Protein 1B5P (pdb70)

Structure (mmCIF, N/CA/C/O backbone):
data_1B5P
#
_entry.id   1B5P
#
_cell.length_a   61.490
_cell.length_b   113.620
_cell.length_c   124.400
_cell.angle_alpha   90.00
_cell.angle_beta   90.00
_cell.angle_gamma   90.00
#
_symmetry.space_group_name_H-M   'P 21 21 21'
#
loop_
_entity.id
_entity.type
_entity.pdbx_description
1 polymer 'PROTEIN (ASPARTATE AMINOTRANSFERASE)'
2 non-polymer 'PHOSPHATE ION'
3 non-polymer "PYRIDOXAL-5'-PHOSPHATE"
4 water water
#
loop_
_atom_site.group_PDB
_atom_site.id
_atom_site.type_symbol
_atom_site.label_atom_id
_atom_site.label_alt_id
_atom_site.label_comp_id
_atom_site.label_asym_id
_atom_site.label_entity_id
_atom_site.label_seq_id
_atom_site.pdbx_PDB_ins_code
_atom_site.Cartn_x
_atom_site.Cartn_y
_atom_site.Cartn_z
_atom_site.occupancy
_atom_site.B_iso_or_equiv
_atom_site.auth_seq_id
_atom_site.auth_comp_id
_atom_site.auth_asym_id
_atom_site.auth_atom_id
_atom_site.pdbx_PDB_model_num
ATOM 1 N N . MET A 1 1 ? 54.800 70.705 81.205 1.00 31.93 1 MET A N 1
ATOM 2 C CA . MET A 1 1 ? 55.419 70.377 79.888 1.00 34.45 1 MET A CA 1
ATOM 3 C C . MET A 1 1 ? 54.375 70.102 78.792 1.00 31.35 1 MET A C 1
ATOM 4 O O . MET A 1 1 ? 53.209 69.868 79.091 1.00 30.81 1 MET A O 1
ATOM 9 N N . ARG A 1 2 ? 54.787 70.210 77.528 1.00 28.73 2 ARG A N 1
ATOM 10 C CA . ARG A 1 2 ? 53.905 69.970 76.380 1.00 26.43 2 ARG A CA 1
ATOM 11 C C . ARG A 1 2 ? 54.220 68.655 75.696 1.00 27.19 2 ARG A C 1
ATOM 12 O O . ARG A 1 2 ? 55.323 68.134 75.821 1.00 31.14 2 ARG A O 1
ATOM 20 N N . GLY A 1 3 ? 53.264 68.123 74.952 1.00 25.58 3 GLY A N 1
ATOM 21 C CA . GLY A 1 3 ? 53.541 66.877 74.277 1.00 24.99 3 GLY A CA 1
ATOM 22 C C . GLY A 1 3 ? 52.345 65.969 74.283 1.00 24.89 3 GLY A C 1
ATOM 23 O O . GLY A 1 3 ? 51.427 66.114 75.103 1.00 25.08 3 GLY A O 1
ATOM 24 N N . LEU A 1 4 ? 52.389 64.991 73.388 1.00 21.45 4 LEU A N 1
ATOM 25 C CA . LEU A 1 4 ? 51.302 64.051 73.240 1.00 17.97 4 LEU A CA 1
ATOM 26 C C . LEU A 1 4 ? 51.341 62.888 74.237 1.00 15.63 4 LEU A C 1
ATOM 27 O O . LEU A 1 4 ? 52.383 62.569 74.809 1.00 15.56 4 LEU A O 1
ATOM 32 N N . SER A 1 5 ? 50.161 62.345 74.500 1.00 13.06 5 SER A N 1
ATOM 33 C CA . SER A 1 5 ? 49.972 61.236 75.418 1.00 14.63 5 SER A CA 1
ATOM 34 C C . SER A 1 5 ? 50.447 59.950 74.758 1.00 16.60 5 SER A C 1
ATOM 35 O O . SER A 1 5 ? 50.499 59.857 73.534 1.00 14.95 5 SER A O 1
ATOM 38 N N . ARG A 1 6 ? 50.783 58.950 75.574 1.00 19.29 6 ARG A N 1
ATOM 39 C CA . ARG A 1 6 ? 51.243 57.657 75.071 1.00 21.34 6 ARG A CA 1
ATOM 40 C C . ARG A 1 6 ? 50.156 56.940 74.294 1.00 19.02 6 ARG A C 1
ATOM 41 O O . ARG A 1 6 ? 50.438 56.304 73.287 1.00 18.11 6 ARG A O 1
ATOM 49 N N . ARG A 1 7 ? 48.915 57.026 74.766 1.00 18.51 7 ARG A N 1
ATOM 50 C CA . ARG A 1 7 ? 47.834 56.323 74.087 1.00 20.26 7 ARG A CA 1
ATOM 51 C C . ARG A 1 7 ? 47.674 56.794 72.658 1.00 20.64 7 ARG A C 1
ATOM 52 O O . ARG A 1 7 ? 47.336 56.016 71.774 1.00 21.38 7 ARG A O 1
ATOM 60 N N . VAL A 1 8 ? 47.966 58.064 72.431 1.00 21.39 8 VAL A N 1
ATOM 61 C CA . VAL A 1 8 ? 47.839 58.629 71.103 1.00 25.29 8 VAL A CA 1
ATOM 62 C C . VAL A 1 8 ? 49.068 58.373 70.229 1.00 29.31 8 VAL A C 1
ATOM 63 O O . VAL A 1 8 ? 48.951 58.218 69.014 1.00 31.26 8 VAL A O 1
ATOM 67 N N . GLN A 1 9 ? 50.238 58.296 70.858 1.00 33.94 9 GLN A N 1
ATOM 68 C CA . GLN A 1 9 ? 51.476 58.025 70.136 1.00 38.71 9 GLN A CA 1
ATOM 69 C C . GLN A 1 9 ? 51.558 56.534 69.799 1.00 40.85 9 GLN A C 1
ATOM 70 O O . GLN A 1 9 ? 52.176 56.146 68.806 1.00 42.64 9 GLN A O 1
ATOM 76 N N . ALA A 1 10 ? 50.879 55.722 70.609 1.00 43.43 10 ALA A N 1
ATOM 77 C CA . ALA A 1 10 ? 50.857 54.266 70.470 1.00 46.25 10 ALA A CA 1
ATOM 78 C C . ALA A 1 10 ? 50.207 53.712 69.208 1.00 49.67 10 ALA A C 1
ATOM 79 O O . ALA A 1 10 ? 50.582 52.637 68.740 1.00 52.27 10 ALA A O 1
ATOM 81 N N . MET A 1 11 ? 49.209 54.412 68.683 1.00 53.43 11 MET A N 1
ATOM 82 C CA . MET A 1 11 ? 48.528 53.960 67.470 1.00 57.45 11 MET A CA 1
ATOM 83 C C . MET A 1 11 ? 49.559 53.792 66.350 1.00 59.80 11 MET A C 1
ATOM 84 O O . MET A 1 11 ? 50.408 54.661 66.149 1.00 59.67 11 MET A O 1
ATOM 89 N N . LYS A 1 12 ? 49.536 52.640 65.680 1.00 62.80 12 LYS A N 1
ATOM 90 C CA . LYS A 1 12 ? 50.496 52.366 64.605 1.00 66.41 12 LYS A CA 1
ATOM 91 C C . LYS A 1 12 ? 49.992 52.769 63.195 1.00 67.67 12 LYS A C 1
ATOM 92 O O . LYS A 1 12 ? 48.852 53.215 63.065 1.00 69.40 12 LYS A O 1
ATOM 98 N N . PRO A 1 13 ? 50.816 52.612 62.125 1.00 68.34 13 PRO A N 1
ATOM 99 C CA . PRO A 1 13 ? 50.369 53.008 60.778 1.00 67.79 13 PRO A CA 1
ATOM 100 C C . PRO A 1 13 ? 49.494 52.030 59.984 1.00 66.51 13 PRO A C 1
ATOM 101 O O . PRO A 1 13 ? 49.414 50.846 60.305 1.00 66.69 13 PRO A O 1
ATOM 105 N N . SER A 1 14 ? 48.899 52.541 58.906 1.00 64.76 14 SER A N 1
ATOM 106 C CA . SER A 1 14 ? 48.018 51.769 58.031 1.00 62.01 14 SER A CA 1
ATOM 107 C C . SER A 1 14 ? 48.553 51.584 56.609 1.00 60.58 14 SER A C 1
ATOM 108 O O . SER A 1 14 ? 49.047 52.530 55.990 1.00 61.46 14 SER A O 1
ATOM 111 N N . ALA A 1 15 ? 48.450 50.358 56.100 1.00 57.49 15 ALA A N 1
ATOM 112 C CA . ALA A 1 15 ? 48.884 50.045 54.741 1.00 56.25 15 ALA A CA 1
ATOM 113 C C . ALA A 1 15 ? 47.881 50.609 53.730 1.00 54.69 15 ALA A C 1
ATOM 114 O O . ALA A 1 15 ? 48.215 50.820 52.566 1.00 52.75 15 ALA A O 1
ATOM 116 N N . THR A 1 16 ? 46.643 50.801 54.187 1.00 55.20 16 THR A N 1
ATOM 117 C CA . THR A 1 16 ? 45.535 51.345 53.385 1.00 57.05 16 THR A CA 1
ATOM 118 C C . THR A 1 16 ? 45.846 52.775 52.972 1.00 56.93 16 THR A C 1
ATOM 119 O O . THR A 1 16 ? 45.725 53.160 51.810 1.00 54.85 16 THR A O 1
ATOM 123 N N . VAL A 1 17 ? 46.220 53.545 53.982 1.00 56.77 17 VAL A N 1
ATOM 124 C CA . VAL A 1 17 ? 46.562 54.943 53.882 1.00 56.43 17 VAL A CA 1
ATOM 125 C C . VAL A 1 17 ? 47.710 55.179 52.905 1.00 56.39 17 VAL A C 1
ATOM 126 O O . VAL A 1 17 ? 47.693 56.138 52.126 1.00 56.97 17 VAL A O 1
ATOM 130 N N . ALA A 1 18 ? 48.677 54.267 52.926 1.00 55.37 18 ALA A N 1
ATOM 131 C CA . ALA A 1 18 ? 49.850 54.352 52.067 1.00 55.08 18 ALA A CA 1
ATOM 132 C C . ALA A 1 18 ? 49.567 54.071 50.588 1.00 54.77 18 ALA A C 1
ATOM 133 O O . ALA A 1 18 ? 50.165 54.696 49.716 1.00 55.54 18 ALA A O 1
ATOM 135 N N . VAL A 1 19 ? 48.674 53.120 50.310 1.00 54.85 19 VAL A N 1
ATOM 136 C CA . VAL A 1 19 ? 48.299 52.764 48.932 1.00 53.00 19 VAL A CA 1
ATOM 137 C C . VAL A 1 19 ? 47.291 53.790 48.406 1.00 52.33 19 VAL A C 1
ATOM 138 O O . VAL A 1 19 ? 47.259 54.070 47.205 1.00 51.52 19 VAL A O 1
ATOM 142 N N . ASN A 1 20 ? 46.490 54.372 49.304 1.00 51.64 20 ASN A N 1
ATOM 143 C CA . ASN A 1 20 ? 45.522 55.386 48.883 1.00 51.93 20 ASN A CA 1
ATOM 144 C C . ASN A 1 20 ? 46.335 56.598 48.454 1.00 49.97 20 ASN A C 1
ATOM 145 O O . ASN A 1 20 ? 45.869 57.415 47.670 1.00 48.50 20 ASN A O 1
ATOM 150 N N . ALA A 1 21 ? 47.552 56.704 48.982 1.00 49.22 21 ALA A N 1
ATOM 151 C CA . ALA A 1 21 ? 48.453 57.789 48.623 1.00 51.28 21 ALA A CA 1
ATOM 152 C C . ALA A 1 21 ? 48.722 57.660 47.129 1.00 51.89 21 ALA A C 1
ATOM 153 O O . ALA A 1 21 ? 48.365 58.545 46.348 1.00 53.34 21 ALA A O 1
ATOM 155 N N . LYS A 1 22 ? 49.315 56.523 46.751 1.00 53.91 22 LYS A N 1
ATOM 156 C CA . LYS A 1 22 ? 49.648 56.176 45.362 1.00 54.62 22 LYS A CA 1
ATOM 157 C C . LYS A 1 22 ? 48.404 56.316 44.465 1.00 52.68 22 LYS A C 1
ATOM 158 O O . LYS A 1 22 ? 48.481 56.882 43.383 1.00 51.04 22 LYS A O 1
ATOM 164 N N . ALA A 1 23 ? 47.253 55.868 44.965 1.00 51.75 23 ALA A N 1
ATOM 165 C CA . ALA A 1 23 ? 45.992 55.952 44.236 1.00 52.55 23 ALA A CA 1
ATOM 166 C C . ALA A 1 23 ? 45.568 57.390 44.001 1.00 54.42 23 ALA A C 1
ATOM 167 O O . ALA A 1 23 ? 44.879 57.691 43.028 1.00 55.49 23 ALA A O 1
ATOM 169 N N . LEU A 1 24 ? 45.942 58.272 44.917 1.00 56.22 24 LEU A N 1
ATOM 170 C CA . LEU A 1 24 ? 45.572 59.675 44.793 1.00 58.69 24 LEU A CA 1
ATOM 171 C C . LEU A 1 24 ? 46.470 60.392 43.811 1.00 58.51 24 LEU A C 1
ATOM 172 O O . LEU A 1 24 ? 46.039 61.306 43.112 1.00 57.79 24 LEU A O 1
ATOM 177 N N . GLU A 1 25 ? 47.713 59.942 43.739 1.00 58.37 25 GLU A N 1
ATOM 178 C CA . GLU A 1 25 ? 48.675 60.522 42.833 1.00 60.33 25 GLU A CA 1
ATOM 179 C C . GLU A 1 25 ? 48.367 60.140 41.394 1.00 60.01 25 GLU A C 1
ATOM 180 O O . GLU A 1 25 ? 48.735 60.852 40.462 1.00 59.42 25 GLU A O 1
ATOM 186 N N . LEU A 1 26 ? 47.758 58.972 41.220 1.00 60.22 26 LEU A N 1
ATOM 187 C CA . LEU A 1 26 ? 47.419 58.494 39.891 1.00 59.86 26 LEU A CA 1
ATOM 188 C C . LEU A 1 26 ? 46.107 59.138 39.480 1.00 58.94 26 LEU A C 1
ATOM 189 O O . LEU A 1 26 ? 45.923 59.488 38.319 1.00 58.01 26 LEU A O 1
ATOM 194 N N . ARG A 1 27 ? 45.207 59.317 40.444 1.00 60.07 27 ARG A N 1
ATOM 195 C CA . ARG A 1 27 ? 43.944 59.993 40.169 1.00 64.89 27 ARG A CA 1
ATOM 196 C C . ARG A 1 27 ? 44.394 61.377 39.697 1.00 67.74 27 ARG A C 1
ATOM 197 O O . ARG A 1 27 ? 43.856 61.932 38.734 1.00 67.99 27 ARG A O 1
ATOM 205 N N . ARG A 1 28 ? 45.459 61.864 40.343 1.00 69.93 28 ARG A N 1
ATOM 206 C CA . ARG A 1 28 ? 46.078 63.164 40.075 1.00 70.08 28 ARG A CA 1
ATOM 207 C C . ARG A 1 28 ? 46.681 63.205 38.665 1.00 68.41 28 ARG A C 1
ATOM 208 O O . ARG A 1 28 ? 46.176 63.940 37.821 1.00 68.01 28 ARG A O 1
ATOM 216 N N . GLN A 1 29 ? 47.703 62.392 38.388 1.00 66.18 29 GLN A N 1
ATOM 217 C CA . GLN A 1 29 ? 48.322 62.393 37.063 1.00 65.26 29 GLN A CA 1
ATOM 218 C C . GLN A 1 29 ? 47.495 61.722 35.954 1.00 64.35 29 GLN A C 1
ATOM 219 O O . GLN A 1 29 ? 47.955 60.798 35.275 1.00 63.93 29 GLN A O 1
ATOM 225 N N . GLY A 1 30 ? 46.258 62.199 35.800 1.00 62.87 30 GLY A N 1
ATOM 226 C CA . GLY A 1 30 ? 45.342 61.730 34.771 1.00 60.62 30 GLY A CA 1
ATOM 227 C C . GLY A 1 30 ? 44.833 60.300 34.663 1.00 58.84 30 GLY A C 1
ATOM 228 O O . GLY A 1 30 ? 44.249 59.961 33.633 1.00 58.77 30 GLY A O 1
ATOM 229 N N . VAL A 1 31 ? 44.994 59.473 35.695 1.00 55.28 31 VAL A N 1
ATOM 230 C CA . VAL A 1 31 ? 44.538 58.082 35.618 1.00 50.80 31 VAL A CA 1
ATOM 231 C C . VAL A 1 31 ? 43.074 57.817 36.017 1.00 48.34 31 VAL A C 1
ATOM 232 O O . VAL A 1 31 ? 42.509 58.485 36.890 1.00 47.57 31 VAL A O 1
ATOM 236 N N . ASP A 1 32 ? 42.470 56.864 35.304 1.00 46.65 32 ASP A N 1
ATOM 237 C CA . ASP A 1 32 ? 41.092 56.410 35.509 1.00 43.21 32 ASP A CA 1
ATOM 238 C C . ASP A 1 32 ? 41.192 55.137 36.338 1.00 39.82 32 ASP A C 1
ATOM 239 O O . ASP A 1 32 ? 41.815 54.152 35.925 1.00 38.26 32 ASP A O 1
ATOM 244 N N . LEU A 1 33 ? 40.641 55.196 37.543 1.00 34.46 33 LEU A N 1
ATOM 245 C CA . LEU A 1 33 ? 40.661 54.064 38.446 1.00 28.25 33 LEU A CA 1
ATOM 246 C C . LEU A 1 33 ? 39.250 53.666 38.781 1.00 24.57 33 LEU A C 1
ATOM 247 O O . LEU A 1 33 ? 38.369 54.518 38.902 1.00 24.22 33 LEU A O 1
ATOM 252 N N . VAL A 1 34 ? 39.003 52.365 38.823 1.00 21.39 34 VAL A N 1
ATOM 253 C CA . VAL A 1 34 ? 37.693 51.910 39.238 1.00 18.79 34 VAL A CA 1
ATOM 254 C C . VAL A 1 34 ? 37.969 51.573 40.686 1.00 19.53 34 VAL A C 1
ATOM 255 O O . VAL A 1 34 ? 38.944 50.880 40.988 1.00 18.45 34 VAL A O 1
ATOM 259 N N . ALA A 1 35 ? 37.144 52.100 41.584 1.00 18.54 35 ALA A N 1
ATOM 260 C CA . ALA A 1 35 ? 37.312 51.869 43.014 1.00 18.70 35 ALA A CA 1
ATOM 261 C C . ALA A 1 35 ? 36.421 50.760 43.575 1.00 15.34 35 ALA A C 1
ATOM 262 O O . ALA A 1 35 ? 35.202 50.805 43.435 1.00 15.62 35 ALA A O 1
ATOM 264 N N . LEU A 1 36 ? 37.045 49.755 44.181 1.00 15.98 36 LEU A N 1
ATOM 265 C CA . LEU A 1 36 ? 36.329 48.650 44.815 1.00 16.85 36 LEU A CA 1
ATOM 266 C C . LEU A 1 36 ? 36.775 48.686 46.282 1.00 16.10 36 LEU A C 1
ATOM 267 O O . LEU A 1 36 ? 37.048 47.651 46.894 1.00 15.98 36 LEU A O 1
ATOM 272 N N . THR A 1 37 ? 36.822 49.897 46.832 1.00 14.99 37 THR A N 1
ATOM 273 C CA . THR A 1 37 ? 37.272 50.143 48.199 1.00 13.80 37 THR A CA 1
ATOM 274 C C . THR A 1 37 ? 36.195 50.516 49.239 1.00 15.36 37 THR A C 1
ATOM 275 O O . THR A 1 37 ? 36.449 50.443 50.441 1.00 13.50 37 THR A O 1
ATOM 279 N N . ALA A 1 38 ? 35.008 50.881 48.764 1.00 16.51 38 ALA A N 1
ATOM 280 C CA . ALA A 1 38 ? 33.866 51.325 49.586 1.00 18.04 38 ALA A CA 1
ATOM 281 C C . ALA A 1 38 ? 33.430 50.519 50.808 1.00 17.58 38 ALA A C 1
ATOM 282 O O . ALA A 1 38 ? 33.130 49.326 50.716 1.00 17.34 38 ALA A O 1
ATOM 284 N N . GLY A 1 39 ? 33.321 51.206 51.946 1.00 16.23 39 GLY A N 1
ATOM 285 C CA . GLY A 1 39 ? 32.865 50.557 53.158 1.00 11.77 39 GLY A CA 1
ATOM 286 C C . GLY A 1 39 ? 31.463 51.037 53.473 1.00 12.28 39 GLY A C 1
ATOM 287 O O . GLY A 1 39 ? 30.996 50.928 54.610 1.00 14.17 39 GLY A O 1
ATOM 288 N N . GLU A 1 40 ? 30.793 51.590 52.454 1.00 14.23 40 GLU A N 1
ATOM 289 C CA . GLU A 1 40 ? 29.431 52.116 52.606 1.00 14.88 40 GLU A CA 1
ATOM 290 C C . GLU A 1 40 ? 28.565 51.891 51.367 1.00 14.24 40 GLU A C 1
ATOM 291 O O . GLU A 1 40 ? 29.081 51.807 50.251 1.00 13.80 40 GLU A O 1
ATOM 297 N N . PRO A 1 41 ? 27.233 51.806 51.547 1.00 14.44 41 PRO A N 1
ATOM 298 C CA . PRO A 1 41 ? 26.325 51.596 50.418 1.00 14.51 41 PRO A CA 1
ATOM 299 C C . PRO A 1 41 ? 26.476 52.696 49.375 1.00 16.33 41 PRO A C 1
ATOM 300 O O . PRO A 1 41 ? 26.788 53.837 49.712 1.00 15.51 41 PRO A O 1
ATOM 304 N N . ASP A 1 42 ? 26.293 52.339 48.108 1.00 15.25 42 ASP A N 1
ATOM 305 C CA . ASP A 1 42 ? 26.379 53.314 47.024 1.00 17.17 42 ASP A CA 1
ATOM 306 C C . ASP A 1 42 ? 25.021 54.026 46.923 1.00 17.75 42 ASP A C 1
ATOM 307 O O . ASP A 1 42 ? 24.938 55.166 46.440 1.00 21.43 42 ASP A O 1
ATOM 312 N N . PHE A 1 43 ? 23.984 53.376 47.452 1.00 14.96 43 PHE A N 1
ATOM 313 C CA . PHE A 1 43 ? 22.638 53.927 47.475 1.00 16.17 43 PHE A CA 1
ATOM 314 C C . PHE A 1 43 ? 22.587 55.141 48.401 1.00 14.14 43 PHE A C 1
ATOM 315 O O . PHE A 1 43 ? 23.367 55.231 49.339 1.00 15.36 43 PHE A O 1
ATOM 323 N N . ASP A 1 44 ? 21.697 56.081 48.114 1.00 13.24 44 ASP A N 1
ATOM 324 C CA . ASP A 1 44 ? 21.519 57.266 48.958 1.00 13.59 44 ASP A CA 1
ATOM 325 C C . ASP A 1 44 ? 20.518 56.827 50.011 1.00 13.81 44 ASP A C 1
ATOM 326 O O . ASP A 1 44 ? 19.835 55.823 49.834 1.00 14.26 44 ASP A O 1
ATOM 331 N N . THR A 1 45 ? 20.413 57.571 51.104 1.00 13.54 45 THR A N 1
ATOM 332 C CA . THR A 1 45 ? 19.444 57.184 52.121 1.00 15.21 45 THR A CA 1
ATOM 333 C C . THR A 1 45 ? 18.013 57.355 51.573 1.00 16.76 45 THR A C 1
ATOM 334 O O . THR A 1 45 ? 17.746 58.244 50.754 1.00 17.40 45 THR A O 1
ATOM 338 N N . PRO A 1 46 ? 17.122 56.396 51.888 1.00 15.90 46 PRO A N 1
ATOM 339 C CA . PRO A 1 46 ? 15.728 56.423 51.434 1.00 16.73 46 PRO A CA 1
ATOM 340 C C . PRO A 1 46 ? 14.959 57.695 51.768 1.00 16.66 46 PRO A C 1
ATOM 341 O O . PRO A 1 46 ? 15.136 58.274 52.836 1.00 17.57 46 PRO A O 1
ATOM 345 N N . GLU A 1 47 ? 14.090 58.102 50.847 1.00 17.90 47 GLU A N 1
ATOM 346 C CA . GLU A 1 47 ? 13.275 59.312 50.994 1.00 19.42 47 GLU A CA 1
ATOM 347 C C . GLU A 1 47 ? 12.457 59.499 52.267 1.00 17.16 47 GLU A C 1
ATOM 348 O O . GLU A 1 47 ? 12.283 60.627 52.710 1.00 18.03 47 GLU A O 1
ATOM 354 N N . HIS A 1 48 ? 11.898 58.421 52.810 1.00 16.02 48 HIS A N 1
ATOM 355 C CA . HIS A 1 48 ? 11.102 58.530 54.021 1.00 15.00 48 HIS A CA 1
ATOM 356 C C . HIS A 1 48 ? 11.965 58.969 55.199 1.00 14.25 48 HIS A C 1
ATOM 357 O O . HIS A 1 48 ? 11.519 59.735 56.063 1.00 16.75 48 HIS A O 1
ATOM 364 N N . VAL A 1 49 ? 13.233 58.571 55.183 1.00 14.37 49 VAL A N 1
ATOM 365 C CA . VAL A 1 49 ? 14.148 58.956 56.259 1.00 15.67 49 VAL A CA 1
ATOM 366 C C . VAL A 1 49 ? 14.480 60.441 56.086 1.00 15.98 49 VAL A C 1
ATOM 367 O O . VAL A 1 49 ? 14.413 61.213 57.049 1.00 12.69 49 VAL A O 1
ATOM 371 N N . LYS A 1 50 ? 14.762 60.838 54.844 1.00 16.25 50 LYS A N 1
ATOM 372 C CA . LYS A 1 50 ? 15.059 62.225 54.524 1.00 17.53 50 LYS A CA 1
ATOM 373 C C . LYS A 1 50 ? 13.852 63.080 54.870 1.00 17.70 50 LYS A C 1
ATOM 374 O O . LYS A 1 50 ? 13.998 64.178 55.402 1.00 19.25 50 LYS A O 1
ATOM 380 N N . GLU A 1 51 ? 12.657 62.566 54.602 1.00 17.60 51 GLU A N 1
ATOM 381 C CA . GLU A 1 51 ? 11.459 63.337 54.908 1.00 21.83 51 GLU A CA 1
ATOM 382 C C . GLU A 1 51 ? 11.258 63.505 56.418 1.00 19.07 51 GLU A C 1
ATOM 383 O O . GLU A 1 51 ? 10.773 64.547 56.853 1.00 19.43 51 GLU A O 1
ATOM 389 N N . ALA A 1 52 ? 11.664 62.515 57.217 1.00 17.99 52 ALA A N 1
ATOM 390 C CA . ALA A 1 52 ? 11.549 62.631 58.672 1.00 15.61 52 ALA A CA 1
ATOM 391 C C . ALA A 1 52 ? 12.495 63.723 59.191 1.00 15.04 52 ALA A C 1
ATOM 392 O O . ALA A 1 52 ? 12.176 64.428 60.144 1.00 14.38 52 ALA A O 1
ATOM 394 N N . ALA A 1 53 ? 13.673 63.821 58.573 1.00 14.72 53 ALA A N 1
ATOM 395 C CA . ALA A 1 53 ? 14.671 64.830 58.927 1.00 13.49 53 ALA A CA 1
ATOM 396 C C . ALA A 1 53 ? 14.139 66.233 58.653 1.00 15.28 53 ALA A C 1
ATOM 397 O O . ALA A 1 53 ? 14.303 67.134 59.482 1.00 13.81 53 ALA A O 1
ATOM 399 N N . ARG A 1 54 ? 13.496 66.420 57.501 1.00 13.50 54 ARG A N 1
ATOM 400 C CA . ARG A 1 54 ? 12.944 67.729 57.159 1.00 15.73 54 ARG A CA 1
ATOM 401 C C . ARG A 1 54 ? 11.866 68.140 58.148 1.00 15.24 54 ARG A C 1
ATOM 402 O O . ARG A 1 54 ? 11.764 69.314 58.502 1.00 14.45 54 ARG A O 1
ATOM 410 N N . ARG A 1 55 ? 11.046 67.180 58.564 1.00 14.70 55 ARG A N 1
ATOM 411 C CA . ARG A 1 55 ? 9.992 67.447 59.537 1.00 18.70 55 ARG A CA 1
ATOM 412 C C . ARG A 1 55 ? 10.545 67.905 60.877 1.00 17.01 55 ARG A C 1
ATOM 413 O O . ARG A 1 55 ? 9.990 68.812 61.496 1.00 15.88 55 ARG A O 1
ATOM 421 N N . ALA A 1 56 ? 11.617 67.258 61.347 1.00 15.32 56 ALA A N 1
ATOM 422 C CA . ALA A 1 56 ? 12.202 67.638 62.630 1.00 14.92 56 ALA A CA 1
ATOM 423 C C . ALA A 1 56 ? 12.781 69.051 62.535 1.00 15.57 56 ALA A C 1
ATOM 424 O O . ALA A 1 56 ? 12.662 69.836 63.473 1.00 15.96 56 ALA A O 1
ATOM 426 N N . LEU A 1 57 ? 13.388 69.363 61.388 1.00 15.82 57 LEU A N 1
ATOM 427 C CA . LEU A 1 57 ? 13.956 70.683 61.133 1.00 16.74 57 LEU A CA 1
ATOM 428 C C . LEU A 1 57 ? 12.832 71.706 61.202 1.00 17.71 57 LEU A C 1
ATOM 429 O O . LEU A 1 57 ? 12.933 72.715 61.900 1.00 18.41 57 LEU A O 1
ATOM 434 N N . ALA A 1 58 ? 11.767 71.439 60.450 1.00 17.34 58 ALA A N 1
ATOM 435 C CA . ALA A 1 58 ? 10.596 72.304 60.411 1.00 17.68 58 ALA A CA 1
ATOM 436 C C . ALA A 1 58 ? 9.966 72.447 61.797 1.00 18.87 58 ALA A C 1
ATOM 437 O O . ALA A 1 58 ? 9.379 73.482 62.113 1.00 22.82 58 ALA A O 1
ATOM 439 N N . GLN A 1 59 ? 10.106 71.418 62.624 1.00 17.93 59 GLN A N 1
ATOM 440 C CA . GLN A 1 59 ? 9.538 71.451 63.974 1.00 21.41 59 GLN A CA 1
ATOM 441 C C . GLN A 1 59 ? 10.423 72.015 65.069 1.00 20.01 59 GLN A C 1
ATOM 442 O O . GLN A 1 59 ? 10.027 72.022 66.235 1.00 20.77 59 GLN A O 1
ATOM 448 N N . GLY A 1 60 ? 11.629 72.426 64.711 1.00 18.20 60 GLY A N 1
ATOM 449 C CA . GLY A 1 60 ? 12.529 72.986 65.695 1.00 17.05 60 GLY A CA 1
ATOM 450 C C . GLY A 1 60 ? 13.206 71.963 66.580 1.00 17.43 60 GLY A C 1
ATOM 451 O O . GLY A 1 60 ? 13.622 72.292 67.695 1.00 17.24 60 GLY A O 1
ATOM 452 N N . LYS A 1 61 ? 13.312 70.715 66.123 1.00 14.10 61 LYS A N 1
ATOM 453 C CA . LYS A 1 61 ? 13.987 69.708 66.939 1.00 13.45 61 LYS A CA 1
ATOM 454 C C . LYS A 1 61 ? 15.492 69.818 66.758 1.00 12.90 61 LYS A C 1
ATOM 455 O O . LYS A 1 61 ? 16.156 68.944 66.211 1.00 13.71 61 LYS A O 1
ATOM 461 N N . THR A 1 62 ? 16.024 70.892 67.328 1.00 11.87 62 THR A N 1
ATOM 462 C CA . THR A 1 62 ? 17.428 71.211 67.201 1.00 13.52 62 THR A CA 1
ATOM 463 C C . THR A 1 62 ? 18.128 71.469 68.542 1.00 13.54 62 THR A C 1
ATOM 464 O O . THR A 1 62 ? 19.201 72.066 68.583 1.00 14.14 62 THR A O 1
ATOM 468 N N . LYS A 1 63 ? 17.545 70.958 69.627 1.00 12.89 63 LYS A N 1
ATOM 469 C CA . LYS A 1 63 ? 18.084 71.148 70.969 1.00 12.36 63 LYS A CA 1
ATOM 470 C C . LYS A 1 63 ? 18.782 69.897 71.493 1.00 12.81 63 LYS A C 1
ATOM 471 O O . LYS A 1 63 ? 18.681 68.840 70.886 1.00 12.20 63 LYS A O 1
ATOM 477 N N . TYR A 1 64 ? 19.484 70.025 72.620 1.00 12.13 64 TYR A N 1
ATOM 478 C CA . TYR A 1 64 ? 20.183 68.894 73.242 1.00 14.12 64 TYR A CA 1
ATOM 479 C C . TYR A 1 64 ? 19.238 67.737 73.582 1.00 14.17 64 TYR A C 1
ATOM 480 O O . TYR A 1 64 ? 18.168 67.943 74.147 1.00 13.89 64 TYR A O 1
ATOM 489 N N . ALA A 1 65 ? 19.642 66.525 73.228 1.00 15.73 65 ALA A N 1
ATOM 490 C CA . ALA A 1 65 ? 18.879 65.318 73.541 1.00 14.31 65 ALA A CA 1
ATOM 491 C C . ALA A 1 65 ? 19.609 64.695 74.732 1.00 12.19 65 ALA A C 1
ATOM 492 O O . ALA A 1 65 ? 20.742 65.080 75.025 1.00 12.39 65 ALA A O 1
ATOM 494 N N . PRO A 1 66 ? 18.948 63.775 75.482 1.00 13.54 66 PRO A N 1
ATOM 495 C CA . PRO A 1 66 ? 19.585 63.127 76.632 1.00 11.70 66 PRO A CA 1
ATOM 496 C C . PRO A 1 66 ? 20.764 62.314 76.130 1.00 12.70 66 PRO A C 1
ATOM 497 O O . PRO A 1 66 ? 20.744 61.831 74.997 1.00 12.31 66 PRO A O 1
ATOM 501 N N . PRO A 1 67 ? 21.749 62.056 76.998 1.00 13.64 67 PRO A N 1
ATOM 502 C CA . PRO A 1 67 ? 22.951 61.292 76.649 1.00 15.66 67 PRO A CA 1
ATOM 503 C C . PRO A 1 67 ? 22.718 59.906 76.049 1.00 18.09 67 PRO A C 1
ATOM 504 O O . PRO A 1 67 ? 23.480 59.500 75.187 1.00 16.10 67 PRO A O 1
ATOM 508 N N . ALA A 1 68 ? 21.676 59.183 76.470 1.00 16.09 68 ALA A N 1
ATOM 509 C CA . ALA A 1 68 ? 21.445 57.851 75.919 1.00 15.86 68 ALA A CA 1
ATOM 510 C C . ALA A 1 68 ? 20.580 57.864 74.655 1.00 15.51 68 ALA A C 1
ATOM 511 O O . ALA A 1 68 ? 20.360 56.828 74.034 1.00 16.79 68 ALA A O 1
ATOM 513 N N . GLY A 1 69 ? 20.065 59.045 74.307 1.00 16.49 69 GLY A N 1
ATOM 514 C CA . GLY A 1 69 ? 19.225 59.195 73.130 1.00 14.08 69 GLY A CA 1
ATOM 515 C C . GLY A 1 69 ? 17.810 59.613 73.472 1.00 13.54 69 GLY A C 1
ATOM 516 O O . GLY A 1 69 ? 17.407 59.494 74.624 1.00 16.06 69 GLY A O 1
ATOM 517 N N . ILE A 1 70 ? 17.064 60.131 72.495 1.00 14.77 70 ILE A N 1
ATOM 518 C CA . ILE A 1 70 ? 15.677 60.551 72.756 1.00 17.30 70 ILE A CA 1
ATOM 519 C C . ILE A 1 70 ? 14.882 59.310 73.173 1.00 20.31 70 ILE A C 1
ATOM 520 O O . ILE A 1 70 ? 15.144 58.201 72.692 1.00 17.85 70 ILE A O 1
ATOM 525 N N . PRO A 1 71 ? 13.958 59.468 74.140 1.00 19.13 71 PRO A N 1
ATOM 526 C CA . PRO A 1 71 ? 13.118 58.373 74.651 1.00 18.90 71 PRO A CA 1
ATOM 527 C C . PRO A 1 71 ? 12.305 57.630 73.600 1.00 18.30 71 PRO A C 1
ATOM 528 O O . PRO A 1 71 ? 12.070 56.429 73.719 1.00 20.56 71 PRO A O 1
ATOM 532 N N . GLU A 1 72 ? 11.877 58.348 72.572 1.00 17.89 72 GLU A N 1
ATOM 533 C CA . GLU A 1 72 ? 11.102 57.754 71.497 1.00 19.06 72 GLU A CA 1
ATOM 534 C C . GLU A 1 72 ? 11.946 56.732 70.757 1.00 18.07 72 GLU A C 1
ATOM 535 O O . GLU A 1 72 ? 11.453 55.680 70.369 1.00 20.25 72 GLU A O 1
ATOM 541 N N . LEU A 1 73 ? 13.228 57.048 70.579 1.00 18.23 73 LEU A N 1
ATOM 542 C CA . LEU A 1 73 ? 14.144 56.150 69.883 1.00 18.07 73 LEU A CA 1
ATOM 543 C C . LEU A 1 73 ? 14.553 54.953 70.739 1.00 18.72 73 LEU A C 1
ATOM 544 O O . LEU A 1 73 ? 14.743 53.858 70.211 1.00 19.67 73 LEU A O 1
ATOM 549 N N . ARG A 1 74 ? 14.701 55.143 72.044 1.00 16.09 74 ARG A N 1
ATOM 550 C CA . ARG A 1 74 ? 15.096 54.023 72.886 1.00 18.10 74 ARG A CA 1
ATOM 551 C C . ARG A 1 74 ? 13.996 52.988 72.935 1.00 20.20 74 ARG A C 1
ATOM 552 O O . ARG A 1 74 ? 14.240 51.784 72.907 1.00 20.86 74 ARG A O 1
ATOM 560 N N . GLU A 1 75 ? 12.774 53.475 72.865 1.00 21.77 75 GLU A N 1
ATOM 561 C CA . GLU A 1 75 ? 11.637 52.597 72.883 1.00 25.67 75 GLU A CA 1
ATOM 562 C C . GLU A 1 75 ? 11.521 51.813 71.593 1.00 24.43 75 GLU A C 1
ATOM 563 O O . GLU A 1 75 ? 11.223 50.620 71.607 1.00 22.16 75 GLU A O 1
ATOM 569 N N . ALA A 1 76 ? 11.725 52.510 70.480 1.00 22.30 76 ALA A N 1
ATOM 570 C CA . ALA A 1 76 ? 11.648 51.905 69.158 1.00 19.04 76 ALA A CA 1
ATOM 571 C C . ALA A 1 76 ? 12.752 50.877 69.017 1.00 19.30 76 ALA A C 1
ATOM 572 O O . ALA A 1 76 ? 12.599 49.872 68.332 1.00 19.94 76 ALA A O 1
ATOM 574 N N . LEU A 1 77 ? 13.876 51.159 69.663 1.00 19.89 77 LEU A N 1
ATOM 575 C CA . LEU A 1 77 ? 15.031 50.273 69.645 1.00 20.58 77 LEU A CA 1
ATOM 576 C C . LEU A 1 77 ? 14.665 48.979 70.366 1.00 23.18 77 LEU A C 1
ATOM 577 O O . LEU A 1 77 ? 14.963 47.895 69.879 1.00 21.33 77 LEU A O 1
ATOM 582 N N . ALA A 1 78 ? 14.002 49.100 71.518 1.00 23.07 78 ALA A N 1
ATOM 583 C CA . ALA A 1 78 ? 13.584 47.930 72.291 1.00 24.05 78 ALA A CA 1
ATOM 584 C C . ALA A 1 78 ? 12.670 47.022 71.458 1.00 22.60 78 ALA A C 1
ATOM 585 O O . ALA A 1 78 ? 12.786 45.803 71.523 1.00 22.57 78 ALA A O 1
ATOM 587 N N . GLU A 1 79 ? 11.782 47.635 70.678 1.00 23.06 79 GLU A N 1
ATOM 588 C CA . GLU A 1 79 ? 10.858 46.918 69.809 1.00 25.83 79 GLU A CA 1
ATOM 589 C C . GLU A 1 79 ? 11.668 46.196 68.722 1.00 24.06 79 GLU A C 1
ATOM 590 O O . GLU A 1 79 ? 11.470 45.007 68.480 1.00 22.33 79 GLU A O 1
ATOM 596 N N . LYS A 1 80 ? 12.616 46.908 68.114 1.00 22.79 80 LYS A N 1
ATOM 597 C CA . LYS A 1 80 ? 13.480 46.351 67.068 1.00 19.36 80 LYS A CA 1
ATOM 598 C C . LYS A 1 80 ? 14.297 45.173 67.576 1.00 19.17 80 LYS A C 1
ATOM 599 O O . LYS A 1 80 ? 14.405 44.154 66.900 1.00 22.17 80 LYS A O 1
ATOM 605 N N . PHE A 1 81 ? 14.886 45.308 68.755 1.00 19.69 81 PHE A N 1
ATOM 606 C CA . PHE A 1 81 ? 15.691 44.212 69.313 1.00 23.31 81 PHE A CA 1
ATOM 607 C C . PHE A 1 81 ? 14.844 43.023 69.748 1.00 25.15 81 PHE A C 1
ATOM 608 O O . PHE A 1 81 ? 15.283 41.890 69.651 1.00 23.02 81 PHE A O 1
ATOM 616 N N . ARG A 1 82 ? 13.617 43.282 70.180 1.00 26.64 82 ARG A N 1
ATOM 617 C CA . ARG A 1 82 ? 12.732 42.217 70.619 1.00 31.68 82 ARG A CA 1
ATOM 618 C C . ARG A 1 82 ? 12.137 41.512 69.380 1.00 30.58 82 ARG A C 1
ATOM 619 O O . ARG A 1 82 ? 12.309 40.303 69.204 1.00 28.87 82 ARG A O 1
ATOM 627 N N . ARG A 1 83 ? 11.625 42.310 68.448 1.00 29.34 83 ARG A N 1
ATOM 628 C CA . ARG A 1 83 ? 10.997 41.823 67.218 1.00 30.91 83 ARG A CA 1
ATOM 629 C C . ARG A 1 83 ? 11.952 41.184 66.188 1.00 30.38 83 ARG A C 1
ATOM 630 O O . ARG A 1 83 ? 11.781 40.026 65.817 1.00 31.37 83 ARG A O 1
ATOM 638 N N . GLU A 1 84 ? 12.989 41.904 65.779 1.00 25.59 84 GLU A N 1
ATOM 639 C CA . GLU A 1 84 ? 13.911 41.384 64.774 1.00 21.10 84 GLU A CA 1
ATOM 640 C C . GLU A 1 84 ? 14.926 40.358 65.220 1.00 23.11 84 GLU A C 1
ATOM 641 O O . GLU A 1 84 ? 15.279 39.453 64.449 1.00 23.50 84 GLU A O 1
ATOM 647 N N . ASN A 1 85 ? 15.398 40.505 66.457 1.00 21.53 85 ASN A N 1
ATOM 648 C CA . ASN A 1 85 ? 16.445 39.642 66.991 1.00 20.81 85 ASN A CA 1
ATOM 649 C C . ASN A 1 85 ? 16.115 38.672 68.117 1.00 22.70 85 ASN A C 1
ATOM 650 O O . ASN A 1 85 ? 16.994 37.922 68.543 1.00 22.20 85 ASN A O 1
ATOM 655 N N . GLY A 1 86 ? 14.895 38.727 68.646 1.00 24.62 86 GLY A N 1
ATOM 656 C CA . GLY A 1 86 ? 14.523 37.831 69.729 1.00 27.18 86 GLY A CA 1
ATOM 657 C C . GLY A 1 86 ? 15.263 38.140 71.014 1.00 29.62 86 GLY A C 1
ATOM 658 O O . GLY A 1 86 ? 15.509 37.257 71.841 1.00 29.01 86 GLY A O 1
ATOM 659 N N . LEU A 1 87 ? 15.642 39.403 71.165 1.00 30.01 87 LEU A N 1
ATOM 660 C CA . LEU A 1 87 ? 16.362 39.862 72.342 1.00 31.38 87 LEU A CA 1
ATOM 661 C C . LEU A 1 87 ? 15.330 40.451 73.286 1.00 34.57 87 LEU A C 1
ATOM 662 O O . LEU A 1 87 ? 14.400 41.133 72.842 1.00 36.73 87 LEU A O 1
ATOM 667 N N . SER A 1 88 ? 15.406 40.121 74.569 1.00 36.62 88 SER A N 1
ATOM 668 C CA . SER A 1 88 ? 14.426 40.706 75.463 1.00 40.09 88 SER A CA 1
ATOM 669 C C . SER A 1 88 ? 15.029 41.871 76.212 1.00 40.10 88 SER A C 1
ATOM 670 O O . SER A 1 88 ? 15.769 41.695 77.193 1.00 41.86 88 SER A O 1
ATOM 673 N N . VAL A 1 89 ? 14.756 43.071 75.704 1.00 35.93 89 VAL A N 1
ATOM 674 C CA . VAL A 1 89 ? 15.309 44.260 76.320 1.00 32.54 89 VAL A CA 1
ATOM 675 C C . VAL A 1 89 ? 14.289 45.380 76.520 1.00 32.04 89 VAL A C 1
ATOM 676 O O . VAL A 1 89 ? 13.250 45.423 75.847 1.00 31.57 89 VAL A O 1
ATOM 680 N N . THR A 1 90 ? 14.529 46.186 77.557 1.00 29.31 90 THR A N 1
ATOM 681 C CA . THR A 1 90 ? 13.695 47.344 77.880 1.00 27.02 90 THR A CA 1
ATOM 682 C C . THR A 1 90 ? 14.400 48.556 77.265 1.00 23.69 90 THR A C 1
ATOM 683 O O . THR A 1 90 ? 15.587 48.480 76.945 1.00 21.55 90 THR A O 1
ATOM 687 N N . PRO A 1 91 ? 13.678 49.673 77.071 1.00 24.68 91 PRO A N 1
ATOM 688 C CA . PRO A 1 91 ? 14.290 50.880 76.491 1.00 22.36 91 PRO A CA 1
ATOM 689 C C . PRO A 1 91 ? 15.499 51.329 77.304 1.00 21.79 91 PRO A C 1
ATOM 690 O O . PRO A 1 91 ? 16.415 51.958 76.787 1.00 22.85 91 PRO A O 1
ATOM 694 N N . GLU A 1 92 ? 15.498 50.976 78.581 1.00 22.20 92 GLU A N 1
ATOM 695 C CA . GLU A 1 92 ? 16.581 51.346 79.474 1.00 24.07 92 GLU A CA 1
ATOM 696 C C . GLU A 1 92 ? 17.855 50.524 79.265 1.00 21.87 92 GLU A C 1
ATOM 697 O O . GLU A 1 92 ? 18.917 50.884 79.764 1.00 22.00 92 GLU A O 1
ATOM 703 N N . GLU A 1 93 ? 17.749 49.402 78.559 1.00 19.76 93 GLU A N 1
ATOM 704 C CA . GLU A 1 93 ? 18.930 48.573 78.294 1.00 19.99 93 GLU A CA 1
ATOM 705 C C . GLU A 1 93 ? 19.315 48.805 76.845 1.00 20.38 93 GLU A C 1
ATOM 706 O O . GLU A 1 93 ? 20.031 48.027 76.220 1.00 16.70 93 GLU A O 1
ATOM 712 N N . THR A 1 94 ? 18.951 49.996 76.394 1.00 21.54 94 THR A N 1
ATOM 713 C CA . THR A 1 94 ? 19.113 50.451 75.032 1.00 20.58 94 THR A CA 1
ATOM 714 C C . THR A 1 94 ? 19.881 51.795 75.020 1.00 20.64 94 THR A C 1
ATOM 715 O O . THR A 1 94 ? 19.679 52.606 75.926 1.00 18.71 94 THR A O 1
ATOM 719 N N . ILE A 1 95 ? 20.810 52.001 74.069 1.00 17.63 95 ILE A N 1
ATOM 720 C CA . ILE A 1 95 ? 21.554 53.277 73.984 1.00 14.05 95 ILE A CA 1
ATOM 721 C C . ILE A 1 95 ? 21.796 53.724 72.521 1.00 15.46 95 ILE A C 1
ATOM 722 O O . ILE A 1 95 ? 22.030 52.877 71.646 1.00 14.43 95 ILE A O 1
ATOM 727 N N . VAL A 1 96 ? 21.671 55.032 72.249 1.00 12.53 96 VAL A N 1
ATOM 728 C CA . VAL A 1 96 ? 21.905 55.607 70.905 1.00 12.84 96 VAL A CA 1
ATOM 729 C C . VAL A 1 96 ? 23.278 56.278 70.962 1.00 12.35 96 VAL A C 1
ATOM 730 O O . VAL A 1 96 ? 23.571 57.020 71.903 1.00 12.77 96 VAL A O 1
ATOM 734 N N . THR A 1 97 ? 24.091 56.056 69.936 1.00 9.37 97 THR A N 1
ATOM 735 C CA . THR A 1 97 ? 25.451 56.576 69.903 1.00 8.43 97 THR A CA 1
ATOM 736 C C . THR A 1 97 ? 25.765 57.200 68.535 1.00 8.73 97 THR A C 1
ATOM 737 O O . THR A 1 97 ? 24.957 57.130 67.611 1.00 9.39 97 THR A O 1
ATOM 741 N N . VAL A 1 98 ? 26.928 57.841 68.428 1.00 10.94 98 VAL A N 1
ATOM 742 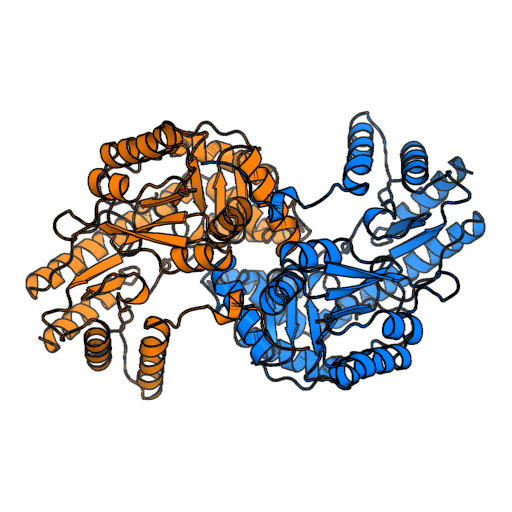C CA . VAL A 1 98 ? 27.386 58.479 67.191 1.00 10.21 98 VAL A CA 1
ATOM 743 C C . VAL A 1 98 ? 28.079 57.385 66.373 1.00 5.16 98 VAL A C 1
ATOM 744 O O . VAL A 1 98 ? 29.300 57.225 66.399 1.00 8.84 98 VAL A O 1
ATOM 748 N N . GLY A 1 99 ? 27.248 56.632 65.663 1.00 9.43 99 GLY A N 1
ATOM 749 C CA . GLY A 1 99 ? 27.702 55.528 64.854 1.00 7.96 99 GLY A CA 1
ATOM 750 C C . GLY A 1 99 ? 27.881 54.303 65.727 1.00 10.78 99 GLY A C 1
ATOM 751 O O . GLY A 1 99 ? 27.902 54.393 66.958 1.00 10.18 99 GLY A O 1
ATOM 752 N N . GLY A 1 100 ? 27.900 53.141 65.091 1.00 11.81 100 GLY A N 1
ATOM 753 C CA . GLY A 1 100 ? 28.123 51.910 65.819 1.00 8.94 100 GLY A CA 1
ATOM 754 C C . GLY A 1 100 ? 29.551 51.986 66.304 1.00 9.63 100 GLY A C 1
ATOM 755 O O . GLY A 1 100 ? 29.912 51.334 67.276 1.00 11.37 100 GLY A O 1
ATOM 756 N N . SER A 1 101 ? 30.375 52.811 65.655 1.00 9.88 101 SER A N 1
ATOM 757 C CA . SER A 1 101 ? 31.754 52.910 66.100 1.00 6.17 101 SER A CA 1
ATOM 758 C C . SER A 1 101 ? 31.832 53.498 67.504 1.00 9.26 101 SER A C 1
ATOM 759 O O . SER A 1 101 ? 32.645 53.048 68.309 1.00 8.99 101 SER A O 1
ATOM 762 N N . GLN A 1 102 ? 30.955 54.446 67.834 1.00 10.86 102 GLN A N 1
ATOM 763 C CA . GLN A 1 102 ? 31.007 55.033 69.176 1.00 10.35 102 GLN A CA 1
ATOM 764 C C . GLN A 1 102 ? 30.491 54.069 70.230 1.00 10.06 102 GLN A C 1
ATOM 765 O O . GLN A 1 102 ? 30.920 54.112 71.375 1.00 12.39 102 GLN A O 1
ATOM 771 N N . ALA A 1 103 ? 29.526 53.240 69.851 1.00 12.00 103 ALA A N 1
ATOM 772 C CA . ALA A 1 103 ? 28.988 52.230 70.766 1.00 9.99 103 ALA A CA 1
ATOM 773 C C . ALA A 1 103 ? 30.148 51.333 71.208 1.00 10.35 103 ALA A C 1
ATOM 774 O O . ALA A 1 103 ? 30.332 51.082 72.394 1.00 8.13 103 ALA A O 1
ATOM 776 N N . LEU A 1 104 ? 30.954 50.883 70.242 1.00 10.38 104 LEU A N 1
ATOM 777 C CA . LEU A 1 104 ? 32.094 50.044 70.549 1.00 10.21 104 LEU A CA 1
ATOM 778 C C . LEU A 1 104 ? 33.144 50.788 71.344 1.00 10.78 104 LEU A C 1
ATOM 779 O O . LEU A 1 104 ? 33.702 50.258 72.297 1.00 12.61 104 LEU A O 1
ATOM 784 N N . PHE A 1 105 ? 33.409 52.030 70.958 1.00 11.03 105 PHE A N 1
ATOM 785 C CA . PHE A 1 105 ? 34.406 52.830 71.673 1.00 12.17 105 PHE A CA 1
ATOM 786 C C . PHE A 1 105 ? 34.004 53.031 73.139 1.00 10.64 105 PHE A C 1
ATOM 787 O O . PHE A 1 105 ? 34.789 52.747 74.040 1.00 13.29 105 PHE A O 1
ATOM 795 N N . ASN A 1 106 ? 32.766 53.462 73.368 1.00 11.96 106 ASN A N 1
ATOM 796 C CA . ASN A 1 106 ? 32.257 53.691 74.724 1.00 12.49 106 ASN A CA 1
ATOM 797 C C . ASN A 1 106 ? 32.210 52.406 75.539 1.00 13.50 106 ASN A C 1
ATOM 798 O O . ASN A 1 106 ? 32.373 52.432 76.760 1.00 12.83 106 ASN A O 1
ATOM 803 N N . LEU A 1 107 ? 31.940 51.296 74.862 1.00 15.02 107 LEU A N 1
ATOM 804 C CA . LEU A 1 107 ? 31.872 49.983 75.499 1.00 15.02 107 LEU A CA 1
ATOM 805 C C . LEU A 1 107 ? 33.230 49.600 76.075 1.00 15.63 107 LEU A C 1
ATOM 806 O O . LEU A 1 107 ? 33.319 49.224 77.242 1.00 17.03 107 LEU A O 1
ATOM 811 N N . PHE A 1 108 ? 34.294 49.736 75.275 1.00 11.49 108 PHE A N 1
ATOM 812 C CA . PHE A 1 108 ? 35.617 49.373 75.752 1.00 11.44 108 PHE A CA 1
ATOM 813 C C . PHE A 1 108 ? 36.108 50.317 76.855 1.00 13.57 108 PHE A C 1
ATOM 814 O O . PHE A 1 108 ? 36.760 49.886 77.810 1.00 15.06 108 PHE A O 1
ATOM 822 N N . GLN A 1 109 ? 35.742 51.591 76.759 1.00 12.33 109 GLN A N 1
ATOM 823 C CA . GLN A 1 109 ? 36.124 52.560 77.780 1.00 12.25 109 GLN A CA 1
ATOM 824 C C . GLN A 1 109 ? 35.412 52.206 79.088 1.00 11.43 109 GLN A C 1
ATOM 825 O O . GLN A 1 109 ? 36.002 52.307 80.162 1.00 17.46 109 GLN A O 1
ATOM 831 N N . ALA A 1 110 ? 34.181 51.718 78.977 1.00 12.56 110 ALA A N 1
ATOM 832 C CA . ALA A 1 110 ? 33.376 51.343 80.139 1.00 11.98 110 ALA A CA 1
ATOM 833 C C . ALA A 1 110 ? 33.725 50.009 80.795 1.00 17.17 110 ALA A C 1
ATOM 834 O O . ALA A 1 110 ? 33.470 49.834 81.993 1.00 18.03 110 ALA A O 1
ATOM 836 N N . ILE A 1 111 ? 34.309 49.073 80.044 1.00 16.99 111 ILE A N 1
ATOM 837 C CA . ILE A 1 111 ? 34.625 47.764 80.630 1.00 17.38 111 ILE A CA 1
ATOM 838 C C . ILE A 1 111 ? 36.093 47.369 80.741 1.00 16.84 111 ILE A C 1
ATOM 839 O O . ILE A 1 111 ? 36.404 46.374 81.374 1.00 20.57 111 ILE A O 1
ATOM 844 N N . LEU A 1 112 ? 36.999 48.107 80.114 1.00 16.81 112 LEU A N 1
ATOM 845 C CA . LEU A 1 112 ? 38.395 47.697 80.179 1.00 16.45 112 LEU A CA 1
ATOM 846 C C . LEU A 1 112 ? 39.335 48.488 81.056 1.00 20.41 112 LEU A C 1
ATOM 847 O O . LEU A 1 112 ? 39.363 49.712 81.000 1.00 19.79 112 LEU A O 1
ATOM 852 N N . ASP A 1 113 ? 40.094 47.778 81.888 1.00 19.48 113 ASP A N 1
ATOM 853 C CA . ASP A 1 113 ? 41.135 48.413 82.680 1.00 18.15 113 ASP A CA 1
ATOM 854 C C . ASP A 1 113 ? 42.396 47.983 81.961 1.00 18.87 113 ASP A C 1
ATOM 855 O O . ASP A 1 113 ? 42.413 46.960 81.270 1.00 17.39 113 ASP A O 1
ATOM 860 N N . PRO A 1 114 ? 43.477 48.751 82.120 1.00 22.14 114 PRO A N 1
ATOM 861 C CA . PRO A 1 114 ? 44.770 48.463 81.498 1.00 23.22 114 PRO A CA 1
ATOM 862 C C . PRO A 1 114 ? 45.175 47.021 81.825 1.00 23.05 114 PRO A C 1
ATOM 863 O O . PRO A 1 114 ? 45.124 46.605 82.981 1.00 24.53 114 PRO A O 1
ATOM 867 N N . GLY A 1 115 ? 45.521 46.249 80.802 1.00 20.75 115 GLY A N 1
ATOM 868 C CA . GLY A 1 115 ? 45.896 44.869 81.040 1.00 19.95 115 GLY A CA 1
ATOM 869 C C . GLY A 1 115 ? 44.815 43.855 80.725 1.00 18.29 115 GLY A C 1
ATOM 870 O O . GLY A 1 115 ? 45.126 42.690 80.479 1.00 23.02 115 GLY A O 1
ATOM 871 N N . ASP A 1 116 ? 43.549 44.265 80.776 1.00 17.90 116 ASP A N 1
ATOM 872 C CA . ASP A 1 116 ? 42.454 43.346 80.457 1.00 18.19 116 ASP A CA 1
ATOM 873 C C . ASP A 1 116 ? 42.582 42.864 79.020 1.00 19.23 116 ASP A C 1
ATOM 874 O O . ASP A 1 116 ? 42.947 43.631 78.134 1.00 17.52 116 ASP A O 1
ATOM 879 N N . GLU A 1 117 ? 42.258 41.597 78.784 1.00 17.72 117 GLU A N 1
ATOM 880 C CA . GLU A 1 117 ? 42.389 41.035 77.449 1.00 17.84 117 GLU A CA 1
ATOM 881 C C . GLU A 1 117 ? 41.089 40.966 76.683 1.00 15.98 117 GLU A C 1
ATOM 882 O O . GLU A 1 117 ? 40.020 40.730 77.247 1.00 18.07 117 GLU A O 1
ATOM 888 N N . VAL A 1 118 ? 41.195 41.151 75.373 1.00 13.93 118 VAL A N 1
ATOM 889 C CA . VAL A 1 118 ? 40.029 41.114 74.506 1.00 14.11 118 VAL A CA 1
ATOM 890 C C . VAL A 1 118 ? 40.380 40.196 73.335 1.00 13.66 118 VAL A C 1
ATOM 891 O O . VAL A 1 118 ? 41.439 40.354 72.719 1.00 15.40 118 VAL A O 1
ATOM 895 N N . ILE A 1 119 ? 39.563 39.177 73.105 1.00 14.11 119 ILE A N 1
ATOM 896 C CA . ILE A 1 119 ? 39.821 38.258 71.999 1.00 15.20 119 ILE A CA 1
ATOM 897 C C . ILE A 1 119 ? 39.114 38.743 70.738 1.00 12.95 119 ILE A C 1
ATOM 898 O O . ILE A 1 119 ? 37.910 39.026 70.748 1.00 13.04 119 ILE A O 1
ATOM 903 N N . VAL A 1 120 ? 39.890 38.899 69.668 1.00 15.76 120 VAL A N 1
ATOM 904 C CA . VAL A 1 120 ? 39.368 39.340 68.383 1.00 16.61 120 VAL A CA 1
ATOM 905 C C . VAL A 1 120 ? 39.648 38.239 67.361 1.00 16.44 120 VAL A C 1
ATOM 906 O O . VAL A 1 120 ? 40.706 37.601 67.390 1.00 20.21 120 VAL A O 1
ATOM 910 N N . LEU A 1 121 ? 38.693 38.009 66.480 1.00 15.84 121 LEU A N 1
ATOM 911 C CA . LEU A 1 121 ? 38.813 36.978 65.447 1.00 18.73 121 LEU A CA 1
ATOM 912 C C . LEU A 1 121 ? 39.303 37.554 64.111 1.00 20.25 121 LEU A C 1
ATOM 913 O O . LEU A 1 121 ? 38.620 38.386 63.515 1.00 20.11 121 LEU A O 1
ATOM 918 N N . SER A 1 122 ? 40.486 37.145 63.662 1.00 19.32 122 SER A N 1
ATOM 919 C CA . SER A 1 122 ? 41.018 37.637 62.389 1.00 20.99 122 SER A CA 1
ATOM 920 C C . SER A 1 122 ? 40.547 36.750 61.229 1.00 21.39 122 SER A C 1
ATOM 921 O O . SER A 1 122 ? 40.313 35.561 61.418 1.00 22.04 122 SER A O 1
ATOM 924 N N . PRO A 1 123 ? 40.291 37.333 60.039 1.00 21.88 123 PRO A N 1
ATOM 925 C CA . PRO A 1 123 ? 40.389 38.756 59.676 1.00 19.24 123 PRO A CA 1
ATOM 926 C C . PRO A 1 123 ? 39.369 39.605 60.436 1.00 17.70 123 PRO A C 1
ATOM 927 O O . PRO A 1 123 ? 38.199 39.213 60.560 1.00 16.01 123 PRO A O 1
ATOM 931 N N . TYR A 1 124 ? 39.786 40.776 60.916 1.00 17.55 124 TYR A N 1
ATOM 932 C CA . TYR A 1 124 ? 38.870 41.644 61.657 1.00 15.97 124 TYR A CA 1
ATOM 933 C C . TYR A 1 124 ? 38.812 43.058 61.118 1.00 15.64 124 TYR A C 1
ATOM 934 O O . TYR A 1 124 ? 39.715 43.523 60.423 1.00 14.82 124 TYR A O 1
ATOM 943 N N . TRP A 1 125 ? 37.718 43.728 61.449 1.00 16.76 125 TRP A N 1
ATOM 944 C CA . TRP A 1 125 ? 37.508 45.116 61.087 1.00 14.12 125 TRP A CA 1
ATOM 945 C C . TRP A 1 125 ? 38.666 45.876 61.735 1.00 13.53 125 TRP A C 1
ATOM 946 O O . TRP A 1 125 ? 39.001 45.638 62.896 1.00 12.66 125 TRP A O 1
ATOM 957 N N . VAL A 1 126 ? 39.271 46.790 60.984 1.00 11.02 126 VAL A N 1
ATOM 958 C CA . VAL A 1 126 ? 40.430 47.551 61.445 1.00 14.94 126 VAL A CA 1
ATOM 959 C C . VAL A 1 126 ? 40.330 48.287 62.790 1.00 13.04 126 VAL A C 1
ATOM 960 O O . VAL A 1 126 ? 41.308 48.388 63.514 1.00 14.15 126 VAL A O 1
ATOM 964 N N . SER A 1 127 ? 39.139 48.753 63.140 1.00 13.22 127 SER A N 1
ATOM 965 C CA . SER A 1 127 ? 38.929 49.503 64.379 1.00 16.49 127 SER A CA 1
ATOM 966 C C . SER A 1 127 ? 38.923 48.747 65.703 1.00 16.55 127 SER A C 1
ATOM 967 O O . SER A 1 127 ? 39.159 49.356 66.753 1.00 14.54 127 SER A O 1
ATOM 970 N N . TYR A 1 128 ? 38.630 47.443 65.675 1.00 16.58 128 TYR A N 1
ATOM 971 C CA . TYR A 1 128 ? 38.556 46.655 66.916 1.00 15.41 128 TYR A CA 1
ATOM 972 C C . TYR A 1 128 ? 39.829 46.739 67.750 1.00 13.65 128 TYR A C 1
ATOM 973 O O . TYR A 1 128 ? 39.791 47.161 68.899 1.00 13.60 128 TYR A O 1
ATOM 982 N N . PRO A 1 129 ? 40.978 46.323 67.182 1.00 15.24 129 PRO A N 1
ATOM 983 C CA . PRO A 1 129 ? 42.236 46.381 67.932 1.00 16.45 129 PRO A CA 1
ATOM 984 C C . PRO A 1 129 ? 42.638 47.803 68.360 1.00 16.81 129 PRO A C 1
ATOM 985 O O . PRO A 1 129 ? 43.213 47.979 69.436 1.00 18.10 129 PRO A O 1
ATOM 989 N N . GLU A 1 130 ? 42.326 48.798 67.520 1.00 17.01 130 GLU A N 1
ATOM 990 C CA . GLU A 1 130 ? 42.592 50.232 67.788 1.00 19.50 130 GLU A CA 1
ATOM 991 C C . GLU A 1 130 ? 41.866 50.633 69.082 1.00 15.04 130 GLU A C 1
ATOM 992 O O . GLU A 1 130 ? 42.452 51.243 69.977 1.00 16.94 130 GLU A O 1
ATOM 998 N N . MET A 1 131 ? 40.564 50.342 69.120 1.00 12.12 131 MET A N 1
ATOM 999 C CA . MET A 1 131 ? 39.716 50.685 70.249 1.00 13.17 131 MET A CA 1
ATOM 1000 C C . MET A 1 131 ? 40.094 50.015 71.566 1.00 15.44 131 MET A C 1
ATOM 1001 O O . MET A 1 131 ? 40.018 50.629 72.630 1.00 13.83 131 MET A O 1
ATOM 1006 N N . VAL A 1 132 ? 40.473 48.741 71.488 1.00 16.04 132 VAL A N 1
ATOM 1007 C CA . VAL A 1 132 ? 40.897 47.960 72.646 1.00 14.53 132 VAL A CA 1
ATOM 1008 C C . VAL A 1 132 ? 42.186 48.536 73.250 1.00 14.40 132 VAL A C 1
ATOM 1009 O O . VAL A 1 132 ? 42.248 48.795 74.448 1.00 16.92 132 VAL A O 1
ATOM 1013 N N . ARG A 1 133 ? 43.198 48.779 72.413 1.00 13.83 133 ARG A N 1
ATOM 1014 C CA . ARG A 1 133 ? 44.466 49.318 72.902 1.00 15.59 133 ARG A CA 1
ATOM 1015 C C . ARG A 1 133 ? 44.372 50.748 73.384 1.00 17.71 133 ARG A C 1
ATOM 1016 O O . ARG A 1 133 ? 45.210 51.190 74.181 1.00 17.65 133 ARG A O 1
ATOM 1024 N N . PHE A 1 134 ? 43.401 51.500 72.863 1.00 16.37 134 PHE A N 1
ATOM 1025 C CA . PHE A 1 134 ? 43.279 52.888 73.263 1.00 16.59 134 PHE A CA 1
ATOM 1026 C C . PHE A 1 134 ? 42.802 52.982 74.723 1.00 18.05 134 PHE A C 1
ATOM 1027 O O . PHE A 1 134 ? 43.218 53.878 75.454 1.00 19.10 134 PHE A O 1
ATOM 1035 N N . ALA A 1 135 ? 42.032 51.980 75.154 1.00 14.48 135 ALA A N 1
ATOM 1036 C CA . ALA A 1 135 ? 41.505 51.881 76.513 1.00 14.39 135 ALA A CA 1
ATOM 1037 C C . ALA A 1 135 ? 42.453 51.127 77.454 1.00 15.38 135 ALA A C 1
ATOM 1038 O O . ALA A 1 135 ? 42.101 50.833 78.593 1.00 18.87 135 ALA A O 1
ATOM 1040 N N . GLY A 1 136 ? 43.642 50.801 76.962 1.00 15.95 136 GLY A N 1
ATOM 1041 C CA . GLY A 1 136 ? 44.610 50.065 77.759 1.00 18.07 136 GLY A CA 1
ATOM 1042 C C . GLY A 1 136 ? 44.559 48.547 77.628 1.00 19.53 136 GLY A C 1
ATOM 1043 O O . GLY A 1 136 ? 45.324 47.852 78.283 1.00 21.78 136 GLY A O 1
ATOM 1044 N N . GLY A 1 137 ? 43.659 48.038 76.795 1.00 17.18 137 GLY A N 1
ATOM 1045 C CA . GLY A 1 137 ? 43.538 46.606 76.600 1.00 19.04 137 GLY A CA 1
ATOM 1046 C C . GLY A 1 137 ? 44.668 45.947 75.836 1.00 18.01 137 GLY A C 1
ATOM 1047 O O . GLY A 1 137 ? 45.488 46.602 75.197 1.00 17.78 137 GLY A O 1
ATOM 1048 N N . VAL A 1 138 ? 44.691 44.624 75.907 1.00 20.36 138 VAL A N 1
ATOM 1049 C CA . VAL A 1 138 ? 45.696 43.798 75.245 1.00 19.94 138 VAL A CA 1
ATOM 1050 C C . VAL A 1 138 ? 44.920 43.017 74.208 1.00 19.03 138 VAL A C 1
ATOM 1051 O O . VAL A 1 138 ? 43.883 42.421 74.514 1.00 17.60 138 VAL A O 1
ATOM 1055 N N . VAL A 1 139 ? 45.364 43.070 72.964 1.00 19.27 139 VAL A N 1
ATOM 1056 C CA . VAL A 1 139 ? 44.647 42.343 71.937 1.00 20.49 139 VAL A CA 1
ATOM 1057 C C . VAL A 1 139 ? 45.164 40.909 71.792 1.00 18.91 139 VAL A C 1
ATOM 1058 O O . VAL A 1 139 ? 46.376 40.684 71.678 1.00 18.08 139 VAL A O 1
ATOM 1062 N N . VAL A 1 140 ? 44.255 39.953 71.953 1.00 18.09 140 VAL A N 1
ATOM 1063 C CA . VAL A 1 140 ? 44.583 38.539 71.792 1.00 20.74 140 VAL A CA 1
ATOM 1064 C C . VAL A 1 140 ? 43.860 38.081 70.530 1.00 21.08 140 VAL A C 1
ATOM 1065 O O . VAL A 1 140 ? 42.627 38.079 70.457 1.00 21.39 140 VAL A O 1
ATOM 1069 N N . GLU A 1 141 ? 44.646 37.721 69.525 1.00 23.87 141 GLU A N 1
ATOM 1070 C CA . GLU A 1 141 ? 44.102 37.307 68.243 1.00 24.94 141 GLU A CA 1
ATOM 1071 C C . GLU A 1 141 ? 43.913 35.810 68.018 1.00 24.03 141 GLU A C 1
ATOM 1072 O O . GLU A 1 141 ? 44.820 35.013 68.250 1.00 25.22 141 GLU A O 1
ATOM 1078 N N . VAL A 1 142 ? 42.719 35.451 67.553 1.00 21.75 142 VAL A N 1
ATOM 1079 C CA . VAL A 1 142 ? 42.371 34.074 67.222 1.00 23.41 142 VAL A CA 1
ATOM 1080 C C . VAL A 1 142 ? 42.014 34.080 65.728 1.00 24.48 142 VAL A C 1
ATOM 1081 O O . VAL A 1 142 ? 41.115 34.789 65.292 1.00 23.13 142 VAL A O 1
ATOM 1085 N N . GLU A 1 143 ? 42.769 33.320 64.946 1.00 26.80 143 GLU A N 1
ATOM 1086 C CA . GLU A 1 143 ? 42.593 33.260 63.496 1.00 28.53 143 GLU A CA 1
ATOM 1087 C C . GLU A 1 143 ? 41.474 32.344 62.996 1.00 25.87 143 GLU A C 1
ATOM 1088 O O . GLU A 1 143 ? 41.220 31.291 63.578 1.00 24.47 143 GLU A O 1
ATOM 1094 N N . THR A 1 144 ? 40.734 32.817 61.989 1.00 24.71 144 THR A N 1
ATOM 1095 C CA . THR A 1 144 ? 39.704 32.000 61.346 1.00 23.86 144 THR A CA 1
ATOM 1096 C C . THR A 1 144 ? 40.345 31.680 59.997 1.00 24.36 144 THR A C 1
ATOM 1097 O O . THR A 1 144 ? 41.090 32.487 59.441 1.00 21.68 144 THR A O 1
ATOM 1101 N N . LEU A 1 145 ? 40.032 30.503 59.472 1.00 25.83 145 LEU A N 1
ATOM 1102 C CA . LEU A 1 145 ? 40.628 29.995 58.253 1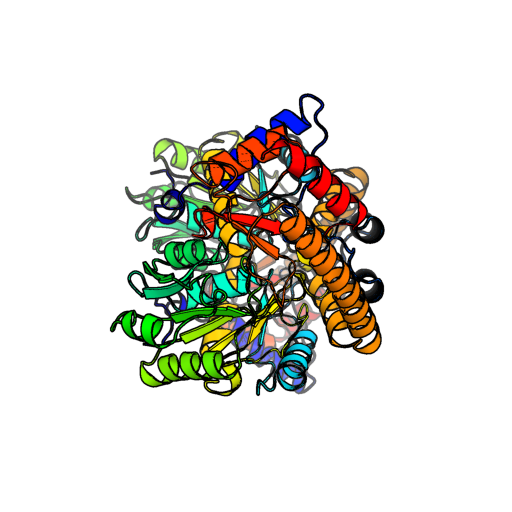.00 24.64 145 LEU A CA 1
ATOM 1103 C C . LEU A 1 145 ? 39.773 29.987 57.008 1.00 22.21 145 LEU A C 1
ATOM 1104 O O . LEU A 1 145 ? 38.610 29.600 57.052 1.00 23.13 145 LEU A O 1
ATOM 1109 N N . PRO A 1 146 ? 40.400 30.279 55.854 1.00 23.84 146 PRO A N 1
ATOM 1110 C CA . PRO A 1 146 ? 39.799 30.323 54.512 1.00 24.96 146 PRO A CA 1
ATOM 1111 C C . PRO A 1 146 ? 39.178 28.948 54.228 1.00 26.12 146 PRO A C 1
ATOM 1112 O O . PRO A 1 146 ? 38.052 28.855 53.738 1.00 22.82 146 PRO A O 1
ATOM 1116 N N . GLU A 1 147 ? 39.936 27.897 54.561 1.00 29.28 147 GLU A N 1
ATOM 1117 C CA . GLU A 1 147 ? 39.517 26.499 54.408 1.00 32.45 147 GLU A CA 1
ATOM 1118 C C . GLU A 1 147 ? 38.243 26.251 55.172 1.00 33.11 147 GLU A C 1
ATOM 1119 O O . GLU A 1 147 ? 37.471 25.341 54.840 1.00 33.27 147 GLU A O 1
ATOM 1125 N N . GLU A 1 148 ? 38.088 26.990 56.267 1.00 32.54 148 GLU A N 1
ATOM 1126 C CA . GLU A 1 148 ? 36.913 26.862 57.113 1.00 30.92 148 GLU A CA 1
ATOM 1127 C C . GLU A 1 148 ? 35.837 27.917 56.859 1.00 27.23 148 GLU A C 1
ATOM 1128 O O . GLU A 1 148 ? 34.887 28.038 57.630 1.00 26.89 148 GLU A O 1
ATOM 1134 N N . GLY A 1 149 ? 35.961 28.606 55.724 1.00 25.22 149 GLY A N 1
ATOM 1135 C CA . GLY A 1 149 ? 35.022 29.647 55.331 1.00 24.60 149 GLY A CA 1
ATOM 1136 C C . GLY A 1 149 ? 35.088 30.839 56.271 1.00 22.60 149 GLY A C 1
ATOM 1137 O O . GLY A 1 149 ? 34.137 31.607 56.395 1.00 21.14 149 GLY A O 1
ATOM 1138 N N . PHE A 1 150 ? 36.242 31.031 56.887 1.00 20.90 150 PHE A N 1
ATOM 1139 C CA . PHE A 1 150 ? 36.423 32.110 57.849 1.00 22.14 150 PHE A CA 1
ATOM 1140 C C . PHE A 1 150 ? 35.404 32.034 59.000 1.00 23.59 150 PHE A C 1
ATOM 1141 O O . PHE A 1 150 ? 35.041 33.061 59.577 1.00 25.38 150 PHE A O 1
ATOM 1149 N N . VAL A 1 151 ? 34.907 30.832 59.303 1.00 21.37 151 VAL A N 1
ATOM 1150 C CA . VAL A 1 151 ? 33.975 30.670 60.423 1.00 20.87 151 VAL A CA 1
ATOM 1151 C C . VAL A 1 151 ? 34.821 30.213 61.621 1.00 22.32 151 VAL A C 1
ATOM 1152 O O . VAL A 1 151 ? 35.636 29.295 61.496 1.00 23.27 151 VAL A O 1
ATOM 1156 N N . PRO A 1 152 ? 34.690 30.880 62.791 1.00 22.15 152 PRO A N 1
ATOM 1157 C CA . PRO A 1 152 ? 35.521 30.431 63.906 1.00 21.69 152 PRO A CA 1
ATOM 1158 C C . PRO A 1 152 ? 35.214 29.062 64.490 1.00 21.34 152 PRO A C 1
ATOM 1159 O O . PRO A 1 152 ? 34.069 28.603 64.481 1.00 19.95 152 PRO A O 1
ATOM 1163 N N . ASP A 1 153 ? 36.275 28.455 65.018 1.00 23.71 153 ASP A N 1
ATOM 1164 C CA . ASP A 1 153 ? 36.264 27.151 65.674 1.00 26.76 153 ASP A CA 1
ATOM 1165 C C . ASP A 1 153 ? 36.297 27.494 67.163 1.00 25.32 153 ASP A C 1
ATOM 1166 O O . ASP A 1 153 ? 37.299 28.017 67.653 1.00 27.01 153 ASP A O 1
ATOM 1171 N N . PRO A 1 154 ? 35.199 27.216 67.887 1.00 27.17 154 PRO A N 1
ATOM 1172 C CA . PRO A 1 154 ? 35.073 27.484 69.331 1.00 28.72 154 PRO A CA 1
ATOM 1173 C C . PRO A 1 154 ? 36.249 26.964 70.151 1.00 28.91 154 PRO A C 1
ATOM 1174 O O . PRO A 1 154 ? 36.623 27.562 71.154 1.00 28.19 154 PRO A O 1
ATOM 1178 N N . GLU A 1 155 ? 36.808 25.829 69.729 1.00 31.73 155 GLU A N 1
ATOM 1179 C CA . GLU A 1 155 ? 37.947 25.219 70.406 1.00 32.64 155 GLU A CA 1
ATOM 1180 C C . GLU A 1 155 ? 39.183 26.100 70.344 1.00 30.57 155 GLU A C 1
ATOM 1181 O O . GLU A 1 155 ? 39.934 26.176 71.316 1.00 32.30 155 GLU A O 1
ATOM 1187 N N . ARG A 1 156 ? 39.425 26.721 69.187 1.00 28.26 156 ARG A N 1
ATOM 1188 C CA . ARG A 1 156 ? 40.578 27.616 69.036 1.00 27.28 156 ARG A CA 1
ATOM 1189 C C . ARG A 1 156 ? 40.424 28.808 69.963 1.00 24.96 156 ARG A C 1
ATOM 1190 O O . ARG A 1 156 ? 41.405 29.339 70.480 1.00 23.42 156 ARG A O 1
ATOM 1198 N N . VAL A 1 157 ? 39.178 29.255 70.098 1.00 23.54 157 VAL A N 1
ATOM 1199 C CA . VAL A 1 157 ? 38.812 30.378 70.939 1.00 23.38 157 VAL A CA 1
ATOM 1200 C C . VAL A 1 157 ? 39.037 29.970 72.392 1.00 25.86 157 VAL A C 1
ATOM 1201 O O . VAL A 1 157 ? 39.772 30.643 73.116 1.00 24.49 157 VAL A O 1
ATOM 1205 N N . ARG A 1 158 ? 38.465 28.831 72.781 1.00 27.46 158 ARG A N 1
ATOM 1206 C CA . ARG A 1 158 ? 38.614 28.293 74.130 1.00 28.78 158 ARG A CA 1
ATOM 1207 C C . ARG A 1 158 ? 40.091 28.274 74.523 1.00 28.60 158 ARG A C 1
ATOM 1208 O O . ARG A 1 158 ? 40.445 28.621 75.652 1.00 27.98 158 ARG A O 1
ATOM 1216 N N . ARG A 1 159 ? 40.949 27.920 73.570 1.00 29.53 159 ARG A N 1
ATOM 1217 C CA . ARG A 1 159 ? 42.391 27.850 73.817 1.00 29.03 159 ARG A CA 1
ATOM 1218 C C . ARG A 1 159 ? 43.016 29.229 74.079 1.00 29.14 159 ARG A C 1
ATOM 1219 O O . ARG A 1 159 ? 44.142 29.319 74.569 1.00 28.95 159 ARG A O 1
ATOM 1227 N N . ALA A 1 160 ? 42.288 30.298 73.757 1.00 25.92 160 ALA A N 1
ATOM 1228 C CA . ALA A 1 160 ? 42.790 31.660 73.966 1.00 26.38 160 ALA A CA 1
ATOM 1229 C C . ALA A 1 160 ? 42.385 32.345 75.278 1.00 25.14 160 ALA A C 1
ATOM 1230 O O . ALA A 1 160 ? 42.990 33.344 75.669 1.00 25.32 160 ALA A O 1
ATOM 1232 N N . ILE A 1 161 ? 41.400 31.782 75.969 1.00 24.11 161 ILE A N 1
ATOM 1233 C CA . ILE A 1 161 ? 40.908 32.338 77.225 1.00 22.62 161 ILE A CA 1
ATOM 1234 C C . ILE A 1 161 ? 41.932 32.236 78.362 1.00 23.37 161 ILE A C 1
ATOM 1235 O O . ILE A 1 161 ? 42.621 31.233 78.505 1.00 22.40 161 ILE A O 1
ATOM 1240 N N . THR A 1 162 ? 42.088 33.326 79.110 1.00 23.46 162 THR A N 1
ATOM 1241 C CA . THR A 1 162 ? 42.988 33.361 80.264 1.00 21.32 162 THR A CA 1
ATOM 1242 C C . THR A 1 162 ? 42.162 33.981 81.382 1.00 21.26 162 THR A C 1
ATOM 1243 O O . THR A 1 162 ? 41.002 34.358 81.173 1.00 22.53 162 THR A O 1
ATOM 1247 N N . PRO A 1 163 ? 42.748 34.109 82.581 1.00 21.87 163 PRO A N 1
ATOM 1248 C CA . PRO A 1 163 ? 41.994 34.710 83.685 1.00 23.69 163 PRO A CA 1
ATOM 1249 C C . PRO A 1 163 ? 41.828 36.230 83.465 1.00 23.45 163 PRO A C 1
ATOM 1250 O O . PRO A 1 163 ? 41.040 36.877 84.165 1.00 22.41 163 PRO A O 1
ATOM 1254 N N . ARG A 1 164 ? 42.578 36.781 82.498 1.00 25.03 164 ARG A N 1
ATOM 1255 C CA . ARG A 1 164 ? 42.534 38.207 82.139 1.00 23.24 164 ARG A CA 1
ATOM 1256 C C . ARG A 1 164 ? 41.548 38.580 81.026 1.00 24.53 164 ARG A C 1
ATOM 1257 O O . ARG A 1 164 ? 41.413 39.755 80.698 1.00 26.07 164 ARG A O 1
ATOM 1265 N N . THR A 1 165 ? 40.914 37.586 80.407 1.00 21.19 165 THR A N 1
ATOM 1266 C CA . THR A 1 165 ? 39.940 37.836 79.343 1.00 19.46 165 THR A CA 1
ATOM 1267 C C . THR A 1 165 ? 38.707 38.589 79.844 1.00 21.66 165 THR A C 1
ATOM 1268 O O . THR A 1 165 ? 37.989 38.073 80.698 1.00 21.75 165 THR A O 1
ATOM 1272 N N . LYS A 1 166 ? 38.429 39.775 79.288 1.00 19.19 166 LYS A N 1
ATOM 1273 C CA . LYS A 1 166 ? 37.258 40.565 79.685 1.00 16.99 166 LYS A CA 1
ATOM 1274 C C . LYS A 1 166 ? 36.170 40.494 78.630 1.00 14.95 166 LYS A C 1
ATOM 1275 O O . LYS A 1 166 ? 34.985 40.683 78.925 1.00 16.42 166 LYS A O 1
ATOM 1281 N N . ALA A 1 167 ? 36.590 40.303 77.385 1.00 15.17 167 ALA A N 1
ATOM 1282 C CA . ALA A 1 167 ? 35.646 40.215 76.282 1.00 16.72 167 ALA A CA 1
ATOM 1283 C C . ALA A 1 167 ? 36.165 39.468 75.068 1.00 11.59 167 ALA A C 1
ATOM 1284 O O . ALA A 1 167 ? 37.373 39.275 74.898 1.00 11.98 167 ALA A O 1
ATOM 1286 N N . LEU A 1 168 ? 35.205 39.072 74.244 1.00 14.91 168 LEU A N 1
ATOM 1287 C CA . LEU A 1 168 ? 35.404 38.362 72.986 1.00 15.71 168 LEU A CA 1
ATOM 1288 C C . LEU A 1 168 ? 34.533 39.102 71.969 1.00 12.36 168 LEU A C 1
ATOM 1289 O O . LEU A 1 168 ? 33.331 39.288 72.192 1.00 13.57 168 LEU A O 1
ATOM 1294 N N . VAL A 1 169 ? 35.145 39.572 70.884 1.00 15.31 169 VAL A N 1
ATOM 1295 C CA . VAL A 1 169 ? 34.420 40.302 69.828 1.00 14.99 169 VAL A CA 1
ATOM 1296 C C . VAL A 1 169 ? 34.064 39.401 68.625 1.00 11.83 169 VAL A C 1
ATOM 1297 O O . VAL A 1 169 ? 34.937 38.796 68.011 1.00 15.72 169 VAL A O 1
ATOM 1301 N N . VAL A 1 170 ? 32.780 39.334 68.310 1.00 11.54 170 VAL A N 1
ATOM 1302 C CA . VAL A 1 170 ? 32.255 38.527 67.208 1.00 14.60 170 VAL A CA 1
ATOM 1303 C C . VAL A 1 170 ? 31.478 39.430 66.248 1.00 14.96 170 VAL A C 1
ATOM 1304 O O . VAL A 1 170 ? 30.587 40.172 66.663 1.00 14.30 170 VAL A O 1
ATOM 1308 N N . ASN A 1 171 ? 31.771 39.312 64.951 1.00 14.80 171 ASN A N 1
ATOM 1309 C CA . ASN A 1 171 ? 31.147 40.156 63.944 1.00 12.78 171 ASN A CA 1
ATOM 1310 C C . ASN A 1 171 ? 30.533 39.329 62.807 1.00 13.00 171 ASN A C 1
ATOM 1311 O O . ASN A 1 171 ? 31.251 38.857 61.933 1.00 15.89 171 ASN A O 1
ATOM 1316 N N . SER A 1 172 ? 29.215 39.121 62.846 1.00 13.38 172 SER A N 1
ATOM 1317 C CA . SER A 1 172 ? 28.526 38.355 61.798 1.00 14.28 172 SER A CA 1
ATOM 1318 C C . SER A 1 172 ? 27.206 39.024 61.392 1.00 12.97 172 SER A C 1
ATOM 1319 O O . SER A 1 172 ? 26.393 39.354 62.257 1.00 15.75 172 SER A O 1
ATOM 1322 N N . PRO A 1 173 ? 27.007 39.308 60.085 1.00 12.82 173 PRO A N 1
ATOM 1323 C CA . PRO A 1 173 ? 27.946 39.064 58.979 1.00 12.32 173 PRO A CA 1
ATOM 1324 C C . PRO A 1 173 ? 29.241 39.840 59.160 1.00 13.10 173 PRO A C 1
ATOM 1325 O O . PRO A 1 173 ? 29.252 40.952 59.691 1.00 14.49 173 PRO A O 1
ATOM 1329 N N . ASN A 1 174 ? 30.309 39.274 58.631 1.00 10.92 174 ASN A N 1
ATOM 1330 C CA . ASN A 1 174 ? 31.638 39.811 58.809 1.00 12.94 174 ASN A CA 1
ATOM 1331 C C . ASN A 1 174 ? 32.218 40.789 57.784 1.00 15.34 174 ASN A C 1
ATOM 1332 O O . ASN A 1 174 ? 31.987 40.673 56.584 1.00 16.16 174 ASN A O 1
ATOM 1337 N N . ASN A 1 175 ? 32.920 41.792 58.309 1.00 15.01 175 ASN A N 1
ATOM 1338 C CA . ASN A 1 175 ? 33.657 42.769 57.518 1.00 15.43 175 ASN A CA 1
ATOM 1339 C C . ASN A 1 175 ? 35.026 42.370 58.052 1.00 12.66 175 ASN A C 1
ATOM 1340 O O . ASN A 1 175 ? 35.279 42.521 59.250 1.00 18.12 175 ASN A O 1
ATOM 1345 N N . PRO A 1 176 ? 35.981 42.015 57.164 1.00 11.38 176 PRO A N 1
ATOM 1346 C CA . PRO A 1 176 ? 35.974 41.955 55.696 1.00 13.63 176 PRO A CA 1
ATOM 1347 C C . PRO A 1 176 ? 35.682 40.665 54.904 1.00 16.70 176 PRO A C 1
ATOM 1348 O O . PRO A 1 176 ? 35.603 40.727 53.678 1.00 16.06 176 PRO A O 1
ATOM 1352 N N . THR A 1 177 ? 35.517 39.521 55.575 1.00 16.85 177 THR A N 1
ATOM 1353 C CA . THR A 1 177 ? 35.323 38.223 54.900 1.00 15.71 177 THR A CA 1
ATOM 1354 C C . THR A 1 177 ? 33.969 37.911 54.265 1.00 17.04 177 THR A C 1
ATOM 1355 O O . THR A 1 177 ? 33.875 37.063 53.366 1.00 19.10 177 THR A O 1
ATOM 1359 N N . GLY A 1 178 ? 32.918 38.558 54.765 1.00 16.36 178 GLY A N 1
ATOM 1360 C CA . GLY A 1 178 ? 31.583 38.303 54.261 1.00 15.93 178 GLY A CA 1
ATOM 1361 C C . GLY A 1 178 ? 30.953 37.041 54.846 1.00 16.63 178 GLY A C 1
ATOM 1362 O O . GLY A 1 178 ? 29.832 36.701 54.478 1.00 17.03 178 GLY A O 1
ATOM 1363 N N . ALA A 1 179 ? 31.651 36.374 55.761 1.00 14.61 179 ALA A N 1
ATOM 1364 C CA . ALA A 1 179 ? 31.150 35.147 56.385 1.00 16.74 179 ALA A CA 1
ATOM 1365 C C . ALA A 1 179 ? 29.952 35.399 57.290 1.00 19.37 179 ALA A C 1
ATOM 1366 O O . ALA A 1 179 ? 29.869 36.444 57.932 1.00 19.81 179 ALA A O 1
ATOM 1368 N N . VAL A 1 180 ? 29.003 34.468 57.307 1.00 18.01 180 VAL A N 1
ATOM 1369 C CA . VAL A 1 180 ? 27.860 34.587 58.209 1.00 18.95 180 VAL A CA 1
ATOM 1370 C C . VAL A 1 180 ? 28.011 33.371 59.109 1.00 20.61 180 VAL A C 1
ATOM 1371 O O . VAL A 1 180 ? 28.065 32.254 58.613 1.00 23.76 180 VAL A O 1
ATOM 1375 N N . TYR A 1 181 ? 28.127 33.577 60.415 1.00 21.50 181 TYR A N 1
ATOM 1376 C CA . TYR A 1 181 ? 28.309 32.446 61.339 1.00 20.64 181 TYR A CA 1
ATOM 1377 C C . TYR A 1 181 ? 27.007 31.691 61.655 1.00 23.58 181 TYR A C 1
ATOM 1378 O O . TYR A 1 181 ? 25.947 32.300 61.828 1.00 22.11 181 TYR A O 1
ATOM 1387 N N . PRO A 1 182 ? 27.068 30.342 61.704 1.00 23.79 182 PRO A N 1
ATOM 1388 C CA . PRO A 1 182 ? 25.879 29.533 62.000 1.00 22.96 182 PRO A CA 1
ATOM 1389 C C . PRO A 1 182 ? 25.458 29.650 63.466 1.00 22.46 182 PRO A C 1
ATOM 1390 O O . PRO A 1 182 ? 26.304 29.816 64.350 1.00 23.31 182 PRO A O 1
ATOM 1394 N N . LYS A 1 183 ? 24.151 29.593 63.710 1.00 22.65 183 LYS A N 1
ATOM 1395 C CA . LYS A 1 183 ? 23.604 29.695 65.061 1.00 25.84 183 LYS A CA 1
ATOM 1396 C C . LYS A 1 183 ? 24.351 28.866 66.088 1.00 27.26 183 LYS A C 1
ATOM 1397 O O . LYS A 1 183 ? 24.563 29.284 67.217 1.00 28.13 183 LYS A O 1
ATOM 1403 N N . GLU A 1 184 ? 24.761 27.682 65.664 1.00 29.66 184 GLU A N 1
ATOM 1404 C CA . GLU A 1 184 ? 25.452 26.744 66.529 1.00 32.15 184 GLU A CA 1
ATOM 1405 C C . GLU A 1 184 ? 26.839 27.217 66.934 1.00 29.35 184 GLU A C 1
ATOM 1406 O O . GLU A 1 184 ? 27.275 26.945 68.050 1.00 30.54 184 GLU A O 1
ATOM 1412 N N . VAL A 1 185 ? 27.549 27.896 66.037 1.00 27.97 185 VAL A N 1
ATOM 1413 C CA . VAL A 1 185 ? 28.855 28.417 66.427 1.00 27.87 185 VAL A CA 1
ATOM 1414 C C . VAL A 1 185 ? 28.613 29.636 67.330 1.00 26.27 185 VAL A C 1
ATOM 1415 O O . VAL A 1 185 ? 29.326 29.820 68.316 1.00 25.10 185 VAL A O 1
ATOM 1419 N N . LEU A 1 186 ? 27.581 30.427 67.034 1.00 26.16 186 LEU A N 1
ATOM 1420 C CA . LEU A 1 186 ? 27.272 31.603 67.858 1.00 27.01 186 LEU A CA 1
ATOM 1421 C C . LEU A 1 186 ? 26.910 31.197 69.290 1.00 28.67 186 LEU A C 1
ATOM 1422 O O . LEU A 1 186 ? 27.332 31.846 70.248 1.00 26.71 186 LEU A O 1
ATOM 1427 N N . GLU A 1 187 ? 26.168 30.096 69.430 1.00 29.95 187 GLU A N 1
ATOM 1428 C CA . GLU A 1 187 ? 25.786 29.568 70.740 1.00 27.86 187 GLU A CA 1
ATOM 1429 C C . GLU A 1 187 ? 27.012 29.074 71.503 1.00 25.67 187 GLU A C 1
ATOM 1430 O O . GLU A 1 187 ? 27.136 29.321 72.698 1.00 28.32 187 GLU A O 1
ATOM 1436 N N . ALA A 1 188 ? 27.902 28.366 70.809 1.00 24.12 188 ALA A N 1
ATOM 1437 C CA . ALA A 1 188 ? 29.131 27.830 71.413 1.00 23.82 188 ALA A CA 1
ATOM 1438 C C . ALA A 1 188 ? 29.989 28.951 71.991 1.00 26.03 188 ALA A C 1
ATOM 1439 O O . ALA A 1 188 ? 30.612 28.804 73.047 1.00 26.43 188 ALA A O 1
ATOM 1441 N N . LEU A 1 189 ? 30.054 30.054 71.249 1.00 26.00 189 LEU A N 1
ATOM 1442 C CA . LEU A 1 189 ? 30.804 31.230 71.655 1.00 23.62 189 LEU A CA 1
ATOM 1443 C C . LEU A 1 189 ? 30.156 31.869 72.878 1.00 21.77 189 LEU A C 1
ATOM 1444 O O . LEU A 1 189 ? 30.851 32.196 73.841 1.00 22.64 189 LEU A O 1
ATOM 1449 N N . ALA A 1 190 ? 28.830 32.006 72.853 1.00 22.17 190 ALA A N 1
ATOM 1450 C CA . ALA A 1 190 ? 28.102 32.591 73.981 1.00 25.72 190 ALA A CA 1
ATOM 1451 C C . ALA A 1 190 ? 28.382 31.750 75.219 1.00 28.95 190 ALA A C 1
ATOM 1452 O O . ALA A 1 190 ? 28.699 32.284 76.289 1.00 25.55 190 ALA A O 1
ATOM 1454 N N . ARG A 1 191 ? 28.313 30.427 75.052 1.00 29.30 191 ARG A N 1
ATOM 1455 C CA . ARG A 1 191 ? 28.559 29.515 76.154 1.00 29.77 191 ARG A CA 1
ATOM 1456 C C . ARG A 1 191 ? 29.900 29.746 76.832 1.00 28.37 191 ARG A C 1
ATOM 1457 O O . ARG A 1 191 ? 29.954 29.811 78.052 1.00 29.16 191 ARG A O 1
ATOM 1465 N N . LEU A 1 192 ? 30.960 29.956 76.054 1.00 25.23 192 LEU A N 1
ATOM 1466 C CA . LEU A 1 192 ? 32.280 30.187 76.637 1.00 24.64 192 LEU A CA 1
ATOM 1467 C C . LEU A 1 192 ? 32.288 31.424 77.517 1.00 25.28 192 LEU A C 1
ATOM 1468 O O . LEU A 1 192 ? 32.920 31.435 78.572 1.00 23.31 192 LEU A O 1
ATOM 1473 N N . ALA A 1 193 ? 31.554 32.446 77.092 1.00 25.42 193 ALA A N 1
ATOM 1474 C CA . ALA A 1 193 ? 31.465 33.707 77.831 1.00 26.29 193 ALA A CA 1
ATOM 1475 C C . ALA A 1 193 ? 30.760 33.476 79.158 1.00 25.22 193 ALA A C 1
ATOM 1476 O O . ALA A 1 193 ? 31.164 34.013 80.184 1.00 23.73 193 ALA A O 1
ATOM 1478 N N . VAL A 1 194 ? 29.714 32.656 79.132 1.00 26.35 194 VAL A N 1
ATOM 1479 C CA . VAL A 1 194 ? 28.968 32.348 80.342 1.00 27.30 194 VAL A CA 1
ATOM 1480 C C . VAL A 1 194 ? 29.787 31.432 81.244 1.00 27.67 194 VAL A C 1
ATOM 1481 O O . VAL A 1 194 ? 29.831 31.618 82.455 1.00 27.53 194 VAL A O 1
ATOM 1485 N N . GLU A 1 195 ? 30.474 30.483 80.617 1.00 27.57 195 GLU A N 1
ATOM 1486 C CA . GLU A 1 195 ? 31.293 29.484 81.284 1.00 28.24 195 GLU A CA 1
ATOM 1487 C C . GLU A 1 195 ? 32.573 30.076 81.882 1.00 29.07 195 GLU A C 1
ATOM 1488 O O . GLU A 1 195 ? 33.023 29.647 82.949 1.00 28.16 195 GLU A O 1
ATOM 1494 N N . HIS A 1 196 ? 33.178 31.048 81.199 1.00 26.73 196 HIS A N 1
ATOM 1495 C CA . HIS A 1 196 ? 34.405 31.645 81.724 1.00 26.16 196 HIS A CA 1
ATOM 1496 C C . HIS A 1 196 ? 34.236 33.073 82.233 1.00 24.33 196 HIS A C 1
ATOM 1497 O O . HIS A 1 196 ? 35.216 33.767 82.487 1.00 23.88 196 HIS A O 1
ATOM 1504 N N . ASP A 1 197 ? 32.982 33.505 82.354 1.00 25.24 197 ASP A N 1
ATOM 1505 C CA . ASP A 1 197 ? 32.630 34.817 82.886 1.00 24.90 197 ASP A CA 1
ATOM 1506 C C . ASP A 1 197 ? 33.284 36.026 82.211 1.00 24.94 197 ASP A C 1
ATOM 1507 O O . ASP A 1 197 ? 34.161 36.658 82.790 1.00 25.67 197 ASP A O 1
ATOM 1512 N N . PHE A 1 198 ? 32.912 36.308 80.973 1.00 19.49 198 PHE A N 1
ATOM 1513 C CA . PHE A 1 198 ? 33.433 37.491 80.319 1.00 19.54 198 PHE A CA 1
ATOM 1514 C C . PHE A 1 198 ? 32.367 38.024 79.389 1.00 18.44 198 PHE A C 1
ATOM 1515 O O . PHE A 1 198 ? 31.294 37.428 79.256 1.00 19.21 198 PHE A O 1
ATOM 1523 N N . TYR A 1 199 ? 32.594 39.221 78.848 1.00 21.04 199 TYR A N 1
ATOM 1524 C CA . TYR A 1 199 ? 31.620 39.818 77.938 1.00 19.23 199 TYR A CA 1
ATOM 1525 C C . TYR A 1 199 ? 31.738 39.353 76.505 1.00 16.75 199 TYR A C 1
ATOM 1526 O O . TYR A 1 199 ? 32.834 39.204 75.978 1.00 19.78 199 TYR A O 1
ATOM 1535 N N . LEU A 1 200 ? 30.588 39.236 75.863 1.00 16.09 200 LEU A N 1
ATOM 1536 C CA . LEU A 1 200 ? 30.518 38.839 74.483 1.00 18.36 200 LEU A CA 1
ATOM 1537 C C . LEU A 1 200 ? 29.993 40.067 73.746 1.00 17.89 200 LEU A C 1
ATOM 1538 O O . LEU A 1 200 ? 28.879 40.525 74.019 1.00 16.30 200 LEU A O 1
ATOM 1543 N N . VAL A 1 201 ? 30.820 40.650 72.878 1.00 15.65 201 VAL A N 1
ATOM 1544 C CA . VAL A 1 201 ? 30.424 41.829 72.105 1.00 14.32 201 VAL A CA 1
ATOM 1545 C C . VAL A 1 201 ? 30.043 41.352 70.701 1.00 12.72 201 VAL A C 1
ATOM 1546 O O . VAL A 1 201 ? 30.879 40.824 69.983 1.00 14.87 201 VAL A O 1
ATOM 1550 N N . SER A 1 202 ? 28.791 41.545 70.320 1.00 11.25 202 SER A N 1
ATOM 1551 C CA . SER A 1 202 ? 28.317 41.095 69.022 1.00 14.36 202 SER A CA 1
ATOM 1552 C C . SER A 1 202 ? 28.006 42.265 68.084 1.00 12.17 202 SER A C 1
ATOM 1553 O O . SER A 1 202 ? 27.032 42.986 68.289 1.00 16.10 202 SER A O 1
ATOM 1556 N N . ASP A 1 203 ? 28.862 42.457 67.082 1.00 11.69 203 ASP A N 1
ATOM 1557 C CA . ASP A 1 203 ? 28.721 43.531 66.095 1.00 11.55 203 ASP A CA 1
ATOM 1558 C C . ASP A 1 203 ? 27.842 43.017 64.967 1.00 10.69 203 ASP A C 1
ATOM 1559 O O . ASP A 1 203 ? 28.313 42.348 64.045 1.00 12.00 203 ASP A O 1
ATOM 1564 N N . GLU A 1 204 ? 26.569 43.384 65.034 1.00 9.60 204 GLU A N 1
ATOM 1565 C CA . GLU A 1 204 ? 25.598 42.927 64.072 1.00 10.39 204 GLU A CA 1
ATOM 1566 C C . GLU A 1 204 ? 25.129 43.976 63.051 1.00 12.52 204 GLU A C 1
ATOM 1567 O O . GLU A 1 204 ? 24.030 43.823 62.502 1.00 12.93 204 GLU A O 1
ATOM 1573 N N . ILE A 1 205 ? 25.962 44.972 62.713 1.00 12.08 205 ILE A N 1
ATOM 1574 C CA . ILE A 1 205 ? 25.511 46.008 61.752 1.00 15.46 205 ILE A CA 1
ATOM 1575 C C . ILE A 1 205 ? 25.078 45.499 60.375 1.00 14.10 205 ILE A C 1
ATOM 1576 O O . ILE A 1 205 ? 24.281 46.162 59.721 1.00 14.99 205 ILE A O 1
ATOM 1581 N N . TYR A 1 206 ? 25.625 44.376 59.903 1.00 13.45 206 TYR A N 1
ATOM 1582 C CA . TYR A 1 206 ? 25.266 43.864 58.569 1.00 16.86 206 TYR A CA 1
ATOM 1583 C C . TYR A 1 206 ? 24.134 42.854 58.531 1.00 18.43 206 TYR A C 1
ATOM 1584 O O . TYR A 1 206 ? 23.886 42.246 57.496 1.00 19.16 206 TYR A O 1
ATOM 1593 N N . GLU A 1 207 ? 23.436 42.698 59.651 1.00 18.46 207 GLU A N 1
ATOM 1594 C CA . GLU A 1 207 ? 22.346 41.742 59.766 1.00 20.98 207 GLU A CA 1
ATOM 1595 C C . GLU A 1 207 ? 21.383 41.719 58.583 1.00 20.82 207 GLU A C 1
ATOM 1596 O O . GLU A 1 207 ? 20.989 40.646 58.161 1.00 21.34 207 GLU A O 1
ATOM 1602 N N . HIS A 1 208 ? 21.048 42.885 58.021 1.00 20.38 208 HIS A N 1
ATOM 1603 C CA . HIS A 1 208 ? 20.114 42.945 56.893 1.00 20.80 208 HIS A CA 1
ATOM 1604 C C . HIS A 1 208 ? 20.719 42.741 55.495 1.00 19.61 208 HIS A C 1
ATOM 1605 O O . HIS A 1 208 ? 20.002 42.765 54.493 1.00 21.14 208 HIS A O 1
ATOM 1612 N N . LEU A 1 209 ? 22.038 42.616 55.442 1.00 19.32 209 LEU A N 1
ATOM 1613 C CA . LEU A 1 209 ? 22.782 42.400 54.206 1.00 20.22 209 LEU A CA 1
ATOM 1614 C C . LEU A 1 209 ? 23.193 40.928 54.317 1.00 20.73 209 LEU A C 1
ATOM 1615 O O . LEU A 1 209 ? 24.351 40.600 54.576 1.00 21.22 209 LEU A O 1
ATOM 1620 N N . LEU A 1 210 ? 22.205 40.053 54.149 1.00 23.97 210 LEU A N 1
ATOM 1621 C CA . LEU A 1 210 ? 22.346 38.594 54.266 1.00 23.96 210 LEU A CA 1
ATOM 1622 C C . LEU A 1 210 ? 21.794 37.922 53.003 1.00 23.20 210 LEU A C 1
ATOM 1623 O O . LEU A 1 210 ? 20.616 38.104 52.684 1.00 23.03 210 LEU A O 1
ATOM 1628 N N . TYR A 1 211 ? 22.590 37.078 52.345 1.00 22.74 211 TYR A N 1
ATOM 1629 C CA . TYR A 1 211 ? 22.136 36.431 51.101 1.00 26.03 211 TYR A CA 1
ATOM 1630 C C . TYR A 1 211 ? 21.772 34.980 51.311 1.00 26.61 211 TYR A C 1
ATOM 1631 O O . TYR A 1 211 ? 21.072 34.386 50.492 1.00 27.47 211 TYR A O 1
ATOM 1640 N N . GLU A 1 212 ? 22.357 34.369 52.331 1.00 26.37 212 GLU A N 1
ATOM 1641 C CA . GLU A 1 212 ? 21.973 33.018 52.652 1.00 27.90 212 GLU A CA 1
ATOM 1642 C C . GLU A 1 212 ? 22.299 32.611 54.053 1.00 27.85 212 GLU A C 1
ATOM 1643 O O . GLU A 1 212 ? 23.364 32.899 54.597 1.00 28.07 212 GLU A O 1
ATOM 1649 N N . GLY A 1 213 ? 21.262 32.065 54.665 1.00 28.86 213 GLY A N 1
ATOM 1650 C CA . GLY A 1 213 ? 21.325 31.613 56.031 1.00 29.08 213 GLY A CA 1
ATOM 1651 C C . GLY A 1 213 ? 20.352 32.471 56.813 1.00 29.62 213 GLY A C 1
ATOM 1652 O O . GLY A 1 213 ? 19.379 33.006 56.261 1.00 28.71 213 GLY A O 1
ATOM 1653 N N . GLU A 1 214 ? 20.604 32.592 58.108 1.00 30.36 214 GLU A N 1
ATOM 1654 C CA . GLU A 1 214 ? 19.752 33.396 58.980 1.00 33.08 214 GLU A CA 1
ATOM 1655 C C . GLU A 1 214 ? 20.631 34.110 60.015 1.00 30.41 214 GLU A C 1
ATOM 1656 O O . GLU A 1 214 ? 21.683 33.590 60.404 1.00 29.79 214 GLU A O 1
ATOM 1662 N N . HIS A 1 215 ? 20.257 35.336 60.375 1.00 27.64 215 HIS A N 1
ATOM 1663 C CA . HIS A 1 215 ? 21.025 36.097 61.365 1.00 27.25 215 HIS A CA 1
ATOM 1664 C C . HIS A 1 215 ? 20.663 35.630 62.771 1.00 26.50 215 HIS A C 1
ATOM 1665 O O . HIS A 1 215 ? 19.482 35.599 63.125 1.00 28.75 215 HIS A O 1
ATOM 1672 N N . PHE A 1 216 ? 21.656 35.229 63.556 1.00 23.74 216 PHE A N 1
ATOM 1673 C CA . PHE A 1 216 ? 21.372 34.812 64.917 1.00 23.00 216 PHE A CA 1
ATOM 1674 C C . PHE A 1 216 ? 22.069 35.754 65.881 1.00 21.40 216 PHE A C 1
ATOM 1675 O O . PHE A 1 216 ? 23.236 36.091 65.684 1.00 23.55 216 PHE A O 1
ATOM 1683 N N . SER A 1 217 ? 21.334 36.233 66.881 1.00 20.30 217 SER A N 1
ATOM 1684 C CA . SER A 1 217 ? 21.911 37.132 67.882 1.00 19.92 217 SER A CA 1
ATOM 1685 C C . SER A 1 217 ? 22.225 36.311 69.134 1.00 20.70 217 SER A C 1
ATOM 1686 O O . SER A 1 217 ? 21.306 35.854 69.811 1.00 20.52 217 SER A O 1
ATOM 1689 N N . PRO A 1 218 ? 23.515 36.112 69.461 1.00 20.30 218 PRO A N 1
ATOM 1690 C CA . PRO A 1 218 ? 23.869 35.330 70.656 1.00 21.15 218 PRO A CA 1
ATOM 1691 C C . PRO A 1 218 ? 23.436 35.918 72.004 1.00 21.09 218 PRO A C 1
ATOM 1692 O O . PRO A 1 218 ? 23.528 35.252 73.029 1.00 21.51 218 PRO A O 1
ATOM 1696 N N . GLY A 1 219 ? 22.966 37.162 71.992 1.00 21.90 219 GLY A N 1
ATOM 1697 C CA . GLY A 1 219 ? 22.491 37.790 73.210 1.00 25.43 219 GLY A CA 1
ATOM 1698 C C . GLY A 1 219 ? 21.273 37.036 73.707 1.00 29.21 219 GLY A C 1
ATOM 1699 O O . GLY A 1 219 ? 20.771 37.293 74.805 1.00 28.04 219 GLY A O 1
ATOM 1700 N N . ARG A 1 220 ? 20.755 36.151 72.858 1.00 31.88 220 ARG A N 1
ATOM 1701 C CA . ARG A 1 220 ? 19.603 35.327 73.208 1.00 34.35 220 ARG A CA 1
ATOM 1702 C C . ARG A 1 220 ? 19.941 34.189 74.177 1.00 33.68 220 ARG A C 1
ATOM 1703 O O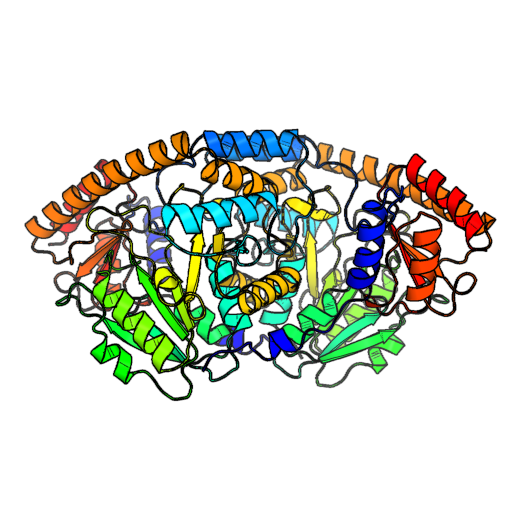 . ARG A 1 220 ? 19.058 33.729 74.892 1.00 33.97 220 ARG A O 1
ATOM 1711 N N . VAL A 1 221 ? 21.173 33.673 74.110 1.00 33.79 221 VAL A N 1
ATOM 1712 C CA . VAL A 1 221 ? 21.632 32.591 74.995 1.00 35.27 221 VAL A CA 1
ATOM 1713 C C . VAL A 1 221 ? 22.444 33.076 76.209 1.00 36.02 221 VAL A C 1
ATOM 1714 O O . VAL A 1 221 ? 22.602 32.334 77.191 1.00 36.98 221 VAL A O 1
ATOM 1718 N N . ALA A 1 222 ? 22.903 34.330 76.174 1.00 32.42 222 ALA A N 1
ATOM 1719 C CA . ALA A 1 222 ? 23.673 34.906 77.285 1.00 31.00 222 ALA A CA 1
ATOM 1720 C C . ALA A 1 222 ? 23.341 36.394 77.404 1.00 29.95 222 ALA A C 1
ATOM 1721 O O . ALA A 1 222 ? 24.222 37.245 77.277 1.00 29.75 222 ALA A O 1
ATOM 1723 N N . PRO A 1 223 ? 22.077 36.721 77.728 1.00 29.99 223 PRO A N 1
ATOM 1724 C CA . PRO A 1 223 ? 21.615 38.108 77.862 1.00 30.21 223 PRO A CA 1
ATOM 1725 C C . PRO A 1 223 ? 22.420 39.002 78.798 1.00 30.38 223 PRO A C 1
ATOM 1726 O O . PRO A 1 223 ? 22.658 40.178 78.495 1.00 30.86 223 PRO A O 1
ATOM 1730 N N . GLU A 1 224 ? 22.880 38.432 79.902 1.00 28.44 224 GLU A N 1
ATOM 1731 C CA . GLU A 1 224 ? 23.635 39.184 80.892 1.00 28.12 224 GLU A CA 1
ATOM 1732 C C . GLU A 1 224 ? 25.129 39.282 80.585 1.00 24.54 224 GLU A C 1
ATOM 1733 O O . GLU A 1 224 ? 25.860 40.024 81.237 1.00 24.20 224 GLU A O 1
ATOM 1739 N N . HIS A 1 225 ? 25.573 38.537 79.574 1.00 21.68 225 HIS A N 1
ATOM 1740 C CA . HIS A 1 225 ? 26.969 38.557 79.179 1.00 19.93 225 HIS A CA 1
ATOM 1741 C C . HIS A 1 225 ? 27.167 39.226 77.825 1.00 20.24 225 HIS A C 1
ATOM 1742 O O . HIS A 1 225 ? 28.307 39.492 77.440 1.00 22.10 225 HIS A O 1
ATOM 1749 N N . THR A 1 226 ? 26.078 39.548 77.138 1.00 19.10 226 THR A N 1
ATOM 1750 C CA . THR A 1 226 ? 26.166 40.088 75.776 1.00 20.79 226 THR A CA 1
ATOM 1751 C C . THR A 1 226 ? 25.769 41.530 75.499 1.00 19.21 226 THR A C 1
ATOM 1752 O O . THR A 1 226 ? 24.694 41.994 75.886 1.00 19.88 226 THR A O 1
ATOM 1756 N N . LEU A 1 227 ? 26.641 42.207 74.767 1.00 19.74 227 LEU A N 1
ATOM 1757 C CA . LEU A 1 227 ? 26.420 43.574 74.336 1.00 17.48 227 LEU A CA 1
ATOM 1758 C C . LEU A 1 227 ? 26.272 43.465 72.851 1.00 15.86 227 LEU A C 1
ATOM 1759 O O . LEU A 1 227 ? 27.194 43.040 72.155 1.00 17.90 227 LEU A O 1
ATOM 1764 N N . THR A 1 228 ? 25.091 43.815 72.382 1.00 13.62 228 THR A N 1
ATOM 1765 C CA . THR A 1 228 ? 24.778 43.763 70.974 1.00 16.17 228 THR A CA 1
ATOM 1766 C C . THR A 1 228 ? 24.919 45.165 70.398 1.00 16.57 228 THR A C 1
ATOM 1767 O O . THR A 1 228 ? 24.299 46.115 70.891 1.00 17.35 228 THR A O 1
ATOM 1771 N N . VAL A 1 229 ? 25.792 45.295 69.406 1.00 13.58 229 VAL A N 1
ATOM 1772 C CA . VAL A 1 229 ? 26.054 46.569 68.744 1.00 13.87 229 VAL A CA 1
ATOM 1773 C C . VAL A 1 229 ? 25.446 46.530 67.339 1.00 14.26 229 VAL A C 1
ATOM 1774 O O . VAL A 1 229 ? 25.571 45.537 66.626 1.00 15.93 229 VAL A O 1
ATOM 1778 N N . ASN A 1 230 ? 24.759 47.601 66.964 1.00 13.31 230 ASN A N 1
ATOM 1779 C CA . ASN A 1 230 ? 24.124 47.693 65.656 1.00 13.20 230 ASN A CA 1
ATOM 1780 C C . ASN A 1 230 ? 24.090 49.168 65.246 1.00 14.08 230 ASN A C 1
ATOM 1781 O O . ASN A 1 230 ? 24.760 49.997 65.864 1.00 13.69 230 ASN A O 1
ATOM 1786 N N . GLY A 1 231 ? 23.322 49.482 64.214 1.00 14.62 231 GLY A N 1
ATOM 1787 C CA . GLY A 1 231 ? 23.229 50.852 63.731 1.00 15.24 231 GLY A CA 1
ATOM 1788 C C . GLY A 1 231 ? 22.498 50.952 62.404 1.00 14.54 231 GLY A C 1
ATOM 1789 O O . GLY A 1 231 ? 22.273 49.943 61.727 1.00 15.58 231 GLY A O 1
ATOM 1790 N N . ALA A 1 232 ? 22.155 52.179 62.008 1.00 11.14 232 ALA A N 1
ATOM 1791 C CA . ALA A 1 232 ? 21.438 52.410 60.762 1.00 10.79 232 ALA A CA 1
ATOM 1792 C C . ALA A 1 232 ? 22.338 52.542 59.545 1.00 9.61 232 ALA A C 1
ATOM 1793 O O . ALA A 1 232 ? 21.870 52.476 58.413 1.00 13.93 232 ALA A O 1
ATOM 1795 N N . ALA A 1 233 ? 23.628 52.667 59.788 1.00 11.31 233 ALA A N 1
ATOM 1796 C CA . ALA A 1 233 ? 24.613 52.918 58.736 1.00 11.10 233 ALA A CA 1
ATOM 1797 C C . ALA A 1 233 ? 24.607 52.087 57.472 1.00 12.85 233 ALA A C 1
ATOM 1798 O O . ALA A 1 233 ? 24.493 52.633 56.376 1.00 9.93 233 ALA A O 1
ATOM 1800 N N . LYS A 1 234 ? 24.709 50.773 57.629 1.00 12.34 234 LYS 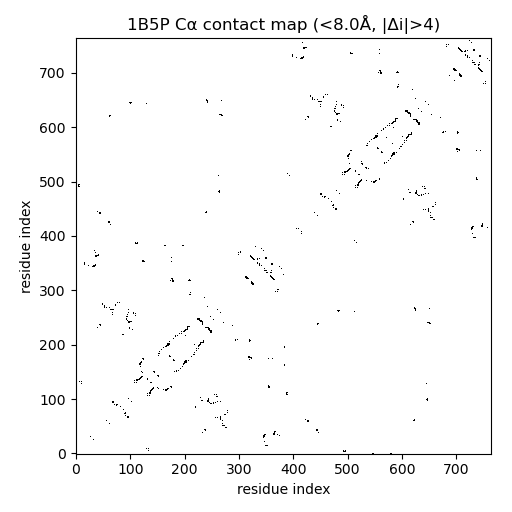A N 1
ATOM 1801 C CA . LYS A 1 234 ? 24.809 49.882 56.489 1.00 12.40 234 LYS A CA 1
ATOM 1802 C C . LYS A 1 234 ? 23.469 49.451 55.917 1.00 13.69 234 LYS A C 1
ATOM 1803 O O . LYS A 1 234 ? 23.308 49.367 54.698 1.00 17.68 234 LYS A O 1
ATOM 1809 N N . ALA A 1 235 ? 22.503 49.227 56.801 1.00 12.57 235 ALA A N 1
ATOM 1810 C CA . ALA A 1 235 ? 21.168 48.795 56.410 1.00 15.57 235 ALA A CA 1
ATOM 1811 C C . ALA A 1 235 ? 20.361 49.877 55.703 1.00 15.51 235 ALA A C 1
ATOM 1812 O O . ALA A 1 235 ? 19.672 49.597 54.727 1.00 18.28 235 ALA A O 1
ATOM 1814 N N . PHE A 1 236 ? 20.465 51.119 56.162 1.00 14.91 236 PHE A N 1
ATOM 1815 C CA . PHE A 1 236 ? 19.677 52.188 55.544 1.00 15.09 236 PHE A CA 1
ATOM 1816 C C . PHE A 1 236 ? 20.471 53.257 54.794 1.00 13.71 236 PHE A C 1
ATOM 1817 O O . PHE A 1 236 ? 19.970 54.351 54.556 1.00 17.35 236 PHE A O 1
ATOM 1825 N N . ALA A 1 237 ? 21.688 52.914 54.376 1.00 12.52 237 ALA A N 1
ATOM 1826 C CA . ALA A 1 237 ? 22.563 53.836 53.654 1.00 11.02 237 ALA A CA 1
ATOM 1827 C C . ALA A 1 237 ? 22.574 55.175 54.402 1.00 13.67 237 ALA A C 1
ATOM 1828 O O . ALA A 1 237 ? 22.223 56.220 53.843 1.00 12.12 237 ALA A O 1
ATOM 1830 N N . MET A 1 238 ? 22.917 55.107 55.690 1.00 12.52 238 MET A N 1
ATOM 1831 C CA . MET A 1 238 ? 22.976 56.273 56.572 1.00 12.09 238 MET A CA 1
ATOM 1832 C C . MET A 1 238 ? 24.333 56.432 57.256 1.00 11.96 238 MET A C 1
ATOM 1833 O O . MET A 1 238 ? 24.401 56.903 58.394 1.00 12.68 238 MET A O 1
ATOM 1838 N N . THR A 1 239 ? 25.407 56.079 56.555 1.00 9.96 239 THR A N 1
ATOM 1839 C CA . THR A 1 239 ? 26.757 56.178 57.125 1.00 11.03 239 THR A CA 1
ATOM 1840 C C . THR A 1 239 ? 27.135 57.594 57.569 1.00 9.88 239 THR A C 1
ATOM 1841 O O . THR A 1 239 ? 27.727 57.777 58.626 1.00 11.30 239 THR A O 1
ATOM 1845 N N . GLY A 1 240 ? 26.792 58.586 56.757 1.00 9.66 240 GLY A N 1
ATOM 1846 C CA . GLY A 1 240 ? 27.097 59.963 57.102 1.00 8.15 240 GLY A CA 1
ATOM 1847 C C . GLY A 1 240 ? 26.239 60.559 58.204 1.00 11.21 240 GLY A C 1
ATOM 1848 O O . GLY A 1 240 ? 26.572 61.620 58.728 1.00 13.46 240 GLY A O 1
ATOM 1849 N N . TRP A 1 241 ? 25.145 59.893 58.567 1.00 9.43 241 TRP A N 1
ATOM 1850 C CA . TRP A 1 241 ? 24.256 60.403 59.617 1.00 11.74 241 TRP A CA 1
ATOM 1851 C C . TRP A 1 241 ? 24.754 60.198 61.051 1.00 13.44 241 TRP A C 1
ATOM 1852 O O . TRP A 1 241 ? 24.294 60.878 61.979 1.00 12.79 241 TRP A O 1
ATOM 1863 N N . ARG A 1 242 ? 25.670 59.247 61.217 1.00 10.91 242 ARG A N 1
ATOM 1864 C CA . ARG A 1 242 ? 26.282 58.906 62.502 1.00 11.51 242 ARG A CA 1
ATOM 1865 C C . ARG A 1 242 ? 25.318 58.531 63.640 1.00 12.87 242 ARG A C 1
ATOM 1866 O O . ARG A 1 242 ? 25.260 59.200 64.680 1.00 11.00 242 ARG A O 1
ATOM 1874 N N . ILE A 1 243 ? 24.542 57.465 63.419 1.00 12.64 243 ILE A N 1
ATOM 1875 C CA . ILE A 1 243 ? 23.608 56.962 64.419 1.00 11.35 243 ILE A CA 1
ATOM 1876 C C . ILE A 1 243 ? 23.769 55.456 64.541 1.00 14.36 243 ILE A C 1
ATOM 1877 O O . ILE A 1 243 ? 23.560 54.709 63.586 1.00 15.15 243 ILE A O 1
ATOM 1882 N N . GLY A 1 244 ? 24.203 55.042 65.718 1.00 12.25 244 GLY A N 1
ATOM 1883 C CA . GLY A 1 244 ? 24.377 53.638 66.025 1.00 14.24 244 GLY A CA 1
ATOM 1884 C C . GLY A 1 244 ? 23.589 53.344 67.289 1.00 13.33 244 GLY A C 1
ATOM 1885 O O . GLY A 1 244 ? 23.025 54.258 67.897 1.00 9.82 244 GLY A O 1
ATOM 1886 N N . TYR A 1 245 ? 23.497 52.071 67.653 1.00 13.74 245 TYR A N 1
ATOM 1887 C CA . TYR A 1 245 ? 22.778 51.658 68.850 1.00 13.21 245 TYR A CA 1
ATOM 1888 C C . TYR A 1 245 ? 23.249 50.325 69.374 1.00 15.17 245 TYR A C 1
ATOM 1889 O O . TYR A 1 245 ? 23.725 49.483 68.623 1.00 17.35 245 TYR A O 1
ATOM 1898 N N . ALA A 1 246 ? 23.074 50.137 70.674 1.00 14.95 246 ALA A N 1
ATOM 1899 C CA . ALA A 1 246 ? 23.462 48.904 71.334 1.00 14.83 246 ALA A CA 1
ATOM 1900 C C . ALA A 1 246 ? 22.474 48.598 72.451 1.00 17.18 246 ALA A C 1
ATOM 1901 O O . ALA A 1 246 ? 21.686 49.454 72.856 1.00 18.24 246 ALA A O 1
ATOM 1903 N N . CYS A 1 247 ? 22.483 47.355 72.908 1.00 18.89 247 CYS A N 1
ATOM 1904 C CA . CYS A 1 247 ? 21.632 46.944 74.012 1.00 16.82 247 CYS A CA 1
ATOM 1905 C C . CYS A 1 247 ? 22.441 45.903 74.766 1.00 14.34 247 CYS A C 1
ATOM 1906 O O . CYS A 1 247 ? 23.436 45.397 74.262 1.00 17.10 247 CYS A O 1
ATOM 1909 N N . GLY A 1 248 ? 22.043 45.629 75.997 1.00 17.25 248 GLY A N 1
ATOM 1910 C CA . GLY A 1 248 ? 22.753 44.657 76.808 1.00 17.48 248 GLY A CA 1
ATOM 1911 C C . GLY A 1 248 ? 22.494 44.925 78.279 1.00 19.86 248 GLY A C 1
ATOM 1912 O O . GLY A 1 248 ? 21.573 45.674 78.598 1.00 19.96 248 GLY A O 1
ATOM 1913 N N . PRO A 1 249 ? 23.317 44.389 79.190 1.00 22.41 249 PRO A N 1
ATOM 1914 C CA . PRO A 1 249 ? 23.117 44.608 80.637 1.00 24.20 249 PRO A CA 1
ATOM 1915 C C . PRO A 1 249 ? 23.006 46.104 81.036 1.00 24.83 249 PRO A C 1
ATOM 1916 O O . PRO A 1 249 ? 23.858 46.909 80.672 1.00 22.96 249 PRO A O 1
ATOM 1920 N N . LYS A 1 250 ? 21.931 46.442 81.760 1.00 27.35 250 LYS A N 1
ATOM 1921 C CA . LYS A 1 250 ? 21.599 47.799 82.255 1.00 27.60 250 LYS A CA 1
ATOM 1922 C C . LYS A 1 250 ? 22.786 48.598 82.808 1.00 27.26 250 LYS A C 1
ATOM 1923 O O . LYS A 1 250 ? 22.964 49.773 82.485 1.00 24.70 250 LYS A O 1
ATOM 1929 N N . GLU A 1 251 ? 23.572 47.962 83.673 1.00 24.87 251 GLU A N 1
ATOM 1930 C CA . GLU A 1 251 ? 24.709 48.614 84.287 1.00 26.01 251 GLU A CA 1
ATOM 1931 C C . GLU A 1 251 ? 25.802 48.969 83.276 1.00 24.09 251 GLU A C 1
ATOM 1932 O O . GLU A 1 251 ? 26.526 49.955 83.450 1.00 20.56 251 GLU A O 1
ATOM 1938 N N . VAL A 1 252 ? 25.910 48.190 82.201 1.00 21.41 252 VAL A N 1
ATOM 1939 C CA . VAL A 1 252 ? 26.912 48.505 81.197 1.00 20.20 252 VAL A CA 1
ATOM 1940 C C . VAL A 1 252 ? 26.392 49.637 80.329 1.00 18.56 252 VAL A C 1
ATOM 1941 O O . VAL A 1 252 ? 27.117 50.591 80.047 1.00 19.04 252 VAL A O 1
ATOM 1945 N N . ILE A 1 253 ? 25.125 49.543 79.943 1.00 17.51 253 ILE A N 1
ATOM 1946 C CA . ILE A 1 253 ? 24.496 50.578 79.130 1.00 18.49 253 ILE A CA 1
ATOM 1947 C C . ILE A 1 253 ? 24.564 51.936 79.825 1.00 19.45 253 ILE A C 1
ATOM 1948 O O . ILE A 1 253 ? 24.904 52.945 79.215 1.00 18.68 253 ILE A O 1
ATOM 1953 N N . LYS A 1 254 ? 24.238 51.939 81.107 1.00 17.65 254 LYS A N 1
ATOM 1954 C CA . LYS A 1 254 ? 24.264 53.138 81.919 1.00 20.07 254 LYS A CA 1
ATOM 1955 C C . LYS A 1 254 ? 25.693 53.728 81.970 1.00 18.25 254 LYS A C 1
ATOM 1956 O O . LYS A 1 254 ? 25.869 54.944 81.913 1.00 18.90 254 LYS A O 1
ATOM 1962 N N . ALA A 1 255 ? 26.708 52.863 82.000 1.00 16.29 255 ALA A N 1
ATOM 1963 C CA . ALA A 1 255 ? 28.102 53.315 82.008 1.00 16.32 255 ALA A CA 1
ATOM 1964 C C . ALA A 1 255 ? 28.487 53.904 80.644 1.00 17.72 255 ALA A C 1
ATOM 1965 O O . ALA A 1 255 ? 29.267 54.859 80.570 1.00 14.92 255 ALA A O 1
ATOM 1967 N N . MET A 1 256 ? 27.938 53.341 79.567 1.00 17.23 256 MET A N 1
ATOM 1968 C CA . MET A 1 256 ? 28.228 53.834 78.216 1.00 18.93 256 MET A CA 1
ATOM 1969 C C . MET A 1 256 ? 27.624 55.234 78.012 1.00 18.03 256 MET A C 1
ATOM 1970 O O . MET A 1 256 ? 28.243 56.089 77.375 1.00 16.00 256 MET A O 1
ATOM 1975 N N . ALA A 1 257 ? 26.431 55.461 78.577 1.00 17.52 257 ALA A N 1
ATOM 1976 C CA . ALA A 1 257 ? 25.754 56.751 78.505 1.00 16.13 257 ALA A CA 1
ATOM 1977 C C . ALA A 1 257 ? 26.562 57.807 79.269 1.00 17.42 257 ALA A C 1
ATOM 1978 O O . ALA A 1 257 ? 26.551 58.988 78.905 1.00 16.54 257 ALA A O 1
ATOM 1980 N N . SER A 1 258 ? 27.242 57.395 80.341 1.00 16.27 258 SER A N 1
ATOM 1981 C CA . SER A 1 258 ? 28.058 58.337 81.114 1.00 17.94 258 SER A CA 1
ATOM 1982 C C . SER A 1 258 ? 29.285 58.785 80.321 1.00 17.24 258 SER A C 1
ATOM 1983 O O . SER A 1 258 ? 29.740 59.922 80.472 1.00 14.79 258 SER A O 1
ATOM 1986 N N . VAL A 1 259 ? 29.832 57.876 79.507 1.00 13.57 259 VAL A N 1
ATOM 1987 C CA . VAL A 1 259 ? 30.987 58.172 78.657 1.00 12.51 259 VAL A CA 1
ATOM 1988 C C . VAL A 1 259 ? 30.530 59.161 77.582 1.00 11.55 259 VAL A C 1
ATOM 1989 O O . VAL A 1 259 ? 31.282 60.055 77.204 1.00 13.36 259 VAL A O 1
ATOM 1993 N N . SER A 1 260 ? 29.302 58.993 77.091 1.00 11.99 260 SER A N 1
ATOM 1994 C CA . SER A 1 260 ? 28.760 59.895 76.076 1.00 13.84 260 SER A CA 1
ATOM 1995 C C . SER A 1 260 ? 28.556 61.286 76.652 1.00 14.20 260 SER A C 1
ATOM 1996 O O . SER A 1 260 ? 28.923 62.285 76.035 1.00 14.09 260 SER A O 1
ATOM 1999 N N . ARG A 1 261 ? 27.988 61.340 77.849 1.00 16.52 261 ARG A N 1
ATOM 2000 C CA . ARG A 1 261 ? 27.728 62.608 78.515 1.00 19.34 261 ARG A CA 1
ATOM 2001 C C . ARG A 1 261 ? 28.992 63.451 78.696 1.00 19.09 261 ARG A C 1
ATOM 2002 O O . ARG A 1 261 ? 28.936 64.678 78.673 1.00 20.37 261 ARG A O 1
ATOM 2010 N N . GLN A 1 262 ? 30.131 62.786 78.847 1.00 17.30 262 GLN A N 1
ATOM 2011 C CA . GLN A 1 262 ? 31.392 63.485 79.029 1.00 19.88 262 GLN A CA 1
ATOM 2012 C C . GLN A 1 262 ? 32.184 63.625 77.748 1.00 20.30 262 GLN A C 1
ATOM 2013 O O . GLN A 1 262 ? 33.346 64.053 77.779 1.00 21.37 262 GLN A O 1
ATOM 2019 N N . SER A 1 263 ? 31.609 63.220 76.625 1.00 17.11 263 SER A N 1
ATOM 2020 C CA . SER A 1 263 ? 32.362 63.318 75.390 1.00 14.18 263 SER A CA 1
ATOM 2021 C C . SER A 1 263 ? 31.607 63.996 74.257 1.00 13.53 263 SER A C 1
ATOM 2022 O O . SER A 1 263 ? 31.938 65.115 73.888 1.00 11.55 263 SER A O 1
ATOM 2025 N N . THR A 1 264 ? 30.552 63.355 73.765 1.00 10.76 264 THR A N 1
ATOM 2026 C CA . THR A 1 264 ? 29.772 63.902 72.661 1.00 10.48 264 THR A CA 1
ATOM 2027 C C . THR A 1 264 ? 28.456 64.534 73.104 1.00 11.91 264 THR A C 1
ATOM 2028 O O . THR A 1 264 ? 27.780 65.193 72.306 1.00 13.19 264 THR A O 1
ATOM 2032 N N . THR A 1 265 ? 28.120 64.339 74.382 1.00 11.49 265 THR A N 1
ATOM 2033 C CA . THR A 1 265 ? 26.868 64.796 74.994 1.00 11.91 265 THR A CA 1
ATOM 2034 C C . THR A 1 265 ? 25.666 63.918 74.576 1.00 14.03 265 THR A C 1
ATOM 2035 O O . THR A 1 265 ? 25.034 63.318 75.434 1.00 17.16 265 THR A O 1
ATOM 2039 N N . SER A 1 266 ? 25.372 63.848 73.274 1.00 10.85 266 SER A N 1
ATOM 2040 C CA . SER A 1 266 ? 24.286 63.031 72.710 1.00 12.48 266 SER A CA 1
ATOM 2041 C C . SER A 1 266 ? 24.407 63.128 71.193 1.00 13.65 266 SER A C 1
ATOM 2042 O O . SER A 1 266 ? 24.985 64.087 70.686 1.00 14.49 266 SER A O 1
ATOM 2045 N N . PRO A 1 267 ? 23.912 62.124 70.445 1.00 12.78 267 PRO A N 1
ATOM 2046 C CA . PRO A 1 267 ? 24.045 62.272 68.988 1.00 11.91 267 PRO A CA 1
ATOM 2047 C C . PRO A 1 267 ? 23.112 63.368 68.467 1.00 12.57 267 PRO A C 1
ATOM 2048 O O . PRO A 1 267 ? 22.181 63.780 69.159 1.00 14.36 267 PRO A O 1
ATOM 2052 N N . ASP A 1 268 ? 23.360 63.821 67.244 1.00 11.46 268 ASP A N 1
ATOM 2053 C CA . ASP A 1 268 ? 22.558 64.876 66.629 1.00 14.13 268 ASP A CA 1
ATOM 2054 C C . ASP A 1 268 ? 21.056 64.565 66.641 1.00 16.10 268 ASP A C 1
ATOM 2055 O O . ASP A 1 268 ? 20.606 63.510 66.174 1.00 14.28 268 ASP A O 1
ATOM 2060 N N . THR A 1 269 ? 20.289 65.494 67.208 1.00 12.29 269 THR A N 1
ATOM 2061 C CA . THR A 1 269 ? 18.841 65.361 67.351 1.00 10.81 269 THR A CA 1
ATOM 2062 C C . THR A 1 269 ? 18.056 65.112 66.075 1.00 10.73 269 THR A C 1
ATOM 2063 O O . THR A 1 269 ? 17.089 64.345 66.065 1.00 15.06 269 THR A O 1
ATOM 2067 N N . ILE A 1 270 ? 18.456 65.787 65.004 1.00 12.58 270 ILE A N 1
ATOM 2068 C CA . ILE A 1 270 ? 17.798 65.635 63.705 1.00 12.40 270 ILE A CA 1
ATOM 2069 C C . ILE A 1 270 ? 17.990 64.200 63.197 1.00 9.84 270 ILE A C 1
ATOM 2070 O O . ILE A 1 270 ? 17.041 63.568 62.745 1.00 11.40 270 ILE A O 1
ATOM 2075 N N . ALA A 1 271 ? 19.196 63.677 63.364 1.00 10.03 271 ALA A N 1
ATOM 2076 C CA . ALA A 1 271 ? 19.539 62.318 62.927 1.00 12.79 271 ALA A CA 1
ATOM 2077 C C . ALA A 1 271 ? 18.798 61.284 63.775 1.00 13.15 271 ALA A C 1
ATOM 2078 O O . ALA A 1 271 ? 18.434 60.222 63.279 1.00 12.09 271 ALA A O 1
ATOM 2080 N N . GLN A 1 272 ? 18.563 61.601 65.047 1.00 11.73 272 GLN A N 1
ATOM 2081 C CA . GLN A 1 272 ? 17.835 60.689 65.916 1.00 12.04 272 GLN A CA 1
ATOM 2082 C C . GLN A 1 272 ? 16.375 60.592 65.482 1.00 13.81 272 GLN A C 1
ATOM 2083 O O . GLN A 1 272 ? 15.801 59.501 65.473 1.00 13.06 272 GLN A O 1
ATOM 2089 N N . TRP A 1 273 ? 15.778 61.718 65.104 1.00 13.58 273 TRP A N 1
ATOM 2090 C CA . TRP A 1 273 ? 14.389 61.701 64.666 1.00 13.49 273 TRP A CA 1
ATOM 2091 C C . TRP A 1 273 ? 14.240 61.018 63.310 1.00 13.44 273 TRP A C 1
ATOM 2092 O O . TRP A 1 273 ? 13.248 60.316 63.078 1.00 15.73 273 TRP A O 1
ATOM 2103 N N . ALA A 1 274 ? 15.241 61.174 62.447 1.00 10.09 274 ALA A N 1
ATOM 2104 C CA . ALA A 1 274 ? 15.221 60.536 61.137 1.00 11.30 274 ALA A CA 1
ATOM 2105 C C . ALA A 1 274 ? 15.330 59.011 61.269 1.00 12.45 274 ALA A C 1
ATOM 2106 O O . ALA A 1 274 ? 14.704 58.270 60.510 1.00 13.61 274 ALA A O 1
ATOM 2108 N N . THR A 1 275 ? 16.107 58.560 62.256 1.00 13.97 275 THR A N 1
ATOM 2109 C CA . THR A 1 275 ? 16.324 57.138 62.518 1.00 15.79 275 THR A CA 1
ATOM 2110 C C . THR A 1 275 ? 15.063 56.503 63.107 1.00 18.06 275 THR A C 1
ATOM 2111 O O . THR A 1 275 ? 14.763 55.335 62.826 1.00 17.89 275 THR A O 1
ATOM 2115 N N . LEU A 1 276 ? 14.326 57.266 63.917 1.00 15.65 276 LEU A N 1
ATOM 2116 C CA . LEU A 1 276 ? 13.078 56.765 64.477 1.00 17.19 276 LEU A CA 1
ATOM 2117 C C . LEU A 1 276 ? 12.182 56.354 63.297 1.00 17.49 276 LEU A C 1
ATOM 2118 O O . LEU A 1 276 ? 11.520 55.317 63.356 1.00 16.17 276 LEU A O 1
ATOM 2123 N N . GLU A 1 277 ? 12.182 57.163 62.231 1.00 14.57 277 GLU A N 1
ATOM 2124 C CA . GLU A 1 277 ? 11.384 56.877 61.035 1.00 15.55 277 GLU A CA 1
ATOM 2125 C C . GLU A 1 277 ? 11.832 55.599 60.339 1.00 17.71 277 GLU A C 1
ATOM 2126 O O . GLU A 1 277 ? 11.004 54.833 59.846 1.00 18.92 277 GLU A O 1
ATOM 2132 N N . ALA A 1 278 ? 13.143 55.406 60.247 1.00 16.06 278 ALA A N 1
ATOM 2133 C CA . ALA A 1 278 ? 13.692 54.215 59.616 1.00 18.34 278 ALA A CA 1
ATOM 2134 C C . ALA A 1 278 ? 13.242 52.996 60.405 1.00 21.56 278 ALA A C 1
ATOM 2135 O O . ALA A 1 278 ? 12.994 51.929 59.842 1.00 23.43 278 ALA A O 1
ATOM 2137 N N . LEU A 1 279 ? 13.085 53.176 61.709 1.00 21.98 279 LEU A N 1
ATOM 2138 C CA . LEU A 1 279 ? 12.707 52.072 62.569 1.00 24.27 279 LEU A CA 1
ATOM 2139 C C . LEU A 1 279 ? 11.218 51.759 62.623 1.00 24.36 279 LEU A C 1
ATOM 2140 O O . LEU A 1 279 ? 10.828 50.589 62.631 1.00 24.30 279 LEU A O 1
ATOM 2145 N N . THR A 1 280 ? 10.387 52.790 62.564 1.00 23.43 280 THR A N 1
ATOM 2146 C CA . THR A 1 280 ? 8.956 52.585 62.680 1.00 23.72 280 THR A CA 1
ATOM 2147 C C . THR A 1 280 ? 8.175 52.472 61.372 1.00 24.84 280 THR A C 1
ATOM 2148 O O . THR A 1 280 ? 7.051 51.962 61.367 1.00 26.83 280 THR A O 1
ATOM 2152 N N . ASN A 1 281 ? 8.738 52.963 60.271 1.00 24.30 281 ASN A N 1
ATOM 2153 C CA . ASN A 1 281 ? 8.052 52.852 58.982 1.00 24.36 281 ASN A CA 1
ATOM 2154 C C . ASN A 1 281 ? 8.538 51.572 58.344 1.00 26.32 281 ASN A C 1
ATOM 2155 O O . ASN A 1 281 ? 9.219 51.583 57.323 1.00 25.09 281 ASN A O 1
ATOM 2160 N N . GLN A 1 282 ? 8.102 50.460 58.909 1.00 28.55 282 GLN A N 1
ATOM 2161 C CA . GLN A 1 282 ? 8.537 49.160 58.445 1.00 32.81 282 GLN A CA 1
ATOM 2162 C C . GLN A 1 282 ? 8.297 48.858 56.986 1.00 30.49 282 GLN A C 1
ATOM 2163 O O . GLN A 1 282 ? 9.138 48.255 56.335 1.00 30.70 282 GLN A O 1
ATOM 2169 N N . GLU A 1 283 ? 7.194 49.344 56.447 1.00 30.97 283 GLU A N 1
ATOM 2170 C CA . GLU A 1 283 ? 6.888 49.062 55.059 1.00 32.07 283 GLU A CA 1
ATOM 2171 C C . GLU A 1 283 ? 7.846 49.753 54.091 1.00 30.04 283 GLU A C 1
ATOM 2172 O O . GLU A 1 283 ? 8.382 49.107 53.191 1.00 29.90 283 GLU A O 1
ATOM 2178 N N . ALA A 1 284 ? 8.171 51.018 54.342 1.00 27.18 284 ALA A N 1
ATOM 2179 C CA . ALA A 1 284 ? 9.103 51.710 53.458 1.00 23.30 284 ALA A CA 1
ATOM 2180 C C . ALA A 1 284 ? 10.521 51.230 53.726 1.00 20.33 284 ALA A C 1
ATOM 2181 O O . ALA A 1 284 ? 11.306 51.050 52.791 1.00 20.71 284 ALA A O 1
ATOM 2183 N N . SER A 1 285 ? 10.828 50.965 54.992 1.00 18.71 285 SER A N 1
ATOM 2184 C CA . SER A 1 285 ? 12.166 50.511 55.350 1.00 19.36 285 SER A CA 1
ATOM 2185 C C . SER A 1 285 ? 12.492 49.122 54.814 1.00 21.60 285 SER A C 1
ATOM 2186 O O . SER A 1 285 ? 13.611 48.884 54.361 1.00 19.59 285 SER A O 1
ATOM 2189 N N . ARG A 1 286 ? 11.497 48.235 54.786 1.00 23.27 286 ARG A N 1
ATOM 2190 C CA . ARG A 1 286 ? 11.713 46.893 54.260 1.00 27.23 286 ARG A CA 1
ATOM 2191 C C . ARG A 1 286 ? 11.825 46.936 52.741 1.00 23.44 286 ARG A C 1
ATOM 2192 O O . ARG A 1 286 ? 12.623 46.210 52.161 1.00 22.30 286 ARG A O 1
ATOM 2200 N N . ALA A 1 287 ? 11.034 47.787 52.102 1.00 20.53 287 ALA A N 1
ATOM 2201 C CA . ALA A 1 287 ? 11.102 47.915 50.651 1.00 19.76 287 ALA A CA 1
ATOM 2202 C C . ALA A 1 287 ? 12.529 48.276 50.226 1.00 19.07 287 ALA A C 1
ATOM 2203 O O . ALA A 1 287 ? 13.048 47.737 49.251 1.00 17.96 287 ALA A O 1
ATOM 2205 N N . PHE A 1 288 ? 13.174 49.160 50.990 1.00 19.21 288 PHE A N 1
ATOM 2206 C CA . PHE A 1 288 ? 14.545 49.583 50.692 1.00 15.92 288 PHE A CA 1
ATOM 2207 C C . PHE A 1 288 ? 15.562 48.465 50.939 1.00 16.14 288 PHE A C 1
ATOM 2208 O O . PHE A 1 288 ? 16.395 48.184 50.076 1.00 16.31 288 PHE A O 1
ATOM 2216 N N . VAL A 1 289 ? 15.460 47.808 52.097 1.00 15.99 289 VAL A N 1
ATOM 2217 C CA . VAL A 1 289 ? 16.371 46.725 52.465 1.00 17.80 289 VAL A CA 1
ATOM 2218 C C . VAL A 1 289 ? 16.291 45.625 51.414 1.00 19.81 289 VAL A C 1
ATOM 2219 O O . VAL A 1 289 ? 17.310 45.175 50.896 1.00 18.36 289 VAL A O 1
ATOM 2223 N N . GLU A 1 290 ? 15.068 45.302 51.008 1.00 22.65 290 GLU A N 1
ATOM 2224 C CA . GLU A 1 290 ? 14.836 44.265 50.018 1.00 23.65 290 GLU A CA 1
ATOM 2225 C C . GLU A 1 290 ? 15.382 44.650 48.626 1.00 21.14 290 GLU A C 1
ATOM 2226 O O . GLU A 1 290 ? 15.979 43.821 47.949 1.00 19.81 290 GLU A O 1
ATOM 2232 N N . MET A 1 291 ? 15.240 45.921 48.250 1.00 20.37 291 MET A N 1
ATOM 2233 C CA . MET A 1 291 ? 15.744 46.456 46.979 1.00 20.74 291 MET A CA 1
ATOM 2234 C C . MET A 1 291 ? 17.282 46.410 46.959 1.00 21.66 291 MET A C 1
ATOM 2235 O O . MET A 1 291 ? 17.895 46.037 45.952 1.00 22.75 291 MET A O 1
ATOM 2240 N N . ALA A 1 292 ? 17.897 46.795 48.080 1.00 20.14 292 ALA A N 1
ATOM 2241 C CA . ALA A 1 292 ? 19.349 46.785 48.217 1.00 18.19 292 ALA A CA 1
ATOM 2242 C C . ALA A 1 292 ? 19.901 45.360 48.222 1.00 19.14 292 ALA A C 1
ATOM 2243 O O . ALA A 1 292 ? 20.853 45.071 47.505 1.00 17.79 292 ALA A O 1
ATOM 2245 N N . ARG A 1 293 ? 19.319 44.492 49.056 1.00 20.45 293 ARG A N 1
ATOM 2246 C CA . ARG A 1 293 ? 19.724 43.082 49.155 1.00 22.25 293 ARG A CA 1
ATOM 2247 C C . ARG A 1 293 ? 19.734 42.402 47.779 1.00 21.74 293 ARG A C 1
ATOM 2248 O O . ARG A 1 293 ? 20.654 41.649 47.464 1.00 20.88 293 ARG A O 1
ATOM 2256 N N . GLU A 1 294 ? 18.700 42.669 46.981 1.00 20.53 294 GLU A N 1
ATOM 2257 C CA . GLU A 1 294 ? 18.573 42.116 45.640 1.00 25.20 294 GLU A CA 1
ATOM 2258 C C . GLU A 1 294 ? 19.746 42.600 44.800 1.00 23.90 294 GLU A C 1
ATOM 2259 O O . GLU A 1 294 ? 20.461 41.805 44.180 1.00 23.89 294 GLU A O 1
ATOM 2265 N N . ALA A 1 295 ? 19.941 43.914 44.786 1.00 19.71 295 ALA A N 1
ATOM 2266 C CA . ALA A 1 295 ? 21.036 44.499 44.037 1.00 17.15 295 ALA A CA 1
ATOM 2267 C C . ALA A 1 295 ? 22.403 43.943 44.455 1.00 16.69 295 ALA A C 1
ATOM 2268 O O . ALA A 1 295 ? 23.190 43.563 43.598 1.00 15.10 295 ALA A O 1
ATOM 2270 N N . TYR A 1 296 ? 22.645 43.799 45.760 1.00 15.54 296 TYR A N 1
ATOM 2271 C CA . TYR A 1 296 ? 23.933 43.286 46.249 1.00 17.96 296 TYR A CA 1
ATOM 2272 C C . TYR A 1 296 ? 24.217 41.872 45.796 1.00 17.41 296 TYR A C 1
ATOM 2273 O O . TYR A 1 296 ? 25.334 41.540 45.406 1.00 18.24 296 TYR A O 1
ATOM 2282 N N . ARG A 1 297 ? 23.190 41.040 45.904 1.00 21.33 297 ARG A N 1
ATOM 2283 C CA . ARG A 1 297 ? 23.236 39.641 45.511 1.00 21.23 297 ARG A CA 1
ATOM 2284 C C . ARG A 1 297 ? 23.606 39.527 44.021 1.00 18.59 297 ARG A C 1
ATOM 2285 O O . ARG A 1 297 ? 24.433 38.708 43.657 1.00 17.53 297 ARG A O 1
ATOM 2293 N N . ARG A 1 298 ? 22.978 40.344 43.176 1.00 19.86 298 ARG A N 1
ATOM 2294 C CA . ARG A 1 298 ? 23.268 40.385 41.737 1.00 21.31 298 ARG A CA 1
ATOM 2295 C C . ARG A 1 298 ? 24.739 40.702 41.547 1.00 22.49 298 ARG A C 1
ATOM 2296 O O . ARG A 1 298 ? 25.443 40.039 40.777 1.00 23.00 298 ARG A O 1
ATOM 2304 N N . ARG A 1 299 ? 25.186 41.780 42.198 1.00 18.27 299 ARG A N 1
ATOM 2305 C CA . ARG A 1 299 ? 26.571 42.213 42.058 1.00 17.79 299 ARG A CA 1
ATOM 2306 C C . ARG A 1 299 ? 27.572 41.187 42.586 1.00 17.91 299 ARG A C 1
ATOM 2307 O O . ARG A 1 299 ? 28.630 40.996 41.984 1.00 15.95 299 ARG A O 1
ATOM 2315 N N . ARG A 1 300 ? 27.228 40.507 43.691 1.00 16.82 300 ARG A N 1
ATOM 2316 C CA . ARG A 1 300 ? 28.114 39.506 44.275 1.00 16.19 300 ARG A CA 1
ATOM 2317 C C . ARG A 1 300 ? 28.343 38.369 43.289 1.00 16.55 300 ARG A C 1
ATOM 2318 O O . ARG A 1 300 ? 29.486 37.991 43.022 1.00 18.57 300 ARG A O 1
ATOM 2326 N N . ASP A 1 301 ? 27.247 37.835 42.759 1.00 17.13 301 ASP A N 1
ATOM 2327 C CA . ASP A 1 301 ? 27.284 36.712 41.822 1.00 17.18 301 ASP A CA 1
ATOM 2328 C C . ASP A 1 301 ? 28.071 37.021 40.565 1.00 18.10 301 ASP A C 1
ATOM 2329 O O . ASP A 1 301 ? 28.837 36.201 40.072 1.00 20.97 301 ASP A O 1
ATOM 2334 N N . LEU A 1 302 ? 27.912 38.244 40.083 1.00 17.71 302 LEU A N 1
ATOM 2335 C CA . LEU A 1 302 ? 28.586 38.686 38.893 1.00 17.93 302 LEU A CA 1
ATOM 2336 C C . LEU A 1 302 ? 30.095 38.751 39.172 1.00 18.11 302 LEU A C 1
ATOM 2337 O O . LEU A 1 302 ? 30.897 38.255 38.375 1.00 16.48 302 LEU A O 1
ATOM 2342 N N . LEU A 1 303 ? 30.473 39.294 40.335 1.00 17.72 303 LEU A N 1
ATOM 2343 C CA . LEU A 1 303 ? 31.889 39.421 40.731 1.00 18.37 303 LEU A CA 1
ATOM 2344 C C . LEU A 1 303 ? 32.508 38.047 40.900 1.00 17.01 303 LEU A C 1
ATOM 2345 O O . LEU A 1 303 ? 33.637 37.813 40.473 1.00 19.22 303 LEU A O 1
ATOM 2350 N N . LEU A 1 304 ? 31.782 37.161 41.570 1.00 17.33 304 LEU A N 1
ATOM 2351 C CA . LEU A 1 304 ? 32.282 35.819 41.830 1.00 19.83 304 LEU A CA 1
ATOM 2352 C C . LEU A 1 304 ? 32.460 35.031 40.542 1.00 20.31 304 LEU A C 1
ATOM 2353 O O . LEU A 1 304 ? 33.479 34.358 40.367 1.00 19.66 304 LEU A O 1
ATOM 2358 N N . GLU A 1 305 ? 31.494 35.131 39.637 1.00 20.38 305 GLU A N 1
ATOM 2359 C CA . GLU A 1 305 ? 31.593 34.444 38.354 1.00 23.33 305 GLU A CA 1
ATOM 2360 C C . GLU A 1 305 ? 32.847 34.910 37.649 1.00 22.83 305 GLU A C 1
ATOM 2361 O O . GLU A 1 305 ? 33.637 34.101 37.148 1.00 22.75 305 GLU A O 1
ATOM 2367 N N . GLY A 1 306 ? 32.972 36.238 37.543 1.00 20.72 306 GLY A N 1
ATOM 2368 C CA . GLY A 1 306 ? 34.111 36.832 36.878 1.00 17.34 306 GLY A CA 1
ATOM 2369 C C . GLY A 1 306 ? 35.465 36.436 37.432 1.00 15.71 306 GLY A C 1
ATOM 2370 O O . GLY A 1 306 ? 36.398 36.217 36.673 1.00 16.74 306 GLY A O 1
ATOM 2371 N N . LEU A 1 307 ? 35.580 36.352 38.755 1.00 16.52 307 LEU A N 1
ATOM 2372 C CA . LEU A 1 307 ? 36.846 35.981 39.383 1.00 17.90 307 LEU A CA 1
ATOM 2373 C C . LEU A 1 307 ? 37.211 34.557 39.050 1.00 20.30 307 LEU A C 1
ATOM 2374 O O . LEU A 1 307 ? 38.350 34.238 38.710 1.00 21.77 307 LEU A O 1
ATOM 2379 N N . THR A 1 308 ? 36.227 33.698 39.241 1.00 22.97 308 THR A N 1
ATOM 2380 C CA . THR A 1 308 ? 36.344 32.285 38.981 1.00 24.65 308 THR A CA 1
ATOM 2381 C C . THR A 1 308 ? 36.871 32.072 37.562 1.00 24.28 308 THR A C 1
ATOM 2382 O O . THR A 1 308 ? 37.846 31.349 37.360 1.00 26.60 308 THR A O 1
ATOM 238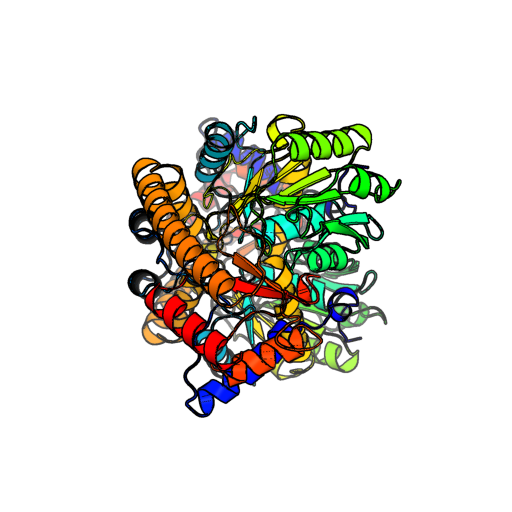6 N N . ALA A 1 309 ? 36.275 32.779 36.611 1.00 23.64 309 ALA A N 1
ATOM 2387 C CA . ALA A 1 309 ? 36.665 32.703 35.208 1.00 24.78 309 ALA A CA 1
ATOM 2388 C C . ALA A 1 309 ? 38.117 33.129 34.997 1.00 26.81 309 ALA A C 1
ATOM 2389 O O . ALA A 1 309 ? 38.775 32.670 34.061 1.00 29.76 309 ALA A O 1
ATOM 2391 N N . LEU A 1 310 ? 38.605 34.026 35.853 1.00 24.28 310 LEU A N 1
ATOM 2392 C CA . LEU A 1 310 ? 39.981 34.505 35.769 1.00 21.70 310 LEU A CA 1
ATOM 2393 C C . LEU A 1 310 ? 40.953 33.580 36.481 1.00 20.94 310 LEU A C 1
ATOM 2394 O O . LEU A 1 310 ? 42.167 33.760 36.394 1.00 20.83 310 LEU A O 1
ATOM 2399 N N . GLY A 1 311 ? 40.413 32.598 37.189 1.00 20.55 311 GLY A N 1
ATOM 2400 C CA . GLY A 1 311 ? 41.259 31.677 37.911 1.00 24.36 311 GLY A CA 1
ATOM 2401 C C . GLY A 1 311 ? 41.694 32.245 39.245 1.00 28.34 311 GLY A C 1
ATOM 2402 O O . GLY A 1 311 ? 42.676 31.780 39.828 1.00 29.64 311 GLY A O 1
ATOM 2403 N N . LEU A 1 312 ? 41.010 33.287 39.707 1.00 28.91 312 LEU A N 1
ATOM 2404 C CA . LEU A 1 312 ? 41.342 33.884 40.996 1.00 29.16 312 LEU A CA 1
ATOM 2405 C C . LEU A 1 312 ? 40.465 33.238 42.084 1.00 29.22 312 LEU A C 1
ATOM 2406 O O . LEU A 1 312 ? 39.324 32.852 41.815 1.00 29.30 312 LEU A O 1
ATOM 2411 N N . LYS A 1 313 ? 41.072 33.004 43.251 1.00 29.71 313 LYS A N 1
ATOM 2412 C CA . LYS A 1 313 ? 40.451 32.375 44.431 1.00 31.08 313 LYS A CA 1
ATOM 2413 C C . LYS A 1 313 ? 39.893 33.353 45.475 1.00 29.31 313 LYS A C 1
ATOM 2414 O O . LYS A 1 313 ? 40.564 34.303 45.851 1.00 27.66 313 LYS A O 1
ATOM 2420 N N . ALA A 1 314 ? 38.700 33.071 45.993 1.00 28.29 314 ALA A N 1
ATOM 2421 C CA . ALA A 1 314 ? 38.085 33.889 47.034 1.00 29.02 314 ALA A CA 1
ATOM 2422 C C . ALA A 1 314 ? 37.037 33.024 47.695 1.00 27.28 314 ALA A C 1
ATOM 2423 O O . ALA A 1 314 ? 36.503 32.113 47.066 1.00 27.81 314 ALA A O 1
ATOM 2425 N N . VAL A 1 315 ? 36.786 33.265 48.974 1.00 25.29 315 VAL A N 1
ATOM 2426 C CA . VAL A 1 315 ? 35.782 32.494 49.686 1.00 24.63 315 VAL A CA 1
ATOM 2427 C C . VAL A 1 315 ? 34.437 33.172 49.452 1.00 25.89 315 VAL A C 1
ATOM 2428 O O . VAL A 1 315 ? 34.316 34.387 49.589 1.00 27.34 315 VAL A O 1
ATOM 2432 N N . ARG A 1 316 ? 33.443 32.384 49.054 1.00 24.46 316 ARG A N 1
ATOM 2433 C CA . ARG A 1 316 ? 32.121 32.915 48.754 1.00 25.29 316 ARG A CA 1
ATOM 2434 C C . ARG A 1 316 ? 31.400 33.434 49.989 1.00 26.10 316 ARG A C 1
ATOM 2435 O O . ARG A 1 316 ? 31.063 32.677 50.901 1.00 27.17 316 ARG A O 1
ATOM 2443 N N . PRO A 1 317 ? 31.124 34.746 50.013 1.00 24.53 317 PRO A N 1
ATOM 2444 C CA . PRO A 1 317 ? 30.444 35.446 51.102 1.00 20.50 317 PRO A CA 1
ATOM 2445 C C . PRO A 1 317 ? 28.925 35.289 51.084 1.00 19.66 317 PRO A C 1
ATOM 2446 O O . PRO A 1 317 ? 28.302 35.185 50.030 1.00 19.76 317 PRO A O 1
ATOM 2450 N N . SER A 1 318 ? 28.339 35.298 52.281 1.00 19.87 318 SER A N 1
ATOM 2451 C CA . SER A 1 318 ? 26.898 35.168 52.465 1.00 19.51 318 SER A CA 1
ATOM 2452 C C . SER A 1 318 ? 26.255 36.443 52.990 1.00 17.46 318 SER A C 1
ATOM 2453 O O . SER A 1 318 ? 25.039 36.521 53.062 1.00 16.47 318 SER A O 1
ATOM 2456 N N . GLY A 1 319 ? 27.070 37.402 53.425 1.00 19.19 319 GLY A N 1
ATOM 2457 C CA . GLY A 1 319 ? 26.544 38.647 53.959 1.00 15.86 319 GLY A CA 1
ATOM 2458 C C . GLY A 1 319 ? 27.453 39.837 53.703 1.00 16.06 319 GLY A C 1
ATOM 2459 O O . GLY A 1 319 ? 28.589 39.659 53.267 1.00 15.24 319 GLY A O 1
ATOM 2460 N N . ALA A 1 320 ? 26.985 41.044 54.045 1.00 14.30 320 ALA A N 1
ATOM 2461 C CA . ALA A 1 320 ? 27.725 42.299 53.829 1.00 14.49 320 ALA A CA 1
ATOM 2462 C C . ALA A 1 320 ? 27.941 42.524 52.320 1.00 15.59 320 ALA A C 1
ATOM 2463 O O . ALA A 1 320 ? 27.174 41.995 51.519 1.00 17.00 320 ALA A O 1
ATOM 2465 N N . PHE A 1 321 ? 28.918 43.336 51.925 1.00 16.88 321 PHE A N 1
ATOM 2466 C CA . PHE A 1 321 ? 29.181 43.572 50.496 1.00 15.20 321 PHE A CA 1
ATOM 2467 C C . PHE A 1 321 ? 30.685 43.546 50.181 1.00 15.08 321 PHE A C 1
ATOM 2468 O O . PHE A 1 321 ? 31.195 44.353 49.393 1.00 14.90 321 PHE A O 1
ATOM 2476 N N . TYR A 1 322 ? 31.367 42.565 50.779 1.00 13.22 322 TYR A N 1
ATOM 2477 C CA . TYR A 1 322 ? 32.811 42.362 50.628 1.00 15.14 322 TYR A CA 1
ATOM 2478 C C . TYR A 1 322 ? 33.169 40.947 50.202 1.00 16.05 322 TYR A C 1
ATOM 2479 O O . TYR A 1 322 ? 32.451 39.990 50.492 1.00 18.65 322 TYR A O 1
ATOM 2488 N N . VAL A 1 323 ? 34.318 40.831 49.552 1.00 17.68 323 VAL A N 1
ATOM 2489 C CA . VAL A 1 323 ? 34.861 39.548 49.112 1.00 17.95 323 VAL A CA 1
ATOM 2490 C C . VAL A 1 323 ? 36.353 39.632 49.375 1.00 16.93 323 VAL A C 1
ATOM 2491 O O . VAL A 1 323 ? 36.993 40.617 49.020 1.00 18.27 323 VAL A O 1
ATOM 2495 N N . LEU A 1 324 ? 36.904 38.622 50.032 1.00 15.21 324 LEU A N 1
ATOM 2496 C CA . LEU A 1 324 ? 38.336 38.610 50.288 1.00 16.82 324 LEU A CA 1
ATOM 2497 C C . LEU A 1 324 ? 38.987 37.771 49.189 1.00 19.06 324 LEU A C 1
ATOM 2498 O O . LEU A 1 324 ? 38.738 36.570 49.091 1.00 19.74 324 LEU A O 1
ATOM 2503 N N . MET A 1 325 ? 39.800 38.409 48.353 1.00 18.89 325 MET A N 1
ATOM 2504 C CA . MET A 1 325 ? 40.448 37.716 47.253 1.00 19.80 325 MET A CA 1
ATOM 2505 C C . MET A 1 325 ? 41.914 37.375 47.498 1.00 20.42 325 MET A C 1
ATOM 2506 O O . MET A 1 325 ? 42.709 38.220 47.920 1.00 17.71 325 MET A O 1
ATOM 2511 N N . ASP A 1 326 ? 42.237 36.107 47.244 1.00 20.69 326 ASP A N 1
ATOM 2512 C CA . ASP A 1 326 ? 43.579 35.537 47.381 1.00 21.78 326 ASP A CA 1
ATOM 2513 C C . ASP A 1 326 ? 44.472 36.201 46.308 1.00 22.39 326 ASP A C 1
ATOM 2514 O O . ASP A 1 326 ? 44.158 36.154 45.121 1.00 22.68 326 ASP A O 1
ATOM 2519 N N . THR A 1 327 ? 45.561 36.843 46.733 1.00 22.50 327 THR A N 1
ATOM 2520 C CA . THR A 1 327 ? 46.458 37.552 45.807 1.00 25.69 327 THR A CA 1
ATOM 2521 C C . THR A 1 327 ? 47.710 36.813 45.357 1.00 26.97 327 THR A C 1
ATOM 2522 O O . THR A 1 327 ? 48.568 37.393 44.676 1.00 25.25 327 THR A O 1
ATOM 2526 N N . SER A 1 328 ? 47.818 35.552 45.765 1.00 28.40 328 SER A N 1
ATOM 2527 C CA . SER A 1 328 ? 48.942 34.693 45.408 1.00 30.26 328 SER A CA 1
ATOM 2528 C C . SER A 1 328 ? 49.307 34.800 43.928 1.00 29.13 328 SER A C 1
ATOM 2529 O O . SER A 1 328 ? 50.475 34.990 43.592 1.00 29.03 328 SER A O 1
ATOM 2532 N N . PRO A 1 329 ? 48.323 34.643 43.025 1.00 28.58 329 PRO A N 1
ATOM 2533 C CA . PRO A 1 329 ? 48.704 34.754 41.614 1.00 29.99 329 PRO A CA 1
ATOM 2534 C C . PRO A 1 329 ? 49.219 36.128 41.162 1.00 31.21 329 PRO A C 1
ATOM 2535 O O . PRO A 1 329 ? 49.943 36.213 40.169 1.00 32.61 329 PRO A O 1
ATOM 2539 N N . ILE A 1 330 ? 48.938 37.176 41.940 1.00 29.17 330 ILE A N 1
ATOM 2540 C CA . ILE A 1 330 ? 49.353 38.537 41.597 1.00 27.57 330 ILE A CA 1
ATOM 2541 C C . ILE A 1 330 ? 50.725 39.013 42.087 1.00 28.01 330 ILE A C 1
ATOM 2542 O O . ILE A 1 330 ? 51.584 39.371 41.285 1.00 26.43 330 ILE A O 1
ATOM 2547 N N . ALA A 1 331 ? 50.954 38.987 43.393 1.00 28.29 331 ALA A N 1
ATOM 2548 C CA . ALA A 1 331 ? 52.225 39.465 43.909 1.00 30.01 331 ALA A CA 1
ATOM 2549 C C . ALA A 1 331 ? 52.666 38.682 45.124 1.00 34.17 331 ALA A C 1
ATOM 2550 O O . ALA A 1 331 ? 51.894 37.908 45.691 1.00 34.73 331 ALA A O 1
ATOM 2552 N N . PRO A 1 332 ? 53.926 38.865 45.536 1.00 37.11 332 PRO A N 1
ATOM 2553 C CA . PRO A 1 332 ? 54.436 38.153 46.706 1.00 38.61 332 PRO A CA 1
ATOM 2554 C C . PRO A 1 332 ? 53.538 38.411 47.918 1.00 36.88 332 PRO A C 1
ATOM 2555 O O . PRO A 1 332 ? 53.162 37.469 48.612 1.00 37.75 332 PRO A O 1
ATOM 2559 N N . ASP A 1 333 ? 53.120 39.660 48.115 1.00 35.30 333 ASP A N 1
ATOM 2560 C CA . ASP A 1 333 ? 52.233 39.991 49.231 1.00 32.43 333 ASP A CA 1
ATOM 2561 C C . ASP A 1 333 ? 51.094 40.900 48.773 1.00 29.11 333 ASP A C 1
ATOM 2562 O O . ASP A 1 333 ? 51.114 41.416 47.662 1.00 26.53 333 ASP A O 1
ATOM 2567 N N . GLU A 1 334 ? 50.119 41.098 49.657 1.00 27.03 334 GLU A N 1
ATOM 2568 C CA . GLU A 1 334 ? 48.932 41.913 49.395 1.00 25.14 334 GLU A CA 1
ATOM 2569 C C . GLU A 1 334 ? 49.120 43.407 49.120 1.00 24.57 334 GLU A C 1
ATOM 2570 O O . GLU A 1 334 ? 48.305 44.018 48.425 1.00 22.74 334 GLU A O 1
ATOM 2576 N N . VAL A 1 335 ? 50.171 44.007 49.672 1.00 23.81 335 VAL A N 1
ATOM 2577 C CA . VAL A 1 335 ? 50.424 45.422 49.421 1.00 25.03 335 VAL A CA 1
ATOM 2578 C C . VAL A 1 335 ? 50.940 45.540 47.990 1.00 23.91 335 VAL A C 1
ATOM 2579 O O . VAL A 1 335 ? 50.524 46.410 47.232 1.00 21.89 335 VAL A O 1
ATOM 2583 N N . ARG A 1 336 ? 51.827 44.621 47.628 1.00 27.33 336 ARG A N 1
ATOM 2584 C CA . ARG A 1 336 ? 52.391 44.573 46.290 1.00 28.85 336 ARG A CA 1
ATOM 2585 C C . ARG A 1 336 ? 51.279 44.289 45.299 1.00 25.99 336 ARG A C 1
ATOM 2586 O O . ARG A 1 336 ? 51.190 44.935 44.257 1.00 25.99 336 ARG A O 1
ATOM 2594 N N . ALA A 1 337 ? 50.426 43.322 45.630 1.00 23.92 337 ALA A N 1
ATOM 2595 C CA . ALA A 1 337 ? 49.308 42.979 44.762 1.00 21.71 337 ALA A CA 1
ATOM 2596 C C . ALA A 1 337 ? 48.382 44.183 44.587 1.00 21.59 337 ALA A C 1
ATOM 2597 O O . ALA A 1 337 ? 47.912 44.437 43.484 1.00 21.64 337 ALA A O 1
ATOM 2599 N N . ALA A 1 338 ? 48.145 44.941 45.658 1.00 20.65 338 ALA A N 1
ATOM 2600 C CA . ALA A 1 338 ? 47.297 46.123 45.552 1.00 19.24 338 ALA A CA 1
ATOM 2601 C C . ALA A 1 338 ? 47.962 47.196 44.690 1.00 19.41 338 ALA A C 1
ATOM 2602 O O . ALA A 1 338 ? 47.276 47.917 43.964 1.00 20.53 338 ALA A O 1
ATOM 2604 N N . GLU A 1 339 ? 49.290 47.290 44.739 1.00 21.32 339 GLU A N 1
ATOM 2605 C CA . GLU A 1 339 ? 49.997 48.276 43.905 1.00 23.63 339 GLU A CA 1
ATOM 2606 C C . GLU A 1 339 ? 49.933 47.864 42.421 1.00 21.25 339 GLU A C 1
ATOM 2607 O O . GLU A 1 339 ? 49.740 48.719 41.573 1.00 20.30 339 GLU A O 1
ATOM 2613 N N . ARG A 1 340 ? 50.077 46.566 42.115 1.00 21.17 340 ARG A N 1
ATOM 2614 C CA . ARG A 1 340 ? 49.984 46.084 40.727 1.00 22.53 340 ARG A CA 1
ATOM 2615 C C . ARG A 1 340 ? 48.597 46.403 40.197 1.00 22.35 340 ARG A C 1
ATOM 2616 O O . ARG A 1 340 ? 48.448 46.870 39.064 1.00 24.89 340 ARG A O 1
ATOM 2624 N N . LEU A 1 341 ? 47.577 46.099 40.998 1.00 18.52 341 LEU A N 1
ATOM 2625 C CA . LEU A 1 341 ? 46.207 46.364 40.585 1.00 17.26 341 LEU A CA 1
ATOM 2626 C C . LEU A 1 341 ? 45.961 47.841 40.321 1.00 17.22 341 LEU A C 1
ATOM 2627 O O . LEU A 1 341 ? 45.208 48.177 39.409 1.00 18.44 341 LEU A O 1
ATOM 2632 N N . LEU A 1 342 ? 46.588 48.716 41.119 1.00 17.72 342 LEU A N 1
ATOM 2633 C CA . LEU A 1 342 ? 46.436 50.163 40.942 1.00 20.36 342 LEU A CA 1
ATOM 2634 C C . LEU A 1 342 ? 46.932 50.557 39.551 1.00 23.40 342 LEU A C 1
ATOM 2635 O O . LEU A 1 342 ? 46.280 51.330 38.845 1.00 21.35 342 LEU A O 1
ATOM 2640 N N . GLU A 1 343 ? 48.076 49.991 39.167 1.00 26.95 343 GLU A N 1
ATOM 2641 C CA . GLU A 1 343 ? 48.697 50.228 37.861 1.00 29.00 343 GLU A CA 1
ATOM 2642 C C . GLU A 1 343 ? 47.761 49.737 36.769 1.00 28.07 343 GLU A C 1
ATOM 2643 O O . GLU A 1 343 ? 47.722 50.308 35.681 1.00 28.00 343 GLU A O 1
ATOM 2649 N N . ALA A 1 344 ? 47.075 48.627 37.037 1.00 26.13 344 ALA A N 1
ATOM 2650 C CA . ALA A 1 344 ? 46.130 48.057 36.078 1.00 26.26 344 ALA A CA 1
ATOM 2651 C C . ALA A 1 344 ? 44.834 48.868 36.031 1.00 25.90 344 ALA A C 1
ATOM 2652 O O . ALA A 1 344 ? 43.942 48.580 35.233 1.00 28.01 344 ALA A O 1
ATOM 2654 N N . GLY A 1 345 ? 44.729 49.857 36.922 1.00 23.76 345 GLY A N 1
ATOM 2655 C CA . GLY A 1 345 ? 43.564 50.725 36.967 1.00 22.14 345 GLY A CA 1
ATOM 2656 C C . GLY A 1 345 ? 42.446 50.401 37.949 1.00 20.90 345 GLY A C 1
ATOM 2657 O O . GLY A 1 345 ? 41.355 50.960 37.829 1.00 21.46 345 GLY A O 1
ATOM 2658 N N . VAL A 1 346 ? 42.713 49.558 38.947 1.00 18.58 346 VAL A N 1
ATOM 2659 C CA . VAL A 1 346 ? 41.695 49.174 39.925 1.00 17.43 346 VAL A CA 1
ATOM 2660 C C . VAL A 1 346 ? 42.180 49.452 41.357 1.00 15.21 346 VAL A C 1
ATOM 2661 O O . VAL A 1 346 ? 43.283 49.067 41.724 1.00 16.17 346 VAL A O 1
ATOM 2665 N N . ALA A 1 347 ? 41.376 50.146 42.150 1.00 15.91 347 ALA A N 1
ATOM 2666 C CA . ALA A 1 347 ? 41.735 50.427 43.540 1.00 14.05 347 ALA A CA 1
ATOM 2667 C C . ALA A 1 347 ? 41.032 49.420 44.432 1.00 12.43 347 ALA A C 1
ATOM 2668 O O . ALA A 1 347 ? 39.817 49.278 44.370 1.00 15.15 347 ALA A O 1
ATOM 2670 N N . VAL A 1 348 ? 41.798 48.705 45.247 1.00 14.66 348 VAL A N 1
ATOM 2671 C CA . VAL A 1 348 ? 41.236 47.722 46.180 1.00 15.32 348 VAL A CA 1
ATOM 2672 C C . VAL A 1 348 ? 41.903 48.000 47.537 1.00 17.08 348 VAL A C 1
ATOM 2673 O O . VAL A 1 348 ? 42.846 48.793 47.611 1.00 19.11 348 VAL A O 1
ATOM 2677 N N . VAL A 1 349 ? 41.408 47.382 48.604 1.00 15.07 349 VAL A N 1
ATOM 2678 C CA . VAL A 1 349 ? 41.958 47.593 49.942 1.00 14.75 349 VAL A CA 1
ATOM 2679 C C . VAL A 1 349 ? 42.865 46.422 50.351 1.00 14.74 349 VAL A C 1
ATOM 2680 O O . VAL A 1 349 ? 42.401 45.285 50.394 1.00 15.55 349 VAL A O 1
ATOM 2684 N N . PRO A 1 350 ? 44.173 46.670 50.615 1.00 16.16 350 PRO A N 1
ATOM 2685 C CA . PRO A 1 350 ? 45.061 45.569 51.018 1.00 18.16 350 PRO A CA 1
ATOM 2686 C C . PRO A 1 350 ? 44.537 44.922 52.300 1.00 19.24 350 PRO A C 1
ATOM 2687 O O . PRO A 1 350 ? 43.973 45.601 53.154 1.00 21.34 350 PRO A O 1
ATOM 2691 N N . GLY A 1 351 ? 44.718 43.611 52.430 1.00 19.63 351 GLY A N 1
ATOM 2692 C CA . GLY A 1 351 ? 44.188 42.901 53.587 1.00 18.99 351 GLY A CA 1
ATOM 2693 C C . GLY A 1 351 ? 44.956 43.091 54.880 1.00 19.00 351 GLY A C 1
ATOM 2694 O O . GLY A 1 351 ? 44.487 42.735 55.961 1.00 19.13 351 GLY A O 1
ATOM 2695 N N . THR A 1 352 ? 46.125 43.698 54.746 1.00 20.17 352 THR A N 1
ATOM 2696 C CA . THR A 1 352 ? 47.057 43.970 55.827 1.00 21.28 352 THR A CA 1
ATOM 2697 C C . THR A 1 352 ? 46.492 44.447 57.163 1.00 21.69 352 THR A C 1
ATOM 2698 O O . THR A 1 352 ? 46.727 43.812 58.189 1.00 19.95 352 THR A O 1
ATOM 2702 N N . ASP A 1 353 ? 45.759 45.557 57.161 1.00 22.06 353 ASP A N 1
ATOM 2703 C CA . ASP A 1 353 ? 45.225 46.101 58.413 1.00 23.30 353 ASP A CA 1
ATOM 2704 C C . ASP A 1 353 ? 44.139 45.266 59.104 1.00 22.48 353 ASP A C 1
ATOM 2705 O O . ASP A 1 353 ? 43.830 45.512 60.270 1.00 23.32 353 ASP A O 1
ATOM 2710 N N . PHE A 1 354 ? 43.562 44.299 58.380 1.00 20.46 354 PHE A N 1
ATOM 2711 C CA . PHE A 1 354 ? 42.529 43.412 58.916 1.00 17.57 354 PHE A CA 1
ATOM 2712 C C . PHE A 1 354 ? 43.136 42.075 59.364 1.00 18.36 354 PHE A C 1
ATOM 2713 O O . PHE A 1 354 ? 42.417 41.197 59.853 1.00 18.30 354 PHE A O 1
ATOM 2721 N N . ALA A 1 355 ? 44.448 41.931 59.197 1.00 17.23 355 ALA A N 1
ATOM 2722 C CA . ALA A 1 355 ? 45.178 40.692 59.503 1.00 19.88 355 ALA A CA 1
ATOM 2723 C C . ALA A 1 355 ? 44.782 39.627 58.482 1.00 21.71 355 ALA A C 1
ATOM 2724 O O . ALA A 1 355 ? 44.703 38.439 58.788 1.00 22.57 355 ALA A O 1
ATOM 2726 N N . ALA A 1 356 ? 44.470 40.086 57.273 1.00 21.93 356 ALA A N 1
ATOM 2727 C CA . ALA A 1 356 ? 44.098 39.200 56.182 1.00 21.93 356 ALA A CA 1
ATOM 2728 C C . ALA A 1 356 ? 45.260 39.251 55.204 1.00 23.82 356 ALA A C 1
ATOM 2729 O O . ALA A 1 356 ? 45.147 39.820 54.111 1.00 22.31 356 ALA A O 1
ATOM 2731 N N . PHE A 1 357 ? 46.406 38.724 55.629 1.00 22.64 357 PHE A N 1
ATOM 2732 C CA . PHE A 1 357 ? 47.568 38.731 54.758 1.00 23.10 357 PHE A CA 1
ATOM 2733 C C . PHE A 1 357 ? 47.303 37.802 53.581 1.00 21.84 357 PHE A C 1
ATOM 2734 O O . PHE A 1 357 ? 46.508 36.867 53.676 1.00 21.29 357 PHE A O 1
ATOM 2742 N N . GLY A 1 358 ? 47.893 38.155 52.444 1.00 25.35 358 GLY A N 1
ATOM 2743 C CA . GLY A 1 358 ? 47.739 37.388 51.220 1.00 24.77 358 GLY A CA 1
ATOM 2744 C C . GLY A 1 358 ? 46.378 37.582 50.583 1.00 25.02 358 GLY A C 1
ATOM 2745 O O . GLY A 1 358 ? 45.980 36.802 49.715 1.00 25.24 358 GLY A O 1
ATOM 2746 N N . HIS A 1 359 ? 45.669 38.629 51.003 1.00 20.43 359 HIS A N 1
ATOM 2747 C CA . HIS A 1 359 ? 44.349 38.915 50.485 1.00 19.68 359 HIS A CA 1
ATOM 2748 C C . HIS A 1 359 ? 44.144 40.384 50.294 1.00 21.22 359 HIS A C 1
ATOM 2749 O O . HIS A 1 359 ? 44.829 41.218 50.890 1.00 21.53 359 HIS A O 1
ATOM 2756 N N . VAL A 1 360 ? 43.094 40.680 49.551 1.00 21.30 360 VAL A N 1
ATOM 2757 C CA . VAL A 1 360 ? 42.753 42.033 49.213 1.00 18.60 360 VAL A CA 1
ATOM 2758 C C . VAL A 1 360 ? 41.225 42.077 49.363 1.00 17.87 360 VAL A C 1
ATOM 2759 O O . VAL A 1 360 ? 40.547 41.087 49.073 1.00 17.35 360 VAL A O 1
ATOM 2763 N N . ARG A 1 361 ? 40.700 43.139 49.981 1.00 12.85 361 ARG A N 1
ATOM 2764 C CA . ARG A 1 361 ? 39.258 43.243 50.156 1.00 12.17 361 ARG A CA 1
ATOM 2765 C C . ARG A 1 361 ? 38.664 43.969 48.973 1.00 13.89 361 ARG A C 1
ATOM 2766 O O . ARG A 1 361 ? 39.139 45.031 48.578 1.00 13.26 361 ARG A O 1
ATOM 2774 N N . LEU A 1 362 ? 37.660 43.343 48.372 1.00 14.02 362 LEU A N 1
ATOM 2775 C CA . LEU A 1 362 ? 36.977 43.946 47.262 1.00 15.10 362 LEU A CA 1
ATOM 2776 C C . LEU A 1 362 ? 35.603 44.251 47.794 1.00 13.78 362 LEU A C 1
ATOM 2777 O O . LEU A 1 362 ? 35.041 43.480 48.567 1.00 14.99 362 LEU A O 1
ATOM 2782 N N . SER A 1 363 ? 35.075 45.409 47.411 1.00 12.69 363 SER A N 1
ATOM 2783 C CA . SER A 1 363 ? 33.753 45.801 47.840 1.00 14.90 363 SER A CA 1
ATOM 2784 C C . SER A 1 363 ? 32.798 45.860 46.658 1.00 14.05 363 SER A C 1
ATOM 2785 O O . SER A 1 363 ? 33.154 46.414 45.620 1.00 17.40 363 SER A O 1
ATOM 2788 N N . TYR A 1 364 ? 31.618 45.261 46.770 1.00 12.95 364 TYR A N 1
ATOM 2789 C CA . TYR A 1 364 ? 30.700 45.373 45.641 1.00 15.03 364 TYR A CA 1
ATOM 2790 C C . TYR A 1 364 ? 29.527 46.310 45.860 1.00 14.67 364 TYR A C 1
ATOM 2791 O O . TYR A 1 364 ? 28.410 46.102 45.366 1.00 12.70 364 TYR A O 1
ATOM 2800 N N . ALA A 1 365 ? 29.818 47.372 46.611 1.00 17.96 365 ALA A N 1
ATOM 2801 C CA . ALA A 1 365 ? 28.851 48.417 46.858 1.00 17.44 365 ALA A CA 1
ATOM 2802 C C . ALA A 1 365 ? 29.095 49.492 45.774 1.00 18.89 365 ALA A C 1
ATOM 2803 O O . ALA A 1 365 ? 29.476 50.612 46.096 1.00 18.11 365 ALA A O 1
ATOM 2805 N N . THR A 1 366 ? 29.030 49.075 44.494 1.00 17.54 366 THR A N 1
ATOM 2806 C CA . THR A 1 366 ? 29.146 49.954 43.310 1.00 18.07 366 THR A CA 1
ATOM 2807 C C . THR A 1 366 ? 28.281 49.339 42.246 1.00 15.29 366 THR A C 1
ATOM 2808 O O . THR A 1 366 ? 27.963 48.162 42.317 1.00 16.71 366 THR A O 1
ATOM 2812 N N . SER A 1 367 ? 28.142 50.060 41.140 1.00 15.37 367 SER A N 1
ATOM 2813 C CA . SER A 1 367 ? 27.341 49.574 40.023 1.00 15.86 367 SER A CA 1
ATOM 2814 C C . SER A 1 367 ? 27.946 48.362 39.309 1.00 16.98 367 SER A C 1
ATOM 2815 O O . SER A 1 367 ? 29.163 48.122 39.367 1.00 16.01 367 SER A O 1
ATOM 2818 N N . GLU A 1 368 ? 27.077 47.590 38.666 1.00 17.45 368 GLU A N 1
ATOM 2819 C CA . GLU A 1 368 ? 27.496 46.414 37.916 1.00 21.56 368 GLU A CA 1
ATOM 2820 C C . GLU A 1 368 ? 28.451 46.826 36.807 1.00 19.60 368 GLU A C 1
ATOM 2821 O O . GLU A 1 368 ? 29.405 46.116 36.503 1.00 20.44 368 GLU A O 1
ATOM 2827 N N . GLU A 1 369 ? 28.206 47.991 36.222 1.00 19.38 369 GLU A N 1
ATOM 2828 C CA . GLU A 1 369 ? 29.064 48.485 35.161 1.00 20.01 369 GLU A CA 1
ATOM 2829 C C . GLU A 1 369 ? 30.502 48.658 35.641 1.00 17.81 369 GLU A C 1
ATOM 2830 O O . GLU A 1 369 ? 31.442 48.329 34.929 1.00 18.09 369 GLU A O 1
ATOM 2836 N N . ASN A 1 370 ? 30.668 49.194 36.852 1.00 16.91 370 ASN A N 1
ATOM 2837 C CA . ASN A 1 370 ? 31.999 49.362 37.424 1.00 17.36 370 ASN A CA 1
ATOM 2838 C C . ASN A 1 370 ? 32.633 48.012 37.746 1.00 17.63 370 ASN A C 1
ATOM 2839 O O . ASN A 1 370 ? 33.848 47.851 37.605 1.00 17.90 370 ASN A O 1
ATOM 2844 N N . LEU A 1 371 ? 31.827 47.055 38.208 1.00 16.52 371 LEU A N 1
ATOM 2845 C CA . LEU A 1 371 ? 32.350 45.731 38.522 1.00 14.28 371 LEU A CA 1
ATOM 2846 C C . LEU A 1 371 ? 32.850 45.103 37.230 1.00 17.37 371 LEU A C 1
ATOM 2847 O O . LEU A 1 371 ? 33.945 44.520 37.205 1.00 16.97 371 LEU A O 1
ATOM 2852 N N . ARG A 1 372 ? 32.088 45.280 36.148 1.00 18.18 372 ARG A N 1
ATOM 2853 C CA . ARG A 1 372 ? 32.482 44.727 34.852 1.00 18.09 372 ARG A CA 1
ATOM 2854 C C . ARG A 1 372 ? 33.781 45.373 34.356 1.00 18.52 372 ARG A C 1
ATOM 2855 O O . ARG A 1 372 ? 34.653 44.685 33.829 1.00 19.74 372 ARG A O 1
ATOM 2863 N N . LYS A 1 373 ? 33.914 46.684 34.566 1.00 18.86 373 LYS A N 1
ATOM 2864 C CA . LYS A 1 373 ? 35.099 47.422 34.157 1.00 20.15 373 LYS A CA 1
ATOM 2865 C C . LYS A 1 373 ? 36.311 46.890 34.907 1.00 20.75 373 LYS A C 1
ATOM 2866 O O . LYS A 1 373 ? 37.387 46.736 34.332 1.00 20.13 373 LYS A O 1
ATOM 2872 N N . ALA A 1 374 ? 36.121 46.580 36.187 1.00 17.91 374 ALA A N 1
ATOM 2873 C CA . ALA A 1 374 ? 37.201 46.061 37.022 1.00 18.26 374 ALA A CA 1
ATOM 2874 C C . ALA A 1 374 ? 37.651 44.669 36.596 1.00 16.80 374 ALA A C 1
ATOM 2875 O O . ALA A 1 374 ? 38.848 44.415 36.474 1.00 20.00 374 ALA A O 1
ATOM 2877 N N . LEU A 1 375 ? 36.695 43.776 36.361 1.00 16.08 375 LEU A N 1
ATOM 2878 C CA . LEU A 1 375 ? 37.013 42.409 35.937 1.00 16.89 375 LEU A CA 1
ATOM 2879 C C . LEU A 1 375 ? 37.837 42.430 34.660 1.00 18.95 375 LEU A C 1
ATOM 2880 O O . LEU A 1 375 ? 38.795 41.673 34.508 1.00 20.01 375 LEU A O 1
ATOM 2885 N N . GLU A 1 376 ? 37.478 43.343 33.769 1.00 20.94 376 GLU A N 1
ATOM 2886 C CA . GLU A 1 376 ? 38.177 43.513 32.511 1.00 23.43 376 GLU A CA 1
ATOM 2887 C C . GLU A 1 376 ? 39.640 43.899 32.717 1.00 22.97 376 GLU A C 1
ATOM 2888 O O . GLU A 1 376 ? 40.527 43.352 32.061 1.00 22.03 376 GLU A O 1
ATOM 2894 N N . ARG A 1 377 ? 39.885 44.842 33.629 1.00 21.10 377 ARG A N 1
ATOM 2895 C CA . ARG A 1 377 ? 41.245 45.292 33.928 1.00 20.29 377 ARG A CA 1
ATOM 2896 C C . ARG A 1 377 ? 42.060 44.235 34.671 1.00 17.65 377 ARG A C 1
ATOM 2897 O O . ARG A 1 377 ? 43.288 44.279 34.636 1.00 18.73 377 ARG A O 1
ATOM 2905 N N . PHE A 1 378 ? 41.389 43.339 35.397 1.00 17.36 378 PHE A N 1
ATOM 2906 C CA . PHE A 1 378 ? 42.082 42.265 36.136 1.00 19.42 378 PHE A CA 1
ATOM 2907 C C . PHE A 1 378 ? 42.886 41.357 35.191 1.00 19.34 378 PHE A C 1
ATOM 2908 O O . PHE A 1 378 ? 43.801 40.662 35.627 1.00 18.56 378 PHE A O 1
ATOM 2916 N N . ALA A 1 379 ? 42.515 41.343 33.912 1.00 19.72 379 ALA A N 1
ATOM 2917 C CA . ALA A 1 379 ? 43.191 40.518 32.904 1.00 21.64 379 ALA A CA 1
ATOM 2918 C C . ALA A 1 379 ? 44.651 40.905 32.791 1.00 22.30 379 ALA A C 1
ATOM 2919 O O . ALA A 1 379 ? 45.519 40.071 32.538 1.00 23.12 379 ALA A O 1
ATOM 2921 N N . ARG A 1 380 ? 44.914 42.184 33.029 1.00 22.47 380 ARG A N 1
ATOM 2922 C CA . ARG A 1 380 ? 46.256 42.722 32.924 1.00 24.57 380 ARG A CA 1
ATOM 2923 C C . ARG A 1 380 ? 47.272 42.329 33.977 1.00 27.20 380 ARG A C 1
ATOM 2924 O O . ARG A 1 380 ? 48.468 42.477 33.745 1.00 30.05 380 ARG A O 1
ATOM 2932 N N . VAL A 1 381 ? 46.833 41.826 35.125 1.00 27.08 381 VAL A N 1
ATOM 2933 C CA . VAL A 1 381 ? 47.805 41.453 36.148 1.00 29.11 381 VAL A CA 1
ATOM 2934 C C . VAL A 1 381 ? 48.023 39.950 36.363 1.00 28.40 381 VAL A C 1
ATOM 2935 O O . VAL A 1 381 ? 48.396 39.522 37.453 1.00 28.39 381 VAL A O 1
ATOM 2939 N N . LEU A 1 382 ? 47.807 39.156 35.314 1.00 32.90 382 LEU A N 1
ATOM 2940 C CA . LEU A 1 382 ? 48.014 37.704 35.390 1.00 33.80 382 LEU A CA 1
ATOM 2941 C C . LEU A 1 382 ? 49.311 37.262 34.695 1.00 35.25 382 LEU A C 1
ATOM 2942 O O . LEU A 1 382 ? 49.583 36.042 34.671 1.00 37.20 382 LEU A O 1
ATOM 2947 N N . MET B 1 1 ? 36.410 37.851 83.370 1.00 40.69 1 MET B N 1
ATOM 2948 C CA . MET B 1 1 ? 35.668 38.545 84.458 1.00 40.08 1 MET B CA 1
ATOM 2949 C C . MET B 1 1 ? 34.790 39.634 83.867 1.00 37.22 1 MET B C 1
ATOM 2950 O O . MET B 1 1 ? 35.082 40.143 82.786 1.00 37.83 1 MET B O 1
ATOM 2955 N N . ARG B 1 2 ? 33.671 39.927 84.516 1.00 32.02 2 ARG B N 1
ATOM 2956 C CA . ARG B 1 2 ? 32.840 41.003 84.030 1.00 31.61 2 ARG B CA 1
ATOM 2957 C C . ARG B 1 2 ? 33.142 42.189 84.950 1.00 32.22 2 ARG B C 1
ATOM 2958 O O . ARG B 1 2 ? 34.167 42.178 85.635 1.00 34.98 2 ARG B O 1
ATOM 2966 N N . GLY B 1 3 ? 32.330 43.237 84.927 1.00 31.87 3 GLY B N 1
ATOM 2967 C CA . GLY B 1 3 ? 32.609 44.378 85.790 1.00 30.17 3 GLY B CA 1
ATOM 2968 C C . GLY B 1 3 ? 33.155 45.576 85.030 1.00 29.42 3 GLY B C 1
ATOM 2969 O O . GLY B 1 3 ? 33.965 45.426 84.106 1.00 30.05 3 GLY B O 1
ATOM 2970 N N . LEU B 1 4 ? 32.750 46.770 85.462 1.00 24.24 4 LEU B N 1
ATOM 2971 C CA . LEU B 1 4 ? 33.149 48.022 84.827 1.00 20.26 4 LEU B CA 1
ATOM 2972 C C . LEU B 1 4 ? 34.592 48.448 85.089 1.00 18.04 4 LEU B C 1
ATOM 2973 O O . LEU B 1 4 ? 35.215 48.016 86.054 1.00 16.65 4 LEU B O 1
ATOM 2978 N N . SER B 1 5 ? 35.121 49.304 84.215 1.00 16.89 5 SER B N 1
ATOM 2979 C CA . SER B 1 5 ? 36.482 49.808 84.351 1.00 16.57 5 SER B CA 1
ATOM 2980 C C . SER B 1 5 ? 36.516 50.763 85.524 1.00 16.93 5 SER B C 1
ATOM 2981 O O . SER B 1 5 ? 35.467 51.261 85.952 1.00 15.92 5 SER B O 1
ATOM 2984 N N . ARG B 1 6 ? 37.712 51.100 85.975 1.00 16.95 6 ARG B N 1
ATOM 2985 C CA . ARG B 1 6 ? 37.833 52.005 87.105 1.00 23.21 6 ARG B CA 1
ATOM 2986 C C . ARG B 1 6 ? 37.478 53.420 86.695 1.00 20.63 6 ARG B C 1
ATOM 2987 O O . ARG B 1 6 ? 36.832 54.135 87.450 1.00 23.40 6 ARG B O 1
ATOM 2995 N N . ARG B 1 7 ? 37.851 53.798 85.476 1.00 18.23 7 ARG B N 1
ATOM 2996 C CA . ARG B 1 7 ? 37.592 55.153 84.996 1.00 18.41 7 ARG B CA 1
ATOM 2997 C C . ARG B 1 7 ? 36.118 55.501 84.996 1.00 19.38 7 ARG B C 1
ATOM 2998 O O . ARG B 1 7 ? 35.732 56.622 85.330 1.00 21.04 7 ARG B O 1
ATOM 3006 N N . VAL B 1 8 ? 35.300 54.511 84.686 1.00 20.96 8 VAL B N 1
ATOM 3007 C CA . VAL B 1 8 ? 33.867 54.700 84.629 1.00 27.13 8 VAL B CA 1
ATOM 3008 C C . VAL B 1 8 ? 33.200 54.619 86.019 1.00 30.33 8 VAL B C 1
ATOM 3009 O O . VAL B 1 8 ? 32.181 55.267 86.257 1.00 30.95 8 VAL B O 1
ATOM 3013 N N . GLN B 1 9 ? 33.846 53.927 86.962 1.00 33.79 9 GLN B N 1
ATOM 3014 C CA . GLN B 1 9 ? 33.326 53.801 88.332 1.00 38.12 9 GLN B CA 1
ATOM 3015 C C . GLN B 1 9 ? 33.733 54.990 89.208 1.00 41.04 9 GLN B C 1
ATOM 3016 O O . GLN B 1 9 ? 33.155 55.224 90.271 1.00 40.49 9 GLN B O 1
ATOM 3022 N N . ALA B 1 10 ? 34.730 55.735 88.739 1.00 45.61 10 ALA B N 1
ATOM 3023 C CA . ALA B 1 10 ? 35.260 56.899 89.443 1.00 50.58 10 ALA B CA 1
ATOM 3024 C C . ALA B 1 10 ? 34.450 58.183 89.235 1.00 52.98 10 ALA B C 1
ATOM 3025 O O . ALA B 1 10 ? 34.749 59.209 89.849 1.00 55.34 10 ALA B O 1
ATOM 3027 N N . MET B 1 11 ? 33.413 58.122 88.400 1.00 55.79 11 MET B N 1
ATOM 3028 C CA . MET B 1 11 ? 32.584 59.294 88.127 1.00 56.45 11 MET B CA 1
ATOM 3029 C C . MET B 1 11 ? 31.686 59.744 89.288 1.00 56.78 11 MET B C 1
ATOM 3030 O O . MET B 1 11 ? 30.902 58.963 89.824 1.00 57.42 11 MET B O 1
ATOM 3035 N N . LYS B 1 12 ? 31.852 61.009 89.679 1.00 57.39 12 LYS B N 1
ATOM 3036 C CA . LYS B 1 12 ? 31.113 61.651 90.778 1.00 58.41 12 LYS B CA 1
ATOM 3037 C C . LYS B 1 12 ? 29.651 61.999 90.422 1.00 58.26 12 LYS B C 1
ATOM 3038 O O . LYS B 1 12 ? 29.355 62.322 89.271 1.00 58.18 12 LYS B O 1
ATOM 3044 N N . PRO B 1 13 ? 28.732 61.957 91.418 1.00 57.87 13 PRO B N 1
ATOM 3045 C CA . PRO B 1 13 ? 27.289 62.236 91.334 1.00 56.93 13 PRO B CA 1
ATOM 3046 C C . PRO B 1 13 ? 26.846 63.701 91.486 1.00 55.15 13 PRO B C 1
ATOM 3047 O O . PRO B 1 13 ? 27.035 64.326 92.534 1.00 54.29 13 PRO B O 1
ATOM 3051 N N . SER B 1 14 ? 26.175 64.190 90.443 1.00 51.48 14 SER B N 1
ATOM 3052 C CA . SER B 1 14 ? 25.671 65.556 90.323 1.00 45.43 14 SER B CA 1
ATOM 3053 C C . SER B 1 14 ? 24.515 65.983 91.239 1.00 43.80 14 SER B C 1
ATOM 3054 O O . SER B 1 14 ? 23.557 65.234 91.437 1.00 43.56 14 SER B O 1
ATOM 3057 N N . ALA B 1 15 ? 24.626 67.180 91.815 1.00 42.03 15 ALA B N 1
ATOM 3058 C CA . ALA B 1 15 ? 23.563 67.716 92.664 1.00 40.45 15 ALA B CA 1
ATOM 3059 C C . ALA B 1 15 ? 22.432 68.132 91.733 1.00 39.60 15 ALA B C 1
ATOM 3060 O O . ALA B 1 15 ? 21.259 67.977 92.061 1.00 40.23 15 ALA B O 1
ATOM 3062 N N . THR B 1 16 ? 22.804 68.615 90.550 1.00 39.06 16 THR B N 1
ATOM 3063 C CA . THR B 1 16 ? 21.838 69.036 89.538 1.00 40.43 16 THR B CA 1
ATOM 3064 C C . THR B 1 16 ? 20.808 67.953 89.244 1.00 41.47 16 THR B C 1
ATOM 3065 O O . THR B 1 16 ? 19.611 68.225 89.227 1.00 41.28 16 THR B O 1
ATOM 3069 N N . VAL B 1 17 ? 21.286 66.743 88.971 1.00 42.93 17 VAL B N 1
ATOM 3070 C CA . VAL B 1 17 ? 20.411 65.609 88.687 1.00 44.40 17 VAL B CA 1
ATOM 3071 C C . VAL B 1 17 ? 19.331 65.473 89.764 1.00 44.01 17 VAL B C 1
ATOM 3072 O O . VAL B 1 17 ? 18.139 65.550 89.457 1.00 44.95 17 VAL B O 1
ATOM 3076 N N . ALA B 1 18 ? 19.762 65.399 91.025 1.00 42.00 18 ALA B N 1
ATOM 3077 C CA . ALA B 1 18 ? 18.865 65.228 92.172 1.00 40.92 18 ALA B CA 1
ATOM 3078 C C . ALA B 1 18 ? 17.847 66.335 92.446 1.00 39.79 18 ALA B C 1
ATOM 3079 O O . ALA B 1 18 ? 16.812 66.076 93.064 1.00 40.03 18 ALA B O 1
ATOM 3081 N N . VAL B 1 19 ? 18.178 67.575 92.094 1.00 36.72 19 VAL B N 1
ATOM 3082 C CA . VAL B 1 19 ? 17.223 68.655 92.268 1.00 35.01 19 VAL B CA 1
ATOM 3083 C C . VAL B 1 19 ? 16.284 68.518 91.067 1.00 33.92 19 VAL B C 1
ATOM 3084 O O . VAL B 1 19 ? 15.070 68.649 91.214 1.00 31.76 19 VAL B O 1
ATOM 3088 N N . ASN B 1 20 ? 16.833 68.139 89.904 1.00 34.77 20 ASN B N 1
ATOM 3089 C CA . ASN B 1 20 ? 16.001 67.993 88.710 1.00 34.82 20 ASN B CA 1
ATOM 3090 C C . ASN B 1 20 ? 14.906 66.951 88.863 1.00 34.90 20 ASN B C 1
ATOM 3091 O O . ASN B 1 20 ? 13.832 67.091 88.281 1.00 32.96 20 ASN B O 1
ATOM 3096 N N . ALA B 1 21 ? 15.186 65.894 89.616 1.00 35.32 21 ALA B N 1
ATOM 3097 C CA . ALA B 1 21 ? 14.209 64.831 89.806 1.00 35.78 21 ALA B CA 1
ATOM 3098 C C . ALA B 1 21 ? 13.036 65.360 90.617 1.00 35.85 21 ALA B C 1
ATOM 3099 O O . ALA B 1 21 ? 11.877 65.095 90.283 1.00 36.81 21 ALA B O 1
ATOM 3101 N N . LYS B 1 22 ? 13.333 66.147 91.650 1.00 34.13 22 LYS B N 1
ATOM 3102 C CA . LYS B 1 22 ? 12.277 66.707 92.472 1.00 32.54 22 LYS B CA 1
ATOM 3103 C C . LYS B 1 22 ? 11.476 67.705 91.640 1.00 31.96 22 LYS B C 1
ATOM 3104 O O . LYS B 1 22 ? 10.287 67.919 91.871 1.00 33.27 22 LYS B O 1
ATOM 3110 N N . ALA B 1 23 ? 12.130 68.292 90.645 1.00 31.16 23 ALA B N 1
ATOM 3111 C CA . ALA B 1 23 ? 11.474 69.247 89.764 1.00 31.26 23 ALA B CA 1
ATOM 3112 C C . ALA B 1 23 ? 10.440 68.520 88.922 1.00 32.25 23 ALA B C 1
ATOM 3113 O O . ALA B 1 23 ? 9.387 69.058 88.601 1.00 31.24 23 ALA B O 1
ATOM 3115 N N . LEU B 1 24 ? 10.743 67.270 88.595 1.00 36.47 24 LEU B N 1
ATOM 3116 C CA . LEU B 1 24 ? 9.849 66.462 87.789 1.00 39.24 24 LEU B CA 1
ATOM 3117 C C . LEU B 1 24 ? 8.620 65.956 88.537 1.00 40.58 24 LEU B C 1
ATOM 3118 O O . LEU B 1 24 ? 7.548 65.848 87.942 1.00 39.58 24 LEU B O 1
ATOM 3123 N N . GLU B 1 25 ? 8.744 65.695 89.839 1.00 43.25 25 GLU B N 1
ATOM 3124 C CA . GLU B 1 25 ? 7.565 65.272 90.599 1.00 46.76 25 GLU B CA 1
ATOM 3125 C C . GLU B 1 25 ? 6.655 66.483 90.714 1.00 45.17 25 GLU B C 1
ATOM 3126 O O . GLU B 1 25 ? 5.456 66.373 90.478 1.00 46.84 25 GLU B O 1
ATOM 3132 N N . LEU B 1 26 ? 7.221 67.633 91.079 1.00 42.35 26 LEU B N 1
ATOM 3133 C CA . LEU B 1 26 ? 6.417 68.845 91.198 1.00 41.28 26 LEU B CA 1
ATOM 3134 C C . LEU B 1 26 ? 5.574 69.046 89.952 1.00 39.59 26 LEU B C 1
ATOM 3135 O O . LEU B 1 26 ? 4.374 69.278 90.037 1.00 37.44 26 LEU B O 1
ATOM 3140 N N . ARG B 1 27 ? 6.194 68.843 88.797 1.00 41.72 27 ARG B N 1
ATOM 3141 C CA . ARG B 1 27 ? 5.503 68.991 87.524 1.00 42.81 27 ARG B CA 1
ATOM 3142 C C . ARG B 1 27 ? 4.403 67.942 87.364 1.00 42.49 27 ARG B C 1
ATOM 3143 O O . ARG B 1 27 ? 3.314 68.257 86.885 1.00 40.57 27 ARG B O 1
ATOM 3151 N N . ARG B 1 28 ? 4.688 66.711 87.795 1.00 44.51 28 ARG B N 1
ATOM 3152 C CA . ARG B 1 28 ? 3.726 65.608 87.726 1.00 48.58 28 ARG B CA 1
ATOM 3153 C C . ARG B 1 28 ? 2.503 65.962 88.557 1.00 48.26 28 ARG B C 1
ATOM 3154 O O . ARG B 1 28 ? 1.374 65.670 88.157 1.00 49.82 28 ARG B O 1
ATOM 3162 N N . GLN B 1 29 ? 2.714 66.572 89.722 1.00 46.35 29 GLN B N 1
ATOM 3163 C CA . GLN B 1 29 ? 1.565 66.944 90.529 1.00 44.88 29 GLN B CA 1
ATOM 3164 C C . GLN B 1 29 ? 0.913 68.256 90.083 1.00 43.19 29 GLN B C 1
ATOM 3165 O O . GLN B 1 29 ? 0.141 68.864 90.827 1.00 43.19 29 GLN B O 1
ATOM 3171 N N . GLY B 1 30 ? 1.147 68.611 88.814 1.00 42.44 30 GLY B N 1
ATOM 3172 C CA . GLY B 1 30 ? 0.583 69.816 88.225 1.00 40.83 30 GLY B CA 1
ATOM 3173 C C . GLY B 1 30 ? 1.171 71.163 88.601 1.00 39.60 30 GLY B C 1
ATOM 3174 O O . GLY B 1 30 ? 0.618 72.194 88.216 1.00 38.79 30 GLY B O 1
ATOM 3175 N N . VAL B 1 31 ? 2.304 71.163 89.301 1.00 38.06 31 VAL B N 1
ATOM 3176 C CA . VAL B 1 31 ? 2.942 72.412 89.743 1.00 37.82 31 VAL B CA 1
ATOM 3177 C C . VAL B 1 31 ? 3.581 73.236 88.616 1.00 37.56 31 VAL B C 1
ATOM 3178 O O . VAL B 1 31 ? 4.419 72.726 87.864 1.00 37.16 31 VAL B O 1
ATOM 3182 N N . ASP B 1 32 ? 3.188 74.508 88.503 1.00 36.97 32 ASP B N 1
ATOM 3183 C CA . ASP B 1 32 ? 3.756 75.367 87.472 1.00 37.94 32 ASP B CA 1
ATOM 3184 C C . ASP B 1 32 ? 5.144 75.800 87.887 1.00 35.11 32 ASP B C 1
ATOM 3185 O O . ASP B 1 32 ? 5.330 76.444 88.925 1.00 35.44 32 ASP B O 1
ATOM 3190 N N . LEU B 1 33 ? 6.127 75.378 87.109 1.00 32.61 33 LEU B N 1
ATOM 3191 C CA . LEU B 1 33 ? 7.501 75.756 87.381 1.00 30.17 33 LEU B CA 1
ATOM 3192 C C . LEU B 1 33 ? 8.025 76.684 86.308 1.00 29.08 33 LEU B C 1
ATOM 3193 O O . LEU B 1 33 ? 7.669 76.552 85.137 1.00 28.05 33 LEU B O 1
ATOM 3198 N N . VAL B 1 34 ? 8.784 77.689 86.733 1.00 28.05 34 VAL B N 1
ATOM 3199 C CA . VAL B 1 34 ? 9.423 78.607 85.803 1.00 25.87 34 VAL B CA 1
ATOM 3200 C C . VAL B 1 34 ? 10.850 78.092 85.793 1.00 24.88 34 VAL B C 1
ATOM 3201 O O . VAL B 1 34 ? 11.489 78.030 86.841 1.00 24.89 34 VAL B O 1
ATOM 3205 N N . ALA B 1 35 ? 11.332 77.663 84.631 1.00 21.84 35 ALA B N 1
ATOM 3206 C CA . ALA B 1 35 ? 12.685 77.145 84.534 1.00 19.65 35 ALA B CA 1
ATOM 3207 C C . ALA B 1 35 ? 13.721 78.164 84.080 1.00 19.22 35 ALA B C 1
ATOM 3208 O O . ALA B 1 35 ? 13.578 78.766 83.013 1.00 19.90 35 ALA B O 1
ATOM 3210 N N . LEU B 1 36 ? 14.744 78.363 84.908 1.00 16.25 36 LEU B N 1
ATOM 3211 C CA . LEU B 1 36 ? 15.858 79.261 84.596 1.00 16.87 36 LEU B CA 1
ATOM 3212 C C . LEU B 1 36 ? 17.109 78.382 84.599 1.00 14.93 36 LEU B C 1
ATOM 3213 O O . LEU B 1 36 ? 18.190 78.799 85.025 1.00 14.57 36 LEU B O 1
ATOM 3218 N N . THR B 1 37 ? 16.957 77.167 84.067 1.00 14.55 37 THR B N 1
ATOM 3219 C CA . THR B 1 37 ? 18.040 76.178 84.036 1.00 15.74 37 THR B CA 1
ATOM 3220 C C . THR B 1 37 ? 18.747 75.957 82.695 1.00 14.00 37 THR B C 1
ATOM 3221 O O . THR B 1 37 ? 19.795 75.321 82.662 1.00 13.23 37 THR B O 1
ATOM 3225 N N . ALA B 1 38 ? 18.171 76.460 81.607 1.00 15.68 38 ALA B N 1
ATOM 3226 C CA . ALA B 1 38 ? 18.719 76.267 80.259 1.00 16.78 38 ALA B CA 1
ATOM 3227 C C . ALA B 1 38 ? 20.196 76.538 79.995 1.00 16.57 38 ALA B C 1
ATOM 3228 O O . ALA B 1 38 ? 20.743 77.578 80.398 1.00 16.00 38 ALA B O 1
ATOM 3230 N N . GLY B 1 39 ? 20.831 75.594 79.294 1.00 12.33 39 GLY B N 1
ATOM 3231 C CA . GLY B 1 39 ? 22.227 75.743 78.927 1.00 12.62 39 GLY B CA 1
ATOM 3232 C C . GLY B 1 39 ? 22.321 75.915 77.417 1.00 12.05 39 GLY B C 1
ATOM 3233 O O . GLY B 1 39 ? 23.372 75.687 76.821 1.00 14.06 39 GLY B O 1
ATOM 3234 N N . GLU B 1 40 ? 21.211 76.326 76.809 1.00 11.37 40 GLU B N 1
ATOM 3235 C CA . GLU B 1 40 ? 21.124 76.530 75.361 1.00 13.28 40 GLU B CA 1
ATOM 3236 C C . GLU B 1 40 ? 20.150 77.659 74.992 1.00 12.66 40 GLU B C 1
ATOM 3237 O O . GLU B 1 40 ? 19.202 77.936 75.726 1.00 11.06 40 GLU B O 1
ATOM 3243 N N . PRO B 1 41 ? 20.361 78.307 73.829 1.00 12.55 41 PRO B N 1
ATOM 3244 C CA . PRO B 1 41 ? 19.488 79.397 73.382 1.00 14.18 41 PRO B CA 1
ATOM 3245 C C . PRO B 1 41 ? 18.031 78.978 73.262 1.00 14.73 41 PRO B C 1
ATOM 3246 O O . PRO B 1 41 ? 17.733 77.815 72.999 1.00 15.02 41 PRO B O 1
ATOM 3250 N N . ASP B 1 42 ? 17.128 79.922 73.484 1.00 14.49 42 ASP B N 1
ATOM 3251 C CA . ASP B 1 42 ? 15.712 79.629 73.339 1.00 14.90 42 ASP B CA 1
ATOM 3252 C C . ASP B 1 42 ? 15.291 79.779 71.865 1.00 16.59 42 ASP B C 1
ATOM 3253 O O . ASP B 1 42 ? 14.323 79.152 71.427 1.00 21.82 42 ASP B O 1
ATOM 3258 N N . PHE B 1 43 ? 16.066 80.546 71.092 1.00 14.73 43 PHE B N 1
ATOM 3259 C CA . PHE B 1 43 ? 15.804 80.749 69.657 1.00 13.71 43 PHE B CA 1
ATOM 3260 C C . PHE B 1 43 ? 16.038 79.453 68.902 1.00 15.15 43 PHE B C 1
ATOM 3261 O O . PHE B 1 43 ? 16.809 78.608 69.351 1.00 17.84 43 PHE B O 1
ATOM 3269 N N . ASP B 1 44 ? 15.420 79.320 67.734 1.00 13.61 44 ASP B N 1
ATOM 3270 C CA . ASP B 1 44 ? 15.606 78.121 66.907 1.00 12.65 44 ASP B CA 1
ATOM 3271 C C . ASP B 1 44 ? 16.778 78.439 65.978 1.00 11.71 44 ASP B C 1
ATOM 3272 O O . ASP B 1 44 ? 17.193 79.601 65.884 1.00 9.45 44 ASP B O 1
ATOM 3277 N N . THR B 1 45 ? 17.352 77.421 65.331 1.00 11.19 45 THR B N 1
ATOM 3278 C CA . THR B 1 45 ? 18.478 77.680 64.436 1.00 10.06 45 THR B CA 1
ATOM 3279 C C . THR B 1 45 ? 18.007 78.502 63.223 1.00 9.07 45 THR B C 1
ATOM 3280 O O . THR B 1 45 ? 16.879 78.341 62.736 1.00 7.93 45 THR B O 1
ATOM 3284 N N . PRO B 1 46 ? 18.800 79.520 62.861 1.00 7.78 46 PRO B N 1
ATOM 3285 C CA . PRO B 1 46 ? 18.446 80.383 61.726 1.00 10.87 46 PRO B CA 1
ATOM 3286 C C . PRO B 1 46 ? 18.182 79.654 60.410 1.00 9.55 46 PRO B C 1
ATOM 3287 O O . PRO B 1 46 ? 18.837 78.666 60.089 1.00 11.66 46 PRO B O 1
ATOM 3291 N N . GLU B 1 47 ? 17.168 80.116 59.689 1.00 10.30 47 GLU B N 1
ATOM 3292 C CA . GLU B 1 47 ? 16.762 79.509 58.418 1.00 11.68 47 GLU B CA 1
ATOM 3293 C C . GLU B 1 47 ? 17.818 79.306 57.356 1.00 10.49 47 GLU B C 1
ATOM 3294 O O . GLU B 1 47 ? 17.684 78.404 56.546 1.00 12.44 47 GLU B O 1
ATOM 3300 N N . HIS B 1 48 ? 18.827 80.169 57.290 1.00 11.30 48 HIS B N 1
ATOM 3301 C CA . HIS B 1 48 ? 19.839 79.962 56.263 1.00 11.51 48 HIS B CA 1
ATOM 3302 C C . HIS B 1 48 ? 20.600 78.667 56.515 1.00 11.79 48 HIS B C 1
ATOM 3303 O O . HIS B 1 48 ? 20.985 77.980 55.565 1.00 10.73 48 HIS B O 1
ATOM 3310 N N . VAL B 1 49 ? 20.764 78.315 57.789 1.00 11.19 49 VAL B N 1
ATOM 3311 C CA . VAL B 1 49 ? 21.457 77.086 58.168 1.00 11.03 49 VAL B CA 1
ATOM 3312 C C . VAL B 1 49 ? 20.508 75.903 57.933 1.00 10.77 49 VAL B C 1
ATOM 3313 O O . VAL B 1 49 ? 20.915 74.892 57.354 1.00 11.39 49 VAL B O 1
ATOM 3317 N N . LYS B 1 50 ? 19.229 76.046 58.314 1.00 9.29 50 LYS B N 1
ATOM 3318 C CA . LYS B 1 50 ? 18.253 74.972 58.078 1.00 12.48 50 LYS B CA 1
ATOM 3319 C C . LYS B 1 50 ? 18.181 74.668 56.573 1.00 12.33 50 LYS B C 1
ATOM 3320 O O . LYS B 1 50 ? 18.226 73.520 56.152 1.00 11.54 50 LYS B O 1
ATOM 3326 N N . GLU B 1 51 ? 18.112 75.723 55.768 1.00 13.20 51 GLU B N 1
ATOM 3327 C CA . GLU B 1 51 ? 18.050 75.597 54.321 1.00 12.78 51 GLU B CA 1
ATOM 3328 C C . GLU B 1 51 ? 19.285 74.889 53.755 1.00 12.05 51 GLU B C 1
ATOM 3329 O O . GLU B 1 51 ? 19.168 74.083 52.831 1.00 14.35 51 GLU B O 1
ATOM 3335 N N . ALA B 1 52 ? 20.461 75.176 54.301 1.00 9.90 52 ALA B N 1
ATOM 3336 C CA . ALA B 1 52 ? 21.673 74.503 53.831 1.00 10.42 52 ALA B CA 1
ATOM 3337 C C . ALA B 1 52 ? 21.565 73.007 54.127 1.00 11.64 52 ALA B C 1
ATOM 3338 O O . ALA B 1 52 ? 22.040 72.185 53.342 1.00 10.38 52 ALA B O 1
ATOM 3340 N N . ALA B 1 53 ? 20.944 72.654 55.254 1.00 12.14 53 ALA B N 1
ATOM 3341 C CA . ALA B 1 53 ? 20.750 71.240 55.594 1.00 12.30 53 ALA B CA 1
ATOM 3342 C C . ALA B 1 53 ? 19.818 70.596 54.557 1.00 12.42 53 ALA B C 1
ATOM 3343 O O . ALA B 1 53 ? 20.060 69.480 54.104 1.00 11.58 53 ALA B O 1
ATOM 3345 N N . ARG B 1 54 ? 18.773 71.317 54.175 1.00 11.05 54 ARG B N 1
ATOM 3346 C CA . ARG B 1 54 ? 17.832 70.826 53.185 1.00 12.99 54 ARG B CA 1
ATOM 3347 C C . ARG B 1 54 ? 18.512 70.572 51.838 1.00 13.93 54 ARG B C 1
ATOM 3348 O O . ARG B 1 54 ? 18.246 69.554 51.195 1.00 12.01 54 ARG B O 1
ATOM 3356 N N . ARG B 1 55 ? 19.415 71.457 51.431 1.00 13.82 55 ARG B N 1
ATOM 3357 C CA . ARG B 1 55 ? 20.132 71.270 50.168 1.00 15.18 55 ARG B CA 1
ATOM 3358 C C . ARG B 1 55 ? 21.050 70.050 50.229 1.00 14.38 55 ARG B C 1
ATOM 3359 O O . ARG B 1 55 ? 21.099 69.268 49.273 1.00 11.86 55 ARG B O 1
ATOM 3367 N N . ALA B 1 56 ? 21.755 69.881 51.349 1.00 13.38 56 ALA B N 1
ATOM 3368 C CA . ALA B 1 56 ? 22.668 68.750 51.523 1.00 14.19 56 ALA B CA 1
ATOM 3369 C C . ALA B 1 56 ? 21.901 67.415 51.443 1.00 14.44 56 ALA B C 1
ATOM 3370 O O . ALA B 1 56 ? 22.377 66.472 50.813 1.00 15.34 56 ALA B O 1
ATOM 3372 N N . LEU B 1 57 ? 20.702 67.366 52.030 1.00 13.54 57 LEU B N 1
ATOM 3373 C CA . LEU B 1 57 ? 19.858 66.169 51.996 1.00 14.97 57 LEU B CA 1
ATOM 3374 C C . LEU B 1 57 ? 19.499 65.864 50.547 1.00 17.47 57 LEU B C 1
ATOM 3375 O O . LEU B 1 57 ? 19.716 64.753 50.059 1.00 19.59 57 LEU B O 1
ATOM 3380 N N . ALA B 1 58 ? 18.929 66.861 49.875 1.00 17.37 58 ALA B N 1
ATOM 3381 C CA . ALA B 1 58 ? 18.531 66.725 48.483 1.00 17.76 58 ALA B CA 1
ATOM 3382 C C . ALA B 1 58 ? 19.700 66.415 47.539 1.00 17.99 58 ALA B C 1
ATOM 3383 O O . ALA B 1 58 ? 19.501 65.794 46.496 1.00 21.41 58 ALA B O 1
ATOM 3385 N N . GLN B 1 59 ? 20.909 66.824 47.914 1.00 17.08 59 GLN B N 1
ATOM 3386 C CA . GLN B 1 59 ? 22.092 66.582 47.090 1.00 16.63 59 GLN B CA 1
ATOM 3387 C C . GLN B 1 59 ? 22.787 65.276 47.466 1.00 17.11 59 GLN B C 1
ATOM 3388 O O . GLN B 1 59 ? 23.902 64.996 47.022 1.00 21.17 59 GLN B O 1
ATOM 3394 N N . GLY B 1 60 ? 22.142 64.506 48.329 1.00 16.22 60 GLY B N 1
ATOM 3395 C CA . GLY B 1 60 ? 22.690 63.226 48.741 1.00 14.17 60 GLY B CA 1
ATOM 3396 C C . GLY B 1 60 ? 24.007 63.228 49.481 1.00 15.51 60 GLY B C 1
ATOM 3397 O O . GLY B 1 60 ? 24.792 62.292 49.337 1.00 16.41 60 GLY B O 1
ATOM 3398 N N . LYS B 1 61 ? 24.276 64.291 50.239 1.00 14.97 61 LYS B N 1
ATOM 3399 C CA . LYS B 1 61 ? 25.506 64.380 51.035 1.00 15.80 61 LYS B CA 1
ATOM 3400 C C . LYS B 1 61 ? 25.265 63.634 52.338 1.00 15.62 61 LYS B C 1
ATOM 3401 O O . LYS B 1 61 ? 25.250 64.212 53.426 1.00 14.21 61 LYS B O 1
ATOM 3407 N N . THR B 1 62 ? 25.179 62.315 52.210 1.00 12.27 62 THR B N 1
ATOM 3408 C CA . THR B 1 62 ? 24.864 61.458 53.332 1.00 10.36 62 THR B CA 1
ATOM 3409 C C . THR B 1 62 ? 25.881 60.356 53.600 1.00 11.66 62 THR B C 1
ATOM 3410 O O . THR B 1 62 ? 25.580 59.388 54.294 1.00 13.39 62 THR B O 1
ATOM 3414 N N . LYS B 1 63 ? 27.087 60.518 53.070 1.00 10.70 63 LYS B N 1
ATOM 3415 C CA . LYS B 1 63 ? 28.136 59.521 53.219 1.00 11.35 63 LYS B CA 1
ATOM 3416 C C . LYS B 1 63 ? 29.151 59.956 54.248 1.00 11.89 63 LYS B C 1
ATOM 3417 O O . LYS B 1 63 ? 29.147 61.096 54.692 1.00 10.99 63 LYS B O 1
ATOM 3423 N N . TYR B 1 64 ? 30.071 59.058 54.569 1.00 11.03 64 TYR B N 1
ATOM 3424 C CA . TYR B 1 64 ? 31.121 59.356 55.538 1.00 13.55 64 TYR B CA 1
ATOM 3425 C C . TYR B 1 64 ? 31.970 60.547 55.090 1.00 13.73 64 TYR B C 1
ATOM 3426 O O . TYR B 1 64 ? 32.274 60.721 53.900 1.00 9.70 64 TYR B O 1
ATOM 3435 N N . ALA B 1 65 ? 32.387 61.325 56.083 1.00 14.83 65 ALA B N 1
ATOM 3436 C CA . ALA B 1 65 ? 33.237 62.496 55.907 1.00 13.06 65 ALA B CA 1
ATOM 3437 C C . ALA B 1 65 ? 34.590 62.139 56.529 1.00 12.98 65 ALA B C 1
ATOM 3438 O O . ALA B 1 65 ? 34.690 61.166 57.286 1.00 14.36 65 ALA B O 1
ATOM 3440 N N . PRO B 1 66 ? 35.658 62.890 56.193 1.00 12.11 66 PRO B N 1
ATOM 3441 C CA . PRO B 1 66 ? 36.998 62.640 56.732 1.00 11.57 66 PRO B CA 1
ATOM 3442 C C . PRO B 1 66 ? 36.927 62.862 58.249 1.00 10.20 66 PRO B C 1
ATOM 3443 O O . PRO B 1 66 ? 36.112 63.661 58.707 1.00 11.30 66 PRO B O 1
ATOM 3447 N N . PRO B 1 67 ? 37.785 62.187 59.034 1.00 12.75 67 PRO B N 1
ATOM 3448 C CA . PRO B 1 67 ? 37.794 62.317 60.500 1.00 13.29 67 PRO B CA 1
ATOM 3449 C C . PRO B 1 67 ? 37.927 63.744 61.037 1.00 14.77 67 PRO B C 1
ATOM 3450 O O . PRO B 1 67 ? 37.309 64.078 62.040 1.00 16.23 67 PRO B O 1
ATOM 3454 N N . ALA B 1 68 ? 38.729 64.576 60.376 1.00 13.66 68 ALA B N 1
ATOM 3455 C CA . ALA B 1 68 ? 38.916 65.955 60.816 1.00 13.26 68 ALA B CA 1
ATOM 3456 C C . ALA B 1 68 ? 37.833 66.902 60.296 1.00 12.21 68 ALA B C 1
ATOM 3457 O O . ALA B 1 68 ? 37.794 68.071 60.668 1.00 9.86 68 ALA B O 1
ATOM 3459 N N . GLY B 1 69 ? 36.976 66.394 59.418 1.00 11.60 69 GLY B N 1
ATOM 3460 C CA . GLY B 1 69 ? 35.903 67.200 58.859 1.00 11.68 69 GLY B CA 1
ATOM 3461 C C . GLY B 1 69 ? 36.041 67.429 57.365 1.00 9.62 69 GLY B C 1
ATOM 3462 O O . GLY B 1 69 ? 37.148 67.320 56.828 1.00 12.01 69 GLY B O 1
ATOM 3463 N N . ILE B 1 70 ? 34.927 67.737 56.690 1.00 9.74 70 ILE B N 1
ATOM 3464 C CA . ILE B 1 70 ? 34.957 67.979 55.245 1.00 11.00 70 ILE B CA 1
ATOM 3465 C C . ILE B 1 70 ? 35.946 69.115 54.974 1.00 13.14 70 ILE B C 1
ATOM 3466 O O . ILE B 1 70 ? 36.005 70.095 55.726 1.00 10.01 70 ILE B O 1
ATOM 3471 N N . PRO B 1 71 ? 36.767 68.981 53.916 1.00 11.88 71 PRO B N 1
ATOM 3472 C CA . PRO B 1 71 ? 37.751 70.028 53.614 1.00 11.50 71 PRO B CA 1
ATOM 3473 C C . PRO B 1 71 ? 37.264 71.467 53.446 1.00 10.08 71 PRO B C 1
ATOM 3474 O O . PRO B 1 71 ? 37.954 72.397 53.851 1.00 11.42 71 PRO B O 1
ATOM 3478 N N . GLU B 1 72 ? 36.064 71.647 52.907 1.00 11.24 72 GLU B N 1
ATOM 3479 C CA . GLU B 1 72 ? 35.510 72.984 52.705 1.00 12.53 72 GLU B CA 1
ATOM 3480 C C . GLU B 1 72 ? 35.241 73.642 54.055 1.00 10.93 72 GLU B C 1
ATOM 3481 O O . GLU B 1 72 ? 35.434 74.850 54.198 1.00 9.75 72 GLU B O 1
ATOM 3487 N N . LEU B 1 73 ? 34.781 72.860 55.034 1.00 10.42 73 LEU B N 1
ATOM 3488 C CA . LEU B 1 73 ? 34.515 73.415 56.364 1.00 8.60 73 LEU B CA 1
ATOM 3489 C C . LEU B 1 73 ? 35.839 73.738 57.045 1.00 8.91 73 LEU B C 1
ATOM 3490 O O . LEU B 1 73 ? 35.916 74.703 57.799 1.00 10.52 73 LEU B O 1
ATOM 3495 N N . ARG B 1 74 ? 36.869 72.922 56.814 1.00 7.32 74 ARG B N 1
ATOM 3496 C CA . ARG B 1 74 ? 38.158 73.202 57.425 1.00 9.95 74 ARG B CA 1
ATOM 3497 C C . ARG B 1 74 ? 38.745 74.500 56.871 1.00 11.42 74 ARG B C 1
ATOM 3498 O O . ARG B 1 74 ? 39.370 75.268 57.601 1.00 10.26 74 ARG B O 1
ATOM 3506 N N . GLU B 1 75 ? 38.521 74.755 55.583 1.00 12.53 75 GLU B N 1
ATOM 3507 C CA . GLU B 1 75 ? 38.990 75.992 54.967 1.00 14.19 75 GLU B CA 1
ATOM 3508 C C . GLU B 1 75 ? 38.214 77.166 55.547 1.00 10.45 75 GLU B C 1
ATOM 3509 O O . GLU B 1 75 ? 38.810 78.188 55.898 1.00 11.40 75 GLU B O 1
ATOM 3515 N N . ALA B 1 76 ? 36.896 77.024 55.657 1.00 8.06 76 ALA B N 1
ATOM 3516 C CA . ALA B 1 76 ? 36.079 78.115 56.203 1.00 10.94 76 ALA B CA 1
ATOM 3517 C C . ALA B 1 76 ? 36.468 78.440 57.649 1.00 11.77 76 ALA B C 1
ATOM 3518 O O . ALA B 1 76 ? 36.466 79.600 58.060 1.00 10.38 76 ALA B O 1
ATOM 3520 N N . LEU B 1 77 ? 36.835 77.403 58.395 1.00 10.28 77 LEU B N 1
ATOM 3521 C CA . LEU B 1 77 ? 37.246 77.523 59.787 1.00 9.50 77 LEU B CA 1
ATOM 3522 C C . LEU B 1 77 ? 38.565 78.309 59.872 1.00 11.06 77 LEU B C 1
ATOM 3523 O O . LEU B 1 77 ? 38.749 79.134 60.775 1.00 9.43 77 LEU B O 1
ATOM 3528 N N . ALA B 1 78 ? 39.491 78.036 58.948 1.00 10.07 78 ALA B N 1
ATOM 3529 C CA . ALA B 1 78 ? 40.767 78.747 58.925 1.00 9.22 78 ALA B CA 1
ATOM 3530 C C . ALA B 1 78 ? 40.468 80.237 58.708 1.00 10.95 78 ALA B C 1
ATOM 3531 O O . ALA B 1 78 ? 41.116 81.092 59.322 1.00 10.81 78 ALA B O 1
ATOM 3533 N N . GLU B 1 79 ? 39.453 80.531 57.898 1.00 10.22 79 GLU B N 1
ATOM 3534 C CA . GLU B 1 79 ? 39.060 81.908 57.623 1.00 12.00 79 GLU B CA 1
ATOM 3535 C C . GLU B 1 79 ? 38.458 82.593 58.832 1.00 9.08 79 GLU B C 1
ATOM 3536 O O . GLU B 1 79 ? 38.804 83.729 59.158 1.00 8.69 79 GLU B O 1
ATOM 3542 N N . LYS B 1 80 ? 37.549 81.883 59.486 1.00 8.53 80 LYS B N 1
ATOM 3543 C CA . LYS B 1 80 ? 36.866 82.387 60.658 1.00 7.60 80 LYS B CA 1
ATOM 3544 C C . LYS B 1 80 ? 37.832 82.697 61.803 1.00 9.66 80 LYS B C 1
ATOM 3545 O O . LYS B 1 80 ? 37.749 83.765 62.406 1.00 9.43 80 LYS B O 1
ATOM 3551 N N . PHE B 1 81 ? 38.746 81.774 62.103 1.00 9.30 81 PHE B N 1
ATOM 3552 C CA . PHE B 1 81 ? 39.707 81.985 63.190 1.00 9.32 81 PHE B CA 1
ATOM 3553 C C . PHE B 1 81 ? 40.633 83.166 62.917 1.00 10.70 81 PHE B C 1
ATOM 3554 O O . PHE B 1 81 ? 40.975 83.915 63.821 1.00 9.63 81 PHE B O 1
ATOM 3562 N N . ARG B 1 82 ? 41.017 83.352 61.658 1.00 11.63 82 ARG B N 1
ATOM 3563 C CA . ARG B 1 82 ? 41.874 84.477 61.309 1.00 13.09 82 ARG B CA 1
ATOM 3564 C C . ARG B 1 82 ? 41.086 85.780 61.325 1.00 11.16 82 ARG B C 1
ATOM 3565 O O . ARG B 1 82 ? 41.440 86.711 62.043 1.00 11.74 82 ARG B O 1
ATOM 3573 N N . ARG B 1 83 ? 39.998 85.814 60.562 1.00 11.77 83 ARG B N 1
ATOM 3574 C CA . ARG B 1 83 ? 39.153 87.006 60.442 1.00 15.32 83 ARG B CA 1
ATOM 3575 C C . ARG B 1 83 ? 38.486 87.467 61.743 1.00 15.37 83 ARG B C 1
ATOM 3576 O O . ARG B 1 83 ? 38.541 88.643 62.084 1.00 15.97 83 ARG B O 1
ATOM 3584 N N . GLU B 1 84 ? 37.874 86.547 62.480 1.00 13.46 84 GLU B N 1
ATOM 3585 C CA . GLU B 1 84 ? 37.191 86.919 63.712 1.00 11.64 84 GLU B CA 1
ATOM 3586 C C . GLU B 1 84 ? 38.041 86.920 64.954 1.00 11.68 84 GLU B C 1
ATOM 3587 O O . GLU B 1 84 ? 37.796 87.700 65.876 1.00 12.71 84 GLU B O 1
ATOM 3593 N N . ASN B 1 85 ? 39.055 86.063 64.989 1.00 9.87 85 ASN B N 1
ATOM 3594 C CA . ASN B 1 85 ? 39.868 85.967 66.194 1.00 9.67 85 ASN B CA 1
ATOM 3595 C C . ASN B 1 85 ? 41.328 86.350 66.098 1.00 10.86 85 ASN B C 1
ATOM 3596 O O . ASN B 1 85 ? 42.044 86.269 67.094 1.00 10.00 85 ASN B O 1
ATOM 3601 N N . GLY B 1 86 ? 41.773 86.759 64.917 1.00 9.16 86 GLY B N 1
ATOM 3602 C CA . GLY B 1 86 ? 43.166 87.146 64.755 1.00 9.18 86 GLY B CA 1
ATOM 3603 C C . GLY B 1 86 ? 44.158 86.012 64.957 1.00 11.70 86 GLY B C 1
ATOM 3604 O O . GLY B 1 86 ? 45.301 86.254 65.339 1.00 12.00 86 GLY B O 1
ATOM 3605 N N . LEU B 1 87 ? 43.708 84.769 64.741 1.00 11.07 87 LEU B N 1
ATOM 3606 C CA . LEU B 1 87 ? 44.537 83.567 64.873 1.00 12.23 87 LEU B CA 1
ATOM 3607 C C . LEU B 1 87 ? 45.186 83.192 63.533 1.00 12.66 87 LEU B C 1
ATOM 3608 O O . LEU B 1 87 ? 44.499 83.086 62.521 1.00 13.01 87 LEU B O 1
ATOM 3613 N N . SER B 1 88 ? 46.493 82.967 63.528 1.00 10.62 88 SER B N 1
ATOM 3614 C CA . SER B 1 88 ? 47.195 82.592 62.297 1.00 13.96 88 SER B CA 1
ATOM 3615 C C . SER B 1 88 ? 47.219 81.069 62.149 1.00 13.90 88 SER B C 1
ATOM 3616 O O . SER B 1 88 ? 48.185 80.408 62.547 1.00 12.97 88 SER B O 1
ATOM 3619 N N . VAL B 1 89 ? 46.145 80.517 61.604 1.00 12.37 89 VAL B N 1
ATOM 3620 C CA . VAL B 1 89 ? 46.051 79.073 61.420 1.00 15.33 89 VAL B CA 1
ATOM 3621 C C . VAL B 1 89 ? 45.771 78.693 59.972 1.00 15.26 89 VAL B C 1
ATOM 3622 O O . VAL B 1 89 ? 45.200 79.476 59.205 1.00 14.08 89 VAL B O 1
ATOM 3626 N N . THR B 1 90 ? 46.235 77.507 59.593 1.00 13.37 90 THR B N 1
ATOM 3627 C CA . THR B 1 90 ? 46.035 76.976 58.249 1.00 13.15 90 THR B CA 1
ATOM 3628 C C . THR B 1 90 ? 44.877 75.989 58.326 1.00 12.80 90 THR B C 1
ATOM 3629 O O . THR B 1 90 ? 44.418 75.645 59.419 1.00 12.24 90 THR B O 1
ATOM 3633 N N . PRO B 1 91 ? 44.349 75.558 57.171 1.00 11.77 91 PRO B N 1
ATOM 3634 C CA . PRO B 1 91 ? 43.243 74.603 57.191 1.00 11.04 91 PRO B CA 1
ATOM 3635 C C . PRO B 1 91 ? 43.610 73.297 57.924 1.00 11.15 91 PRO B C 1
ATOM 3636 O O . PRO B 1 91 ? 42.755 72.682 58.554 1.00 10.34 91 PRO B O 1
ATOM 3640 N N . GLU B 1 92 ? 44.885 72.929 57.917 1.00 11.37 92 GLU B N 1
ATOM 3641 C CA . GLU B 1 92 ? 45.309 71.685 58.573 1.00 14.14 92 GLU B CA 1
ATOM 3642 C C . GLU B 1 92 ? 45.394 71.787 60.104 1.00 15.48 92 GLU B C 1
ATOM 3643 O O . GLU B 1 92 ? 45.516 70.771 60.799 1.00 18.05 92 GLU B O 1
ATOM 3649 N N . GLU B 1 93 ? 45.280 72.999 60.636 1.00 12.21 93 GLU B N 1
ATOM 3650 C CA . GLU B 1 93 ? 45.348 73.221 62.091 1.00 11.38 93 GLU B CA 1
ATOM 3651 C C . GLU B 1 93 ? 43.978 73.474 62.654 1.00 11.49 93 GLU B C 1
ATOM 3652 O O . GLU B 1 93 ? 43.817 74.025 63.734 1.00 11.96 93 GLU B O 1
ATOM 3658 N N . THR B 1 94 ? 43.007 72.914 61.959 1.00 9.48 94 THR B N 1
ATOM 3659 C CA . THR B 1 94 ? 41.615 73.100 62.251 1.00 9.92 94 THR B CA 1
ATOM 3660 C C . THR B 1 94 ? 40.942 71.709 62.293 1.00 10.32 94 THR B C 1
ATOM 3661 O O . THR B 1 94 ? 41.391 70.808 61.598 1.00 11.33 94 THR B O 1
ATOM 3665 N N . ILE B 1 95 ? 39.941 71.506 63.148 1.00 8.09 95 ILE B N 1
ATOM 3666 C CA . ILE B 1 95 ? 39.262 70.210 63.208 1.00 8.24 95 ILE B CA 1
ATOM 3667 C C . ILE B 1 95 ? 37.790 70.387 63.556 1.00 5.97 95 ILE B C 1
ATOM 3668 O O . ILE B 1 95 ? 37.430 71.287 64.308 1.00 8.33 95 ILE B O 1
ATOM 3673 N N . VAL B 1 96 ? 36.938 69.589 62.930 1.00 7.82 96 VAL B N 1
ATOM 3674 C CA . VAL B 1 96 ? 35.502 69.642 63.197 1.00 6.19 96 VAL B CA 1
ATOM 3675 C C . VAL B 1 96 ? 35.196 68.450 64.115 1.00 9.80 96 VAL B C 1
ATOM 3676 O O . VAL B 1 96 ? 35.707 67.348 63.877 1.00 10.39 96 VAL B O 1
ATOM 3680 N N . THR B 1 97 ? 34.414 68.672 65.174 1.00 7.67 97 THR B N 1
ATOM 3681 C CA . THR B 1 97 ? 34.103 67.606 66.136 1.00 7.28 97 THR B CA 1
ATOM 3682 C C . THR B 1 97 ? 32.609 67.512 66.458 1.00 8.21 97 THR B C 1
ATOM 3683 O O . THR B 1 97 ? 31.816 68.340 66.007 1.00 6.58 97 THR B O 1
ATOM 3687 N N . VAL B 1 98 ? 32.216 66.474 67.214 1.00 7.76 98 VAL B N 1
ATOM 3688 C CA . VAL B 1 98 ? 30.811 66.284 67.598 1.00 9.34 98 VAL B CA 1
ATOM 3689 C C . VAL B 1 98 ? 30.586 67.151 68.845 1.00 8.42 98 VAL B C 1
ATOM 3690 O O . VAL B 1 98 ? 30.617 66.691 69.990 1.00 9.71 98 VAL B O 1
ATOM 3694 N N . GLY B 1 99 ? 30.388 68.433 68.572 1.00 10.37 99 GLY B N 1
ATOM 3695 C CA . GLY B 1 99 ? 30.206 69.430 69.606 1.00 11.77 99 GLY B CA 1
ATOM 3696 C C . GLY B 1 99 ? 31.536 69.884 70.166 1.00 10.25 99 GLY B C 1
ATOM 3697 O O . GLY B 1 99 ? 32.569 69.242 69.950 1.00 9.74 99 GLY B O 1
ATOM 3698 N N . GLY B 1 100 ? 31.537 71.060 70.785 1.00 9.99 100 GLY B N 1
ATOM 3699 C CA . GLY B 1 100 ? 32.754 71.546 71.398 1.00 10.72 100 GLY B CA 1
ATOM 3700 C C . GLY B 1 100 ? 33.126 70.584 72.517 1.00 8.72 100 GLY B C 1
ATOM 3701 O O . GLY B 1 100 ? 34.302 70.481 72.872 1.00 7.79 100 GLY B O 1
ATOM 3702 N N . SER B 1 101 ? 32.140 69.868 73.058 1.00 7.56 101 SER B N 1
ATOM 3703 C CA . SER B 1 101 ? 32.423 68.915 74.121 1.00 7.76 101 SER B CA 1
ATOM 3704 C C . SER B 1 101 ? 33.376 67.827 73.615 1.00 9.64 101 SER B C 1
ATOM 3705 O O . SER B 1 101 ? 34.299 67.450 74.329 1.00 8.85 101 SER B O 1
ATOM 3708 N N . GLN B 1 102 ? 33.205 67.348 72.381 1.00 10.96 102 GLN B N 1
ATOM 3709 C CA . GLN B 1 102 ? 34.145 66.337 71.894 1.00 9.13 102 GLN B CA 1
ATOM 3710 C C . GLN B 1 102 ? 35.539 66.891 71.588 1.00 10.09 102 GLN B C 1
ATOM 3711 O O . GLN B 1 102 ? 36.517 66.147 71.655 1.00 8.29 102 GLN B O 1
ATOM 3717 N N . ALA B 1 103 ? 35.638 68.172 71.211 1.00 7.85 103 ALA B N 1
ATOM 3718 C CA . ALA B 1 103 ? 36.944 68.780 70.952 1.00 8.22 103 ALA B CA 1
ATOM 3719 C C . ALA B 1 103 ? 37.729 68.750 72.266 1.00 8.83 103 ALA B C 1
ATOM 3720 O O . ALA B 1 103 ? 38.916 68.385 72.292 1.00 8.05 103 ALA B O 1
ATOM 3722 N N . LEU B 1 104 ? 37.048 69.065 73.366 1.00 8.81 104 LEU B N 1
ATOM 3723 C CA . LEU B 1 104 ? 37.697 69.071 74.677 1.00 8.96 104 LEU B CA 1
ATOM 3724 C C . LEU B 1 104 ? 38.082 67.652 75.119 1.00 9.86 104 LEU B C 1
ATOM 3725 O O . LEU B 1 104 ? 39.207 67.430 75.573 1.00 7.51 104 LEU B O 1
ATOM 3730 N N . PHE B 1 105 ? 37.167 66.698 74.935 1.00 9.73 105 PHE B N 1
ATOM 3731 C CA . PHE B 1 105 ? 37.410 65.298 75.291 1.00 10.07 105 PHE B CA 1
ATOM 3732 C C . PHE B 1 105 ? 38.603 64.723 74.525 1.00 10.36 105 PHE B C 1
ATOM 3733 O O . PHE B 1 105 ? 39.490 64.112 75.117 1.00 9.74 105 PHE B O 1
ATOM 3741 N N . ASN B 1 106 ? 38.615 64.916 73.208 1.00 8.94 106 ASN B N 1
ATOM 3742 C CA . ASN B 1 106 ? 39.693 64.408 72.356 1.00 11.49 106 ASN B CA 1
ATOM 3743 C C . ASN B 1 106 ? 41.020 65.045 72.700 1.00 10.97 106 ASN B C 1
ATOM 3744 O O . ASN B 1 106 ? 42.063 64.399 72.655 1.00 8.77 106 ASN B O 1
ATOM 3749 N N . LEU B 1 107 ? 40.971 66.334 73.041 1.00 11.71 107 LEU B N 1
ATOM 3750 C CA . LEU B 1 107 ? 42.160 67.085 73.404 1.00 11.00 107 LEU B CA 1
ATOM 3751 C C . LEU B 1 107 ? 42.847 66.475 74.632 1.00 9.37 107 LEU B C 1
ATOM 3752 O O . LEU B 1 107 ? 44.051 66.233 74.617 1.00 8.98 107 LEU B O 1
ATOM 3757 N N . PHE B 1 108 ? 42.069 66.199 75.681 1.00 10.01 108 PHE B N 1
ATOM 3758 C CA . PHE B 1 108 ? 42.615 65.602 76.897 1.00 8.54 108 PHE B CA 1
ATOM 3759 C C . PHE B 1 108 ? 43.105 64.179 76.680 1.00 10.44 108 PHE B C 1
ATOM 3760 O O . PHE B 1 108 ? 44.126 63.772 77.236 1.00 11.87 108 PHE B O 1
ATOM 3768 N N . GLN B 1 109 ? 42.360 63.418 75.889 1.00 11.03 109 GLN B N 1
ATOM 3769 C CA . GLN B 1 109 ? 42.752 62.049 75.570 1.00 12.25 109 GLN B CA 1
ATOM 3770 C C . GLN B 1 109 ? 44.092 62.108 74.819 1.00 13.56 109 GLN B C 1
ATOM 3771 O O . GLN B 1 109 ? 44.961 61.269 75.018 1.00 18.07 109 GLN B O 1
ATOM 3777 N N . ALA B 1 110 ? 44.277 63.162 74.027 1.00 11.71 110 ALA B N 1
ATOM 3778 C CA . ALA B 1 110 ? 45.490 63.363 73.247 1.00 10.16 110 ALA B CA 1
ATOM 3779 C C . ALA B 1 110 ? 46.702 63.958 73.955 1.00 11.04 110 ALA B C 1
ATOM 3780 O O . ALA B 1 110 ? 47.833 63.747 73.502 1.00 10.33 110 ALA B O 1
ATOM 3782 N N . ILE B 1 111 ? 46.502 64.711 75.036 1.00 9.56 111 ILE B N 1
ATOM 3783 C CA . ILE B 1 111 ? 47.662 65.297 75.711 1.00 12.73 111 ILE B CA 1
ATOM 3784 C C . ILE B 1 111 ? 47.944 64.804 77.139 1.00 12.61 111 ILE B C 1
ATOM 3785 O O . ILE B 1 111 ? 49.049 65.015 77.647 1.00 16.23 111 ILE B O 1
ATOM 3790 N N . LEU B 1 112 ? 46.996 64.091 77.752 1.00 13.27 112 LEU B N 1
ATOM 3791 C CA . LEU B 1 112 ? 47.184 63.611 79.126 1.00 15.25 112 LEU B CA 1
ATOM 3792 C C . LEU B 1 112 ? 47.557 62.163 79.367 1.00 15.50 112 LEU B C 1
ATOM 3793 O O . LEU B 1 112 ? 46.850 61.238 78.968 1.00 15.12 112 LEU B O 1
ATOM 3798 N N . ASP B 1 113 ? 48.635 62.002 80.114 1.00 15.14 113 ASP B N 1
ATOM 3799 C CA . ASP B 1 113 ? 49.112 60.708 80.561 1.00 16.72 113 ASP B CA 1
ATOM 3800 C C . ASP B 1 113 ? 48.620 60.674 81.999 1.00 17.26 113 ASP B C 1
ATOM 3801 O O . ASP B 1 113 ? 48.342 61.721 82.588 1.00 16.95 113 ASP B O 1
ATOM 3806 N N . PRO B 1 114 ? 48.427 59.480 82.569 1.00 18.06 114 PRO B N 1
ATOM 3807 C CA . PRO B 1 114 ? 47.954 59.463 83.953 1.00 16.91 114 PRO B CA 1
ATOM 3808 C C . PRO B 1 114 ? 48.881 60.268 84.893 1.00 16.60 114 PRO B C 1
ATOM 3809 O O . PRO B 1 114 ? 50.103 60.217 84.752 1.00 20.28 114 PRO B O 1
ATOM 3813 N N . GLY B 1 115 ? 48.299 61.075 85.781 1.00 16.91 115 GLY B N 1
ATOM 3814 C CA . GLY B 1 115 ? 49.109 61.878 86.680 1.00 17.08 115 GLY B CA 1
ATOM 3815 C C . GLY B 1 115 ? 49.452 63.274 86.188 1.00 17.08 115 GLY B C 1
ATOM 3816 O O . GLY B 1 115 ? 50.036 64.069 86.926 1.00 16.27 115 GLY B O 1
ATOM 3817 N N . ASP B 1 116 ? 49.178 63.553 84.918 1.00 17.20 116 ASP B N 1
ATOM 3818 C CA . ASP B 1 116 ? 49.438 64.885 84.366 1.00 15.99 116 ASP B CA 1
ATOM 3819 C C . ASP B 1 116 ? 48.425 65.804 85.012 1.00 13.27 116 ASP B C 1
ATOM 3820 O O . ASP B 1 116 ? 47.261 65.431 85.161 1.00 13.57 116 ASP B O 1
ATOM 3825 N N . GLU B 1 117 ? 48.858 67.006 85.369 1.00 10.85 117 GLU B N 1
ATOM 3826 C CA . GLU B 1 117 ? 47.989 67.966 86.037 1.00 12.49 117 GLU B CA 1
ATOM 3827 C C . GLU B 1 117 ? 47.360 69.023 85.128 1.00 13.62 117 GLU B C 1
ATOM 3828 O O . GLU B 1 117 ? 47.991 69.508 84.190 1.00 15.49 117 GLU B O 1
ATOM 3834 N N . VAL B 1 118 ? 46.107 69.359 85.393 1.00 14.53 118 VAL B N 1
ATOM 3835 C CA . VAL B 1 118 ? 45.419 70.393 84.619 1.00 12.87 118 VAL B CA 1
ATOM 3836 C C . VAL B 1 118 ? 44.829 71.392 85.604 1.00 12.04 118 VAL B C 1
ATOM 3837 O O . VAL B 1 118 ? 44.139 71.006 86.556 1.00 11.14 118 VAL B O 1
ATOM 3841 N N . ILE B 1 119 ? 45.202 72.659 85.448 1.00 10.90 119 ILE B N 1
ATOM 3842 C CA . ILE B 1 119 ? 44.676 73.708 86.307 1.00 10.90 119 ILE B CA 1
ATOM 3843 C C . ILE B 1 119 ? 43.347 74.159 85.748 1.00 11.63 119 ILE B C 1
ATOM 3844 O O . ILE B 1 119 ? 43.255 74.529 84.571 1.00 11.68 119 ILE B O 1
ATOM 3849 N N . VAL B 1 120 ? 42.331 74.147 86.595 1.00 8.31 120 VAL B N 1
ATOM 3850 C CA . VAL B 1 120 ? 40.998 74.555 86.193 1.00 11.87 120 VAL B CA 1
ATOM 3851 C C . VAL B 1 120 ? 40.630 75.721 87.122 1.00 13.13 120 VAL B C 1
ATOM 3852 O O . VAL B 1 120 ? 41.074 75.778 88.266 1.00 15.55 120 VAL B O 1
ATOM 3856 N N . LEU B 1 121 ? 39.877 76.684 86.604 1.00 12.90 121 LEU B N 1
ATOM 3857 C CA . LEU B 1 121 ? 39.485 77.881 87.362 1.00 12.28 121 LEU B CA 1
ATOM 3858 C C . LEU B 1 121 ? 38.027 77.792 87.814 1.00 12.83 121 LEU B C 1
ATOM 3859 O O . LEU B 1 121 ? 37.123 77.705 86.985 1.00 13.60 121 LEU B O 1
ATOM 3864 N N . SER B 1 122 ? 37.791 77.793 89.122 1.00 10.85 122 SER B N 1
ATOM 3865 C CA . SER B 1 122 ? 36.422 77.710 89.599 1.00 10.64 122 SER B CA 1
ATOM 3866 C C . SER B 1 122 ? 35.835 79.101 89.840 1.00 11.55 122 SER B C 1
ATOM 3867 O O . SER B 1 122 ? 36.566 80.055 90.105 1.00 11.37 122 SER B O 1
ATOM 3870 N N . PRO B 1 123 ? 34.515 79.251 89.654 1.00 11.88 123 PRO B N 1
ATOM 3871 C CA . PRO B 1 123 ? 33.563 78.214 89.229 1.00 12.56 123 PRO B CA 1
ATOM 3872 C C . PRO B 1 123 ? 33.858 77.740 87.796 1.00 13.54 123 PRO B C 1
ATOM 3873 O O . PRO B 1 123 ? 34.209 78.544 86.936 1.00 10.87 123 PRO B O 1
ATOM 3877 N N . TYR B 1 124 ? 33.759 76.433 87.556 1.00 11.65 124 TYR B N 1
ATOM 3878 C CA . TYR B 1 124 ? 34.028 75.878 86.234 1.00 11.61 124 TYR B CA 1
ATOM 3879 C C . TYR B 1 124 ? 32.840 75.150 85.668 1.00 10.52 124 TYR B C 1
ATOM 3880 O O . TYR B 1 124 ? 31.936 74.742 86.377 1.00 9.98 124 TYR B O 1
ATOM 3889 N N . TRP B 1 125 ? 32.862 74.984 84.355 1.00 12.11 125 TRP B N 1
ATOM 3890 C CA . TRP B 1 125 ? 31.820 74.254 83.666 1.00 11.79 125 TRP B CA 1
ATOM 3891 C C . TRP B 1 125 ? 32.016 72.821 84.141 1.00 10.67 125 TRP B C 1
ATOM 3892 O O . TRP B 1 125 ? 33.145 72.326 84.201 1.00 11.50 125 TRP B O 1
ATOM 3903 N N . VAL B 1 126 ? 30.909 72.194 84.517 1.00 13.26 126 VAL B N 1
ATOM 3904 C CA . VAL B 1 126 ? 30.874 70.847 85.069 1.00 15.86 126 VAL B CA 1
ATOM 3905 C C . VAL B 1 126 ? 31.724 69.763 84.395 1.00 16.50 126 VAL B C 1
ATOM 3906 O O . VAL B 1 126 ? 32.326 68.934 85.087 1.00 17.14 126 VAL B O 1
ATOM 3910 N N . SER B 1 127 ? 31.801 69.787 83.064 1.00 14.00 127 SER B N 1
ATOM 3911 C CA . SER B 1 127 ? 32.547 68.780 82.334 1.00 13.51 127 SER B CA 1
ATOM 3912 C C . SER B 1 127 ? 34.069 68.787 82.416 1.00 11.92 127 SER B C 1
ATOM 3913 O O . SER B 1 127 ? 34.683 67.731 82.267 1.00 13.17 127 SER B O 1
ATOM 3916 N N . TYR B 1 128 ? 34.689 69.942 82.670 1.00 11.98 128 TYR B N 1
ATOM 3917 C CA . TYR B 1 128 ? 36.151 69.982 82.712 1.00 12.31 128 TYR B CA 1
ATOM 3918 C C . TYR B 1 128 ? 36.869 68.985 83.643 1.00 12.81 128 TYR B C 1
ATOM 3919 O O . TYR B 1 128 ? 37.722 68.237 83.176 1.00 13.17 128 TYR B O 1
ATOM 3928 N N . PRO B 1 129 ? 36.551 68.965 84.963 1.00 14.46 129 PRO B N 1
ATOM 3929 C CA . PRO B 1 129 ? 37.263 68.007 85.831 1.00 14.22 129 PRO B CA 1
ATOM 3930 C C . PRO B 1 129 ? 36.990 66.561 85.420 1.00 14.92 129 PRO B C 1
ATOM 3931 O O . PRO B 1 129 ? 37.852 65.698 85.577 1.00 15.51 129 PRO B O 1
ATOM 3935 N N . GLU B 1 130 ? 35.761 66.319 84.960 1.00 15.15 130 GLU B N 1
ATOM 3936 C CA . GLU B 1 130 ? 35.302 65.005 84.501 1.00 17.78 130 GLU B CA 1
ATOM 3937 C C . GLU B 1 130 ? 36.185 64.491 83.388 1.00 16.38 130 GLU B C 1
ATOM 3938 O O . GLU B 1 130 ? 36.708 63.374 83.446 1.00 14.52 130 GLU B O 1
ATOM 3944 N N . MET B 1 131 ? 36.282 65.290 82.336 1.00 12.98 131 MET B N 1
ATOM 3945 C CA . MET B 1 131 ? 37.076 64.931 81.169 1.00 11.73 131 MET B CA 1
ATOM 3946 C C . MET B 1 131 ? 38.537 64.800 81.551 1.00 10.46 131 MET B C 1
ATOM 3947 O O . MET B 1 131 ? 39.227 63.925 81.030 1.00 12.50 131 MET B O 1
ATOM 3952 N N . VAL B 1 132 ? 39.006 65.644 82.466 1.00 8.47 132 VAL B N 1
ATOM 3953 C CA . VAL B 1 132 ? 40.398 65.560 82.862 1.00 10.60 132 VAL B CA 1
ATOM 3954 C C . VAL B 1 132 ? 40.652 64.247 83.615 1.00 14.90 132 VAL B C 1
ATOM 3955 O O . VAL B 1 132 ? 41.573 63.504 83.261 1.00 14.44 132 VAL B O 1
ATOM 3959 N N . ARG B 1 133 ? 39.780 63.915 84.560 1.00 13.64 133 ARG B N 1
ATOM 3960 C CA . ARG B 1 133 ? 39.914 62.685 85.350 1.00 15.95 133 ARG B CA 1
ATOM 3961 C C . ARG B 1 133 ? 39.752 61.411 84.530 1.00 15.59 133 ARG B C 1
ATOM 3962 O O . ARG B 1 133 ? 40.463 60.433 84.764 1.00 13.80 133 ARG B O 1
ATOM 3970 N N . PHE B 1 134 ? 38.826 61.432 83.578 1.00 14.85 134 PHE B N 1
ATOM 3971 C CA . PHE B 1 134 ? 38.568 60.280 82.732 1.00 15.70 134 PHE B CA 1
ATOM 3972 C C . PHE B 1 134 ? 39.811 59.897 81.940 1.00 18.30 134 PHE B C 1
ATOM 3973 O O . PHE B 1 134 ? 40.001 58.726 81.606 1.00 18.90 134 PHE B O 1
ATOM 3981 N N . ALA B 1 135 ? 40.662 60.879 81.641 1.00 18.36 135 ALA B N 1
ATOM 3982 C CA . ALA B 1 135 ? 41.884 60.602 80.900 1.00 17.12 135 ALA B CA 1
ATOM 3983 C C . ALA B 1 135 ? 43.069 60.315 81.830 1.00 17.75 135 ALA B C 1
ATOM 3984 O O . ALA B 1 135 ? 44.214 60.241 81.379 1.00 20.80 135 ALA B O 1
ATOM 3986 N N . GLY B 1 136 ? 42.788 60.130 83.116 1.00 17.70 136 GLY B N 1
ATOM 3987 C CA . GLY B 1 136 ? 43.843 59.838 84.075 1.00 19.82 136 GLY B CA 1
ATOM 3988 C C . GLY B 1 136 ? 44.612 61.031 84.611 1.00 18.50 136 GLY B C 1
ATOM 3989 O O . GLY B 1 136 ? 45.643 60.862 85.255 1.00 19.37 136 GLY B O 1
ATOM 3990 N N . GLY B 1 137 ? 44.120 62.237 84.339 1.00 18.67 137 GLY B N 1
ATOM 3991 C CA . GLY B 1 137 ? 44.780 63.435 84.819 1.00 16.27 137 GLY B CA 1
ATOM 3992 C C . GLY B 1 137 ? 44.346 63.832 86.219 1.00 13.86 137 GLY B C 1
ATOM 3993 O O . GLY B 1 137 ? 43.361 63.327 86.757 1.00 14.19 137 GLY B O 1
ATOM 3994 N N . VAL B 1 138 ? 45.088 64.771 86.796 1.00 15.21 138 VAL B N 1
ATOM 3995 C CA . VAL B 1 138 ? 44.857 65.298 88.138 1.00 13.71 138 VAL B CA 1
ATOM 3996 C C . VAL B 1 138 ? 44.367 66.733 88.012 1.00 12.49 138 VAL B C 1
ATOM 3997 O O . VAL B 1 138 ? 45.032 67.561 87.413 1.00 14.84 138 VAL B O 1
ATOM 4001 N N . VAL B 1 139 ? 43.223 67.029 88.604 1.00 14.14 139 VAL B N 1
ATOM 4002 C CA . VAL B 1 139 ? 42.658 68.376 88.561 1.00 15.42 139 VAL B CA 1
ATOM 4003 C C . VAL B 1 139 ? 43.258 69.257 89.672 1.00 15.69 139 VAL B C 1
ATOM 4004 O O . VAL B 1 139 ? 43.355 68.827 90.823 1.00 15.92 139 VAL B O 1
ATOM 4008 N N . VAL B 1 140 ? 43.760 70.437 89.305 1.00 16.08 140 VAL B N 1
ATOM 4009 C CA . VAL B 1 140 ? 44.310 71.377 90.280 1.00 13.81 140 VAL B CA 1
ATOM 4010 C C . VAL B 1 140 ? 43.493 72.643 90.126 1.00 14.66 140 VAL B C 1
ATOM 4011 O O . VAL B 1 140 ? 43.583 73.353 89.132 1.00 12.84 140 VAL B O 1
ATOM 4015 N N . GLU B 1 141 ? 42.684 72.905 91.137 1.00 14.63 141 GLU B N 1
ATOM 4016 C CA . GLU B 1 141 ? 41.780 74.025 91.157 1.00 16.73 141 GLU B CA 1
ATOM 4017 C C . GLU B 1 141 ? 42.347 75.345 91.668 1.00 15.21 141 GLU B C 1
ATOM 4018 O O . GLU B 1 141 ? 43.057 75.393 92.668 1.00 15.39 141 GLU B O 1
ATOM 4024 N N . VAL B 1 142 ? 42.030 76.413 90.956 1.00 14.41 142 VAL B N 1
ATOM 4025 C CA . VAL B 1 142 ? 42.454 77.744 91.345 1.00 15.65 142 VAL B CA 1
ATOM 4026 C C . VAL B 1 142 ? 41.134 78.475 91.379 1.00 17.31 142 VAL B C 1
ATOM 4027 O O . VAL B 1 142 ? 40.355 78.396 90.441 1.00 16.41 142 VAL B O 1
ATOM 4031 N N . GLU B 1 143 ? 40.843 79.152 92.478 1.00 18.26 143 GLU B N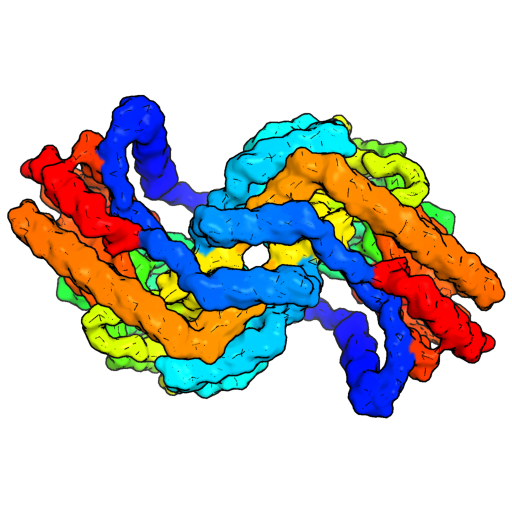 1
ATOM 4032 C CA . GLU B 1 143 ? 39.567 79.837 92.567 1.00 19.86 143 GLU B CA 1
ATOM 4033 C C . GLU B 1 143 ? 39.623 81.286 92.135 1.00 16.17 143 GLU B C 1
ATOM 4034 O O . GLU B 1 143 ? 40.642 81.966 92.287 1.00 19.35 143 GLU B O 1
ATOM 4040 N N . THR B 1 144 ? 38.511 81.730 91.575 1.00 15.36 144 THR B N 1
ATOM 4041 C CA . THR B 1 144 ? 38.338 83.117 91.176 1.00 16.17 144 THR B CA 1
ATOM 4042 C C . THR B 1 144 ? 37.266 83.602 92.159 1.00 17.15 144 THR B C 1
ATOM 4043 O O . THR B 1 144 ? 36.374 82.840 92.544 1.00 19.09 144 THR B O 1
ATOM 4047 N N . LEU B 1 145 ? 37.380 84.857 92.578 1.00 19.09 145 LEU B N 1
ATOM 4048 C CA . LEU B 1 145 ? 36.492 85.451 93.577 1.00 19.00 145 LEU B CA 1
ATOM 4049 C C . LEU B 1 145 ? 35.431 86.397 93.060 1.00 18.25 145 LEU B C 1
ATOM 4050 O O . LEU B 1 145 ? 35.694 87.205 92.169 1.00 20.19 145 LEU B O 1
ATOM 4055 N N . PRO B 1 146 ? 34.241 86.363 93.683 1.00 19.03 146 PRO B N 1
ATOM 4056 C CA . PRO B 1 146 ? 33.087 87.204 93.347 1.00 20.68 146 PRO B CA 1
ATOM 4057 C C . PRO B 1 146 ? 33.466 88.677 93.504 1.00 22.55 146 PRO B C 1
ATOM 4058 O O . PRO B 1 146 ? 32.975 89.534 92.755 1.00 22.27 146 PRO B O 1
ATOM 4062 N N . GLU B 1 147 ? 34.338 88.971 94.474 1.00 21.57 147 GLU B N 1
ATOM 4063 C CA . GLU B 1 147 ? 34.756 90.353 94.712 1.00 23.58 147 GLU B CA 1
ATOM 4064 C C . GLU B 1 147 ? 35.692 90.827 93.626 1.00 23.61 147 GLU B C 1
ATOM 4065 O O . GLU B 1 147 ? 35.984 92.017 93.519 1.00 25.49 147 GLU B O 1
ATOM 4071 N N . GLU B 1 148 ? 36.237 89.881 92.879 1.00 18.76 148 GLU B N 1
ATOM 4072 C CA . GLU B 1 148 ? 37.125 90.247 91.804 1.00 17.63 148 GLU B CA 1
ATOM 4073 C C . GLU B 1 148 ? 36.426 90.025 90.476 1.00 16.13 148 GLU B C 1
ATOM 4074 O O . GLU B 1 148 ? 37.064 89.992 89.425 1.00 15.22 148 GLU B O 1
ATOM 4080 N N . GLY B 1 149 ? 35.101 89.944 90.538 1.00 14.03 149 GLY B N 1
ATOM 4081 C CA . GLY B 1 149 ? 34.289 89.739 89.347 1.00 15.50 149 GLY B CA 1
ATOM 4082 C C . GLY B 1 149 ? 34.494 88.382 88.700 1.00 15.31 149 GLY B C 1
ATOM 4083 O O . GLY B 1 149 ? 34.165 88.189 87.535 1.00 15.54 149 GLY B O 1
ATOM 4084 N N . PHE B 1 150 ? 35.001 87.426 89.474 1.00 14.96 150 PHE B N 1
ATOM 4085 C CA . PHE B 1 150 ? 35.278 86.073 88.996 1.00 13.96 150 PHE B CA 1
ATOM 4086 C C . PHE B 1 150 ? 36.327 86.062 87.875 1.00 13.44 150 PHE B C 1
ATOM 4087 O O . PHE B 1 150 ? 36.354 85.159 87.035 1.00 13.70 150 PHE B O 1
ATOM 4095 N N . VAL B 1 151 ? 37.184 87.077 87.864 1.00 13.75 151 VAL B N 1
ATOM 4096 C CA . VAL B 1 151 ? 38.252 87.174 86.865 1.00 13.58 151 VAL B CA 1
ATOM 4097 C C . VAL B 1 151 ? 39.488 86.620 87.566 1.00 14.86 151 VAL B C 1
ATOM 4098 O O . VAL B 1 151 ? 39.782 86.997 88.703 1.00 16.23 151 VAL B O 1
ATOM 4102 N N . PRO B 1 152 ? 40.203 85.680 86.923 1.00 15.80 152 PRO B N 1
ATOM 4103 C CA . PRO B 1 152 ? 41.393 85.118 87.559 1.00 14.27 152 PRO B CA 1
ATOM 4104 C C . PRO B 1 152 ? 42.520 86.093 87.845 1.00 14.00 152 PRO B C 1
ATOM 4105 O O . PRO B 1 152 ? 42.752 87.057 87.108 1.00 15.48 152 PRO B O 1
ATOM 4109 N N . ASP B 1 153 ? 43.212 85.824 88.936 1.00 15.39 153 ASP B N 1
ATOM 4110 C CA . ASP B 1 153 ? 44.349 86.632 89.356 1.00 17.10 153 ASP B CA 1
ATOM 4111 C C . ASP B 1 153 ? 45.549 85.792 88.917 1.00 17.67 153 ASP B C 1
ATOM 4112 O O . ASP B 1 153 ? 45.778 84.705 89.454 1.00 15.68 153 ASP B O 1
ATOM 4117 N N . PRO B 1 154 ? 46.308 86.259 87.904 1.00 17.93 154 PRO B N 1
ATOM 4118 C CA . PRO B 1 154 ? 47.450 85.457 87.467 1.00 19.16 154 PRO B CA 1
ATOM 4119 C C . PRO B 1 154 ? 48.384 85.028 88.586 1.00 22.83 154 PRO B C 1
ATOM 4120 O O . PRO B 1 154 ? 49.096 84.027 88.456 1.00 19.76 154 PRO B O 1
ATOM 4124 N N . GLU B 1 155 ? 48.365 85.762 89.695 1.00 24.82 155 GLU B N 1
ATOM 4125 C CA . GLU B 1 155 ? 49.214 85.414 90.821 1.00 27.21 155 GLU B CA 1
ATOM 4126 C C . GLU B 1 155 ? 48.774 84.145 91.526 1.00 25.82 155 GLU B C 1
ATOM 4127 O O . GLU B 1 155 ? 49.612 83.335 91.924 1.00 25.30 155 GLU B O 1
ATOM 4133 N N . ARG B 1 156 ? 47.459 83.974 91.667 1.00 23.29 156 ARG B N 1
ATOM 4134 C CA . ARG B 1 156 ? 46.916 82.764 92.256 1.00 22.13 156 ARG B CA 1
ATOM 4135 C C . ARG B 1 156 ? 47.168 81.591 91.319 1.00 21.81 156 ARG B C 1
ATOM 4136 O O . ARG B 1 156 ? 47.381 80.465 91.782 1.00 20.19 156 ARG B O 1
ATOM 4144 N N . VAL B 1 157 ? 47.133 81.847 90.009 1.00 16.60 157 VAL B N 1
ATOM 4145 C CA . VAL B 1 157 ? 47.367 80.784 89.044 1.00 15.28 157 VAL B CA 1
ATOM 4146 C C . VAL B 1 157 ? 48.828 80.302 89.063 1.00 17.81 157 VAL B C 1
ATOM 4147 O O . VAL B 1 157 ? 49.068 79.091 88.985 1.00 17.32 157 VAL B O 1
ATOM 4151 N N . ARG B 1 158 ? 49.794 81.227 89.201 1.00 18.65 158 ARG B N 1
ATOM 4152 C CA . ARG B 1 158 ? 51.218 80.851 89.233 1.00 19.57 158 ARG B CA 1
ATOM 4153 C C . ARG B 1 158 ? 51.454 79.845 90.339 1.00 18.03 158 ARG B C 1
ATOM 4154 O O . ARG B 1 158 ? 52.198 78.890 90.168 1.00 16.09 158 ARG B O 1
ATOM 4162 N N . ARG B 1 159 ? 50.807 80.058 91.474 1.00 16.22 159 ARG B N 1
ATOM 4163 C CA . ARG B 1 159 ? 50.984 79.162 92.603 1.00 18.50 159 ARG B CA 1
ATOM 4164 C C . ARG B 1 159 ? 50.543 77.738 92.343 1.00 19.94 159 ARG B C 1
ATOM 4165 O O . ARG B 1 159 ? 50.914 76.843 93.101 1.00 22.85 159 ARG B O 1
ATOM 4173 N N . ALA B 1 160 ? 49.712 77.525 91.327 1.00 16.27 160 ALA B N 1
ATOM 4174 C CA . ALA B 1 160 ? 49.247 76.175 91.048 1.00 15.10 160 ALA B CA 1
ATOM 4175 C C . ALA B 1 160 ? 50.093 75.429 90.028 1.00 16.44 160 ALA B C 1
ATOM 4176 O O . ALA B 1 160 ? 49.833 74.256 89.751 1.00 17.22 160 ALA B O 1
ATOM 4178 N N . ILE B 1 161 ? 51.113 76.096 89.486 1.00 17.50 161 ILE B N 1
ATOM 4179 C CA . ILE B 1 161 ? 51.978 75.480 88.483 1.00 16.25 161 ILE B CA 1
ATOM 4180 C C . ILE B 1 161 ? 53.038 74.636 89.160 1.00 16.01 161 ILE B C 1
ATOM 4181 O O . ILE B 1 161 ? 53.690 75.062 90.117 1.00 16.30 161 ILE B O 1
ATOM 4186 N N . THR B 1 162 ? 53.188 73.419 88.661 1.00 16.99 162 THR B N 1
ATOM 4187 C CA . THR B 1 162 ? 54.162 72.472 89.191 1.00 18.43 162 THR B CA 1
ATOM 4188 C C . THR B 1 162 ? 54.821 71.828 87.983 1.00 18.86 162 THR B C 1
ATOM 4189 O O . THR B 1 162 ? 54.366 72.010 86.849 1.00 19.17 162 THR B O 1
ATOM 4193 N N . PRO B 1 163 ? 55.857 71.016 88.213 1.00 18.82 163 PRO B N 1
ATOM 4194 C CA . PRO B 1 163 ? 56.513 70.370 87.074 1.00 18.49 163 PRO B CA 1
ATOM 4195 C C . PRO B 1 163 ? 55.612 69.398 86.281 1.00 18.09 163 PRO B C 1
ATOM 4196 O O . PRO B 1 163 ? 55.949 69.025 85.154 1.00 18.69 163 PRO B O 1
ATOM 4200 N N . ARG B 1 164 ? 54.455 69.024 86.837 1.00 14.88 164 ARG B N 1
ATOM 4201 C CA . ARG B 1 164 ? 53.537 68.113 86.154 1.00 15.49 164 ARG B CA 1
ATOM 4202 C C . ARG B 1 164 ? 52.432 68.822 85.397 1.00 13.77 164 ARG B C 1
ATOM 4203 O O . ARG B 1 164 ? 51.571 68.166 84.803 1.00 12.19 164 ARG B O 1
ATOM 4211 N N . THR B 1 165 ? 52.394 70.151 85.470 1.00 13.89 165 THR B N 1
ATOM 4212 C CA . THR B 1 165 ? 51.335 70.873 84.775 1.00 13.88 165 THR B CA 1
ATOM 4213 C C . THR B 1 165 ? 51.443 70.709 83.266 1.00 14.22 165 THR B C 1
ATOM 4214 O O . THR B 1 165 ? 52.433 71.116 82.656 1.00 15.80 165 THR B O 1
ATOM 4218 N N . LYS B 1 166 ? 50.384 70.158 82.688 1.00 13.35 166 LYS B N 1
ATOM 4219 C CA . LYS B 1 166 ? 50.250 69.906 81.253 1.00 15.42 166 LYS B CA 1
ATOM 4220 C C . LYS B 1 166 ? 49.407 70.974 80.566 1.00 12.73 166 LYS B C 1
ATOM 4221 O O . LYS B 1 166 ? 49.647 71.316 79.411 1.00 12.34 166 LYS B O 1
ATOM 4227 N N . ALA B 1 167 ? 48.364 71.409 81.266 1.00 12.67 167 ALA B N 1
ATOM 4228 C CA . ALA B 1 167 ? 47.410 72.375 80.741 1.00 13.19 167 ALA B CA 1
ATOM 4229 C C . ALA B 1 167 ? 46.725 73.272 81.770 1.00 13.83 167 ALA B C 1
ATOM 4230 O O . ALA B 1 167 ? 46.635 72.935 82.950 1.00 11.79 167 ALA B O 1
ATOM 4232 N N . LEU B 1 168 ? 46.213 74.397 81.268 1.00 13.41 168 LEU B N 1
ATOM 4233 C CA . LEU B 1 168 ? 45.442 75.399 82.016 1.00 12.01 168 LEU B CA 1
ATOM 4234 C C . LEU B 1 168 ? 44.188 75.620 81.165 1.00 10.60 168 LEU B C 1
ATOM 4235 O O . LEU B 1 168 ? 44.300 75.891 79.977 1.00 10.49 168 LEU B O 1
ATOM 4240 N N . VAL B 1 169 ? 43.010 75.468 81.751 1.00 9.27 169 VAL B N 1
ATOM 4241 C CA . VAL B 1 169 ? 41.771 75.674 81.005 1.00 10.65 169 VAL B CA 1
ATOM 4242 C C . VAL B 1 169 ? 41.191 77.047 81.332 1.00 11.42 169 VAL B C 1
ATOM 4243 O O . VAL B 1 169 ? 40.991 77.387 82.506 1.00 10.57 169 VAL B O 1
ATOM 4247 N N . VAL B 1 170 ? 40.978 77.856 80.298 1.00 9.08 170 VAL B N 1
ATOM 4248 C CA . VAL B 1 170 ? 40.400 79.191 80.465 1.00 10.26 170 VAL B CA 1
ATOM 4249 C C . VAL B 1 170 ? 39.119 79.253 79.637 1.00 10.83 170 VAL B C 1
ATOM 4250 O O . VAL B 1 170 ? 39.097 78.838 78.474 1.00 11.21 170 VAL B O 1
ATOM 4254 N N . ASN B 1 171 ? 38.066 79.794 80.232 1.00 7.37 171 ASN B N 1
ATOM 4255 C CA . ASN B 1 171 ? 36.778 79.872 79.566 1.00 7.86 171 ASN B CA 1
ATOM 4256 C C . ASN B 1 171 ? 36.202 81.289 79.647 1.00 7.99 171 ASN B C 1
ATOM 4257 O O . ASN B 1 171 ? 35.647 81.674 80.686 1.00 7.26 171 ASN B O 1
ATOM 4262 N N . SER B 1 172 ? 36.399 82.087 78.590 1.00 7.46 172 SER B N 1
ATOM 4263 C CA . SER B 1 172 ? 35.862 83.462 78.548 1.00 9.76 172 SER B CA 1
ATOM 4264 C C . SER B 1 172 ? 35.204 83.738 77.186 1.00 8.85 172 SER B C 1
ATOM 4265 O O . SER B 1 172 ? 35.815 83.470 76.148 1.00 10.59 172 SER B O 1
ATOM 4268 N N . PRO B 1 173 ? 33.928 84.180 77.162 1.00 9.27 173 PRO B N 1
ATOM 4269 C CA . PRO B 1 173 ? 32.985 84.462 78.257 1.00 9.33 173 PRO B CA 1
ATOM 4270 C C . PRO B 1 173 ? 32.708 83.161 79.020 1.00 10.37 173 PRO B C 1
ATOM 4271 O O . PRO B 1 173 ? 32.552 82.095 78.433 1.00 9.72 173 PRO B O 1
ATOM 4275 N N . ASN B 1 174 ? 32.591 83.282 80.337 1.00 10.64 174 ASN B N 1
ATOM 4276 C CA . ASN B 1 174 ? 32.435 82.140 81.230 1.00 9.37 174 ASN B CA 1
ATOM 4277 C C . ASN B 1 174 ? 31.068 81.568 81.569 1.00 9.46 174 ASN B C 1
ATOM 4278 O O . ASN B 1 174 ? 30.090 82.286 81.732 1.00 11.07 174 ASN B O 1
ATOM 4283 N N . ASN B 1 175 ? 31.026 80.235 81.654 1.00 10.42 175 ASN B N 1
ATOM 4284 C CA . ASN B 1 175 ? 29.842 79.491 82.089 1.00 9.50 175 ASN B CA 1
ATOM 4285 C C . ASN B 1 175 ? 30.467 78.884 83.340 1.00 10.33 175 ASN B C 1
ATOM 4286 O O . ASN B 1 175 ? 31.410 78.097 83.229 1.00 9.89 175 ASN B O 1
ATOM 4291 N N . PRO B 1 176 ? 29.836 79.065 84.522 1.00 9.45 176 PRO B N 1
ATOM 4292 C CA . PRO B 1 176 ? 28.602 79.767 84.869 1.00 10.78 176 PRO B CA 1
ATOM 4293 C C . PRO B 1 176 ? 28.608 81.234 85.316 1.00 11.30 176 PRO B C 1
ATOM 4294 O O . PRO B 1 176 ? 27.536 81.781 85.581 1.00 13.64 176 PRO B O 1
ATOM 4298 N N . THR B 1 177 ? 29.769 81.873 85.401 1.00 10.68 177 THR B N 1
ATOM 4299 C CA . THR B 1 177 ? 29.811 83.252 85.906 1.00 12.75 177 THR B CA 1
ATOM 4300 C C . THR B 1 177 ? 29.376 84.391 84.990 1.00 12.23 177 THR B C 1
ATOM 4301 O O . THR B 1 177 ? 28.924 85.433 85.473 1.00 12.13 177 THR B O 1
ATOM 4305 N N . GLY B 1 178 ? 29.521 84.217 83.681 1.00 10.18 178 GLY B N 1
ATOM 4306 C CA . GLY B 1 178 ? 29.161 85.296 82.776 1.00 10.48 178 GLY B CA 1
ATOM 4307 C C . GLY B 1 178 ? 30.282 86.315 82.606 1.00 10.40 178 GLY B C 1
ATOM 4308 O O . GLY B 1 178 ? 30.122 87.273 81.855 1.00 10.76 178 GLY B O 1
ATOM 4309 N N . ALA B 1 179 ? 31.401 86.121 83.311 1.00 9.89 179 ALA B N 1
ATOM 4310 C CA . ALA B 1 179 ? 32.550 87.017 83.222 1.00 10.43 179 ALA B CA 1
ATOM 4311 C C . ALA B 1 179 ? 33.272 86.984 81.888 1.00 11.88 179 ALA B C 1
ATOM 4312 O O . ALA B 1 179 ? 33.440 85.935 81.272 1.00 10.98 179 ALA B O 1
ATOM 4314 N N . VAL B 1 180 ? 33.733 88.156 81.470 1.00 11.35 180 VAL B N 1
ATOM 4315 C CA . VAL B 1 180 ? 34.498 88.302 80.244 1.00 12.44 180 VAL B CA 1
ATOM 4316 C C . VAL B 1 180 ? 35.857 88.754 80.760 1.00 12.05 180 VAL B C 1
ATOM 4317 O O . VAL B 1 180 ? 35.947 89.729 81.510 1.00 15.66 180 VAL B O 1
ATOM 4321 N N . TYR B 1 181 ? 36.897 88.000 80.428 1.00 10.50 181 TYR B N 1
ATOM 4322 C CA . TYR B 1 181 ? 38.225 88.319 80.912 1.00 10.09 181 TYR B CA 1
ATOM 4323 C C . TYR B 1 181 ? 38.963 89.361 80.072 1.00 14.21 181 TYR B C 1
ATOM 4324 O O . TYR B 1 181 ? 39.028 89.264 78.841 1.00 11.73 181 TYR B O 1
ATOM 4333 N N . PRO B 1 182 ? 39.505 90.401 80.731 1.00 14.62 182 PRO B N 1
ATOM 4334 C CA . PRO B 1 182 ? 40.248 91.469 80.052 1.00 14.93 182 PRO B CA 1
ATOM 4335 C C . PRO B 1 182 ? 41.442 90.893 79.302 1.00 14.17 182 PRO B C 1
ATOM 4336 O O . PRO B 1 182 ? 42.003 89.875 79.712 1.00 11.28 182 PRO B O 1
ATOM 4340 N N . LYS B 1 183 ? 41.828 91.551 78.211 1.00 12.88 183 LYS B N 1
ATOM 4341 C CA . LYS B 1 183 ? 42.927 91.059 77.411 1.00 13.62 183 LYS B CA 1
ATOM 4342 C C . LYS B 1 183 ? 44.234 90.977 78.174 1.00 14.48 183 LYS B C 1
ATOM 4343 O O . LYS B 1 183 ? 45.045 90.087 77.930 1.00 14.88 183 LYS B O 1
ATOM 4349 N N . GLU B 1 184 ? 44.430 91.867 79.138 1.00 11.87 184 GLU B N 1
ATOM 4350 C CA . GLU B 1 184 ? 45.668 91.836 79.903 1.00 13.33 184 GLU B CA 1
ATOM 4351 C C . GLU B 1 184 ? 45.790 90.576 80.743 1.00 11.80 184 GLU B C 1
ATOM 4352 O O . GLU B 1 184 ? 46.888 90.053 80.916 1.00 13.52 184 GLU B O 1
ATOM 4358 N N . VAL B 1 185 ? 44.665 90.109 81.282 1.00 12.43 185 VAL B N 1
ATOM 4359 C CA . VAL B 1 185 ? 44.653 88.895 82.104 1.00 14.58 185 VAL B CA 1
ATOM 4360 C C . VAL B 1 185 ? 44.957 87.690 81.212 1.00 13.64 185 VAL B C 1
ATOM 4361 O O . VAL B 1 185 ? 45.798 86.857 81.553 1.00 12.64 185 VAL B O 1
ATOM 4365 N N . LEU B 1 186 ? 44.328 87.644 80.038 1.00 14.38 186 LEU B N 1
ATOM 4366 C CA . LEU B 1 186 ? 44.541 86.545 79.090 1.00 15.81 186 LEU B CA 1
ATOM 4367 C C . LEU B 1 186 ? 45.988 86.521 78.575 1.00 15.76 186 LEU B C 1
ATOM 4368 O O . LEU B 1 186 ? 46.555 85.443 78.387 1.00 16.88 186 LEU B O 1
ATOM 4373 N N . GLU B 1 187 ? 46.578 87.702 78.336 1.00 13.40 187 GLU B N 1
ATOM 4374 C CA . GLU B 1 187 ? 47.959 87.785 77.874 1.00 11.25 187 GLU B CA 1
ATOM 4375 C C . GLU B 1 187 ? 48.839 87.277 79.004 1.00 11.99 187 GLU B C 1
ATOM 4376 O O . GLU B 1 187 ? 49.810 86.554 78.774 1.00 12.64 187 GLU B O 1
ATOM 4382 N N . ALA B 1 188 ? 48.462 87.605 80.239 1.00 11.48 188 ALA B N 1
ATOM 4383 C CA . ALA B 1 188 ? 49.244 87.159 81.386 1.00 11.91 188 ALA B CA 1
ATOM 4384 C C . ALA B 1 188 ? 49.236 85.633 81.509 1.00 13.01 188 ALA B C 1
ATOM 4385 O O . ALA B 1 188 ? 50.282 85.032 81.750 1.00 14.85 188 ALA B O 1
ATOM 4387 N N . LEU B 1 189 ? 48.088 85.013 81.261 1.00 12.19 189 LEU B N 1
ATOM 4388 C CA . LEU B 1 189 ? 47.956 83.552 81.332 1.00 12.91 189 LEU B CA 1
ATOM 4389 C C . LEU B 1 189 ? 48.727 82.873 80.202 1.00 14.17 189 LEU B C 1
ATOM 4390 O O . LEU B 1 189 ? 49.336 81.823 80.404 1.00 13.16 189 LEU B O 1
ATOM 4395 N N . ALA B 1 190 ? 48.720 83.495 79.028 1.00 13.43 190 ALA B N 1
ATOM 4396 C CA . ALA B 1 190 ? 49.429 82.955 77.878 1.00 13.10 190 ALA B CA 1
ATOM 4397 C C . ALA B 1 190 ? 50.920 83.007 78.163 1.00 14.74 190 ALA B C 1
ATOM 4398 O O . ALA B 1 190 ? 51.668 82.103 77.785 1.00 15.68 190 ALA B O 1
ATOM 4400 N N . ARG B 1 191 ? 51.348 84.036 78.886 1.00 15.63 191 ARG B N 1
ATOM 4401 C CA . ARG B 1 191 ? 52.760 84.171 79.208 1.00 16.84 191 ARG B CA 1
ATOM 4402 C C . ARG B 1 191 ? 53.204 83.073 80.182 1.00 14.90 191 ARG B C 1
ATOM 4403 O O . ARG B 1 191 ? 54.318 82.578 80.081 1.00 14.23 191 ARG B O 1
ATOM 4411 N N . LEU B 1 192 ? 52.330 82.679 81.103 1.00 14.62 192 LEU B N 1
ATOM 4412 C CA . LEU B 1 192 ? 52.668 81.620 82.056 1.00 16.87 192 LEU B CA 1
ATOM 4413 C C . LEU B 1 192 ? 52.876 80.299 81.306 1.00 16.78 192 LEU B C 1
ATOM 4414 O O . LEU B 1 192 ? 53.807 79.553 81.612 1.00 15.67 192 LEU B O 1
ATOM 4419 N N . ALA B 1 193 ? 52.005 80.026 80.330 1.00 15.72 193 ALA B N 1
ATOM 4420 C CA . ALA B 1 193 ? 52.077 78.818 79.512 1.00 13.67 193 ALA B CA 1
ATOM 4421 C C . ALA B 1 193 ? 53.392 78.733 78.751 1.00 12.96 193 ALA B C 1
ATOM 4422 O O . ALA B 1 193 ? 53.985 77.665 78.626 1.00 12.94 193 ALA B O 1
ATOM 4424 N N . VAL B 1 194 ? 53.819 79.869 78.209 1.00 14.34 194 VAL B N 1
ATOM 4425 C CA . VAL B 1 194 ? 55.062 79.952 77.459 1.00 12.48 194 VAL B CA 1
ATOM 4426 C C . VAL B 1 194 ? 56.255 79.795 78.393 1.00 15.58 194 VAL B C 1
ATOM 4427 O O . VAL B 1 194 ? 57.179 79.033 78.117 1.00 14.18 194 VAL B O 1
ATOM 4431 N N . GLU B 1 195 ? 56.219 80.509 79.510 1.00 17.80 195 GLU B N 1
ATOM 4432 C CA . GLU B 1 195 ? 57.303 80.458 80.481 1.00 22.43 195 GLU B CA 1
ATOM 4433 C C . GLU B 1 195 ? 57.441 79.111 81.144 1.00 22.35 195 GLU B C 1
ATOM 4434 O O . GLU B 1 195 ? 58.557 78.681 81.450 1.00 22.11 195 GLU B O 1
ATOM 4440 N N . HIS B 1 196 ? 56.312 78.460 81.402 1.00 19.46 196 HIS B N 1
ATOM 4441 C CA . HIS B 1 196 ? 56.355 77.168 82.062 1.00 20.03 196 HIS B CA 1
ATOM 4442 C C . HIS B 1 196 ? 56.123 75.990 81.138 1.00 20.39 196 HIS B C 1
ATOM 4443 O O . HIS B 1 196 ? 56.030 74.851 81.598 1.00 20.41 196 HIS B O 1
ATOM 4450 N N . ASP B 1 197 ? 56.004 76.262 79.843 1.00 17.94 197 ASP B N 1
ATOM 4451 C CA . ASP B 1 197 ? 55.862 75.192 78.876 1.00 18.33 197 ASP B CA 1
ATOM 4452 C C . ASP B 1 197 ? 54.669 74.253 79.029 1.00 16.65 197 ASP B C 1
ATOM 4453 O O . ASP B 1 197 ? 54.857 73.060 79.211 1.00 19.40 197 ASP B O 1
ATOM 4458 N N . PHE B 1 198 ? 53.456 74.776 79.008 1.00 13.83 198 PHE B N 1
ATOM 4459 C CA . PHE B 1 198 ? 52.297 73.901 79.077 1.00 13.31 198 PHE B CA 1
ATOM 4460 C C . PHE B 1 198 ? 51.283 74.430 78.073 1.00 13.50 198 PHE B C 1
ATOM 4461 O O . PHE B 1 198 ? 51.536 75.448 77.427 1.00 12.77 198 PHE B O 1
ATOM 4469 N N . TYR B 1 199 ? 50.206 73.687 77.842 1.00 12.49 199 TYR B N 1
ATOM 4470 C CA . TYR B 1 199 ? 49.189 74.117 76.887 1.00 13.90 199 TYR B CA 1
ATOM 4471 C C . TYR B 1 199 ? 48.136 75.007 77.535 1.00 13.08 199 TYR B C 1
ATOM 4472 O O . TYR B 1 199 ? 47.784 74.830 78.693 1.00 11.42 199 TYR B O 1
ATOM 4481 N N . LEU B 1 200 ? 47.647 75.977 76.772 1.00 11.90 200 LEU B N 1
ATOM 4482 C CA . LEU B 1 200 ? 46.593 76.859 77.215 1.00 12.95 200 LEU B CA 1
ATOM 4483 C C . LEU B 1 200 ? 45.378 76.420 76.399 1.00 11.45 200 LEU B C 1
ATOM 4484 O O . LEU B 1 200 ? 45.429 76.404 75.181 1.00 14.95 200 LEU B O 1
ATOM 4489 N N . VAL B 1 201 ? 44.336 75.969 77.085 1.00 8.76 201 VAL B N 1
ATOM 4490 C CA . VAL B 1 201 ? 43.109 75.512 76.444 1.00 10.00 201 VAL B CA 1
ATOM 4491 C C . VAL B 1 201 ? 42.114 76.655 76.621 1.00 10.75 201 VAL B C 1
ATOM 4492 O O . VAL B 1 201 ? 41.714 76.971 77.742 1.00 12.22 201 VAL B O 1
ATOM 4496 N N . SER B 1 202 ? 41.753 77.303 75.518 1.00 8.62 202 SER B N 1
ATOM 4497 C CA . SER B 1 202 ? 40.846 78.448 75.550 1.00 7.12 202 SER B CA 1
ATOM 4498 C C . SER B 1 202 ? 39.479 78.084 74.983 1.00 6.44 202 SER B C 1
ATOM 4499 O O . SER B 1 202 ? 39.335 77.901 73.787 1.00 8.07 202 SER B O 1
ATOM 4502 N N . ASP B 1 203 ? 38.483 77.986 75.858 1.00 6.97 203 ASP B N 1
ATOM 4503 C CA . ASP B 1 203 ? 37.115 77.634 75.481 1.00 8.80 203 ASP B CA 1
ATOM 4504 C C . ASP B 1 203 ? 36.355 78.938 75.206 1.00 8.67 203 ASP B C 1
ATOM 4505 O O . ASP B 1 203 ? 35.842 79.603 76.119 1.00 9.60 203 ASP B O 1
ATOM 4510 N N . GLU B 1 204 ? 36.271 79.259 73.924 1.00 8.86 204 GLU B N 1
ATOM 4511 C CA . GLU B 1 204 ? 35.650 80.480 73.446 1.00 6.95 204 GLU B CA 1
ATOM 4512 C C . GLU B 1 204 ? 34.254 80.326 72.816 1.00 7.84 204 GLU B C 1
ATOM 4513 O O . GLU B 1 204 ? 33.844 81.209 72.064 1.00 8.21 204 GLU B O 1
ATOM 4519 N N . ILE B 1 205 ? 33.496 79.273 73.166 1.00 6.51 205 ILE B N 1
ATOM 4520 C CA . ILE B 1 205 ? 32.157 79.088 72.557 1.00 10.39 205 ILE B CA 1
ATOM 4521 C C . ILE B 1 205 ? 31.174 80.243 72.787 1.00 8.14 205 ILE B C 1
ATOM 4522 O O . ILE B 1 205 ? 30.178 80.333 72.072 1.00 10.06 205 ILE B O 1
ATOM 4527 N N . TYR B 1 206 ? 31.391 81.100 73.789 1.00 7.68 206 TYR B N 1
ATOM 4528 C CA . TYR B 1 206 ? 30.450 82.210 74.009 1.00 10.06 206 TYR B CA 1
ATOM 4529 C C . TYR B 1 206 ? 30.922 83.526 73.409 1.00 12.09 206 TYR B C 1
ATOM 4530 O O . TYR B 1 206 ? 30.337 84.585 73.703 1.00 11.13 206 TYR B O 1
ATOM 4539 N N . GLU B 1 207 ? 31.911 83.461 72.516 1.00 8.79 207 GLU B N 1
ATOM 4540 C CA . GLU B 1 207 ? 32.464 84.673 71.918 1.00 11.19 207 GLU B CA 1
ATOM 4541 C C . GLU B 1 207 ? 31.472 85.699 71.358 1.00 10.18 207 GLU B C 1
ATOM 4542 O O . GLU B 1 207 ? 31.694 86.897 71.492 1.00 13.76 207 GLU B O 1
ATOM 4548 N N . HIS B 1 208 ? 30.391 85.226 70.736 1.00 9.80 208 HIS B N 1
ATOM 4549 C CA . HIS B 1 208 ? 29.387 86.103 70.132 1.00 10.68 208 HIS B CA 1
ATOM 4550 C C . HIS B 1 208 ? 28.307 86.623 71.040 1.00 12.61 208 HIS B C 1
ATOM 4551 O O . HIS B 1 208 ? 27.502 87.464 70.625 1.00 13.97 208 HIS B O 1
ATOM 4558 N N . LEU B 1 209 ? 28.245 86.060 72.237 1.00 11.05 209 LEU B N 1
ATOM 4559 C CA . LEU B 1 209 ? 27.251 86.459 73.221 1.00 14.55 209 LEU B CA 1
ATOM 4560 C C . LEU B 1 209 ? 28.021 87.338 74.211 1.00 14.69 209 LEU B C 1
ATOM 4561 O O . LEU B 1 209 ? 28.320 86.933 75.342 1.00 14.58 209 LEU B O 1
ATOM 4566 N N . LEU B 1 210 ? 28.295 88.566 73.783 1.00 15.61 210 LEU B N 1
ATOM 4567 C CA . LEU B 1 210 ? 29.079 89.512 74.566 1.00 19.73 210 LEU B CA 1
ATOM 4568 C C . LEU B 1 210 ? 28.314 90.840 74.631 1.00 19.07 210 LEU B C 1
ATOM 4569 O O . LEU B 1 210 ? 27.842 91.329 73.597 1.00 17.66 210 LEU B O 1
ATOM 4574 N N . TYR B 1 211 ? 28.180 91.410 75.829 1.00 15.94 211 TYR B N 1
ATOM 4575 C CA . TYR B 1 211 ? 27.461 92.672 75.990 1.00 18.01 211 TYR B CA 1
ATOM 4576 C C . TYR B 1 211 ? 28.393 93.850 76.162 1.00 19.64 211 TYR B C 1
ATOM 4577 O O . TYR B 1 211 ? 28.068 94.963 75.752 1.00 22.64 211 TYR B O 1
ATOM 4586 N N . GLU B 1 212 ? 29.488 93.635 76.872 1.00 19.37 212 GLU B N 1
ATOM 4587 C CA . GLU B 1 212 ? 30.493 94.677 76.980 1.00 24.69 212 GLU B CA 1
ATOM 4588 C C . GLU B 1 212 ? 31.918 94.159 77.095 1.00 24.24 212 GLU B C 1
ATOM 4589 O O . GLU B 1 212 ? 32.177 93.057 77.587 1.00 25.04 212 GLU B O 1
ATOM 4595 N N . GLY B 1 213 ? 32.806 94.901 76.446 1.00 25.11 213 GLY B N 1
ATOM 4596 C CA . GLY B 1 213 ? 34.205 94.537 76.383 1.00 24.73 213 GLY B CA 1
ATOM 4597 C C . GLY B 1 213 ? 34.514 94.002 74.992 1.00 22.90 213 GLY B C 1
ATOM 4598 O O . GLY B 1 213 ? 33.729 94.156 74.053 1.00 22.53 213 GLY B O 1
ATOM 4599 N N . GLU B 1 214 ? 35.660 93.348 74.876 1.00 21.33 214 GLU B N 1
ATOM 4600 C CA . GLU B 1 214 ? 36.116 92.774 73.625 1.00 24.23 214 GLU B CA 1
ATOM 4601 C C . GLU B 1 214 ? 36.485 91.315 73.916 1.00 22.25 214 GLU B C 1
ATOM 4602 O O . GLU B 1 214 ? 36.889 90.986 75.031 1.00 21.14 214 GLU B O 1
ATOM 4608 N N . HIS B 1 215 ? 36.237 90.424 72.957 1.00 17.61 215 HIS B N 1
ATOM 4609 C CA . HIS B 1 215 ? 36.614 89.022 73.113 1.00 13.95 215 HIS B CA 1
ATOM 4610 C C . HIS B 1 215 ? 38.048 88.858 72.610 1.00 13.02 215 HIS B C 1
ATOM 4611 O O . HIS B 1 215 ? 38.274 88.954 71.403 1.00 15.35 215 HIS B O 1
ATOM 4618 N N . PHE B 1 216 ? 39.000 88.606 73.503 1.00 9.85 216 PHE B N 1
ATOM 4619 C CA . PHE B 1 216 ? 40.410 88.436 73.107 1.00 10.70 216 PHE B CA 1
ATOM 4620 C C . PHE B 1 216 ? 40.773 86.944 73.079 1.00 10.59 216 PHE B C 1
ATOM 4621 O O . PHE B 1 216 ? 40.415 86.205 73.996 1.00 13.02 216 PHE B O 1
ATOM 4629 N N . SER B 1 217 ? 41.455 86.508 72.023 1.00 9.28 217 SER B N 1
ATOM 4630 C CA . SER B 1 217 ? 41.881 85.113 71.888 1.00 8.23 217 SER B CA 1
ATOM 4631 C C . SER B 1 217 ? 43.373 85.016 72.204 1.00 10.16 217 SER B C 1
ATOM 4632 O O . SER B 1 217 ? 44.204 85.586 71.498 1.00 12.47 217 SER B O 1
ATOM 4635 N N . PRO B 1 218 ? 43.742 84.298 73.283 1.00 10.66 218 PRO B N 1
ATOM 4636 C CA . PRO B 1 218 ? 45.160 84.167 73.650 1.00 11.61 218 PRO B CA 1
ATOM 4637 C C . PRO B 1 218 ? 46.067 83.522 72.595 1.00 10.15 218 PRO B C 1
ATOM 4638 O O . PRO B 1 218 ? 47.285 83.689 72.625 1.00 10.14 218 PRO B O 1
ATOM 4642 N N . GLY B 1 219 ? 45.454 82.822 71.646 1.00 9.82 219 GLY B N 1
ATOM 4643 C CA . GLY B 1 219 ? 46.204 82.214 70.563 1.00 8.67 219 GLY B CA 1
ATOM 4644 C C . GLY B 1 219 ? 46.879 83.254 69.688 1.00 7.97 219 GLY B C 1
ATOM 4645 O O . GLY B 1 219 ? 47.717 82.919 68.871 1.00 7.96 219 GLY B O 1
ATOM 4646 N N . ARG B 1 220 ? 46.474 84.511 69.844 1.00 10.73 220 ARG B N 1
ATOM 4647 C CA . ARG B 1 220 ? 47.047 85.648 69.105 1.00 13.15 220 ARG B CA 1
ATOM 4648 C C . ARG B 1 220 ? 48.503 85.842 69.460 1.00 13.04 220 ARG B C 1
ATOM 4649 O O . ARG B 1 220 ? 49.314 86.248 68.631 1.00 14.20 220 ARG B O 1
ATOM 4657 N N . VAL B 1 221 ? 48.829 85.547 70.714 1.00 13.97 221 VAL B N 1
ATOM 4658 C CA . VAL B 1 221 ? 50.185 85.733 71.192 1.00 13.56 221 VAL B CA 1
ATOM 4659 C C . VAL B 1 221 ? 51.006 84.480 71.427 1.00 11.24 221 VAL B C 1
ATOM 4660 O O . VAL B 1 221 ? 52.239 84.534 71.394 1.00 11.75 221 VAL B O 1
ATOM 4664 N N . ALA B 1 222 ? 50.348 83.352 71.652 1.00 9.47 222 ALA B N 1
ATOM 4665 C CA . ALA B 1 222 ? 51.094 82.114 71.872 1.00 13.14 222 ALA B CA 1
ATOM 4666 C C . ALA B 1 222 ? 50.397 80.985 71.108 1.00 12.80 222 ALA B C 1
ATOM 4667 O O . ALA B 1 222 ? 49.899 80.022 71.707 1.00 12.73 222 ALA B O 1
ATOM 4669 N N . PRO B 1 223 ? 50.416 81.057 69.770 1.00 12.45 223 PRO B N 1
ATOM 4670 C CA . PRO B 1 223 ? 49.762 80.030 68.945 1.00 10.98 223 PRO B CA 1
ATOM 4671 C C . PRO B 1 223 ? 50.258 78.578 69.096 1.00 11.54 223 PRO B C 1
ATOM 4672 O O . PRO B 1 223 ? 49.458 77.653 68.966 1.00 13.99 223 PRO B O 1
ATOM 4676 N N . GLU B 1 224 ? 51.542 78.381 69.386 1.00 10.51 224 GLU B N 1
ATOM 4677 C CA . GLU B 1 224 ? 52.079 77.033 69.579 1.00 11.46 224 GLU B CA 1
ATOM 4678 C C . GLU B 1 224 ? 51.770 76.426 70.967 1.00 12.30 224 GLU B C 1
ATOM 4679 O O . GLU B 1 224 ? 52.021 75.245 71.196 1.00 12.56 224 GLU B O 1
ATOM 4685 N N . HIS B 1 225 ? 51.230 77.231 71.887 1.00 12.77 225 HIS B N 1
ATOM 4686 C CA . HIS B 1 225 ? 50.863 76.741 73.222 1.00 10.48 225 HIS B CA 1
ATOM 4687 C C . HIS B 1 225 ? 49.366 76.747 73.432 1.00 11.60 225 HIS B C 1
ATOM 4688 O O . HIS B 1 225 ? 48.887 76.249 74.436 1.00 15.13 225 HIS B O 1
ATOM 4695 N N . THR B 1 226 ? 48.621 77.295 72.482 1.00 11.04 226 THR B N 1
ATOM 4696 C CA . THR B 1 226 ? 47.190 77.420 72.661 1.00 9.32 226 THR B CA 1
ATOM 4697 C C . THR B 1 226 ? 46.275 76.576 71.790 1.00 11.15 226 THR B C 1
ATOM 4698 O O . THR B 1 226 ? 46.449 76.499 70.581 1.00 8.90 226 THR B O 1
ATOM 4702 N N . LEU B 1 227 ? 45.315 75.919 72.435 1.00 10.77 227 LEU B N 1
ATOM 4703 C CA . LEU B 1 227 ? 44.290 75.132 71.750 1.00 14.03 227 LEU B CA 1
ATOM 4704 C C . LEU B 1 227 ? 42.988 75.876 71.952 1.00 14.17 227 LEU B C 1
ATOM 4705 O O . LEU B 1 227 ? 42.475 75.957 73.073 1.00 12.62 227 LEU B O 1
ATOM 4710 N N . THR B 1 228 ? 42.479 76.435 70.857 1.00 12.54 228 THR B N 1
ATOM 4711 C CA . THR B 1 228 ? 41.260 77.214 70.871 1.00 10.73 228 THR B CA 1
ATOM 4712 C C . THR B 1 228 ? 40.069 76.322 70.552 1.00 11.08 228 THR B C 1
ATOM 4713 O O . THR B 1 228 ? 40.035 75.674 69.504 1.00 10.79 228 THR B O 1
ATOM 4717 N N . VAL B 1 229 ? 39.113 76.258 71.479 1.00 8.06 229 VAL B N 1
ATOM 4718 C CA . VAL B 1 229 ? 37.909 75.437 71.310 1.00 10.42 229 VAL B CA 1
ATOM 4719 C C . VAL B 1 229 ? 36.727 76.377 71.105 1.00 9.49 229 VAL B C 1
ATOM 4720 O O . VAL B 1 229 ? 36.583 77.382 71.805 1.00 9.59 229 VAL B O 1
ATOM 4724 N N . ASN B 1 230 ? 35.883 76.029 70.149 1.00 7.66 230 ASN B N 1
ATOM 4725 C CA . ASN B 1 230 ? 34.727 76.829 69.803 1.00 9.58 230 ASN B CA 1
ATOM 4726 C C . ASN B 1 230 ? 33.662 75.907 69.197 1.00 10.68 230 ASN B C 1
ATOM 4727 O O . ASN B 1 230 ? 33.776 74.678 69.280 1.00 10.88 230 ASN B O 1
ATOM 4732 N N . GLY B 1 231 ? 32.630 76.492 68.599 1.00 10.14 231 GLY B N 1
ATOM 4733 C CA . GLY B 1 231 ? 31.566 75.695 68.014 1.00 10.98 231 GLY B CA 1
ATOM 4734 C C . GLY B 1 231 ? 30.366 76.527 67.600 1.00 9.73 231 GLY B C 1
ATOM 4735 O O . GLY B 1 231 ? 30.280 77.719 67.897 1.00 10.79 231 GLY B O 1
ATOM 4736 N N . ALA B 1 232 ? 29.412 75.864 66.951 1.00 8.04 232 ALA B N 1
ATOM 4737 C CA . ALA B 1 232 ? 28.199 76.488 66.454 1.00 7.41 232 ALA B CA 1
ATOM 4738 C C . ALA B 1 232 ? 27.032 76.503 67.435 1.00 9.82 232 ALA B C 1
ATOM 4739 O O . ALA B 1 232 ? 26.080 77.263 67.260 1.00 9.76 232 ALA B O 1
ATOM 4741 N N . ALA B 1 233 ? 27.126 75.686 68.482 1.00 9.61 233 ALA B N 1
ATOM 4742 C CA . ALA B 1 233 ? 26.056 75.536 69.467 1.00 9.39 233 ALA B CA 1
ATOM 4743 C C . ALA B 1 233 ? 25.405 76.766 70.093 1.00 8.80 233 ALA B C 1
ATOM 4744 O O . ALA B 1 233 ? 24.192 76.964 69.959 1.00 9.81 233 ALA B O 1
ATOM 4746 N N . LYS B 1 234 ? 26.202 77.579 70.771 1.00 8.59 234 LYS B N 1
ATOM 4747 C CA . LYS B 1 234 ? 25.678 78.734 71.500 1.00 8.80 234 LYS B CA 1
ATOM 4748 C C . LYS B 1 234 ? 25.421 79.962 70.611 1.00 11.96 234 LYS B C 1
ATOM 4749 O O . LYS B 1 234 ? 24.379 80.613 70.731 1.00 12.93 234 LYS B O 1
ATOM 4755 N N . ALA B 1 235 ? 26.344 80.232 69.693 1.00 10.63 235 ALA B N 1
ATOM 4756 C CA . ALA B 1 235 ? 26.251 81.352 68.766 1.00 13.55 235 ALA B CA 1
ATOM 4757 C C . ALA B 1 235 ? 25.062 81.269 67.812 1.00 14.07 235 ALA B C 1
ATOM 4758 O O . ALA B 1 235 ? 24.312 82.233 67.663 1.00 12.68 235 ALA B O 1
ATOM 4760 N N . PHE B 1 236 ? 24.862 80.094 67.211 1.00 11.55 236 PHE B N 1
ATOM 4761 C CA . PHE B 1 236 ? 23.813 79.917 66.209 1.00 11.20 236 PHE B CA 1
ATOM 4762 C C . PHE B 1 236 ? 22.629 79.039 66.604 1.00 10.70 236 PHE B C 1
ATOM 4763 O O . PHE B 1 236 ? 21.860 78.596 65.744 1.00 11.34 236 PHE B O 1
ATOM 4771 N N . ALA B 1 237 ? 22.451 78.842 67.911 1.00 10.75 237 ALA B N 1
ATOM 4772 C CA . ALA B 1 237 ? 21.377 78.009 68.457 1.00 10.12 237 ALA B CA 1
ATOM 4773 C C . ALA B 1 237 ? 21.371 76.648 67.762 1.00 10.63 237 ALA B C 1
ATOM 4774 O O . ALA B 1 237 ? 20.341 76.192 67.262 1.00 11.89 237 ALA B O 1
ATOM 4776 N N . MET B 1 238 ? 22.544 76.029 67.722 1.00 8.65 238 MET B N 1
ATOM 4777 C CA . MET B 1 238 ? 22.721 74.730 67.091 1.00 9.67 238 MET B CA 1
ATOM 4778 C C . MET B 1 238 ? 23.201 73.681 68.085 1.00 10.64 238 MET B C 1
ATOM 4779 O O . MET B 1 238 ? 23.981 72.801 67.722 1.00 11.42 238 MET B O 1
ATOM 4784 N N . THR B 1 239 ? 22.693 73.724 69.315 1.00 10.46 239 THR B N 1
ATOM 4785 C CA . THR B 1 239 ? 23.126 72.758 70.331 1.00 12.61 239 THR B CA 1
ATOM 4786 C C . THR B 1 239 ? 22.844 71.309 69.932 1.00 11.09 239 THR B C 1
ATOM 4787 O O . THR B 1 239 ? 23.723 70.451 70.061 1.00 14.37 239 THR B O 1
ATOM 4791 N N . GLY B 1 240 ? 21.643 71.053 69.425 1.00 11.81 240 GLY B N 1
ATOM 4792 C CA . GLY B 1 240 ? 21.278 69.706 69.019 1.00 13.11 240 GLY B CA 1
ATOM 4793 C C . GLY B 1 240 ? 21.929 69.194 67.745 1.00 14.58 240 GLY B C 1
ATOM 4794 O O . GLY B 1 240 ? 21.763 68.016 67.405 1.00 12.84 240 GLY B O 1
ATOM 4795 N N . TRP B 1 241 ? 22.663 70.050 67.031 1.00 11.58 241 TRP B N 1
ATOM 4796 C CA . TRP B 1 241 ? 23.313 69.619 65.787 1.00 9.96 241 TRP B CA 1
ATOM 4797 C C . TRP B 1 241 ? 24.651 68.936 66.036 1.00 9.86 241 TRP B C 1
ATOM 4798 O O . TRP B 1 241 ? 25.161 68.221 65.172 1.00 12.98 241 TRP B O 1
ATOM 4809 N N . ARG B 1 242 ? 25.239 69.208 67.201 1.00 11.02 242 ARG B N 1
ATOM 4810 C CA . ARG B 1 242 ? 26.515 68.621 67.600 1.00 9.81 242 ARG B CA 1
ATOM 4811 C C . ARG B 1 242 ? 27.696 68.886 66.651 1.00 11.77 242 ARG B C 1
ATOM 4812 O O . ARG B 1 242 ? 28.271 67.950 66.085 1.00 9.23 242 ARG B O 1
ATOM 4820 N N . ILE B 1 243 ? 28.026 70.161 66.443 1.00 7.44 243 ILE B N 1
ATOM 4821 C CA . ILE B 1 243 ? 29.173 70.534 65.617 1.00 9.36 243 ILE B CA 1
ATOM 4822 C C . ILE B 1 243 ? 30.030 71.531 66.388 1.00 8.66 243 ILE B C 1
ATOM 4823 O O . ILE B 1 243 ? 29.571 72.618 66.749 1.00 10.05 243 ILE B O 1
ATOM 4828 N N . GLY B 1 244 ? 31.266 71.137 66.653 1.00 9.86 244 GLY B N 1
ATOM 4829 C CA . GLY B 1 244 ? 32.200 71.999 67.341 1.00 8.16 244 GLY B CA 1
ATOM 4830 C C . GLY B 1 244 ? 33.442 72.094 66.487 1.00 8.15 244 GLY B C 1
ATOM 4831 O O . GLY B 1 244 ? 33.553 71.397 65.478 1.00 9.63 244 GLY B O 1
ATOM 4832 N N . TYR B 1 245 ? 34.355 72.979 66.849 1.00 6.31 245 TYR B N 1
ATOM 4833 C CA . TYR B 1 245 ? 35.583 73.126 66.085 1.00 7.07 245 TYR B CA 1
ATOM 4834 C C . TYR B 1 245 ? 36.690 73.673 66.952 1.00 9.54 245 TYR B C 1
ATOM 4835 O O . TYR B 1 245 ? 36.437 74.385 67.919 1.00 15.99 245 TYR B O 1
ATOM 4844 N N . ALA B 1 246 ? 37.919 73.322 66.609 1.00 7.69 246 ALA B N 1
ATOM 4845 C CA . ALA B 1 246 ? 39.060 73.777 67.371 1.00 7.08 246 ALA B CA 1
ATOM 4846 C C . ALA B 1 246 ? 40.212 74.041 66.434 1.00 10.67 246 ALA B C 1
ATOM 4847 O O . ALA B 1 246 ? 40.182 73.612 65.278 1.00 9.72 246 ALA B O 1
ATOM 4849 N N . CYS B 1 247 ? 41.179 74.827 66.893 1.00 7.84 247 CYS B N 1
ATOM 4850 C CA . CYS B 1 247 ? 42.365 75.064 66.096 1.00 7.92 247 CYS B CA 1
ATOM 4851 C C . CYS B 1 247 ? 43.506 75.088 67.084 1.00 8.92 247 CYS B C 1
ATOM 4852 O O . CYS B 1 247 ? 43.288 75.254 68.290 1.00 9.57 247 CYS B O 1
ATOM 4855 N N . GLY B 1 248 ? 44.715 74.862 66.594 1.00 9.00 248 GLY B N 1
ATOM 4856 C CA . GLY B 1 248 ? 45.866 74.840 67.478 1.00 10.81 248 GLY B CA 1
ATOM 4857 C C . GLY B 1 248 ? 47.056 74.229 66.774 1.00 12.91 248 GLY B C 1
ATOM 4858 O O . GLY B 1 248 ? 47.001 74.014 65.557 1.00 13.29 248 GLY B O 1
ATOM 4859 N N . PRO B 1 249 ? 48.126 73.882 67.517 1.00 11.46 249 PRO B N 1
ATOM 4860 C CA . PRO B 1 249 ? 49.336 73.288 66.945 1.00 11.03 249 PRO B CA 1
ATOM 4861 C C . PRO B 1 249 ? 49.015 72.055 66.100 1.00 11.22 249 PRO B C 1
ATOM 4862 O O . PRO B 1 249 ? 48.285 71.164 66.529 1.00 10.65 249 PRO B O 1
ATOM 4866 N N . LYS B 1 250 ? 49.589 72.022 64.902 1.00 13.80 250 LYS B N 1
ATOM 4867 C CA . LYS B 1 250 ? 49.395 70.954 63.919 1.00 15.03 250 LYS B CA 1
ATOM 4868 C C . LYS B 1 250 ? 49.437 69.531 64.479 1.00 14.34 250 LYS B C 1
ATOM 4869 O O . LYS B 1 250 ? 48.538 68.741 64.217 1.00 13.12 250 LYS B O 1
ATOM 4875 N N . GLU B 1 251 ? 50.446 69.223 65.279 1.00 14.84 251 GLU B N 1
ATOM 4876 C CA . GLU B 1 251 ? 50.586 67.874 65.828 1.00 18.66 251 GLU B CA 1
ATOM 4877 C C . GLU B 1 251 ? 49.475 67.494 66.815 1.00 15.78 251 GLU B C 1
ATOM 4878 O O . GLU B 1 251 ? 49.086 66.328 66.883 1.00 13.23 251 GLU B O 1
ATOM 4884 N N . VAL B 1 252 ? 48.979 68.461 67.586 1.00 13.82 252 VAL B N 1
ATOM 4885 C CA . VAL B 1 252 ? 47.905 68.179 68.527 1.00 11.34 252 VAL B CA 1
ATOM 4886 C C . VAL B 1 252 ? 46.589 67.968 67.776 1.00 10.33 252 VAL B C 1
ATOM 4887 O O . VAL B 1 252 ? 45.841 67.045 68.088 1.00 10.76 252 VAL B O 1
ATOM 4891 N N . ILE B 1 253 ? 46.345 68.776 66.739 1.00 9.37 253 ILE B N 1
ATOM 4892 C CA . ILE B 1 253 ? 45.127 68.657 65.929 1.00 7.91 253 ILE B CA 1
ATOM 4893 C C . ILE B 1 253 ? 45.104 67.302 65.199 1.00 7.82 253 ILE B C 1
ATOM 4894 O O . ILE B 1 253 ? 44.065 66.652 65.106 1.00 8.41 253 ILE B O 1
ATOM 4899 N N . LYS B 1 254 ? 46.265 66.865 64.728 1.00 8.97 254 LYS B N 1
ATOM 4900 C CA . LYS B 1 254 ? 46.377 65.579 64.043 1.00 12.02 254 LYS B CA 1
ATOM 4901 C C . LYS B 1 254 ? 46.030 64.453 65.025 1.00 10.98 254 LYS B C 1
ATOM 4902 O O . LYS B 1 254 ? 45.325 63.512 64.671 1.00 12.33 254 LYS B O 1
ATOM 4908 N N . ALA B 1 255 ? 46.538 64.551 66.254 1.00 11.20 255 ALA B N 1
ATOM 4909 C CA . ALA B 1 255 ? 46.257 63.556 67.288 1.00 9.73 255 ALA B CA 1
ATOM 4910 C C . ALA B 1 255 ? 44.763 63.540 67.590 1.00 11.49 255 ALA B C 1
ATOM 4911 O O . ALA B 1 255 ? 44.162 62.479 67.709 1.00 12.70 255 ALA B O 1
ATOM 4913 N N . MET B 1 256 ? 44.166 64.723 67.706 1.00 9.56 256 MET B N 1
ATOM 4914 C CA . MET B 1 256 ? 42.739 64.815 67.976 1.00 8.55 256 MET B CA 1
ATOM 4915 C C . MET B 1 256 ? 41.920 64.138 66.885 1.00 12.07 256 MET B C 1
ATOM 4916 O O . MET B 1 256 ? 40.900 63.501 67.172 1.00 13.16 256 MET B O 1
ATOM 4921 N N . ALA B 1 257 ? 42.370 64.259 65.641 1.00 10.95 257 ALA B N 1
ATOM 4922 C CA . ALA B 1 257 ? 41.674 63.628 64.518 1.00 11.55 257 ALA B CA 1
ATOM 4923 C C . ALA B 1 257 ? 41.821 62.101 64.600 1.00 11.80 257 ALA B C 1
ATOM 4924 O O . ALA B 1 257 ? 40.920 61.373 64.187 1.00 11.98 257 ALA B O 1
ATOM 4926 N N . SER B 1 258 ? 42.932 61.622 65.153 1.00 11.66 258 SER B N 1
ATOM 4927 C CA . SER B 1 258 ? 43.126 60.180 65.330 1.00 14.60 258 SER B CA 1
ATOM 4928 C C . SER B 1 258 ? 42.129 59.624 66.333 1.00 12.35 258 SER B C 1
ATOM 4929 O O . SER B 1 258 ? 41.616 58.517 66.165 1.00 12.54 258 SER B O 1
ATOM 4932 N N . VAL B 1 259 ? 41.887 60.382 67.401 1.00 11.37 259 VAL B N 1
ATOM 4933 C CA . VAL B 1 259 ? 40.932 59.954 68.414 1.00 9.33 259 VAL B CA 1
ATOM 4934 C C . VAL B 1 259 ? 39.537 59.875 67.812 1.00 10.75 259 VAL B C 1
ATOM 4935 O O . VAL B 1 259 ? 38.801 58.927 68.083 1.00 12.23 259 VAL B O 1
ATOM 4939 N N . SER B 1 260 ? 39.174 60.855 66.976 1.00 8.62 260 SER B N 1
ATOM 4940 C CA . SER B 1 260 ? 37.862 60.828 66.332 1.00 9.20 260 SER B CA 1
ATOM 4941 C C . SER B 1 260 ? 37.748 59.623 65.408 1.00 9.34 260 SER B C 1
ATOM 4942 O O . SER B 1 260 ? 36.696 59.002 65.325 1.00 9.89 260 SER B O 1
ATOM 4945 N N . ARG B 1 261 ? 38.830 59.309 64.710 1.00 11.64 261 ARG B N 1
ATOM 4946 C CA . ARG B 1 261 ? 38.820 58.179 63.791 1.00 14.86 261 ARG B CA 1
ATOM 4947 C C . ARG B 1 261 ? 38.477 56.874 64.502 1.00 15.84 261 ARG B C 1
ATOM 4948 O O . ARG B 1 261 ? 37.737 56.049 63.974 1.00 16.69 261 ARG B O 1
ATOM 4956 N N . GLN B 1 262 ? 38.995 56.712 65.714 1.00 17.69 262 GLN B N 1
ATOM 4957 C CA . GLN B 1 262 ? 38.757 55.513 66.520 1.00 22.06 262 GLN B CA 1
ATOM 4958 C C . GLN B 1 262 ? 37.521 55.564 67.413 1.00 19.58 262 GLN B C 1
ATOM 4959 O O . GLN B 1 262 ? 37.303 54.639 68.202 1.00 20.36 262 GLN B O 1
ATOM 4965 N N . SER B 1 263 ? 36.740 56.643 67.338 1.00 14.89 263 SER B N 1
ATOM 4966 C CA . SER B 1 263 ? 35.552 56.748 68.174 1.00 11.74 263 SER B CA 1
ATOM 4967 C C . SER B 1 263 ? 34.265 57.067 67.431 1.00 13.31 263 SER B C 1
ATOM 4968 O O . SER B 1 263 ? 33.394 56.217 67.290 1.00 12.06 263 SER B O 1
ATOM 4971 N N . THR B 1 264 ? 34.181 58.279 66.889 1.00 10.10 264 THR B N 1
ATOM 4972 C CA . THR B 1 264 ? 32.981 58.730 66.184 1.00 9.70 264 THR B CA 1
ATOM 4973 C C . THR B 1 264 ? 33.089 58.688 64.659 1.00 10.92 264 THR B C 1
ATOM 4974 O O . THR B 1 264 ? 32.077 58.811 63.955 1.00 11.15 264 THR B O 1
ATOM 4978 N N . THR B 1 265 ? 34.316 58.471 64.178 1.00 12.54 265 THR B N 1
ATOM 4979 C CA . THR B 1 265 ? 34.688 58.465 62.763 1.00 12.15 265 THR B CA 1
ATOM 4980 C C . THR B 1 265 ? 34.715 59.907 62.229 1.00 13.95 265 THR B C 1
ATOM 4981 O O . THR B 1 265 ? 35.773 60.389 61.843 1.00 16.33 265 THR B O 1
ATOM 4985 N N . SER B 1 266 ? 33.589 60.614 62.311 1.00 14.71 266 SER B N 1
ATOM 4986 C CA . SER B 1 266 ? 33.481 62.003 61.857 1.00 14.82 266 SER B CA 1
ATOM 4987 C C . SER B 1 266 ? 32.098 62.526 62.228 1.00 13.50 266 SER B C 1
ATOM 4988 O O . SER B 1 266 ? 31.168 61.741 62.405 1.00 12.56 266 SER B O 1
ATOM 4991 N N . PRO B 1 267 ? 31.949 63.854 62.426 1.00 12.91 267 PRO B N 1
ATOM 4992 C CA . PRO B 1 267 ? 30.632 64.401 62.767 1.00 10.01 267 PRO B CA 1
ATOM 4993 C C . PRO B 1 267 ? 29.661 64.195 61.595 1.00 10.02 267 PRO B C 1
ATOM 4994 O O . PRO B 1 267 ? 30.078 63.997 60.464 1.00 10.65 267 PRO B O 1
ATOM 4998 N N . ASP B 1 268 ? 28.369 64.244 61.896 1.00 9.41 268 ASP B N 1
ATOM 4999 C CA . ASP B 1 268 ? 27.277 64.069 60.938 1.00 11.24 268 ASP B CA 1
ATOM 5000 C C . ASP B 1 268 ? 27.509 64.954 59.686 1.00 10.78 268 ASP B C 1
ATOM 5001 O O . ASP B 1 268 ? 27.702 66.172 59.794 1.00 8.04 268 ASP B O 1
ATOM 5006 N N . THR B 1 269 ? 27.499 64.336 58.503 1.00 8.67 269 THR B N 1
ATOM 5007 C CA . THR B 1 269 ? 27.765 65.049 57.244 1.00 10.35 269 THR B CA 1
ATOM 5008 C C . THR B 1 269 ? 26.817 66.194 56.896 1.00 9.08 269 THR B C 1
ATOM 5009 O O . THR B 1 269 ? 27.258 67.245 56.413 1.00 10.93 269 THR B O 1
ATOM 5013 N N . ILE B 1 270 ? 25.536 66.008 57.183 1.00 9.30 270 ILE B N 1
ATOM 5014 C CA . ILE B 1 270 ? 24.523 67.014 56.901 1.00 10.22 270 ILE B CA 1
ATOM 5015 C C . ILE B 1 270 ? 24.748 68.260 57.774 1.00 10.34 270 ILE B C 1
ATOM 5016 O O . ILE B 1 270 ? 24.610 69.396 57.302 1.00 8.64 270 ILE B O 1
ATOM 5021 N N . ALA B 1 271 ? 25.122 68.034 59.033 1.00 10.09 271 ALA B N 1
ATOM 5022 C CA . ALA B 1 271 ? 25.388 69.113 59.982 1.00 9.14 271 ALA B CA 1
ATOM 5023 C C . ALA B 1 271 ? 26.654 69.903 59.610 1.00 12.13 271 ALA B C 1
ATOM 5024 O O . ALA B 1 271 ? 26.739 71.101 59.866 1.00 11.13 271 ALA B O 1
ATOM 5026 N N . GLN B 1 272 ? 27.635 69.234 59.007 1.00 9.57 272 GLN B N 1
ATOM 5027 C CA . GLN B 1 272 ? 28.860 69.904 58.573 1.00 10.89 272 GLN B CA 1
ATOM 5028 C C . GLN B 1 272 ? 28.558 70.851 57.420 1.00 10.58 272 GLN B C 1
ATOM 5029 O O . GLN B 1 272 ? 29.070 71.964 57.378 1.00 8.93 272 GLN B O 1
ATOM 5035 N N . TRP B 1 273 ? 27.712 70.415 56.489 1.00 12.59 273 TRP B N 1
ATOM 5036 C CA . TRP B 1 273 ? 27.334 71.276 55.374 1.00 11.60 273 TRP B CA 1
ATOM 5037 C C . TRP B 1 273 ? 26.475 72.459 55.840 1.00 11.50 273 TRP B C 1
ATOM 5038 O O . TRP B 1 273 ? 26.622 73.569 55.324 1.00 11.23 273 TRP B O 1
ATOM 5049 N N . ALA B 1 274 ? 25.627 72.240 56.850 1.00 11.62 274 ALA B N 1
ATOM 5050 C CA . ALA B 1 274 ? 24.798 73.319 57.392 1.00 12.03 274 ALA B CA 1
ATOM 5051 C C . ALA B 1 274 ? 25.696 74.352 58.097 1.00 10.58 274 ALA B C 1
ATOM 5052 O O . ALA B 1 274 ? 25.501 75.555 57.945 1.00 12.29 274 ALA B O 1
ATOM 5054 N N . THR B 1 275 ? 26.707 73.877 58.826 1.00 9.74 275 THR B N 1
ATOM 5055 C CA . THR B 1 275 ? 27.635 74.758 59.537 1.00 10.69 275 THR B CA 1
ATOM 5056 C C . THR B 1 275 ? 28.467 75.573 58.553 1.00 9.74 275 THR B C 1
ATOM 5057 O O . THR B 1 275 ? 28.799 76.720 58.826 1.00 9.82 275 THR B O 1
ATOM 5061 N N . LEU B 1 276 ? 28.825 74.965 57.421 1.00 7.60 276 LEU B N 1
ATOM 5062 C CA . LEU B 1 276 ? 29.584 75.674 56.403 1.00 7.72 276 LEU B CA 1
ATOM 5063 C C . LEU B 1 276 ? 28.805 76.934 56.009 1.00 8.27 276 LEU B C 1
ATOM 5064 O O . LEU B 1 276 ? 29.400 78.007 55.893 1.00 7.24 276 LEU B O 1
ATOM 5069 N N . GLU B 1 277 ? 27.484 76.814 55.832 1.00 11.59 277 GLU B N 1
ATOM 5070 C CA . GLU B 1 277 ? 26.651 77.977 55.494 1.00 11.71 277 GLU B CA 1
ATOM 5071 C C . GLU B 1 277 ? 26.673 79.052 56.598 1.00 11.72 277 GLU B C 1
ATOM 5072 O O . GLU B 1 277 ? 26.707 80.243 56.289 1.00 12.10 277 GLU B O 1
ATOM 5078 N N . ALA B 1 278 ? 26.628 78.634 57.857 1.00 9.61 278 ALA B N 1
ATOM 5079 C CA . ALA B 1 278 ? 26.671 79.567 58.984 1.00 11.24 278 ALA B CA 1
ATOM 5080 C C . ALA B 1 278 ? 27.960 80.387 58.953 1.00 14.22 278 ALA B C 1
ATOM 5081 O O . ALA B 1 278 ? 27.972 81.583 59.281 1.00 13.38 278 ALA B O 1
ATOM 5083 N N . LEU B 1 279 ? 29.039 79.754 58.511 1.00 15.09 279 LEU B N 1
ATOM 5084 C CA . LEU B 1 279 ? 30.344 80.410 58.458 1.00 15.52 279 LEU B CA 1
ATOM 5085 C C . LEU B 1 279 ? 30.591 81.228 57.191 1.00 14.85 279 LEU B C 1
ATOM 5086 O O . LEU B 1 279 ? 31.241 82.269 57.244 1.00 16.49 279 LEU B O 1
ATOM 5091 N N . THR B 1 280 ? 30.018 80.799 56.071 1.00 15.94 280 THR B N 1
ATOM 5092 C CA . THR B 1 280 ? 30.247 81.503 54.826 1.00 14.89 280 THR B CA 1
ATOM 5093 C C . THR B 1 280 ? 29.244 82.615 54.528 1.00 13.57 280 THR B C 1
ATOM 5094 O O . THR B 1 280 ? 29.603 83.622 53.916 1.00 13.94 280 THR B O 1
ATOM 5098 N N . ASN B 1 281 ? 27.998 82.450 54.955 1.00 12.10 281 ASN B N 1
ATOM 5099 C CA . ASN B 1 281 ? 27.008 83.511 54.746 1.00 13.26 281 ASN B CA 1
ATOM 5100 C C . ASN B 1 281 ? 27.093 84.409 55.979 1.00 13.99 281 ASN B C 1
ATOM 5101 O O . ASN B 1 281 ? 26.228 84.344 56.857 1.00 12.51 281 ASN B O 1
ATOM 5106 N N . GLN B 1 282 ? 28.135 85.236 56.039 1.00 12.07 282 GLN B N 1
ATOM 5107 C CA . GLN B 1 282 ? 28.353 86.126 57.180 1.00 15.36 282 GLN B CA 1
ATOM 5108 C C . GLN B 1 282 ? 27.215 87.112 57.408 1.00 12.64 282 GLN B C 1
ATOM 5109 O O . GLN B 1 282 ? 26.935 87.490 58.538 1.00 13.10 282 GLN B O 1
ATOM 5115 N N . GLU B 1 283 ? 26.601 87.585 56.321 1.00 12.88 283 GLU B N 1
ATOM 5116 C CA . GLU B 1 283 ? 25.516 88.547 56.419 1.00 10.55 283 GLU B CA 1
ATOM 5117 C C . GLU B 1 283 ? 24.328 87.998 57.211 1.00 12.00 283 GLU B C 1
ATOM 5118 O O . GLU B 1 283 ? 23.871 88.632 58.169 1.00 12.45 283 GLU B O 1
ATOM 5124 N N . ALA B 1 284 ? 23.849 86.802 56.841 1.00 9.19 284 ALA B N 1
ATOM 5125 C CA . ALA B 1 284 ? 22.720 86.210 57.542 1.00 9.04 284 ALA B CA 1
ATOM 5126 C C . ALA B 1 284 ? 23.075 85.751 58.968 1.00 9.16 284 ALA B C 1
ATOM 5127 O O . ALA B 1 284 ? 22.248 85.867 59.877 1.00 11.47 284 ALA B O 1
ATOM 5129 N N . SER B 1 285 ? 24.302 85.285 59.181 1.00 8.75 285 SER B N 1
ATOM 5130 C CA . SER B 1 285 ? 24.726 84.834 60.523 1.00 10.75 285 SER B CA 1
ATOM 5131 C C . SER B 1 285 ? 24.882 86.025 61.478 1.00 11.53 285 SER B C 1
ATOM 5132 O O . SER B 1 285 ? 24.533 85.944 62.654 1.00 11.40 285 SER B O 1
ATOM 5135 N N . ARG B 1 286 ? 25.426 87.115 60.945 1.00 11.21 286 ARG B N 1
ATOM 5136 C CA . ARG B 1 286 ? 25.642 88.372 61.655 1.00 12.17 286 ARG B CA 1
ATOM 5137 C C . ARG B 1 286 ? 24.287 88.920 62.115 1.00 10.61 286 ARG B C 1
ATOM 5138 O O . ARG B 1 286 ? 24.152 89.353 63.263 1.00 12.63 286 ARG B O 1
ATOM 5146 N N . ALA B 1 287 ? 23.281 88.842 61.241 1.00 7.93 287 ALA B N 1
ATOM 5147 C CA . ALA B 1 287 ? 21.932 89.299 61.562 1.00 10.38 287 ALA B CA 1
ATOM 5148 C C . ALA B 1 287 ? 21.368 88.475 62.720 1.00 11.55 287 ALA B C 1
ATOM 5149 O O . ALA B 1 287 ? 20.736 89.019 63.630 1.00 10.50 287 ALA B O 1
ATOM 5151 N N . PHE B 1 288 ? 21.606 87.162 62.695 1.00 10.01 288 PHE B N 1
ATOM 5152 C CA . PHE B 1 288 ? 21.101 86.306 63.762 1.00 8.92 288 PHE B CA 1
ATOM 5153 C C . PHE B 1 288 ? 21.775 86.638 65.088 1.00 8.07 288 PHE B C 1
ATOM 5154 O O . PHE B 1 288 ? 21.099 86.830 66.102 1.00 8.72 288 PHE B O 1
ATOM 5162 N N . VAL B 1 289 ? 23.104 86.724 65.066 1.00 7.07 289 VAL B N 1
ATOM 5163 C CA . VAL B 1 289 ? 23.895 87.029 66.255 1.00 9.38 289 VAL B CA 1
ATOM 5164 C C . VAL B 1 289 ? 23.520 88.394 66.863 1.00 11.28 289 VAL B C 1
ATOM 5165 O O . VAL B 1 289 ? 23.355 88.505 68.077 1.00 10.34 289 VAL B O 1
ATOM 5169 N N . GLU B 1 290 ? 23.313 89.409 66.024 1.00 7.92 290 GLU B N 1
ATOM 5170 C CA . GLU B 1 290 ? 22.967 90.730 66.550 1.00 11.87 290 GLU B CA 1
ATOM 5171 C C . GLU B 1 290 ? 21.581 90.717 67.205 1.00 9.84 290 GLU B C 1
ATOM 5172 O O . GLU B 1 290 ? 21.375 91.341 68.239 1.00 9.88 290 GLU B O 1
ATOM 5178 N N . MET B 1 291 ? 20.642 89.997 66.596 1.00 11.56 291 MET B N 1
ATOM 5179 C CA . MET B 1 291 ? 19.282 89.869 67.118 1.00 9.75 291 MET B CA 1
ATOM 5180 C C . MET B 1 291 ? 19.277 89.194 68.479 1.00 9.49 291 MET B C 1
ATOM 5181 O O . MET B 1 291 ? 18.589 89.642 69.399 1.00 8.56 291 MET B O 1
ATOM 5186 N N . ALA B 1 292 ? 19.994 88.088 68.583 1.00 10.28 292 ALA B N 1
ATOM 5187 C CA . ALA B 1 292 ? 20.065 87.345 69.837 1.00 10.77 292 ALA B CA 1
ATOM 5188 C C . ALA B 1 292 ? 20.773 88.161 70.901 1.00 10.72 292 ALA B C 1
ATOM 5189 O O . ALA B 1 292 ? 20.316 88.230 72.037 1.00 11.61 292 ALA B O 1
ATOM 5191 N N . ARG B 1 293 ? 21.866 88.810 70.516 1.00 11.94 293 ARG B N 1
ATOM 5192 C CA . ARG B 1 293 ? 22.639 89.620 71.455 1.00 15.26 293 ARG B CA 1
ATOM 5193 C C . ARG B 1 293 ? 21.805 90.740 72.084 1.00 15.08 293 ARG B C 1
ATOM 5194 O O . ARG B 1 293 ? 21.903 90.975 73.293 1.00 13.24 293 ARG B O 1
ATOM 5202 N N . GLU B 1 294 ? 20.971 91.407 71.279 1.00 14.51 294 GLU B N 1
ATOM 5203 C CA . GLU B 1 294 ? 20.131 92.489 71.788 1.00 14.76 294 GLU B CA 1
ATOM 5204 C C . GLU B 1 294 ? 19.063 91.954 72.750 1.00 15.42 294 GLU B C 1
ATOM 5205 O O . GLU B 1 294 ? 18.801 92.554 73.798 1.00 12.91 294 GLU B O 1
ATOM 5211 N N . ALA B 1 295 ? 18.457 90.818 72.380 1.00 12.96 295 ALA B N 1
ATOM 5212 C CA . ALA B 1 295 ? 17.435 90.165 73.186 1.00 10.35 295 ALA B CA 1
ATOM 5213 C C . ALA B 1 295 ? 18.019 89.769 74.542 1.00 11.78 295 ALA B C 1
ATOM 5214 O O . ALA B 1 295 ? 17.410 90.039 75.584 1.00 12.35 295 ALA B O 1
ATOM 5216 N N . TYR B 1 296 ? 19.207 89.165 74.520 1.00 11.11 296 TYR B N 1
ATOM 5217 C CA . TYR B 1 296 ? 19.894 88.711 75.742 1.00 14.39 296 TYR B CA 1
ATOM 5218 C C . TYR B 1 296 ? 20.271 89.866 76.656 1.00 14.16 296 TYR B C 1
ATOM 5219 O O . TYR B 1 296 ? 20.212 89.730 77.880 1.00 10.42 296 TYR B O 1
ATOM 5228 N N . ARG B 1 297 ? 20.747 90.965 76.069 1.00 14.61 297 ARG B N 1
ATOM 5229 C CA . ARG B 1 297 ? 21.125 92.121 76.866 1.00 15.59 297 ARG B CA 1
ATOM 5230 C C . ARG B 1 297 ? 19.922 92.682 77.607 1.00 14.11 297 ARG B C 1
ATOM 5231 O O . ARG B 1 297 ? 20.032 93.045 78.773 1.00 14.89 297 ARG B O 1
ATOM 5239 N N . ARG B 1 298 ? 18.796 92.793 76.910 1.00 15.41 298 ARG B N 1
ATOM 5240 C CA . ARG B 1 298 ? 17.568 93.302 77.518 1.00 18.25 298 ARG B CA 1
ATOM 5241 C C . ARG B 1 298 ? 17.143 92.426 78.686 1.00 17.27 298 ARG B C 1
ATOM 5242 O O . ARG B 1 298 ? 16.787 92.920 79.759 1.00 15.98 298 ARG B O 1
ATOM 5250 N N . ARG B 1 299 ? 17.184 91.121 78.462 1.00 15.56 299 ARG B N 1
ATOM 5251 C CA . ARG B 1 299 ? 16.811 90.149 79.479 1.00 14.43 299 ARG B CA 1
ATOM 5252 C C . ARG B 1 299 ? 17.730 90.236 80.676 1.00 14.06 299 ARG B C 1
ATOM 5253 O O . ARG B 1 299 ? 17.273 90.213 81.815 1.00 15.52 299 ARG B O 1
ATOM 5261 N N . ARG B 1 300 ? 19.029 90.346 80.415 1.00 13.93 300 ARG B N 1
ATOM 5262 C CA . ARG B 1 300 ? 20.000 90.444 81.492 1.00 15.54 300 ARG B CA 1
ATOM 5263 C C . ARG B 1 300 ? 19.758 91.681 82.349 1.00 17.54 300 ARG B C 1
ATOM 5264 O O . ARG B 1 300 ? 19.791 91.604 83.577 1.00 16.31 300 ARG B O 1
ATOM 5272 N N . ASP B 1 301 ? 19.514 92.816 81.703 1.00 14.88 301 ASP B N 1
ATOM 5273 C CA . ASP B 1 301 ? 19.306 94.059 82.434 1.00 16.88 301 ASP B CA 1
ATOM 5274 C C . ASP B 1 301 ? 18.044 93.980 83.288 1.00 15.51 301 ASP B C 1
ATOM 5275 O O . ASP B 1 301 ? 18.030 94.392 84.443 1.00 18.80 301 ASP B O 1
ATOM 5280 N N . LEU B 1 302 ? 17.023 93.355 82.723 1.00 18.63 302 LEU B N 1
ATOM 5281 C CA . LEU B 1 302 ? 15.734 93.138 83.370 1.00 20.28 302 LEU B CA 1
ATOM 5282 C C . LEU B 1 302 ? 15.896 92.318 84.662 1.00 21.80 302 LEU B C 1
ATOM 5283 O O . LEU B 1 302 ? 15.284 92.628 85.687 1.00 18.01 302 LEU B O 1
ATOM 5288 N N . LEU B 1 303 ? 16.681 91.237 84.568 1.00 21.77 303 LEU B N 1
ATOM 5289 C CA . LEU B 1 303 ? 16.963 90.307 85.673 1.00 20.40 303 LEU B CA 1
ATOM 5290 C C . LEU B 1 303 ? 17.756 90.961 86.793 1.00 19.07 303 LEU B C 1
ATOM 5291 O O . LEU B 1 303 ? 17.391 90.862 87.965 1.00 20.04 303 LEU B O 1
ATOM 5296 N N . LEU B 1 304 ? 18.876 91.572 86.426 1.00 18.28 304 LEU B N 1
ATOM 5297 C CA . LEU B 1 304 ? 19.752 92.217 87.395 1.00 19.42 304 LEU B CA 1
ATOM 5298 C C . LEU B 1 304 ? 19.092 93.330 88.185 1.00 21.33 304 LEU B C 1
ATOM 5299 O O . LEU B 1 304 ? 19.361 93.490 89.367 1.00 18.46 304 LEU B O 1
ATOM 5304 N N . GLU B 1 305 ? 18.265 94.131 87.523 1.00 23.60 305 GLU B N 1
ATOM 5305 C CA . GLU B 1 305 ? 17.562 95.211 88.212 1.00 25.52 305 GLU B CA 1
ATOM 5306 C C . GLU B 1 305 ? 16.665 94.594 89.264 1.00 25.48 305 GLU B C 1
ATOM 5307 O O . GLU B 1 305 ? 16.669 95.016 90.421 1.00 27.77 305 GLU B O 1
ATOM 5313 N N . GLY B 1 306 ? 15.918 93.574 88.848 1.00 22.40 306 GLY B N 1
ATOM 5314 C CA . GLY B 1 306 ? 15.011 92.885 89.744 1.00 24.18 306 GLY B CA 1
ATOM 5315 C C . GLY B 1 306 ? 15.687 92.264 90.948 1.00 25.03 306 GLY B C 1
ATOM 5316 O O . GLY B 1 306 ? 15.182 92.381 92.064 1.00 27.33 306 GLY B O 1
ATOM 5317 N N . LEU B 1 307 ? 16.821 91.599 90.733 1.00 24.13 307 LEU B N 1
ATOM 5318 C CA . LEU B 1 307 ? 17.546 90.970 91.833 1.00 23.89 307 LEU B CA 1
ATOM 5319 C C . LEU B 1 307 ? 17.983 92.049 92.806 1.00 25.21 307 LEU B C 1
ATOM 5320 O O . LEU B 1 307 ? 17.729 91.956 94.004 1.00 26.58 307 LEU B O 1
ATOM 5325 N N . THR B 1 308 ? 18.574 93.107 92.261 1.00 25.76 308 THR B N 1
ATOM 5326 C CA . THR B 1 308 ? 19.042 94.229 93.055 1.00 28.10 308 THR B CA 1
ATOM 5327 C C . THR B 1 308 ? 17.915 94.854 93.886 1.00 26.73 308 THR B C 1
ATOM 5328 O O . THR B 1 308 ? 18.128 95.213 95.045 1.00 29.47 308 THR B O 1
ATOM 5332 N N . ALA B 1 309 ? 16.714 94.942 93.319 1.00 26.67 309 ALA B N 1
ATOM 5333 C CA . ALA B 1 309 ? 15.583 95.510 94.050 1.00 27.26 309 ALA B CA 1
ATOM 5334 C C . ALA B 1 309 ? 15.200 94.594 95.212 1.00 29.57 309 ALA B C 1
ATOM 5335 O O . ALA B 1 309 ? 14.689 95.052 96.235 1.00 29.30 309 ALA B O 1
ATOM 5337 N N . LEU B 1 310 ? 15.479 93.303 95.053 1.00 30.07 310 LEU B N 1
ATOM 5338 C CA . LEU B 1 310 ? 15.185 92.308 96.079 1.00 30.30 310 LEU B CA 1
ATOM 5339 C C . LEU B 1 310 ? 16.277 92.240 97.130 1.00 29.18 310 LEU B C 1
ATOM 5340 O O . LEU B 1 310 ? 16.117 91.584 98.157 1.00 30.10 310 LEU B O 1
ATOM 5345 N N . GLY B 1 311 ? 17.402 92.887 96.849 1.00 26.89 311 GLY B N 1
ATOM 5346 C CA . GLY B 1 311 ? 18.516 92.861 97.774 1.00 27.36 311 GLY B CA 1
ATOM 5347 C C . GLY B 1 311 ? 19.399 91.635 97.579 1.00 29.30 311 GLY B C 1
ATOM 5348 O O . GLY B 1 311 ? 20.284 91.380 98.396 1.00 31.66 311 GLY B O 1
ATOM 5349 N N . LEU B 1 312 ? 19.137 90.873 96.513 1.00 28.24 312 LEU B N 1
ATOM 5350 C CA . LEU B 1 312 ? 19.892 89.663 96.147 1.00 29.22 312 LEU B CA 1
ATOM 5351 C C . LEU B 1 312 ? 21.169 90.021 95.363 1.00 27.73 312 LEU B C 1
ATOM 5352 O O . LEU B 1 312 ? 21.121 90.848 94.462 1.00 30.45 312 LEU B O 1
ATOM 5357 N N . LYS B 1 313 ? 22.290 89.374 95.677 1.00 26.25 313 LYS B N 1
ATOM 5358 C CA . LYS B 1 313 ? 23.554 89.657 94.994 1.00 26.00 313 LYS B CA 1
ATOM 5359 C C . LYS B 1 313 ? 23.959 88.715 93.878 1.00 24.55 313 LYS B C 1
ATOM 5360 O O . LYS B 1 313 ? 23.972 87.501 94.055 1.00 21.73 313 LYS B O 1
ATOM 5366 N N . ALA B 1 314 ? 24.413 89.306 92.775 1.00 23.63 314 ALA B N 1
ATOM 5367 C CA . ALA B 1 314 ? 24.873 88.580 91.594 1.00 21.07 314 ALA B CA 1
ATOM 5368 C C . ALA B 1 314 ? 25.962 89.454 90.974 1.00 22.75 314 ALA B C 1
ATOM 5369 O O . ALA B 1 314 ? 25.804 90.674 90.943 1.00 23.99 314 ALA B O 1
ATOM 5371 N N . VAL B 1 315 ? 27.100 88.884 90.564 1.00 24.94 315 VAL B N 1
ATOM 5372 C CA . VAL B 1 315 ? 28.115 89.724 89.899 1.00 22.63 315 VAL B CA 1
ATOM 5373 C C . VAL B 1 315 ? 27.520 89.986 88.508 1.00 20.96 315 VAL B C 1
ATOM 5374 O O . VAL B 1 315 ? 26.984 89.066 87.888 1.00 18.87 315 VAL B O 1
ATOM 5378 N N . ARG B 1 316 ? 27.559 91.230 88.042 1.00 18.41 316 ARG B N 1
ATOM 5379 C CA . ARG B 1 316 ? 27.008 91.547 86.726 1.00 19.36 316 ARG B CA 1
ATOM 5380 C C . ARG B 1 316 ? 27.805 90.812 85.658 1.00 15.60 316 ARG B C 1
ATOM 5381 O O . ARG B 1 316 ? 29.029 90.896 85.631 1.00 15.79 316 ARG B O 1
ATOM 5389 N N . PRO B 1 317 ? 27.122 90.063 84.781 1.00 12.09 317 PRO B N 1
ATOM 5390 C CA . PRO B 1 317 ? 27.883 89.347 83.753 1.00 14.84 317 PRO B CA 1
ATOM 5391 C C . PRO B 1 317 ? 28.037 90.165 82.459 1.00 13.94 317 PRO B C 1
ATOM 5392 O O . PRO B 1 317 ? 27.184 90.993 82.146 1.00 14.98 317 PRO B O 1
ATOM 5396 N N . SER B 1 318 ? 29.136 89.955 81.741 1.00 12.62 318 SER B N 1
ATOM 5397 C CA . SER B 1 318 ? 29.396 90.660 80.475 1.00 15.15 318 SER B CA 1
ATOM 5398 C C . SER B 1 318 ? 29.196 89.811 79.221 1.00 15.84 318 SER B C 1
ATOM 5399 O O . SER B 1 318 ? 29.285 90.332 78.102 1.00 13.04 318 SER B O 1
ATOM 5402 N N . GLY B 1 319 ? 28.981 88.506 79.411 1.00 13.23 319 GLY B N 1
ATOM 5403 C CA . GLY B 1 319 ? 28.794 87.592 78.295 1.00 12.66 319 GLY B CA 1
ATOM 5404 C C . GLY B 1 319 ? 28.044 86.321 78.671 1.00 13.58 319 GLY B C 1
ATOM 5405 O O . GLY B 1 319 ? 27.737 86.116 79.852 1.00 10.48 319 GLY B O 1
ATOM 5406 N N . ALA B 1 320 ? 27.827 85.436 77.686 1.00 12.03 320 ALA B N 1
ATOM 5407 C CA . ALA B 1 320 ? 27.074 84.178 77.859 1.00 11.40 320 ALA B CA 1
ATOM 5408 C C . ALA B 1 320 ? 25.636 84.554 78.268 1.00 11.81 320 ALA B C 1
ATOM 5409 O O . ALA B 1 320 ? 25.220 85.683 77.990 1.00 13.42 320 ALA B O 1
ATOM 5411 N N . PHE B 1 321 ? 24.847 83.640 78.846 1.00 12.11 321 PHE B N 1
ATOM 5412 C CA . PHE B 1 321 ? 23.474 84.008 79.266 1.00 11.31 321 PHE B CA 1
ATOM 5413 C C . PHE B 1 321 ? 23.135 83.458 80.650 1.00 9.37 321 PHE B C 1
ATOM 5414 O O . PHE B 1 321 ? 22.030 82.974 80.905 1.00 11.33 321 PHE B O 1
ATOM 5422 N N . TYR B 1 322 ? 24.082 83.655 81.548 1.00 10.05 322 TYR B N 1
ATOM 5423 C CA . TYR B 1 322 ? 24.016 83.185 82.924 1.00 14.66 322 TYR B CA 1
ATOM 5424 C C . TYR B 1 322 ? 24.332 84.244 83.964 1.00 16.14 322 TYR B C 1
ATOM 5425 O O . TYR B 1 322 ? 25.182 85.116 83.766 1.00 15.37 322 TYR B O 1
ATOM 5434 N N . VAL B 1 323 ? 23.706 84.071 85.124 1.00 17.22 323 VAL B N 1
ATOM 5435 C CA . VAL B 1 323 ? 23.896 84.927 86.289 1.00 17.89 323 VAL B CA 1
ATOM 5436 C C . VAL B 1 323 ? 24.094 84.014 87.520 1.00 16.12 323 VAL B C 1
ATOM 5437 O O . VAL B 1 323 ? 23.319 83.082 87.731 1.00 16.39 323 VAL B O 1
ATOM 5441 N N . LEU B 1 324 ? 25.200 84.198 88.240 1.00 13.71 324 LEU B N 1
ATOM 5442 C CA . LEU B 1 324 ? 25.450 83.440 89.470 1.00 15.10 324 LEU B CA 1
ATOM 5443 C C . LEU B 1 324 ? 24.920 84.294 90.628 1.00 15.31 324 LEU B C 1
ATOM 5444 O O . LEU B 1 324 ? 25.427 85.382 90.884 1.00 13.94 324 LEU B O 1
ATOM 5449 N N . MET B 1 325 ? 23.883 83.809 91.305 1.00 15.78 325 MET B N 1
ATOM 5450 C CA . MET B 1 325 ? 23.269 84.537 92.406 1.00 16.07 325 MET B CA 1
ATOM 5451 C C . MET B 1 325 ? 23.614 83.975 93.788 1.00 18.92 325 MET B C 1
ATOM 5452 O O . MET B 1 325 ? 23.554 82.764 93.985 1.00 17.34 325 MET B O 1
ATOM 5457 N N . ASP B 1 326 ? 24.014 84.840 94.721 1.00 17.76 326 ASP B N 1
ATOM 5458 C CA . ASP B 1 326 ? 24.320 84.404 96.083 1.00 20.84 326 ASP B CA 1
ATOM 5459 C C . ASP B 1 326 ? 22.997 83.978 96.736 1.00 21.07 326 ASP B C 1
ATOM 5460 O O . ASP B 1 326 ? 22.036 84.740 96.725 1.00 24.52 326 ASP B O 1
ATOM 5465 N N . THR B 1 327 ? 22.971 82.785 97.339 1.00 19.51 327 THR B N 1
ATOM 5466 C CA . THR B 1 327 ? 21.767 82.232 97.977 1.00 18.59 327 THR B CA 1
ATOM 5467 C C . THR B 1 327 ? 21.698 82.360 99.506 1.00 20.82 327 THR B C 1
ATOM 5468 O O . THR B 1 327 ? 20.745 81.879 100.123 1.00 19.54 327 THR B O 1
ATOM 5472 N N . SER B 1 328 ? 22.737 82.937 100.104 1.00 21.99 328 SER B N 1
ATOM 5473 C CA . SER B 1 328 ? 22.821 83.148 101.556 1.00 27.14 328 SER B CA 1
ATOM 5474 C C . SER B 1 328 ? 21.531 83.644 102.192 1.00 27.30 328 SER B C 1
ATOM 5475 O O . SER B 1 328 ? 21.238 83.308 103.339 1.00 28.84 328 SER B O 1
ATOM 5478 N N . PRO B 1 329 ? 20.824 84.569 101.529 1.00 28.60 329 PRO B N 1
ATOM 5479 C CA . PRO B 1 329 ? 19.587 84.995 102.183 1.00 27.84 329 PRO B CA 1
ATOM 5480 C C . PRO B 1 329 ? 18.419 83.999 102.094 1.00 29.49 329 PRO B C 1
ATOM 5481 O O . PRO B 1 329 ? 17.429 84.152 102.806 1.00 31.56 329 PRO B O 1
ATOM 5485 N N . ILE B 1 330 ? 18.557 82.949 101.281 1.00 29.32 330 ILE B N 1
ATOM 5486 C CA . ILE B 1 330 ? 17.468 81.976 101.091 1.00 27.31 330 ILE B CA 1
ATOM 5487 C C . ILE B 1 330 ? 17.584 80.658 101.866 1.00 26.28 330 ILE B C 1
ATOM 5488 O O . ILE B 1 330 ? 16.569 80.053 102.249 1.00 25.42 330 ILE B O 1
ATOM 5493 N N . ALA B 1 331 ? 18.814 80.217 102.091 1.00 24.11 331 ALA B N 1
ATOM 5494 C CA . ALA B 1 331 ? 19.068 78.983 102.817 1.00 24.72 331 ALA B CA 1
ATOM 5495 C C . ALA B 1 331 ? 20.557 78.951 103.104 1.00 25.10 331 ALA B C 1
ATOM 5496 O O . ALA B 1 331 ? 21.333 79.703 102.508 1.00 25.59 331 ALA B O 1
ATOM 5498 N N . PRO B 1 332 ? 20.973 78.103 104.050 1.00 26.52 332 PRO B N 1
ATOM 5499 C CA . PRO B 1 332 ? 22.360 77.917 104.487 1.00 27.37 332 PRO B CA 1
ATOM 5500 C C . PRO B 1 332 ? 23.349 77.400 103.434 1.00 26.69 332 PRO B C 1
ATOM 5501 O O . PRO B 1 332 ? 24.558 77.616 103.557 1.00 28.59 332 PRO B O 1
ATOM 5505 N N . ASP B 1 333 ? 22.842 76.708 102.418 1.00 25.54 333 ASP B N 1
ATOM 5506 C CA . ASP B 1 333 ? 23.677 76.211 101.322 1.00 22.67 333 ASP B CA 1
ATOM 5507 C C . ASP B 1 333 ? 22.847 76.224 100.051 1.00 20.74 333 ASP B C 1
ATOM 5508 O O . ASP B 1 333 ? 21.616 76.284 100.097 1.00 20.48 333 ASP B O 1
ATOM 5513 N N . GLU B 1 334 ? 23.525 76.060 98.924 1.00 21.54 334 GLU B N 1
ATOM 5514 C CA . GLU B 1 334 ? 22.875 76.115 97.625 1.00 21.41 334 GLU B CA 1
ATOM 5515 C C . GLU B 1 334 ? 21.909 75.011 97.218 1.00 21.31 334 GLU B C 1
ATOM 5516 O O . GLU B 1 334 ? 21.060 75.243 96.369 1.00 18.65 334 GLU B O 1
ATOM 5522 N N . VAL B 1 335 ? 22.004 73.813 97.797 1.00 22.40 335 VAL B N 1
ATOM 5523 C CA . VAL B 1 335 ? 21.034 72.798 97.408 1.00 22.12 335 VAL B CA 1
ATOM 5524 C C . VAL B 1 335 ? 19.729 73.057 98.142 1.00 21.72 335 VAL B C 1
ATOM 5525 O O . VAL B 1 335 ? 18.647 72.906 97.570 1.00 20.24 335 VAL B O 1
ATOM 5529 N N . ARG B 1 336 ? 19.845 73.432 99.421 1.00 24.63 336 ARG B N 1
ATOM 5530 C CA . ARG B 1 336 ? 18.687 73.749 100.249 1.00 26.01 336 ARG B CA 1
ATOM 5531 C C . ARG B 1 336 ? 18.044 74.982 99.611 1.00 23.95 336 ARG B C 1
ATOM 5532 O O . ARG B 1 336 ? 16.821 75.064 99.503 1.00 23.71 336 ARG B O 1
ATOM 5540 N N . ALA B 1 337 ? 18.877 75.912 99.137 1.00 20.00 337 ALA B N 1
ATOM 5541 C CA . ALA B 1 337 ? 18.362 77.096 98.479 1.00 16.04 337 ALA B CA 1
ATOM 5542 C C . ALA B 1 337 ? 17.598 76.712 97.212 1.00 15.10 337 ALA B C 1
ATOM 5543 O O . ALA B 1 337 ? 16.492 77.201 96.983 1.00 17.35 337 ALA B O 1
ATOM 5545 N N . ALA B 1 338 ? 18.157 75.807 96.413 1.00 15.10 338 ALA B N 1
ATOM 5546 C CA . ALA B 1 338 ? 17.484 75.367 95.185 1.00 15.21 338 ALA B CA 1
ATOM 5547 C C . ALA B 1 338 ? 16.157 74.625 95.425 1.00 18.72 338 ALA B C 1
ATOM 5548 O O . ALA B 1 338 ? 15.221 74.759 94.641 1.00 18.51 338 ALA B O 1
ATOM 5550 N N . GLU B 1 339 ? 16.075 73.845 96.509 1.00 21.48 339 GLU B N 1
ATOM 5551 C CA . GLU B 1 339 ? 14.848 73.115 96.851 1.00 22.82 339 GLU B CA 1
ATOM 5552 C C . GLU B 1 339 ? 13.737 74.053 97.311 1.00 20.85 339 GLU B C 1
ATOM 5553 O O . GLU B 1 339 ? 12.557 73.801 97.069 1.00 21.48 339 GLU B O 1
ATOM 5559 N N . ARG B 1 340 ? 14.125 75.117 98.009 1.00 21.84 340 ARG B N 1
ATOM 5560 C CA . ARG B 1 340 ? 13.177 76.121 98.484 1.00 23.49 340 ARG B CA 1
ATOM 5561 C C . ARG B 1 340 ? 12.589 76.863 97.304 1.00 23.07 340 ARG B C 1
ATOM 5562 O O . ARG B 1 340 ? 11.393 77.144 97.270 1.00 23.24 340 ARG B O 1
ATOM 5570 N N . LEU B 1 341 ? 13.467 77.276 96.384 1.00 21.40 341 LEU B N 1
ATOM 5571 C CA . LEU B 1 341 ? 13.016 77.979 95.199 1.00 19.75 341 LEU B CA 1
ATOM 5572 C C . LEU B 1 341 ? 12.087 77.079 94.395 1.00 20.05 341 LEU B C 1
ATOM 5573 O O . LEU B 1 341 ? 11.102 77.562 93.838 1.00 22.18 341 LEU B O 1
ATOM 5578 N N . LEU B 1 342 ? 12.384 75.773 94.340 1.00 20.61 342 LEU B N 1
ATOM 5579 C CA . LEU B 1 342 ? 11.519 74.827 93.617 1.00 22.00 342 LEU B CA 1
ATOM 5580 C C . LEU B 1 342 ? 10.127 74.872 94.215 1.00 22.67 342 LEU B C 1
ATOM 5581 O O . LEU B 1 342 ? 9.132 74.825 93.492 1.00 22.66 342 LEU B O 1
ATOM 5586 N N . GLU B 1 343 ? 10.070 74.906 95.545 1.00 24.52 343 GLU B N 1
ATOM 5587 C CA . GLU B 1 343 ? 8.790 74.953 96.241 1.00 27.25 343 GLU B CA 1
ATOM 5588 C C . GLU B 1 343 ? 8.065 76.265 95.878 1.00 27.67 343 GLU B C 1
ATOM 5589 O O . GLU B 1 343 ? 6.841 76.272 95.727 1.00 25.85 343 GLU B O 1
ATOM 5595 N N . ALA B 1 344 ? 8.827 77.338 95.642 1.00 26.99 344 ALA B N 1
ATOM 5596 C CA . ALA B 1 344 ? 8.264 78.642 95.267 1.00 24.24 344 ALA B CA 1
ATOM 5597 C C . ALA B 1 344 ? 7.851 78.705 93.795 1.00 24.44 344 ALA B C 1
ATOM 5598 O O . ALA B 1 344 ? 7.264 79.688 93.343 1.00 25.96 344 ALA B O 1
ATOM 5600 N N . GLY B 1 345 ? 8.216 77.671 93.043 1.00 22.93 345 GLY B N 1
ATOM 5601 C CA . GLY B 1 345 ? 7.880 77.614 91.637 1.00 20.37 345 GLY B CA 1
ATOM 5602 C C . GLY B 1 345 ? 8.970 78.070 90.680 1.00 20.31 345 GLY B C 1
ATOM 5603 O O . GLY B 1 345 ? 8.661 78.482 89.566 1.00 22.52 345 GLY B O 1
ATOM 5604 N N . VAL B 1 346 ? 10.233 78.024 91.099 1.00 20.20 346 VAL B N 1
ATOM 5605 C CA . VAL B 1 346 ? 11.330 78.423 90.211 1.00 19.44 346 VAL B CA 1
ATOM 5606 C C . VAL B 1 346 ? 12.429 77.387 90.202 1.00 18.43 346 VAL B C 1
ATOM 5607 O O . VAL B 1 346 ? 13.013 77.093 91.244 1.00 16.55 346 VAL B O 1
ATOM 5611 N N . ALA B 1 347 ? 12.718 76.855 89.019 1.00 18.33 347 ALA B N 1
ATOM 5612 C CA . ALA B 1 347 ? 13.785 75.872 88.846 1.00 19.79 347 ALA B CA 1
ATOM 5613 C C . ALA B 1 347 ? 15.088 76.588 88.447 1.00 19.02 347 ALA B C 1
ATOM 5614 O O . ALA B 1 347 ? 15.143 77.256 87.426 1.00 18.72 347 ALA B O 1
ATOM 5616 N N . VAL B 1 348 ? 16.108 76.472 89.300 1.00 18.15 348 VAL B N 1
ATOM 5617 C CA . VAL B 1 348 ? 17.429 77.048 89.087 1.00 16.36 348 VAL B CA 1
ATOM 5618 C C . VAL B 1 348 ? 18.445 75.901 89.205 1.00 18.84 348 VAL B C 1
ATOM 5619 O O . VAL B 1 348 ? 18.088 74.811 89.652 1.00 19.15 348 VAL B O 1
ATOM 5623 N N . VAL B 1 349 ? 19.693 76.129 88.792 1.00 17.88 349 VAL B N 1
ATOM 5624 C CA . VAL B 1 349 ? 20.742 75.096 88.876 1.00 15.47 349 VAL B CA 1
ATOM 5625 C C . VAL B 1 349 ? 21.651 75.349 90.084 1.00 16.05 349 VAL B C 1
ATOM 5626 O O . VAL B 1 349 ? 22.197 76.443 90.238 1.00 14.74 349 VAL B O 1
ATOM 5630 N N . PRO B 1 350 ? 21.790 74.355 90.988 1.00 15.06 350 PRO B N 1
ATOM 5631 C CA . PRO B 1 350 ? 22.662 74.603 92.135 1.00 14.34 350 PRO B CA 1
ATOM 5632 C C . PRO B 1 350 ? 24.119 74.735 91.690 1.00 15.35 350 PRO B C 1
ATOM 5633 O O . PRO B 1 350 ? 24.541 74.136 90.700 1.00 15.50 350 PRO B O 1
ATOM 5637 N N . GLY B 1 351 ? 24.857 75.608 92.361 1.00 14.59 351 GLY B N 1
ATOM 5638 C CA . GLY B 1 351 ? 26.243 75.839 91.990 1.00 14.74 351 GLY B CA 1
ATOM 5639 C C . GLY B 1 351 ? 27.239 74.773 92.400 1.00 14.33 351 GLY B C 1
ATOM 5640 O O . GLY B 1 351 ? 28.398 74.835 92.000 1.00 15.53 351 GLY B O 1
ATOM 5641 N N . THR B 1 352 ? 26.768 73.756 93.121 1.00 15.45 352 THR B N 1
ATOM 5642 C CA . THR B 1 352 ? 27.614 72.682 93.646 1.00 15.76 352 THR B CA 1
ATOM 5643 C C . THR B 1 352 ? 28.582 72.054 92.648 1.00 16.62 352 THR B C 1
ATOM 5644 O O . THR B 1 352 ? 29.791 72.008 92.878 1.00 17.16 352 THR B O 1
ATOM 5648 N N . ASP B 1 353 ? 28.031 71.561 91.540 1.00 18.33 353 ASP B N 1
ATOM 5649 C CA . ASP B 1 353 ? 28.810 70.903 90.501 1.00 17.21 353 ASP B CA 1
ATOM 5650 C C . ASP B 1 353 ? 29.819 71.793 89.795 1.00 17.24 353 ASP B C 1
ATOM 5651 O O . ASP B 1 353 ? 30.723 71.292 89.126 1.00 18.66 353 ASP B O 1
ATOM 5656 N N . PHE B 1 354 ? 29.653 73.111 89.917 1.00 14.26 354 PHE B N 1
ATOM 5657 C CA . PHE B 1 354 ? 30.567 74.047 89.278 1.00 13.53 354 PHE B CA 1
ATOM 5658 C C . PHE B 1 354 ? 31.588 74.581 90.261 1.00 14.08 354 PHE B C 1
ATOM 5659 O O . PHE B 1 354 ? 32.444 75.379 89.890 1.00 15.80 354 PHE B O 1
ATOM 5667 N N . ALA B 1 355 ? 31.465 74.183 91.526 1.00 15.03 355 ALA B N 1
ATOM 5668 C CA . ALA B 1 355 ? 32.362 74.659 92.582 1.00 16.21 355 ALA B CA 1
ATOM 5669 C C . ALA B 1 355 ? 32.032 76.113 92.952 1.00 16.20 355 ALA B C 1
ATOM 5670 O O . ALA B 1 355 ? 32.892 76.868 93.400 1.00 20.01 355 ALA B O 1
ATOM 5672 N N . ALA B 1 356 ? 30.775 76.487 92.725 1.00 17.18 356 ALA B N 1
ATOM 5673 C CA . ALA B 1 356 ? 30.249 77.812 93.042 1.00 15.54 356 ALA B CA 1
ATOM 5674 C C . ALA B 1 356 ? 29.347 77.615 94.255 1.00 15.05 356 ALA B C 1
ATOM 5675 O O . ALA B 1 356 ? 28.125 77.751 94.165 1.00 15.60 356 ALA B O 1
ATOM 5677 N N . PHE B 1 357 ? 29.945 77.230 95.374 1.00 15.72 357 PHE B N 1
ATOM 5678 C CA . PHE B 1 357 ? 29.184 77.002 96.596 1.00 19.59 357 PHE B CA 1
ATOM 5679 C C . PHE B 1 357 ? 28.517 78.276 97.105 1.00 17.33 357 PHE B C 1
ATOM 5680 O O . PHE B 1 357 ? 29.082 79.360 96.997 1.00 18.46 357 PHE B O 1
ATOM 5688 N N . GLY B 1 358 ? 27.291 78.142 97.596 1.00 18.29 358 GLY B N 1
ATOM 5689 C CA . GLY B 1 358 ? 26.561 79.284 98.124 1.00 19.23 358 GLY B CA 1
ATOM 5690 C C . GLY B 1 358 ? 25.923 80.135 97.042 1.00 21.20 358 GLY B C 1
ATOM 5691 O O . GLY B 1 358 ? 25.418 81.228 97.311 1.00 21.61 358 GLY B O 1
ATOM 5692 N N . HIS B 1 359 ? 25.915 79.599 95.818 1.00 18.79 359 HIS B N 1
ATOM 5693 C CA . HIS B 1 359 ? 25.357 80.255 94.650 1.00 16.21 359 HIS B CA 1
ATOM 5694 C C . HIS B 1 359 ? 24.518 79.277 93.858 1.00 16.44 359 HIS B C 1
ATOM 5695 O O . HIS B 1 359 ? 24.665 78.067 93.955 1.00 14.68 359 HIS B O 1
ATOM 5702 N N . VAL B 1 360 ? 23.735 79.846 92.960 1.00 16.08 360 VAL B N 1
ATOM 5703 C CA . VAL B 1 360 ? 22.819 79.115 92.122 1.00 14.24 360 VAL B CA 1
ATOM 5704 C C . VAL B 1 360 ? 22.955 79.806 90.745 1.00 16.04 360 VAL B C 1
ATOM 5705 O O . VAL B 1 360 ? 23.213 81.009 90.693 1.00 14.44 360 VAL B O 1
ATOM 5709 N N . ARG B 1 361 ? 22.973 79.037 89.656 1.00 13.45 361 ARG B N 1
ATOM 5710 C CA . ARG B 1 361 ? 23.101 79.622 88.324 1.00 14.29 361 ARG B CA 1
ATOM 5711 C C . ARG B 1 361 ? 21.719 79.831 87.770 1.00 13.95 361 ARG B C 1
ATOM 5712 O O . ARG B 1 361 ? 20.867 78.937 87.810 1.00 14.73 361 ARG B O 1
ATOM 5720 N N . LEU B 1 362 ? 21.501 81.039 87.274 1.00 12.17 362 LEU B N 1
ATOM 5721 C CA . LEU B 1 362 ? 20.242 81.422 86.682 1.00 12.02 362 LEU B CA 1
ATOM 5722 C C . LEU B 1 362 ? 20.576 81.626 85.230 1.00 11.21 362 LEU B C 1
ATOM 5723 O O . LEU B 1 362 ? 21.629 82.160 84.903 1.00 13.03 362 LEU B O 1
ATOM 5728 N N . SER B 1 363 ? 19.679 81.217 84.364 1.00 11.56 363 SER B N 1
ATOM 5729 C CA . SER B 1 363 ? 19.905 81.384 82.945 1.00 15.72 363 SER B CA 1
ATOM 5730 C C . SER B 1 363 ? 18.806 82.266 82.354 1.00 17.22 363 SER B C 1
ATOM 5731 O O . SER B 1 363 ? 17.633 82.081 82.674 1.00 18.15 363 SER B O 1
ATOM 5734 N N . TYR B 1 364 ? 19.186 83.266 81.550 1.00 16.68 364 TYR B N 1
ATOM 5735 C CA . TYR B 1 364 ? 18.196 84.148 80.944 1.00 14.06 364 TYR B CA 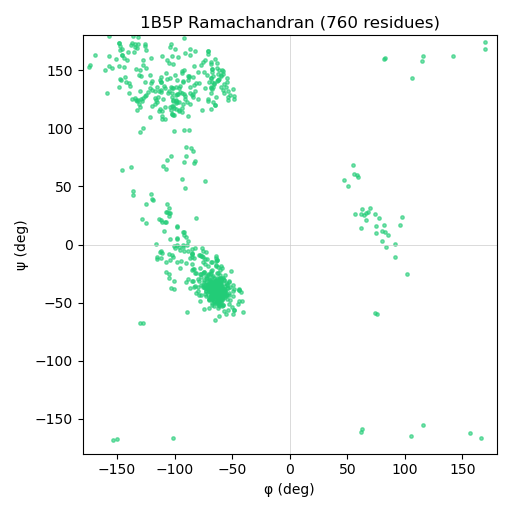1
ATOM 5736 C C . TYR B 1 364 ? 17.926 83.923 79.463 1.00 18.33 364 TYR B C 1
ATOM 5737 O O . TYR B 1 364 ? 17.621 84.855 78.709 1.00 17.99 364 TYR B O 1
ATOM 5746 N N . ALA B 1 365 ? 18.064 82.665 79.052 1.00 17.95 365 ALA B N 1
ATOM 5747 C CA . ALA B 1 365 ? 17.771 82.274 77.700 1.00 18.60 365 ALA B CA 1
ATOM 5748 C C . ALA B 1 365 ? 16.294 81.858 77.703 1.00 18.19 365 ALA B C 1
ATOM 5749 O O . ALA B 1 365 ? 15.976 80.717 77.377 1.00 20.59 365 ALA B O 1
ATOM 5751 N N . THR B 1 366 ? 15.446 82.714 78.287 1.00 18.84 366 THR B N 1
ATOM 5752 C CA . THR B 1 366 ? 13.980 82.524 78.287 1.00 20.81 366 THR B CA 1
ATOM 5753 C C . THR B 1 366 ? 13.397 83.868 77.967 1.00 19.76 366 THR B C 1
ATOM 5754 O O . THR B 1 366 ? 14.087 84.878 77.971 1.00 21.34 366 THR B O 1
ATOM 5758 N N . SER B 1 367 ? 12.077 83.885 77.905 1.00 20.90 367 SER B N 1
ATOM 5759 C CA . SER B 1 367 ? 11.351 85.100 77.623 1.00 22.47 367 SER B CA 1
ATOM 5760 C C . SER B 1 367 ? 11.266 86.020 78.842 1.00 22.39 367 SER B C 1
ATOM 5761 O O . SER B 1 367 ? 11.333 85.566 79.991 1.00 19.43 367 SER B O 1
ATOM 5764 N N . GLU B 1 368 ? 11.102 87.316 78.562 1.00 23.39 368 GLU B N 1
ATOM 5765 C CA . GLU B 1 368 ? 10.960 88.367 79.579 1.00 25.82 368 GLU B CA 1
ATOM 5766 C C . GLU B 1 368 ? 9.775 88.044 80.483 1.00 24.03 368 GLU B C 1
ATOM 5767 O O . GLU B 1 368 ? 9.817 88.250 81.692 1.00 23.03 368 GLU B O 1
ATOM 5773 N N . GLU B 1 369 ? 8.734 87.513 79.861 1.00 25.27 369 GLU B N 1
ATOM 5774 C CA . GLU B 1 369 ? 7.507 87.114 80.525 1.00 30.46 369 GLU B CA 1
ATOM 5775 C C . GLU B 1 369 ? 7.873 86.111 81.635 1.00 30.55 369 GLU B C 1
ATOM 5776 O O . GLU B 1 369 ? 7.388 86.210 82.766 1.00 32.16 369 GLU B O 1
ATOM 5782 N N . ASN B 1 370 ? 8.741 85.150 81.307 1.00 30.68 370 ASN B N 1
ATOM 5783 C CA . ASN B 1 370 ? 9.199 84.159 82.290 1.00 28.32 370 ASN B CA 1
ATOM 5784 C C . ASN B 1 370 ? 10.132 84.760 83.346 1.00 26.01 370 ASN B C 1
ATOM 5785 O O . ASN B 1 370 ? 10.115 84.332 84.499 1.00 23.90 370 ASN B O 1
ATOM 5790 N N . LEU B 1 371 ? 10.963 85.727 82.953 1.00 23.41 371 LEU B N 1
ATOM 5791 C CA . LEU B 1 371 ? 11.860 86.372 83.905 1.00 21.80 371 LEU B CA 1
ATOM 5792 C C . LEU B 1 371 ? 11.058 87.206 84.912 1.00 22.64 371 LEU B C 1
ATOM 5793 O O . LEU B 1 371 ? 11.444 87.301 86.081 1.00 21.56 371 LEU B O 1
ATOM 5798 N N . ARG B 1 372 ? 9.924 87.761 84.474 1.00 22.70 372 ARG B N 1
ATOM 5799 C CA . ARG B 1 372 ? 9.067 88.558 85.358 1.00 26.65 372 ARG B CA 1
ATOM 5800 C C . ARG B 1 372 ? 8.430 87.667 86.435 1.00 27.62 372 ARG B C 1
ATOM 5801 O O . ARG B 1 372 ? 8.483 87.996 87.626 1.00 27.66 372 ARG B O 1
ATOM 5809 N N . LYS B 1 373 ? 7.881 86.521 86.025 1.00 28.31 373 LYS B N 1
ATOM 5810 C CA . LYS B 1 373 ? 7.271 85.568 86.956 1.00 27.58 373 LYS B CA 1
ATOM 5811 C C . LYS B 1 373 ? 8.269 85.097 87.987 1.00 25.04 373 LYS B C 1
ATOM 5812 O O . LYS B 1 373 ? 7.931 84.948 89.145 1.00 26.04 373 LYS B O 1
ATOM 5818 N N . ALA B 1 374 ? 9.458 84.733 87.518 1.00 24.22 374 ALA B N 1
ATOM 5819 C CA . ALA B 1 374 ? 10.503 84.247 88.406 1.00 24.33 374 ALA B CA 1
ATOM 5820 C C . ALA B 1 374 ? 10.833 85.290 89.474 1.00 25.99 374 ALA B C 1
ATOM 5821 O O . ALA B 1 374 ? 10.972 84.944 90.651 1.00 24.86 374 ALA B O 1
ATOM 5823 N N . LEU B 1 375 ? 10.918 86.565 89.079 1.00 24.87 375 LEU B N 1
ATOM 5824 C CA . LEU B 1 375 ? 11.211 87.634 90.031 1.00 24.12 375 LEU B CA 1
ATOM 5825 C C . LEU B 1 375 ? 10.094 87.806 91.060 1.00 24.57 375 LEU B C 1
ATOM 5826 O O . LEU B 1 375 ? 10.369 88.114 92.223 1.00 24.62 375 LEU B O 1
ATOM 5831 N N . GLU B 1 376 ? 8.847 87.637 90.612 1.00 25.23 376 GLU B N 1
ATOM 5832 C CA . GLU B 1 376 ? 7.658 87.719 91.472 1.00 30.28 376 GLU B CA 1
ATOM 5833 C C . GLU B 1 376 ? 7.772 86.641 92.549 1.00 28.42 376 GLU B C 1
ATOM 5834 O O . GLU B 1 376 ? 7.482 86.887 93.719 1.00 29.47 376 GLU B O 1
ATOM 5840 N N . ARG B 1 377 ? 8.154 85.434 92.140 1.00 25.83 377 ARG B N 1
ATOM 5841 C CA . ARG B 1 377 ? 8.271 84.327 93.086 1.00 25.54 377 ARG B CA 1
ATOM 5842 C C . ARG B 1 377 ? 9.467 84.415 94.024 1.00 24.89 377 ARG B C 1
ATOM 5843 O O . ARG B 1 377 ? 9.424 83.836 95.104 1.00 24.70 377 ARG B O 1
ATOM 5851 N N . PHE B 1 378 ? 10.555 85.074 93.614 1.00 25.24 378 PHE B N 1
ATOM 5852 C CA . PHE B 1 378 ? 11.712 85.210 94.521 1.00 26.75 378 PHE B CA 1
ATOM 5853 C C . PHE B 1 378 ? 11.259 86.127 95.632 1.00 28.18 378 PHE B C 1
ATOM 5854 O O . PHE B 1 378 ? 11.720 86.033 96.771 1.00 27.27 378 PHE B O 1
ATOM 5862 N N . ALA B 1 379 ? 10.468 87.109 95.209 1.00 30.47 379 ALA B N 1
ATOM 5863 C CA . ALA B 1 379 ? 9.882 88.124 96.061 1.00 34.12 379 ALA B CA 1
ATOM 5864 C C . ALA B 1 379 ? 9.112 87.452 97.179 1.00 35.77 379 ALA B C 1
ATOM 5865 O O . ALA B 1 379 ? 9.262 87.801 98.348 1.00 38.56 379 ALA B O 1
ATOM 5867 N N . ARG B 1 380 ? 8.307 86.467 96.811 1.00 37.46 380 ARG B N 1
ATOM 5868 C CA . ARG B 1 380 ? 7.511 85.751 97.788 1.00 40.41 380 ARG B CA 1
ATOM 5869 C C . ARG B 1 380 ? 8.395 85.022 98.797 1.00 40.27 380 ARG B C 1
ATOM 5870 O O . ARG B 1 380 ? 8.182 85.137 100.002 1.00 41.36 380 ARG B O 1
ATOM 5878 N N . VAL B 1 381 ? 9.438 84.363 98.301 1.00 39.88 381 VAL B N 1
ATOM 5879 C CA . VAL B 1 381 ? 10.381 83.633 99.142 1.00 39.75 381 VAL B CA 1
ATOM 5880 C C . VAL B 1 381 ? 11.126 84.553 100.109 1.00 41.28 381 VAL B C 1
ATOM 5881 O O . VAL B 1 381 ? 11.764 84.088 101.059 1.00 43.07 381 VAL B O 1
ATOM 5885 N N . LEU B 1 382 ? 11.041 85.859 99.890 1.00 42.08 382 LEU B N 1
ATOM 5886 C CA . LEU B 1 382 ? 11.734 86.760 100.798 1.00 44.35 382 LEU B CA 1
ATOM 5887 C C . LEU B 1 382 ? 10.820 87.539 101.741 1.00 47.87 382 LEU B C 1
ATOM 5888 O O . LEU B 1 382 ? 11.262 87.772 102.884 1.00 49.19 382 LEU B O 1
#

B-factor: mean 22.95, std 13.47, range [4.36, 85.11]

InterPro domains:
  IPR004838 Aminotransferases, class-I, pyridoxal-phosphate-binding site [PS00105] (231-244)
  IPR004839 Aminotransferase, class I/classII, large domain [PF00155] (32-378)
  IPR015421 Pyridoxal phosphate-dependent transferase, major domain [G3DSA:3.40.640.10] (63-281)
  IPR015422 Pyridoxal phosphate-dependent transferase, small domain [G3DSA:3.90.1150.10] (20-377)
  IPR015424 Pyridoxal phosphate-dependent transferase [SSF53383] (6-382)
  IPR050596 Aspartate/prephenate aminotransferase-like [PTHR46383] (3-383)

Sequence (764 aa):
MRGLSRRVQAMKPSATVAVNAKALELRRQGVDLVALTAGEPDFDTPEHVKEAARRALAQGKTKYAPPAGIPELREALAEKFRRENGLSVTPEETIVTVGGSQALFNLFQAILDPGDEVIVLSPYWVSYPEMVRFAGGVVVEVETLPEEGFVPDPERVRRAITPRTKALVVNSPNNPTGAVYPKEVLEALARLAVEHDFYLVSDEIYEHLLYEGEHFSPGRVAPEHTLTVNGAAKAFAMTGWRIGYACGPKEVIKAMASVSRQSTTSPDTIAQWATLEALTNQEASRAFVEMAREAYRRRRDLLLEGLTALGLKAVRPSGAFYVLMDTSPIAPDEVRAAERLLEAGVAVVPGTDFAAFGHVRLSYATSEENLRKALERFARVLMRGLSRRVQAMKPSATVAVNAKALELRRQGVDLVALTAGEPDFDTPEHVKEAARRALAQGKTKYAPPAGIPELREALAEKFRRENGLSVTPEETIVTVGGSQALFNLFQAILDPGDEVIVLSPYWVSYPEMVRFAGGVVVEVETLPEEGFVPDPERVRRAITPRTKALVVNSPNNPTGAVYPKEVLEALARLAVEHDFYLVSDEIYEHLLYEGEHFSPGRVAPEHTLTVNGAAKAFAMTGWRIGYACGPKEVIKAMASVSRQSTTSPDTIAQWATLEALTNQEASRAFVEMAREAYRRRRDLLLEGLTALGLKAVRPSGAFYVLMDTSPIAPDEVRAAERLLEA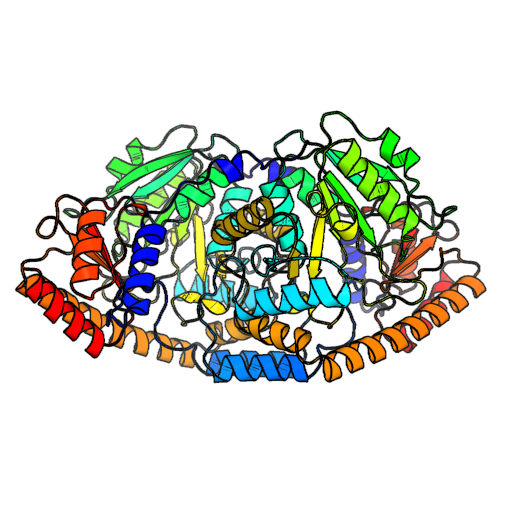GVAVVPGTDFAAFGHVRLSYATSEENLRKALERFARVL

Nearest PDB structures (foldseek):
  1b5p-assembly1_B  TM=1.001E+00  e=8.537E-72  Thermus thermophilus HB8
  1b5o-assembly1_B  TM=1.001E+00  e=1.479E-71  Thermus thermophilus HB8
  1bkg-assembly1_B  TM=9.828E-01  e=1.850E-70  Thermus thermophilus HB8
  5bj3-assembly1_B  TM=1.000E+00  e=3.814E-68  Thermus aquaticus
  1gc3-assembly2_D  TM=9.881E-01  e=7.010E-67  Thermus thermophilus HB8

Organism: Thermus thermophilus (strain ATCC 27634 / DSM 579 / HB8) (NCBI:txid300852)

Foldseek 3Di:
DDDDDCLVVVDDDDLQVVVVVVLVVCVVVDAFFQEQADPAFPDAFDPLLVVLLVVCVVVVLFDFAALQAHLLLLQLVQVCCCPVAVAHAHSLLKGKFQALLLVLLLLLLLFDDAAAEEEEEPLADLCNVSSQVSSNYDYDYQYADVVNLSEDDLVSVLVRDDLRHAEYEDEAVGPPAQAHYAPVSLLSNLVVCVVSPHAYEYEDAFQLFFQDDHHHDSCNNVQQRYKYKYFCGHLRRCVVLRIIMIGGDSVSSVSSSVVSCVPVNHGGSSSSSSVSSCSPVVVSVVVSSVVSSVQLVVLLVLLVVLCVVVVWDWRRHGTDFKIKTQCVLFDPKQSNSQNLLVVLRYHWAGSVSSVSIRITIGGRSDDSVSSVVSSVSVNVRD/DDDDDVLVVPDDDDLQVVLVVVLVVCVVVVFFFQEQADPFFPDAFDPLLVVLLVVCVVVVLFDFDALQGHQLLLQLVCVCCCVVAVANFHSLQKGKFQALLLVLLLLLLLQDDAAQEEEEEPLADLCVVSSNVSSNYDYQYFYADVVNLREDDLVSVLVRDDLRHAEYEAEAVDPPALAHYAPVSLLSVLVSCVVNVHAYEYEDQFQLQFADDHHHDSCNPVQQRYKYKYFCGHLRVCVVQRIIMIGGDSVSSVSSSVVSCVPVNHGGSSSSSSVSSCSPVVVSSVVSSVVSNVQLVVLLVLLVVLCVVLVWDWSRHGTDFKTKTQQVVQDPKQSSSQSLLSVLRYHWAGSVSSVSIRITMGGRSDDSVSSVVSSVSVSVSD

Solvent-accessible surface area: 27372 Å² total; per-residue (Å²): 109,69,24,30,0,171,47,13,125,69,45,178,119,35,20,50,102,62,10,62,54,60,3,101,94,18,93,214,119,76,63,93,28,6,46,1,41,35,26,35,2,59,40,55,5,14,102,28,0,12,76,5,1,60,112,2,2,78,114,20,60,0,59,78,10,65,39,9,1,10,83,78,0,47,95,5,0,8,71,4,0,125,103,76,12,34,7,109,29,53,38,91,36,0,0,0,0,4,1,13,10,4,0,2,4,0,0,0,5,0,0,0,25,94,22,12,29,0,1,0,9,0,8,26,58,45,16,6,9,32,1,0,139,8,2,29,9,68,31,37,91,11,102,7,40,46,140,77,25,8,36,4,46,32,77,77,0,97,160,17,29,55,136,114,2,13,0,0,3,2,7,8,0,5,8,0,5,0,10,22,5,54,101,111,24,4,33,24,0,0,135,5,0,73,117,72,39,0,3,0,0,4,5,2,18,1,12,38,6,22,14,64,58,153,45,31,2,2,6,136,54,2,76,114,18,3,0,2,1,3,2,0,8,16,5,13,2,2,2,0,4,10,3,0,3,0,2,6,9,94,84,0,2,114,4,0,17,22,0,1,104,1,5,1,32,1,2,9,8,11,0,0,48,0,0,34,31,2,12,64,31,97,128,33,7,150,58,22,12,64,86,7,44,95,18,3,84,138,19,10,57,24,0,24,119,14,2,102,88,45,59,11,142,37,43,126,1,20,0,0,0,0,0,2,0,25,1,82,71,11,10,101,53,11,44,124,0,1,58,87,0,1,120,7,5,0,4,6,17,3,0,37,30,8,16,5,133,28,28,0,15,0,1,0,3,30,49,54,122,44,0,139,71,0,25,111,28,0,60,149,9,116,124,74,36,32,0,174,52,13,118,80,51,113,116,36,20,44,105,67,7,71,57,44,4,85,77,15,98,223,136,66,53,87,25,4,43,1,50,38,26,35,3,64,40,55,5,15,107,29,0,8,74,7,0,53,112,3,2,76,107,21,56,1,57,80,10,62,40,9,1,12,80,73,0,48,100,12,0,4,70,4,0,119,101,68,1,44,5,98,21,60,46,86,34,0,0,0,0,4,0,14,12,4,0,2,5,0,0,0,4,0,0,0,24,100,30,9,29,0,0,1,10,4,8,29,58,41,16,5,6,37,2,0,133,12,2,30,9,67,29,36,88,8,94,10,35,52,135,73,24,7,31,3,44,36,110,63,0,97,180,12,14,52,126,126,1,17,0,0,3,1,7,8,0,6,8,0,4,0,9,23,5,58,113,103,22,3,53,17,1,1,127,19,0,76,109,63,42,0,7,1,0,4,6,2,20,1,15,37,7,28,14,63,56,153,29,21,0,2,4,102,83,5,64,128,21,3,0,2,1,3,2,0,10,18,6,10,2,1,1,0,3,10,3,0,3,0,2,7,20,114,104,0,1,106,0,0,16,26,0,1,91,0,4,0,33,0,1,9,8,10,2,0,51,0,0,28,34,2,14,80,49,75,129,30,8,127,62,18,10,84,92,6,50,93,24,3,78,140,21,3,50,35,2,20,130,16,1,101,92,52,62,8,150,27,44,131,0,25,0,0,0,0,0,2,0,30,0,84,75,8,14,103,47,11,41,139,0,0,64,104,0,0,119,20,5,0,6,5,10,1,0,39,11,6,17,5,135,22,28,0,16,0,1,0,4,29,34,50,108,45,1,117,79,2,26,104,29,0,47,165,20,100

Radius of gyration: 26.92 Å; Cα contacts (8 Å, |Δi|>4): 1727; chains: 2; bounding box: 57×70×72 Å

GO terms:
  GO:0033853 L-aspartate:prephenate transaminase activity (F, EXP)
  GO:0004069 L-aspartate:2-oxoglutarate transaminase activity (F, EXP)

Secondary structure (DSSP, 8-state):
-----HHHHH----HHHHHHHHHHHHHHTT---EE---SS-SSPPPHHHHHHHHHHHHTT--SPPPTT--HHHHHHHHHHHHHTT-----GGGEEEESHHHHHHHHHHHHH--TT-EEEEEES--THHHHHHHHTT-EEEEEE--GGGTT---HHHHHTT--TTEEEEEEESS-TTT-----HHHHHHHHHHHHHTT-EEEEE-TTTT-BSSS----GGGT-TTTEEEEEESTTTTT-GGG--EEEE--HHHHHHHHHHHHTTT-S--HHHHHHHHHHHH-HHHHHHHHHHHHHHHHHHHHHHHHHHHHHT--BPPPSBTTEEEEE-TTT-SSHHHHHHHHHHTTEE-EESGGGT-TTEEEEE--S-HHHHHHHHHHGGGG-/-----HHHHTPPPPHHHHHHHHHHHHHHTT---EE---SS-SSPPPHHHHHHHHHHHHTT--S---TT--HHHHHHHHHHHHHHH-----GGGEEEESHHHHHHHHHHHHHPPTT-EEEEEES--THHHHHHHHTT-EEEEEE--GGGTT---HHHHHTT--TTEEEEEEESS-TTT-----HHHHHHHHHHHHHHT-EEEEE-TTTT-BSSS----GGGT-TTTEEEEEESTTTTT-GGG--EEEE--HHHHHHHHHHHHTTTSS--HHHHHHHHHHHH-HHHHHHHHHHHHHHHHHHHHHHHHHHHHHT--BPPPSBTTEEEEE-TTT-SSHHHHHHHHHHHTEE-EESGGGT-TTEEEEE--S-HHHHHHHHHHHHHH-

CATH classification: 3.90.1150.10 (+1 more: 3.40.640.10)